Protein 5JIR (pdb70)

B-factor: mean 28.18, std 11.65, range [8.23, 93.79]

Solvent-accessible surface area: 36562 Å² total; per-residue (Å²): 128,18,10,97,13,34,1,0,2,6,12,55,96,28,30,1,26,1,20,0,26,0,55,3,66,149,25,205,37,178,65,122,96,38,92,104,61,0,16,108,75,0,76,163,58,1,54,57,31,0,21,19,0,1,0,4,0,6,5,34,10,102,29,27,0,0,8,7,14,11,66,155,151,11,169,64,70,28,0,56,76,40,9,100,10,58,132,39,67,14,34,61,73,1,9,51,76,166,7,0,16,0,28,5,78,5,73,9,34,15,0,4,101,51,23,7,116,21,144,99,20,102,143,90,144,65,19,60,0,0,12,0,12,1,71,31,75,9,74,4,82,72,69,127,36,61,56,75,3,43,5,2,12,13,1,46,1,39,2,64,105,51,82,64,5,1,26,41,50,18,0,74,22,111,86,0,73,56,55,7,1,15,70,6,0,8,21,45,35,72,107,87,14,156,126,12,2,13,81,61,23,5,43,4,84,6,125,4,0,62,8,57,27,32,0,0,0,10,0,6,32,141,24,4,56,53,0,85,60,68,108,78,1,54,163,11,7,13,53,0,22,0,0,0,5,4,49,53,88,12,5,73,40,77,18,41,173,42,44,9,52,24,114,9,5,78,18,26,41,74,0,76,151,39,17,86,114,86,194,16,103,35,24,24,6,102,16,28,33,17,34,0,76,0,13,0,62,40,0,142,15,20,38,137,28,112,136,13,135,74,81,22,100,89,20,0,69,18,0,2,54,0,0,104,85,13,23,97,173,2,89,2,46,0,29,0,4,4,2,67,46,156,122,61,65,78,10,12,22,41,0,12,6,10,0,41,13,0,3,83,1,0,39,147,43,64,1,99,77,129,54,21,71,51,31,27,45,5,21,100,111,79,36,6,58,37,92,72,114,73,19,60,13,65,1,36,5,0,22,0,15,0,37,66,117,57,39,109,10,41,2,0,4,4,13,52,74,28,17,1,21,1,4,0,26,0,59,2,52,173,24,211,35,151,59,122,90,46,92,105,54,0,11,98,78,0,96,163,74,5,57,57,48,2,24,18,0,0,0,3,0,11,2,23,10,79,22,23,0,0,7,0,13,12,83,152,111,9,164,66,74,32,0,58,55,8,24,128,46,14,143,92,49,22,39,64,61,2,9,46,93,88,10,0,3,3,13,10,86,0,47,11,34,3,0,4,101,47,5,6,120,27,161,93,21,81,94,42,113,48,96,130,33,124,66,138,25,158,69,30,53,0,1,3,0,14,1,84,33,75,10,74,5,80,73,78,140,38,60,58,70,4,45,6,1,11,11,1,51,0,40,2,67,105,50,81,49,7,0,34,38,52,6,0,80,19,111,83,0,77,68,72,8,0,15,59,6,3,5,14,51,40,30,156,61,7,81,121,11,2,28,122,67,21,11,37,4,88,6,129,4,0,59,9,54,21,31,0,0,0,10,0,9,34,146,34,4,30,29,1,23,26,66,106,77,1,32,154,13,6,14,35,0,20,0,0,0,0,2,42,55,86,15,5,68,45,86,10,46,82,65,26,6,52,20,114,10,3,79,18,7,36,68,0,58,158,41,17,102,112,79,193,16,105,37,28,25,14,101,12,24,35,16,32,0,67,0,14,0,61,44,0,142,22,52,16,130,28,136,123,40,117,81,77,19,98,88,24,0,61,18,0,4,58,0,0,104,88,15,22,98,179,3,92,2,48,0,30,0,4,4,2,56,49,152,126,66,63,82,10,12,22,37,0,9,6,20,0,38,4,0,3,61,2,0,43,155,35,57,2,117,83,130,55,21,67,44,26,26,47,4,24,105,107,78,50,8,47,59,91,74,160,67,17,62,20,96,5,38,7,0,22,0,17,0,39,52,120

Nearest PDB structures (foldseek):
  5jir-assembly3_B  TM=1.002E+00  e=4.922E-99  Treponema pallidum subsp. pallidum str. Nichols
  5jir-assembly3_A  TM=9.860E-01  e=1.340E-88  Treponema pallidum subsp. pallidum str. Nichols
  6jfw-assembly2_B  TM=8.568E-01  e=1.114E-10  Pseudomonas aeruginosa PAO1
  6x65-assembly1_U  TM=8.608E-01  e=5.054E-08  Legionella pneumophila
  7muq-assembly1_GL  TM=7.979E-01  e=3.687E-08  Legionella pneumophila

Structure (mmCIF, N/CA/C/O backbone):
data_5JIR
#
_entry.id   5JIR
#
_cell.length_a   63.020
_cell.length_b   103.500
_cell.length_c   140.680
_cell.angle_alpha   90.000
_cell.angle_beta   90.000
_cell.angle_gamma   90.000
#
_symmetry.space_group_name_H-M   'P 21 21 21'
#
loop_
_entity.id
_entity.type
_entity.pdbx_description
1 polymer 'OOP family OmpA-OmpF porin'
2 non-polymer GLYCEROL
3 non-polymer 'CHLORIDE ION'
4 water water
#
loop_
_atom_site.group_PDB
_atom_site.id
_atom_site.type_symbol
_atom_site.label_atom_id
_atom_site.label_alt_id
_atom_site.label_comp_id
_atom_site.label_asym_id
_atom_site.label_entity_id
_atom_site.label_seq_id
_atom_site.pdbx_PDB_ins_code
_atom_site.Cartn_x
_atom_site.Cartn_y
_atom_site.Cartn_z
_atom_site.occupancy
_atom_site.B_iso_or_equiv
_atom_site.auth_seq_id
_atom_site.auth_comp_id
_atom_site.auth_asym_id
_atom_site.auth_atom_id
_atom_site.pdbx_PDB_model_num
ATOM 1 N N . ASP A 1 8 ? 3.486 -15.327 -19.053 1.00 54.85 63 ASP B N 1
ATOM 2 C CA . ASP A 1 8 ? 2.766 -15.923 -20.176 1.00 51.44 63 ASP B CA 1
ATOM 3 C C . ASP A 1 8 ? 2.160 -17.260 -19.765 1.00 50.85 63 ASP B C 1
ATOM 4 O O . ASP A 1 8 ? 1.098 -17.658 -20.251 1.00 47.73 63 ASP B O 1
ATOM 9 N N . ALA A 1 9 ? 2.857 -17.973 -18.887 1.00 42.09 64 ALA B N 1
ATOM 10 C CA . ALA A 1 9 ? 2.227 -19.076 -18.178 1.00 33.66 64 ALA B CA 1
ATOM 11 C C . ALA A 1 9 ? 1.370 -18.490 -17.050 1.00 21.80 64 ALA B C 1
ATOM 12 O O . ALA A 1 9 ? 0.549 -19.195 -16.470 1.00 23.34 64 ALA B O 1
ATOM 14 N N . VAL A 1 10 ? 1.570 -17.208 -16.757 1.00 26.34 65 VAL B N 1
ATOM 15 C CA . VAL A 1 10 ? 0.807 -16.531 -15.704 1.00 24.55 65 VAL B CA 1
ATOM 16 C C . VAL A 1 10 ? -0.179 -15.545 -16.295 1.00 28.96 65 VAL B C 1
ATOM 17 O O . VAL A 1 10 ? 0.195 -14.655 -17.067 1.00 29.55 65 VAL B O 1
ATOM 21 N N . HIS A 1 11 ? -1.436 -15.719 -15.892 1.00 21.28 66 HIS B N 1
ATOM 22 C CA . HIS A 1 11 ? -2.558 -14.921 -16.352 1.00 26.10 66 HIS B CA 1
ATOM 23 C C . HIS A 1 11 ? -3.152 -14.183 -15.143 1.00 25.96 66 HIS B C 1
ATOM 24 O O . HIS A 1 11 ? -3.274 -14.763 -14.060 1.00 19.64 66 HIS B O 1
ATOM 31 N N . THR A 1 12 ? -3.492 -12.908 -15.315 1.00 23.13 67 THR B N 1
ATOM 32 C CA . THR A 1 12 ? -4.169 -12.130 -14.272 1.00 21.05 67 THR B CA 1
ATOM 33 C C . THR A 1 12 ? -5.612 -11.826 -14.675 1.00 23.77 67 THR B C 1
ATOM 34 O O . THR A 1 12 ? -5.881 -11.376 -15.789 1.00 24.64 67 THR B O 1
ATOM 38 N N . ASP A 1 13 ? -6.527 -12.102 -13.760 1.00 17.52 68 ASP B N 1
ATOM 39 C CA . ASP A 1 13 ? -7.909 -11.637 -13.857 1.00 21.01 68 ASP B CA 1
ATOM 40 C C . ASP A 1 13 ? -8.092 -10.637 -12.742 1.00 19.01 68 ASP B C 1
ATOM 41 O O . ASP A 1 13 ? -7.657 -10.891 -11.639 1.00 16.70 68 ASP B O 1
ATOM 46 N N . ALA A 1 14 ? -8.683 -9.478 -13.023 1.00 15.35 69 ALA B N 1
ATOM 47 C CA . ALA A 1 14 ? -8.826 -8.481 -11.988 1.00 11.20 69 ALA B CA 1
ATOM 48 C C . ALA A 1 14 ? -10.111 -7.703 -12.199 1.00 15.81 69 ALA B C 1
ATOM 49 O O . ALA A 1 14 ? -10.550 -7.501 -13.334 1.00 15.92 69 ALA B O 1
ATOM 51 N N . VAL A 1 15 ? -10.704 -7.277 -11.091 1.00 13.29 70 VAL B N 1
ATOM 52 C CA . VAL A 1 15 ? -11.912 -6.465 -11.137 1.00 13.22 70 VAL B CA 1
ATOM 53 C C . VAL A 1 15 ? -11.770 -5.312 -10.160 1.00 15.68 70 VAL B C 1
ATOM 54 O O . VAL A 1 15 ? -11.347 -5.476 -9.018 1.00 14.21 70 VAL B O 1
ATOM 58 N N . GLN A 1 16 ? -12.101 -4.126 -10.646 1.00 13.79 71 GLN B N 1
ATOM 59 C CA . GLN A 1 16 ? -12.265 -2.983 -9.773 1.00 13.29 71 GLN B CA 1
ATOM 60 C C . GLN A 1 16 ? -13.682 -3.008 -9.203 1.00 15.63 71 GLN B C 1
ATOM 61 O O . GLN A 1 16 ? -14.627 -2.716 -9.923 1.00 14.68 71 GLN B O 1
ATOM 67 N N . ASP A 1 17 ? -13.817 -3.366 -7.924 1.00 15.70 72 ASP B N 1
ATOM 68 C CA . ASP A 1 17 ? -15.122 -3.484 -7.271 1.00 14.03 72 ASP B CA 1
ATOM 69 C C . ASP A 1 17 ? -15.420 -2.178 -6.542 1.00 13.76 72 ASP B C 1
ATOM 70 O O . ASP A 1 17 ? -15.155 -2.031 -5.354 1.00 17.35 72 ASP B O 1
ATOM 75 N N . TRP A 1 18 ? -15.961 -1.223 -7.288 1.00 14.28 73 TRP B N 1
ATOM 76 C CA . TRP A 1 18 ? -16.287 0.073 -6.714 1.00 12.35 7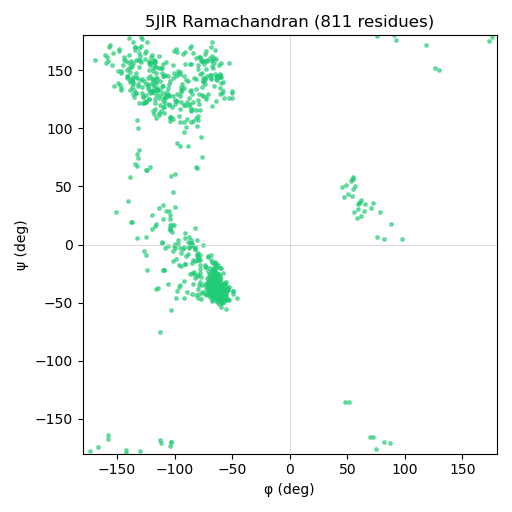3 TRP B CA 1
ATOM 77 C C . TRP A 1 18 ? -17.374 -0.021 -5.656 1.00 17.41 73 TRP B C 1
ATOM 78 O O . TRP A 1 18 ? -17.403 0.781 -4.731 1.00 19.58 73 TRP B O 1
ATOM 89 N N . LYS A 1 19 ? -18.255 -1.008 -5.763 1.00 17.19 74 LYS B N 1
ATOM 90 C CA . LYS A 1 19 ? -19.328 -1.112 -4.793 1.00 17.62 74 LYS B CA 1
ATOM 91 C C . LYS A 1 19 ? -18.784 -1.448 -3.411 1.00 19.10 74 LYS B C 1
ATOM 92 O O . LYS A 1 19 ? -19.242 -0.905 -2.405 1.00 22.29 74 LYS B O 1
ATOM 98 N N . ASN A 1 20 ? -17.802 -2.342 -3.369 1.00 18.09 75 ASN B N 1
ATOM 99 C CA . ASN A 1 20 ? -17.213 -2.765 -2.110 1.00 17.67 75 ASN B CA 1
ATOM 100 C C . ASN A 1 20 ? -15.888 -2.080 -1.794 1.00 17.87 75 ASN B C 1
ATOM 101 O O . ASN A 1 20 ? -15.280 -2.333 -0.757 1.00 21.40 75 ASN B O 1
ATOM 106 N N . GLY A 1 21 ? -15.467 -1.194 -2.685 1.00 15.95 76 GLY B N 1
ATOM 107 C CA . GLY A 1 21 ? -14.285 -0.385 -2.479 1.00 17.95 76 GLY B CA 1
ATOM 108 C C . GLY A 1 21 ? -12.977 -1.152 -2.471 1.00 18.35 76 GLY B C 1
ATOM 109 O O . GLY A 1 21 ? -12.065 -0.855 -1.698 1.00 17.09 76 GLY B O 1
ATOM 110 N N A THR A 1 22 ? -12.877 -2.125 -3.360 0.45 16.48 77 THR B N 1
ATOM 111 N N B THR A 1 22 ? -12.880 -2.146 -3.336 0.55 16.46 77 THR B N 1
ATOM 112 C CA A THR A 1 22 ? -11.700 -2.978 -3.419 0.45 17.69 77 THR B CA 1
ATOM 113 C CA B THR A 1 22 ? -11.668 -2.951 -3.416 0.55 18.01 77 THR B CA 1
ATOM 114 C C A THR A 1 22 ? -11.306 -3.290 -4.852 0.45 17.43 77 THR B C 1
ATOM 115 C C B THR A 1 22 ? -11.302 -3.282 -4.846 0.55 17.59 77 THR B C 1
ATOM 116 O O A THR A 1 22 ? -12.153 -3.317 -5.746 0.45 18.15 77 THR B O 1
ATOM 117 O O B THR A 1 22 ? -12.159 -3.312 -5.731 0.55 18.14 77 THR B O 1
ATOM 124 N N . ILE A 1 23 ? -10.009 -3.508 -5.057 1.00 15.18 78 ILE B N 1
ATOM 125 C CA . ILE A 1 23 ? -9.496 -4.049 -6.306 1.00 14.51 78 ILE B CA 1
ATOM 126 C C . ILE A 1 23 ? -9.119 -5.496 -6.033 1.00 17.56 78 ILE B C 1
ATOM 127 O O . ILE A 1 23 ? -8.280 -5.768 -5.160 1.00 18.53 78 ILE B O 1
ATOM 132 N N . ASN A 1 24 ? -9.697 -6.414 -6.793 1.00 15.51 79 ASN B N 1
ATOM 133 C CA . ASN A 1 24 ? -9.489 -7.830 -6.568 1.00 18.07 79 ASN B CA 1
ATOM 134 C C . ASN A 1 24 ? -8.775 -8.439 -7.753 1.00 14.48 79 ASN B C 1
ATOM 135 O O . ASN A 1 24 ? -9.104 -8.137 -8.897 1.00 16.42 79 ASN B O 1
ATOM 140 N N . ALA A 1 25 ? -7.768 -9.260 -7.491 1.00 13.56 80 ALA B N 1
ATOM 141 C CA . ALA A 1 25 ? -7.061 -9.916 -8.564 1.00 13.73 80 ALA B CA 1
ATOM 142 C C . ALA A 1 25 ? -6.878 -11.382 -8.251 1.00 15.18 80 ALA B C 1
ATOM 143 O O . ALA A 1 25 ? -6.708 -11.764 -7.093 1.00 17.79 80 ALA B O 1
ATOM 145 N N . GLN A 1 26 ? -6.893 -12.181 -9.309 1.00 14.62 81 GLN B N 1
ATOM 146 C CA . GLN A 1 26 ? -6.521 -13.592 -9.245 1.00 16.24 81 GLN B CA 1
ATOM 147 C C . GLN A 1 26 ? -5.456 -13.857 -10.291 1.00 16.05 81 GLN B C 1
ATOM 148 O O . GLN A 1 26 ? -5.672 -13.625 -11.486 1.00 17.24 81 GLN B O 1
ATOM 154 N N . LEU A 1 27 ? -4.294 -14.337 -9.847 1.00 13.81 82 LEU B N 1
ATOM 155 C CA . LEU A 1 27 ? -3.205 -14.655 -10.757 1.00 13.89 82 LEU B CA 1
ATOM 156 C C . LEU A 1 27 ? -3.110 -16.164 -10.854 1.00 12.55 82 LEU B C 1
ATOM 157 O O . LEU A 1 27 ? -3.053 -16.834 -9.824 1.00 15.30 82 LEU B O 1
ATOM 162 N N . THR A 1 28 ? -3.117 -16.697 -12.074 1.00 12.66 83 THR B N 1
ATOM 163 C CA . THR A 1 28 ? -3.132 -18.132 -12.273 1.00 15.92 83 THR B CA 1
ATOM 164 C C . THR A 1 28 ? -1.900 -18.561 -13.029 1.00 15.72 83 THR B C 1
ATOM 165 O O . THR A 1 28 ? -1.536 -17.943 -14.028 1.00 17.19 83 THR B O 1
ATOM 169 N N . LEU A 1 29 ? -1.246 -19.604 -12.522 1.00 15.26 84 LEU B N 1
ATOM 170 C CA . LEU A 1 29 ? -0.126 -20.227 -13.215 1.00 14.87 84 LEU B CA 1
ATOM 171 C C . LEU A 1 29 ? -0.570 -21.551 -13.815 1.00 14.45 84 LEU B C 1
ATOM 172 O O . LEU A 1 29 ? -1.034 -22.438 -13.105 1.00 14.68 84 LEU B O 1
ATOM 177 N N . ASP A 1 30 ? -0.427 -21.652 -15.138 1.00 16.54 85 ASP B N 1
ATOM 178 C CA . ASP A 1 30 ? -0.728 -22.872 -15.891 1.00 18.46 85 ASP B CA 1
ATOM 179 C C . ASP A 1 30 ? 0.512 -23.749 -15.847 1.00 20.57 85 ASP B C 1
ATOM 180 O O . ASP A 1 30 ? 1.501 -23.443 -16.503 1.00 20.73 85 ASP B O 1
ATOM 185 N N . LEU A 1 31 ? 0.464 -24.803 -15.045 1.00 18.69 86 LEU B N 1
ATOM 186 C CA . LEU A 1 31 ? 1.635 -25.625 -14.794 1.00 17.30 86 LEU B CA 1
ATOM 187 C C . LEU A 1 31 ? 2.051 -26.400 -16.028 1.00 22.94 86 LEU B C 1
ATOM 188 O O . LEU A 1 31 ? 3.243 -26.609 -16.260 1.00 25.04 86 LEU B O 1
ATOM 193 N N . ALA A 1 32 ? 1.056 -26.826 -16.796 1.00 24.36 87 ALA B N 1
ATOM 194 C CA . ALA A 1 32 ? 1.292 -27.636 -17.993 1.00 29.11 87 ALA B CA 1
ATOM 195 C C . ALA A 1 32 ? 2.101 -26.820 -18.973 1.00 28.68 87 ALA B C 1
ATOM 196 O O . ALA A 1 32 ? 3.083 -27.297 -19.548 1.00 34.23 87 ALA B O 1
ATOM 198 N N . ARG A 1 33 ? 1.701 -25.563 -19.119 1.00 29.41 88 ARG B N 1
ATOM 199 C CA . ARG A 1 33 ? 2.366 -24.632 -20.003 1.00 30.52 88 ARG B CA 1
ATOM 200 C C . ARG A 1 33 ? 3.772 -24.316 -19.487 1.00 38.36 88 ARG B C 1
ATOM 201 O O . ARG A 1 33 ? 4.705 -24.173 -20.272 1.00 39.46 88 ARG B O 1
ATOM 209 N N . ALA A 1 34 ? 3.928 -24.251 -18.167 1.00 29.20 89 ALA B N 1
ATOM 210 C CA . ALA A 1 34 ? 5.202 -23.894 -17.552 1.00 26.96 89 ALA B CA 1
ATOM 211 C C . ALA A 1 34 ? 6.125 -25.103 -17.360 1.00 26.83 89 ALA B C 1
ATOM 212 O O . ALA A 1 34 ? 7.202 -24.972 -16.785 1.00 26.14 89 ALA B O 1
ATOM 214 N N . ARG A 1 35 ? 5.674 -26.276 -17.798 1.00 23.75 90 ARG B N 1
ATOM 215 C CA . ARG A 1 35 ? 6.461 -27.511 -17.700 1.00 26.39 90 ARG B CA 1
ATOM 216 C C . ARG A 1 35 ? 6.768 -27.899 -16.261 1.00 24.80 90 ARG B C 1
ATOM 217 O O . ARG A 1 35 ? 7.853 -28.403 -15.953 1.00 21.36 90 ARG B O 1
ATOM 225 N N . MET A 1 36 ? 5.792 -27.680 -15.385 1.00 21.36 91 MET B N 1
ATOM 226 C CA . MET A 1 36 ? 5.917 -28.063 -13.989 1.00 18.74 91 MET B CA 1
ATOM 227 C C . MET A 1 36 ? 4.819 -29.042 -13.590 1.00 22.30 91 MET B C 1
ATOM 228 O O . MET A 1 36 ? 3.779 -29.130 -14.245 1.00 24.13 91 MET B O 1
ATOM 233 N N . ARG A 1 37 ? 5.079 -29.813 -12.543 1.00 21.50 92 ARG B N 1
ATOM 234 C CA . ARG A 1 37 ? 4.161 -30.855 -12.105 1.00 24.67 92 ARG B CA 1
ATOM 235 C C . ARG A 1 37 ? 4.019 -30.849 -10.597 1.00 22.35 92 ARG B C 1
ATOM 236 O O . ARG A 1 37 ? 5.000 -30.664 -9.879 1.00 23.84 92 ARG B O 1
ATOM 244 N N . LEU A 1 38 ? 2.802 -31.089 -10.123 1.00 21.82 93 LEU B N 1
ATOM 245 C CA . LEU A 1 38 ? 2.557 -31.252 -8.702 1.00 24.12 93 LEU B CA 1
ATOM 246 C C . LEU A 1 38 ? 2.566 -32.735 -8.367 1.00 28.73 93 LEU B C 1
ATOM 247 O O . LEU A 1 38 ? 2.127 -33.553 -9.167 1.00 26.44 93 LEU B O 1
ATOM 252 N N . PRO A 1 39 ? 3.028 -33.084 -7.166 1.00 26.09 94 PRO B N 1
ATOM 253 C CA . PRO A 1 39 ? 3.475 -32.186 -6.093 1.00 27.50 94 PRO B CA 1
ATOM 254 C C . PRO A 1 39 ? 4.957 -31.795 -6.149 1.00 27.14 94 PRO B C 1
ATOM 255 O O . PRO A 1 39 ? 5.381 -30.913 -5.399 1.00 25.37 94 PRO B O 1
ATOM 259 N N . ALA A 1 40 ? 5.735 -32.419 -7.030 1.00 28.46 95 ALA B N 1
ATOM 260 C CA . ALA A 1 40 ? 7.186 -32.217 -7.052 1.00 26.46 95 ALA B CA 1
ATOM 261 C C . ALA A 1 40 ? 7.627 -30.747 -7.166 1.00 25.71 95 ALA B C 1
ATOM 262 O O . ALA A 1 40 ? 8.602 -30.324 -6.540 1.00 26.15 95 ALA B O 1
ATOM 264 N N . ASP A 1 41 ? 6.907 -29.972 -7.966 1.00 21.59 96 ASP B N 1
ATOM 265 C CA . ASP A 1 41 ? 7.316 -28.596 -8.262 1.00 22.14 96 ASP B CA 1
ATOM 266 C C . ASP A 1 41 ? 6.482 -27.552 -7.511 1.00 19.61 96 ASP B C 1
ATOM 267 O O . ASP A 1 41 ? 6.533 -26.371 -7.870 1.00 18.10 96 ASP B O 1
ATOM 272 N N . ARG A 1 42 ? 5.721 -27.977 -6.502 1.00 19.81 97 ARG B N 1
ATOM 273 C CA . ARG A 1 42 ? 4.809 -27.066 -5.790 1.00 19.37 97 ARG B CA 1
ATOM 274 C C . ARG A 1 42 ? 5.536 -25.818 -5.293 1.00 17.72 97 ARG B C 1
ATOM 275 O O . ARG A 1 42 ? 5.067 -24.699 -5.479 1.00 18.33 97 ARG B O 1
ATOM 283 N N . THR A 1 43 ? 6.681 -26.005 -4.647 1.00 16.28 98 THR B N 1
ATOM 284 C CA . THR A 1 43 ? 7.391 -24.850 -4.099 1.00 18.94 98 THR B CA 1
ATOM 285 C C . THR A 1 43 ? 7.935 -23.947 -5.202 1.00 19.07 98 THR B C 1
ATOM 286 O O . THR A 1 43 ? 7.733 -22.723 -5.175 1.00 17.67 98 THR B O 1
ATOM 290 N N . ALA A 1 44 ? 8.602 -24.529 -6.198 1.00 16.68 99 ALA B N 1
ATOM 291 C CA . ALA A 1 44 ? 9.200 -23.717 -7.250 1.00 17.01 99 ALA B CA 1
ATOM 292 C C . ALA A 1 44 ? 8.107 -22.995 -8.017 1.00 14.22 99 ALA B C 1
ATOM 293 O O . ALA A 1 44 ? 8.257 -21.842 -8.403 1.00 15.10 99 ALA B O 1
ATOM 295 N N . ALA A 1 45 ? 7.000 -23.684 -8.239 1.00 16.27 100 ALA B N 1
ATOM 296 C CA . ALA A 1 45 ? 5.900 -23.085 -8.995 1.00 15.88 100 ALA B CA 1
ATOM 297 C C . ALA A 1 45 ? 5.244 -21.954 -8.212 1.00 13.86 100 ALA B C 1
ATOM 298 O O . ALA A 1 45 ? 4.902 -20.916 -8.782 1.00 12.96 100 ALA B O 1
ATOM 300 N N . SER A 1 46 ? 5.057 -22.165 -6.919 1.00 14.40 101 SER B N 1
ATOM 301 C CA . SER A 1 46 ? 4.453 -21.157 -6.058 1.00 13.85 101 SER B CA 1
ATOM 302 C C . SER A 1 46 ? 5.345 -19.928 -5.979 1.00 14.08 101 SER B C 1
ATOM 303 O O . SER A 1 46 ? 4.857 -18.786 -6.050 1.00 14.34 101 SER B O 1
ATOM 306 N N . GLN A 1 47 ? 6.652 -20.151 -5.848 1.00 15.51 102 GLN B N 1
ATOM 307 C CA . GLN A 1 47 ? 7.584 -19.030 -5.772 1.00 14.43 102 GLN B CA 1
ATOM 308 C C . GLN A 1 47 ? 7.597 -18.243 -7.089 1.00 15.55 102 GLN B C 1
ATOM 309 O O . GLN A 1 47 ? 7.719 -17.024 -7.092 1.00 15.01 102 GLN B O 1
ATOM 315 N N . PHE A 1 48 ? 7.462 -18.951 -8.208 1.00 13.37 103 PHE B N 1
ATOM 316 C CA . PHE A 1 48 ? 7.454 -18.312 -9.507 1.00 14.47 103 PHE B CA 1
ATOM 317 C C . PHE A 1 48 ? 6.208 -17.446 -9.648 1.00 15.38 103 PHE B C 1
ATOM 318 O O . PHE A 1 48 ? 6.270 -16.335 -10.154 1.00 14.00 103 PHE B O 1
ATOM 326 N N . LEU A 1 49 ? 5.070 -17.934 -9.178 1.00 13.78 104 LEU B N 1
ATOM 327 C CA . LEU A 1 49 ? 3.876 -17.111 -9.225 1.00 11.80 104 LEU B CA 1
ATOM 328 C C . LEU A 1 49 ? 4.058 -15.854 -8.350 1.00 14.45 104 LEU B C 1
ATOM 329 O O . LEU A 1 49 ? 3.659 -14.728 -8.727 1.00 12.75 104 LEU B O 1
ATOM 334 N N . ARG A 1 50 ? 4.697 -16.003 -7.191 1.00 13.11 105 ARG B N 1
ATOM 335 C CA . ARG A 1 50 ? 4.968 -14.852 -6.334 1.00 13.23 105 ARG B CA 1
ATOM 336 C C . ARG A 1 50 ? 5.965 -13.871 -6.981 1.00 15.79 105 ARG B C 1
ATOM 337 O O . ARG A 1 50 ? 5.891 -12.657 -6.747 1.00 15.25 105 ARG B O 1
ATOM 345 N N . TYR A 1 51 ? 6.893 -14.402 -7.775 1.00 14.93 106 TYR B N 1
ATOM 346 C CA . TYR A 1 51 ? 7.833 -13.578 -8.536 1.00 16.68 106 TYR B CA 1
ATOM 347 C C . TYR A 1 51 ? 7.145 -12.724 -9.603 1.00 16.48 106 TYR B C 1
ATOM 348 O O . TYR A 1 51 ? 7.484 -11.548 -9.785 1.00 14.74 106 TYR B O 1
ATOM 357 N N . LYS A 1 52 ? 6.146 -13.309 -10.260 1.00 15.88 107 LYS B N 1
ATOM 358 C CA . LYS A 1 52 ? 5.447 -12.669 -11.370 1.00 18.64 107 LYS B CA 1
ATOM 359 C C . LYS A 1 52 ? 4.396 -11.692 -10.898 1.00 16.01 107 LYS B C 1
ATOM 360 O O . LYS A 1 52 ? 4.077 -10.737 -11.599 1.00 16.86 107 LYS B O 1
ATOM 366 N N . ALA A 1 53 ? 3.854 -11.924 -9.707 1.00 16.01 108 ALA B N 1
ATOM 367 C CA . ALA A 1 53 ? 2.666 -11.186 -9.265 1.00 16.77 108 ALA B CA 1
ATOM 368 C C . ALA A 1 53 ? 2.871 -9.669 -9.133 1.00 17.43 108 ALA B C 1
ATOM 369 O O . ALA A 1 53 ? 2.000 -8.903 -9.541 1.00 15.72 108 ALA B O 1
ATOM 371 N N . PRO A 1 54 ? 4.003 -9.214 -8.567 1.00 14.64 109 PRO B N 1
ATOM 372 C CA . PRO A 1 54 ? 4.111 -7.776 -8.291 1.00 15.48 109 PRO B CA 1
ATOM 373 C C . PRO A 1 54 ? 3.920 -6.865 -9.506 1.00 15.33 109 PRO B C 1
ATOM 374 O O . PRO A 1 54 ? 3.172 -5.887 -9.426 1.00 17.45 109 PRO B O 1
ATOM 378 N N . ALA A 1 55 ? 4.570 -7.182 -10.622 1.00 16.61 110 ALA B N 1
ATOM 379 C CA . ALA A 1 55 ? 4.436 -6.347 -11.815 1.00 17.74 110 ALA B CA 1
ATOM 380 C C . ALA A 1 55 ? 3.001 -6.397 -12.378 1.00 14.23 110 ALA B C 1
ATOM 381 O O . ALA A 1 55 ? 2.483 -5.376 -12.843 1.00 18.41 110 ALA B O 1
ATOM 383 N N . GLN A 1 56 ? 2.348 -7.548 -12.326 1.00 16.05 111 GLN B N 1
ATOM 384 C CA . GLN A 1 56 ? 1.007 -7.658 -12.903 1.00 18.98 111 GLN B CA 1
ATOM 385 C C . GLN A 1 56 ? 0.029 -6.887 -12.027 1.00 16.78 111 GLN B C 1
ATOM 386 O O . GLN A 1 56 ? -0.854 -6.199 -12.536 1.00 17.03 111 GLN B O 1
ATOM 392 N N . LEU A 1 57 ? 0.214 -6.967 -10.711 1.00 14.77 112 LEU B N 1
ATOM 393 C CA . LEU A 1 57 ? -0.654 -6.251 -9.778 1.00 14.77 112 LEU B CA 1
ATOM 394 C C . LEU A 1 57 ? -0.457 -4.737 -9.920 1.00 16.50 112 LEU B C 1
ATOM 395 O O . LEU A 1 57 ? -1.416 -3.956 -9.870 1.00 16.98 112 LEU B O 1
ATOM 400 N N . LYS A 1 58 ? 0.795 -4.331 -10.099 1.00 14.56 113 LYS B N 1
ATOM 401 C CA . LYS A 1 58 ? 1.118 -2.936 -10.325 1.00 16.23 113 LYS B CA 1
ATOM 402 C C . LYS A 1 58 ? 0.365 -2.445 -11.543 1.00 16.25 113 LYS B C 1
ATOM 403 O O . LYS A 1 58 ? -0.243 -1.385 -11.484 1.00 15.48 113 LYS B O 1
ATOM 409 N N . ASP A 1 59 ? 0.351 -3.229 -12.626 1.00 15.10 114 ASP B N 1
ATOM 410 C CA . ASP A 1 59 ? -0.336 -2.790 -13.843 1.00 16.09 114 ASP B CA 1
ATOM 411 C C . ASP A 1 59 ? -1.836 -2.649 -13.587 1.00 15.56 114 ASP B C 1
ATOM 412 O O . ASP A 1 59 ? -2.461 -1.691 -14.060 1.00 15.68 114 ASP B O 1
ATOM 417 N N . VAL A 1 60 ? -2.424 -3.582 -12.835 1.00 13.97 115 VAL B N 1
ATOM 418 C CA . VAL A 1 60 ? -3.834 -3.456 -12.474 1.00 15.61 115 VAL B CA 1
ATOM 419 C C . VAL A 1 60 ? -4.102 -2.140 -11.750 1.00 15.43 115 VAL B C 1
ATOM 420 O O . VAL A 1 60 ? -5.060 -1.429 -12.061 1.00 15.53 115 VAL B O 1
ATOM 424 N N . TYR A 1 61 ? -3.253 -1.784 -10.800 1.00 13.77 116 TYR B N 1
ATOM 425 C CA . TYR A 1 61 ? -3.504 -0.598 -9.997 1.00 12.63 116 TYR B CA 1
ATOM 426 C C . TYR A 1 61 ? -3.386 0.675 -10.832 1.00 13.76 116 TYR B C 1
ATOM 427 O O . TYR A 1 61 ? -4.061 1.664 -10.538 1.00 14.17 116 TYR B O 1
ATOM 436 N N . LEU A 1 62 ? -2.567 0.643 -11.880 1.00 13.30 117 LEU B N 1
ATOM 437 C CA . LEU A 1 62 ? -2.439 1.828 -12.739 1.00 13.86 117 LEU B CA 1
ATOM 438 C C . LEU A 1 62 ? -3.736 2.119 -13.479 1.00 15.11 117 LEU B C 1
ATOM 439 O O . LEU A 1 62 ? -3.943 3.239 -13.945 1.00 14.81 117 LEU B O 1
ATOM 444 N N . SER A 1 63 ? -4.586 1.105 -13.618 1.00 12.22 118 SER B N 1
ATOM 445 C CA . SER A 1 63 ? -5.801 1.219 -14.412 1.00 13.14 118 SER B CA 1
ATOM 446 C C . SER A 1 63 ? -6.969 1.866 -13.680 1.00 13.13 118 SER B C 1
ATOM 447 O O . SER A 1 63 ? -8.021 2.052 -14.272 1.00 14.17 118 SER B O 1
ATOM 450 N N . VAL A 1 64 ? -6.799 2.181 -12.401 1.00 13.26 119 VAL B N 1
ATOM 451 C CA . VAL A 1 64 ? -7.871 2.758 -11.597 1.00 14.08 119 VAL B CA 1
ATOM 452 C C . VAL A 1 64 ? -8.091 4.226 -11.934 1.00 14.06 119 VAL B C 1
ATOM 453 O O . VAL A 1 64 ? -7.150 5.009 -11.954 1.00 14.01 119 VAL B O 1
ATOM 457 N N . LEU A 1 65 ? -9.334 4.585 -12.227 1.00 13.08 120 LEU B N 1
ATOM 458 C CA . LEU A 1 65 ? -9.668 5.969 -12.553 1.00 13.37 120 LEU B CA 1
ATOM 459 C C . LEU A 1 65 ? -9.635 6.858 -11.288 1.00 15.59 120 LEU B C 1
ATOM 460 O O . LEU A 1 65 ? -10.280 6.562 -10.274 1.00 14.41 120 LEU B O 1
ATOM 465 N N . VAL A 1 66 ? -8.855 7.919 -11.359 1.00 13.79 121 VAL B N 1
ATOM 466 C CA . VAL A 1 66 ? -8.706 8.824 -10.250 1.00 15.55 121 VAL B CA 1
ATOM 467 C C . VAL A 1 66 ? -9.709 9.960 -10.233 1.00 16.10 121 VAL B C 1
ATOM 468 O O . VAL A 1 66 ? -10.199 10.329 -9.228 1.00 15.85 121 VAL B O 1
ATOM 472 N N . ASP A 1 67 ? -9.957 10.493 -11.405 1.00 16.73 122 ASP B N 1
ATOM 473 C CA . ASP A 1 67 ? -10.835 11.618 -11.542 1.00 17.80 122 ASP B CA 1
ATOM 474 C C . ASP A 1 67 ? -11.381 11.728 -12.949 1.00 17.47 122 ASP B C 1
ATOM 475 O O . ASP A 1 67 ? -11.286 10.814 -13.716 1.00 18.43 122 ASP B O 1
ATOM 480 N N . SER A 1 68 ? -11.980 12.866 -13.253 1.00 19.15 123 SER B N 1
ATOM 481 C CA . SER A 1 68 ? -12.607 13.067 -14.541 1.00 18.10 123 SER B CA 1
ATOM 482 C C . SER A 1 68 ? -11.681 12.957 -15.746 1.00 17.68 123 SER B C 1
ATOM 483 O O . SER A 1 68 ? -12.142 12.800 -16.842 1.00 19.37 123 SER B O 1
ATOM 486 N N . GLN A 1 69 ? -10.380 13.104 -15.533 1.00 19.04 124 GLN B N 1
ATOM 487 C CA . GLN A 1 69 ? -9.451 12.995 -16.633 1.00 19.10 124 GLN B CA 1
ATOM 488 C C . GLN A 1 69 ? -8.440 11.854 -16.585 1.00 17.61 124 GLN B C 1
ATOM 489 O O . GLN A 1 69 ? -8.145 11.265 -17.583 1.00 20.52 124 GLN B O 1
ATOM 495 N N . ASN A 1 70 ? -7.930 11.574 -15.396 1.00 16.20 125 ASN B N 1
ATOM 496 C CA . ASN A 1 70 ? -6.850 10.636 -15.216 1.00 15.87 125 ASN B CA 1
ATOM 497 C C . ASN A 1 70 ? -7.017 9.342 -14.437 1.00 16.44 125 ASN B C 1
ATOM 498 O O . ASN A 1 70 ? -7.732 9.287 -13.492 1.00 15.85 125 ASN B O 1
ATOM 503 N N . ARG A 1 71 ? -6.272 8.339 -14.890 1.00 16.12 126 ARG B N 1
ATOM 504 C CA . ARG A 1 71 ? -6.145 7.057 -14.224 1.00 14.71 126 ARG B CA 1
ATOM 505 C C . ARG A 1 71 ? -4.839 7.153 -13.428 1.00 15.53 126 ARG B C 1
ATOM 506 O O . ARG A 1 71 ? -4.041 8.031 -13.641 1.00 17.86 126 ARG B O 1
ATOM 514 N N . VAL A 1 72 ? -4.639 6.239 -12.507 1.00 13.85 127 VAL B N 1
ATOM 515 C CA . VAL A 1 72 ? -3.463 6.284 -11.662 1.00 13.48 127 VAL B CA 1
ATOM 516 C C . VAL A 1 72 ? -2.206 6.319 -12.533 1.00 14.55 127 VAL B C 1
ATOM 517 O O . VAL A 1 72 ? -1.278 7.026 -12.225 1.00 15.49 127 VAL B O 1
ATOM 521 N N . GLY A 1 73 ? -2.197 5.549 -13.604 1.00 13.82 128 GLY B N 1
ATOM 522 C CA . GLY A 1 73 ? -1.074 5.547 -14.517 1.00 14.02 128 GLY B CA 1
ATOM 523 C C . GLY A 1 73 ? -0.805 6.912 -15.143 1.00 17.09 128 GLY B C 1
ATOM 524 O O . GLY A 1 73 ? 0.346 7.267 -15.382 1.00 16.68 128 GLY B O 1
ATOM 525 N N . ASP A 1 74 ? -1.857 7.678 -15.402 1.00 17.14 129 ASP B N 1
ATOM 526 C CA . ASP A 1 74 ? -1.681 9.010 -15.965 1.00 18.48 129 ASP B CA 1
ATOM 527 C C . ASP A 1 74 ? -1.060 9.923 -14.922 1.00 18.67 129 ASP B C 1
ATOM 528 O O . ASP A 1 74 ? -0.179 10.729 -15.232 1.00 21.73 129 ASP B O 1
ATOM 533 N N . CYS A 1 75 ? -1.509 9.793 -13.676 1.00 18.28 130 CYS B N 1
ATOM 534 C CA . CYS A 1 75 ? -0.967 10.576 -12.574 1.00 17.68 130 CYS B CA 1
ATOM 535 C C . CYS A 1 75 ? 0.508 10.273 -12.354 1.00 20.53 130 CYS B C 1
ATOM 536 O O . CYS A 1 75 ? 1.286 11.177 -12.012 1.00 20.89 130 CYS B O 1
ATOM 539 N N . LEU A 1 76 ? 0.886 9.010 -12.563 1.00 17.76 131 LEU B N 1
ATOM 540 C CA . LEU A 1 76 ? 2.281 8.603 -12.516 1.00 17.83 131 LEU B CA 1
ATOM 541 C C . LEU A 1 76 ? 3.053 9.324 -13.612 1.00 21.60 131 LEU B C 1
ATOM 542 O O . LEU A 1 76 ? 4.134 9.891 -13.368 1.00 20.61 131 LEU B O 1
ATOM 547 N N . ALA A 1 77 ? 2.503 9.320 -14.820 1.00 18.74 132 ALA B N 1
ATOM 548 C CA . ALA A 1 77 ? 3.168 9.961 -15.956 1.00 22.31 132 ALA B CA 1
ATOM 549 C C . ALA A 1 77 ? 3.354 11.463 -15.707 1.00 25.92 132 ALA B C 1
ATOM 550 O O . ALA A 1 77 ? 4.342 12.058 -16.158 1.00 25.18 132 ALA B O 1
ATOM 552 N N . HIS A 1 78 ? 2.410 12.063 -14.983 1.00 21.44 133 HIS B N 1
ATOM 553 C CA . HIS A 1 78 ? 2.444 13.489 -14.644 1.00 25.20 133 HIS B CA 1
ATOM 554 C C . HIS A 1 78 ? 3.272 13.768 -13.386 1.00 27.16 133 HIS B C 1
ATOM 555 O O . HIS A 1 78 ? 3.312 14.897 -12.902 1.00 27.96 133 HIS B O 1
ATOM 562 N N . GLU A 1 79 ? 3.897 12.728 -12.844 1.00 24.89 134 GLU B N 1
ATOM 563 C CA . GLU A 1 79 ? 4.723 12.832 -11.633 1.00 24.00 134 GLU B CA 1
ATOM 564 C C . GLU A 1 79 ? 3.971 13.339 -10.399 1.00 25.23 134 GLU B C 1
ATOM 565 O O . GLU A 1 79 ? 4.558 13.970 -9.517 1.00 29.93 134 GLU B O 1
ATOM 571 N N . LYS A 1 80 ? 2.679 13.035 -10.320 1.00 23.89 135 LYS B N 1
ATOM 572 C CA . LYS A 1 80 ? 1.874 13.361 -9.151 1.00 23.17 135 LYS B CA 1
ATOM 573 C C . LYS A 1 80 ? 2.012 12.279 -8.088 1.00 22.75 135 LYS B C 1
ATOM 574 O O . LYS A 1 80 ? 1.792 12.518 -6.905 1.00 26.25 135 LYS B O 1
ATOM 580 N N . ILE A 1 81 ? 2.363 11.079 -8.523 1.00 21.19 136 ILE B N 1
ATOM 581 C CA . ILE A 1 81 ? 2.692 10.018 -7.578 1.00 21.82 136 ILE B CA 1
ATOM 582 C C . ILE A 1 81 ? 3.958 9.305 -8.028 1.00 21.03 136 ILE B C 1
ATOM 583 O O . ILE A 1 81 ? 4.419 9.476 -9.162 1.00 17.95 136 ILE B O 1
ATOM 588 N N . ARG A 1 82 ? 4.508 8.494 -7.136 1.00 20.54 137 ARG B N 1
ATOM 589 C CA . ARG A 1 82 ? 5.749 7.773 -7.411 1.00 22.30 137 ARG B CA 1
ATOM 590 C C . ARG A 1 82 ? 5.435 6.300 -7.586 1.00 19.57 137 ARG B C 1
ATOM 591 O O . ARG A 1 82 ? 4.542 5.788 -6.921 1.00 19.85 137 ARG B O 1
ATOM 599 N N . LEU A 1 83 ? 6.150 5.628 -8.476 1.00 18.33 138 LEU B N 1
ATOM 600 C CA . LEU A 1 83 ? 5.899 4.222 -8.713 1.00 18.09 138 LEU B CA 1
ATOM 601 C C . LEU A 1 83 ? 6.033 3.412 -7.431 1.00 17.42 138 LEU B C 1
ATOM 602 O O . LEU A 1 83 ? 5.268 2.479 -7.210 1.00 18.73 138 LEU B O 1
ATOM 607 N N . ALA A 1 84 ? 6.983 3.779 -6.578 1.00 16.97 139 ALA B N 1
ATOM 608 C CA . ALA A 1 84 ? 7.189 3.050 -5.333 1.00 19.39 139 ALA B CA 1
ATOM 609 C C . ALA A 1 84 ? 5.953 3.077 -4.423 1.00 15.60 139 ALA B C 1
ATOM 610 O O . ALA A 1 84 ? 5.757 2.164 -3.626 1.00 18.03 139 ALA B O 1
ATOM 612 N N . ASP A 1 85 ? 5.136 4.122 -4.521 1.00 18.77 140 ASP B N 1
ATOM 613 C CA . ASP A 1 85 ? 3.894 4.192 -3.742 1.00 19.68 140 ASP B CA 1
ATOM 614 C C . ASP A 1 85 ? 2.876 3.147 -4.200 1.00 19.35 140 ASP B C 1
ATOM 615 O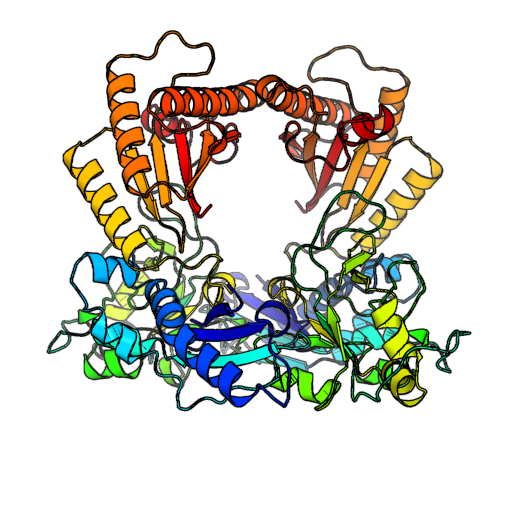 O . ASP A 1 85 ? 2.035 2.706 -3.413 1.00 19.71 140 ASP B O 1
ATOM 620 N N . ILE A 1 86 ? 2.910 2.809 -5.484 1.00 17.20 141 ILE B N 1
ATOM 621 C CA . ILE A 1 86 ? 2.036 1.792 -6.042 1.00 17.00 141 ILE B CA 1
ATOM 622 C C . ILE A 1 86 ? 2.584 0.388 -5.733 1.00 18.07 141 ILE B C 1
ATOM 623 O O . ILE A 1 86 ? 1.857 -0.507 -5.304 1.00 16.81 141 ILE B O 1
ATOM 628 N N . THR A 1 87 ? 3.879 0.184 -5.936 1.00 16.31 142 THR B N 1
ATOM 629 C CA . THR A 1 87 ? 4.423 -1.150 -5.681 1.00 17.09 142 THR B CA 1
ATOM 630 C C . THR A 1 87 ? 4.371 -1.511 -4.195 1.00 16.65 142 THR B C 1
ATOM 631 O O . THR A 1 87 ? 4.387 -2.688 -3.835 1.00 17.63 142 THR B O 1
ATOM 635 N N . ALA A 1 88 ? 4.302 -0.509 -3.331 1.00 13.84 143 ALA B N 1
ATOM 636 C CA . ALA A 1 88 ? 4.144 -0.763 -1.901 1.00 18.25 143 ALA B CA 1
ATOM 637 C C . ALA A 1 88 ? 2.859 -1.548 -1.617 1.00 20.10 143 ALA B C 1
ATOM 638 O O . ALA A 1 88 ? 2.726 -2.182 -0.573 1.00 20.46 143 ALA B O 1
ATOM 640 N N . LEU A 1 89 ? 1.923 -1.505 -2.562 1.00 16.81 144 LEU B N 1
ATOM 641 C CA . LEU A 1 89 ? 0.605 -2.130 -2.399 1.00 16.56 144 LEU B CA 1
ATOM 642 C C . LEU A 1 89 ? 0.481 -3.533 -2.989 1.00 21.90 144 LEU B C 1
ATOM 643 O O . LEU A 1 89 ? -0.587 -4.155 -2.857 1.00 20.62 144 LEU B O 1
ATOM 648 N N . VAL A 1 90 ? 1.531 -4.038 -3.638 1.00 18.67 145 VAL B N 1
ATOM 649 C CA . VAL A 1 90 ? 1.403 -5.294 -4.376 1.00 16.71 145 VAL B CA 1
ATOM 650 C C . VAL A 1 90 ? 2.033 -6.487 -3.657 1.00 19.71 145 VAL B C 1
ATOM 651 O O . VAL A 1 90 ? 2.218 -7.539 -4.268 1.00 23.23 145 VAL B O 1
ATOM 655 N N . ASP A 1 91 ? 2.301 -6.349 -2.360 1.00 20.30 146 ASP B N 1
ATOM 656 C CA . ASP A 1 91 ? 2.867 -7.440 -1.564 1.00 22.75 146 ASP B CA 1
ATOM 657 C C . ASP A 1 91 ? 1.752 -8.417 -1.222 1.00 23.13 146 ASP B C 1
ATOM 658 O O . ASP A 1 91 ? 0.784 -8.061 -0.548 1.00 22.69 146 ASP B O 1
ATOM 663 N N . ALA A 1 92 ? 1.868 -9.639 -1.736 1.00 20.25 147 ALA B N 1
ATOM 664 C CA . ALA A 1 92 ? 0.823 -10.645 -1.564 1.00 19.99 147 ALA B CA 1
ATOM 665 C C . ALA A 1 92 ? 1.272 -11.771 -0.623 1.00 20.16 147 ALA B C 1
ATOM 666 O O . ALA A 1 92 ? 0.695 -12.866 -0.639 1.00 16.45 147 ALA B O 1
ATOM 668 N N . GLY A 1 93 ? 2.266 -11.493 0.216 1.00 15.99 148 GLY B N 1
ATOM 669 C CA . GLY A 1 93 ? 2.820 -12.510 1.117 1.00 16.42 148 GLY B CA 1
ATOM 670 C C . GLY A 1 93 ? 1.828 -13.002 2.165 1.00 18.53 148 GLY B C 1
ATOM 671 O O . GLY A 1 93 ? 2.022 -14.061 2.779 1.00 16.23 148 GLY B O 1
ATOM 672 N N . HIS A 1 94 ? 0.762 -12.246 2.386 1.00 15.16 149 HIS B N 1
ATOM 673 C CA . HIS A 1 94 ? -0.267 -12.679 3.318 1.00 14.87 149 HIS B CA 1
ATOM 674 C C . HIS A 1 94 ? -1.293 -13.599 2.682 1.00 14.51 149 HIS B C 1
ATOM 675 O O . HIS A 1 94 ? -2.182 -14.098 3.359 1.00 16.70 149 HIS B O 1
ATOM 682 N N . HIS A 1 95 ? -1.149 -13.857 1.392 1.00 16.62 150 HIS B N 1
ATOM 683 C CA . HIS A 1 95 ? -2.039 -14.785 0.692 1.00 14.80 150 HIS B CA 1
ATOM 684 C C . HIS A 1 95 ? -1.315 -16.057 0.291 1.00 12.77 150 HIS B C 1
ATOM 685 O O . HIS A 1 95 ? -0.126 -16.031 0.010 1.00 12.72 150 HIS B O 1
ATOM 692 N N . ALA A 1 96 ? -2.046 -17.167 0.277 1.00 13.16 151 ALA B N 1
ATOM 693 C CA . ALA A 1 96 ? -1.479 -18.455 -0.098 1.00 15.69 151 ALA B CA 1
ATOM 694 C C . ALA A 1 96 ? -1.531 -18.687 -1.614 1.00 12.63 151 ALA B C 1
ATOM 695 O O . ALA A 1 96 ? -2.366 -18.125 -2.306 1.00 15.10 151 ALA B O 1
ATOM 697 N N . VAL A 1 97 ? -0.628 -19.528 -2.098 1.00 14.11 152 VAL B N 1
ATOM 698 C CA . VAL A 1 97 ? -0.740 -20.077 -3.441 1.00 13.06 152 VAL B CA 1
ATOM 699 C C . VAL A 1 97 ? -1.495 -21.386 -3.336 1.00 14.46 152 VAL B C 1
ATOM 700 O O . VAL A 1 97 ? -1.079 -22.293 -2.611 1.00 16.92 152 VAL B O 1
ATOM 704 N N . THR A 1 98 ? -2.634 -21.469 -4.023 1.00 14.24 153 THR B N 1
ATOM 705 C CA . THR A 1 98 ? -3.584 -22.560 -3.828 1.00 15.40 153 THR B CA 1
ATOM 706 C C . THR A 1 98 ? -3.878 -23.288 -5.129 1.00 16.67 153 THR B C 1
ATOM 707 O O . THR A 1 98 ? -3.461 -22.849 -6.174 1.00 14.88 153 THR B O 1
ATOM 711 N N . THR A 1 99 ? -4.644 -24.385 -5.046 1.00 19.12 154 THR B N 1
ATOM 712 C CA . THR A 1 99 ? -5.137 -25.085 -6.230 1.00 17.48 154 THR B CA 1
ATOM 713 C C . THR A 1 99 ? -6.618 -24.772 -6.469 1.00 22.46 154 THR B C 1
ATOM 714 O O . THR A 1 99 ? -7.328 -25.536 -7.131 1.00 24.69 154 THR B O 1
ATOM 718 N N . LEU A 1 100 ? -7.072 -23.615 -5.979 1.00 19.89 155 LEU B N 1
ATOM 719 C CA . LEU A 1 100 ? -8.480 -23.239 -6.074 1.00 19.90 155 LEU B CA 1
ATOM 720 C C . LEU A 1 100 ? -8.889 -22.673 -7.425 1.00 24.45 155 LEU B C 1
ATOM 721 O O . LEU A 1 100 ? -10.032 -22.255 -7.609 1.00 26.68 155 LEU B O 1
ATOM 726 N N . SER A 1 101 ? -7.962 -22.667 -8.374 1.00 21.76 156 SER B N 1
ATOM 727 C CA . SER A 1 101 ? -8.254 -22.270 -9.734 1.00 23.65 156 SER B CA 1
ATOM 728 C C . SER A 1 101 ? -9.322 -23.172 -10.374 1.00 20.80 156 SER B C 1
ATOM 729 O O . SER A 1 101 ? -9.371 -24.363 -10.078 1.00 22.33 156 SER B O 1
ATOM 732 N N . PRO A 1 102 ? -10.172 -22.613 -11.254 1.00 19.79 157 PRO B N 1
ATOM 733 C CA . PRO A 1 102 ? -11.147 -23.478 -11.931 1.00 22.63 157 PRO B CA 1
ATOM 734 C C . PRO A 1 102 ? -10.530 -24.415 -12.964 1.00 22.64 157 PRO B C 1
ATOM 735 O O . PRO A 1 102 ? -11.205 -25.315 -13.468 1.00 22.32 157 PRO B O 1
ATOM 739 N N . SER A 1 103 ? -9.259 -24.216 -13.273 1.00 19.90 158 SER B N 1
ATOM 740 C CA . SER A 1 103 ? -8.562 -25.051 -14.253 1.00 20.71 158 SER B CA 1
ATOM 741 C C . SER A 1 103 ? -7.716 -26.139 -13.616 1.00 23.65 158 SER B C 1
ATOM 742 O O . SER A 1 103 ? -7.121 -25.952 -12.546 1.00 19.15 158 SER B O 1
ATOM 745 N N . VAL A 1 104 ? -7.653 -27.290 -14.272 1.00 21.11 159 VAL B N 1
ATOM 746 C CA . VAL A 1 104 ? -6.729 -28.327 -13.840 1.00 21.00 159 VAL B CA 1
ATOM 747 C C . VAL A 1 104 ? -5.279 -27.863 -13.988 1.00 20.72 159 VAL B C 1
ATOM 748 O O . VAL A 1 104 ? -4.995 -26.963 -14.771 1.00 20.38 159 VAL B O 1
ATOM 752 N N . ARG A 1 105 ? -4.384 -28.522 -13.250 1.00 18.44 160 ARG B N 1
ATOM 753 C CA . ARG A 1 105 ? -2.937 -28.324 -13.352 1.00 18.72 160 ARG B CA 1
ATOM 754 C C . ARG A 1 105 ? -2.586 -26.840 -13.313 1.00 18.14 160 ARG B C 1
ATOM 755 O O . ARG A 1 105 ? -1.890 -26.318 -14.183 1.00 18.95 160 ARG B O 1
ATOM 763 N N . SER A 1 106 ? -3.121 -26.166 -12.296 1.00 16.61 161 SER B N 1
ATOM 764 C CA . SER A 1 106 ? -2.984 -24.721 -12.150 1.00 16.64 161 SER B CA 1
ATOM 765 C C . SER A 1 106 ? -2.780 -24.383 -10.681 1.00 17.30 161 SER B C 1
ATOM 766 O O . SER A 1 106 ? -3.263 -25.105 -9.807 1.00 19.76 161 SER B O 1
ATOM 769 N N . LEU A 1 107 ? -2.066 -23.297 -10.419 1.00 14.63 162 LEU B N 1
ATOM 770 C CA . LEU A 1 107 ? -1.991 -22.695 -9.090 1.00 14.22 162 LEU B CA 1
ATOM 771 C C . LEU A 1 107 ? -2.531 -21.280 -9.161 1.00 15.43 162 LEU B C 1
ATOM 772 O O . LEU A 1 107 ? -2.416 -20.626 -10.184 1.00 13.75 162 LEU B O 1
ATOM 777 N N . GLN A 1 108 ? -3.060 -20.799 -8.049 1.00 14.71 163 GLN B N 1
ATOM 778 C CA . GLN A 1 108 ? -3.688 -19.491 -8.020 1.00 12.99 163 GLN B CA 1
ATOM 779 C C . GLN A 1 108 ? -3.210 -18.699 -6.829 1.00 15.79 163 GLN B C 1
ATOM 780 O O . GLN A 1 108 ? -3.012 -19.242 -5.748 1.00 14.51 163 GLN B O 1
ATOM 786 N N . LEU A 1 109 ? -3.059 -17.406 -7.053 1.00 11.41 164 LEU B N 1
ATOM 787 C CA . LEU A 1 109 ? -2.728 -16.439 -6.016 1.00 12.51 164 LEU B CA 1
ATOM 788 C C . LEU A 1 109 ? -3.705 -15.266 -6.132 1.00 13.80 164 LEU B C 1
ATOM 789 O O . LEU A 1 109 ? -3.754 -14.618 -7.173 1.00 15.67 164 LEU B O 1
ATOM 794 N N . SER A 1 110 ? -4.450 -14.991 -5.061 1.00 12.35 165 SER B N 1
ATOM 795 C CA . SER A 1 110 ? -5.430 -13.912 -5.045 1.00 14.72 165 SER B CA 1
ATOM 796 C C . SER A 1 110 ? -4.939 -12.810 -4.137 1.00 18.14 165 SER B C 1
ATOM 797 O O . SER A 1 110 ? -4.276 -13.059 -3.136 1.00 20.76 165 SER B O 1
ATOM 800 N N . HIS A 1 111 ? -5.236 -11.581 -4.509 1.00 14.86 166 HIS B N 1
ATOM 801 C CA . HIS A 1 111 ? -4.779 -10.421 -3.740 1.00 14.14 166 HIS B CA 1
ATOM 802 C C . HIS A 1 111 ? -5.823 -9.332 -3.845 1.00 18.15 166 HIS B C 1
ATOM 803 O O . HIS A 1 111 ? -6.327 -9.075 -4.933 1.00 18.98 166 HIS B O 1
ATOM 810 N N . GLN A 1 112 ? -6.114 -8.678 -2.720 1.00 15.47 167 GLN B N 1
ATOM 811 C CA . GLN A 1 112 ? -7.095 -7.598 -2.669 1.00 17.19 167 GLN B CA 1
ATOM 812 C C . GLN A 1 112 ? -6.456 -6.382 -2.038 1.00 16.72 167 GLN B C 1
ATOM 813 O O . GLN A 1 112 ? -5.701 -6.500 -1.066 1.00 18.01 167 GLN B O 1
ATOM 819 N N . THR A 1 113 ? -6.789 -5.216 -2.579 1.00 16.58 168 THR B N 1
ATOM 820 C CA . THR A 1 113 ? -6.313 -3.948 -2.058 1.00 15.64 168 THR B CA 1
ATOM 821 C C . THR A 1 113 ? -7.489 -3.002 -1.971 1.00 16.12 168 THR B C 1
ATOM 822 O O . THR A 1 113 ? -8.208 -2.862 -2.936 1.00 17.31 168 THR B O 1
ATOM 826 N N . PRO A 1 114 ? -7.677 -2.337 -0.820 1.00 15.35 169 PRO B N 1
ATOM 827 C CA . PRO A 1 114 ? -8.762 -1.350 -0.791 1.00 16.89 169 PRO B CA 1
ATOM 828 C C . PRO A 1 114 ? -8.477 -0.151 -1.676 1.00 17.40 169 PRO B C 1
ATOM 829 O O . PRO A 1 114 ? -7.346 0.330 -1.774 1.00 16.41 169 PRO B O 1
ATOM 833 N N . LEU A 1 115 ? -9.525 0.351 -2.308 1.00 15.83 170 LEU B N 1
ATOM 834 C CA . LEU A 1 115 ? -9.367 1.500 -3.186 1.00 18.14 170 LEU B CA 1
ATOM 835 C C . LEU A 1 115 ? -8.907 2.731 -2.413 1.00 16.93 170 LEU B C 1
ATOM 836 O O . LEU A 1 115 ? -8.249 3.602 -2.980 1.00 18.24 170 LEU B O 1
ATOM 841 N N . THR A 1 116 ? -9.200 2.784 -1.116 1.00 18.80 171 THR B N 1
ATOM 842 C CA . THR A 1 116 ? -8.721 3.905 -0.300 1.00 20.57 171 THR B CA 1
ATOM 843 C C . THR A 1 116 ? -7.202 3.909 -0.137 1.00 22.51 171 THR B C 1
ATOM 844 O O . THR A 1 116 ? -6.615 4.957 0.142 1.00 21.63 171 THR B O 1
ATOM 848 N N . ALA A 1 117 ? -6.556 2.758 -0.322 1.00 19.19 172 ALA B N 1
ATOM 849 C CA . ALA A 1 117 ? -5.097 2.723 -0.282 1.00 20.87 172 ALA B CA 1
ATOM 850 C C . ALA A 1 117 ? -4.488 3.506 -1.445 1.00 19.61 172 ALA B C 1
ATOM 851 O O . ALA A 1 117 ? -3.394 4.071 -1.329 1.00 20.77 172 ALA B O 1
ATOM 853 N N . LEU A 1 118 ? -5.161 3.498 -2.590 1.00 17.48 173 LEU B N 1
ATOM 854 C CA . LEU A 1 118 ? -4.736 4.307 -3.704 1.00 17.44 173 LEU B CA 1
ATOM 855 C C . LEU A 1 118 ? -5.163 5.745 -3.497 1.00 20.17 173 LEU B C 1
ATOM 856 O O . LEU A 1 118 ? -4.398 6.662 -3.782 1.00 19.32 173 LEU B O 1
ATOM 861 N N . ALA A 1 119 ? -6.392 5.935 -3.020 1.00 18.13 174 ALA B N 1
ATOM 862 C CA . ALA A 1 119 ? -6.928 7.282 -2.878 1.00 19.77 174 ALA B CA 1
ATOM 863 C C . ALA A 1 119 ? -6.048 8.115 -1.958 1.00 20.58 174 ALA B C 1
ATOM 864 O O . ALA A 1 119 ? -5.809 9.294 -2.225 1.00 19.81 174 ALA B O 1
ATOM 866 N N . ARG A 1 120 ? -5.580 7.510 -0.873 1.00 19.20 175 ARG B N 1
ATOM 867 C CA . ARG A 1 120 ? -4.861 8.291 0.146 1.00 23.22 175 ARG B CA 1
ATOM 868 C C . ARG A 1 120 ? -3.550 8.885 -0.381 1.00 23.98 175 ARG B C 1
ATOM 869 O O . ARG A 1 120 ? -3.043 9.849 0.188 1.00 25.08 175 ARG B O 1
ATOM 877 N N . LEU A 1 121 ? -3.020 8.348 -1.477 1.00 23.26 176 LEU B N 1
ATOM 878 C CA . LEU A 1 121 ? -1.838 8.926 -2.103 1.00 21.25 176 LEU B CA 1
ATOM 879 C C . LEU A 1 121 ? -2.086 10.307 -2.693 1.00 25.40 176 LEU B C 1
ATOM 880 O O . LEU A 1 121 ? -1.141 11.037 -3.001 1.00 25.18 176 LEU B O 1
ATOM 885 N N . PHE A 1 122 ? -3.352 10.664 -2.855 1.00 23.72 177 PHE B N 1
ATOM 886 C CA . PHE A 1 122 ? -3.707 11.929 -3.480 1.00 23.64 177 PHE B CA 1
ATOM 887 C C . PHE A 1 122 ? -4.259 12.944 -2.491 1.00 24.59 177 PHE B C 1
ATOM 888 O O . PHE A 1 122 ? -4.573 14.068 -2.879 1.00 26.56 177 PHE B O 1
ATOM 896 N N . VAL A 1 123 ? -4.400 12.549 -1.230 1.00 21.94 178 VAL B N 1
ATOM 897 C CA . VAL A 1 123 ? -4.921 13.445 -0.209 1.00 24.11 178 VAL B CA 1
ATOM 898 C C . VAL A 1 123 ? -3.737 14.138 0.446 1.00 24.71 178 VAL B C 1
ATOM 899 O O . VAL A 1 123 ? -3.033 13.536 1.240 1.00 26.44 178 VAL B O 1
ATOM 903 N N . THR A 1 124 ? -3.545 15.407 0.106 1.00 26.32 179 THR B N 1
ATOM 904 C CA . THR A 1 124 ? -2.360 16.141 0.530 1.00 29.68 179 THR B CA 1
ATOM 905 C C . THR A 1 124 ? -2.714 17.445 1.224 1.00 35.93 179 THR B C 1
ATOM 906 O O . THR A 1 124 ? -1.834 18.131 1.742 1.00 35.51 179 THR B O 1
ATOM 910 N N . HIS A 1 125 ? -3.998 17.784 1.237 1.00 30.44 180 HIS B N 1
ATOM 911 C CA . HIS A 1 125 ? -4.437 19.027 1.855 1.00 32.24 180 HIS B CA 1
ATOM 912 C C . HIS A 1 125 ? -4.491 18.904 3.358 1.00 35.81 180 HIS B C 1
ATOM 913 O O . HIS A 1 125 ? -4.537 17.816 3.919 1.00 34.28 180 HIS B O 1
ATOM 920 N N . GLU A 1 126 ? -4.507 20.067 3.995 1.00 42.78 181 GLU B N 1
ATOM 921 C CA . GLU A 1 126 ? -4.202 20.218 5.408 1.00 39.89 181 GLU B CA 1
ATOM 922 C C . GLU A 1 126 ? -5.484 20.305 6.225 1.00 32.79 181 GLU B C 1
ATOM 923 O O . GLU A 1 126 ? -5.644 19.637 7.245 1.00 34.47 181 GLU B O 1
ATOM 929 N N . THR A 1 127 ? -6.403 21.122 5.733 1.00 36.03 182 THR B N 1
ATOM 930 C CA . THR A 1 127 ? -7.701 21.319 6.351 1.00 42.22 182 THR B CA 1
ATOM 931 C C . THR A 1 127 ? -8.708 21.399 5.220 1.00 36.32 182 THR B C 1
ATOM 932 O O . THR A 1 127 ? -8.364 21.813 4.110 1.00 36.20 182 THR B O 1
ATOM 936 N N . ALA A 1 128 ? -9.945 21.006 5.498 1.00 41.52 183 ALA B N 1
ATOM 937 C CA . ALA A 1 128 ? -11.021 21.134 4.523 1.00 35.35 183 ALA B CA 1
ATOM 938 C C . ALA A 1 128 ? -11.300 22.612 4.217 1.00 46.76 183 ALA B C 1
ATOM 939 O O . ALA A 1 128 ? -11.138 23.451 5.102 1.00 50.66 183 ALA B O 1
ATOM 941 N N . TYR A 1 129 ? -11.700 22.939 2.983 1.00 39.62 184 TYR B N 1
ATOM 942 C CA . TYR A 1 129 ? -12.196 24.289 2.682 1.00 41.55 184 TYR B CA 1
ATOM 943 C C . TYR A 1 129 ? -13.720 24.248 2.631 1.00 50.23 184 TYR B C 1
ATOM 944 O O . TYR A 1 129 ? -14.311 23.186 2.405 1.00 39.94 184 TYR B O 1
ATOM 953 N N . VAL A 1 130 ? -14.349 25.396 2.894 1.00 48.15 185 VAL B N 1
ATOM 954 C CA . VAL A 1 130 ? -15.809 25.500 2.954 1.00 45.07 185 VAL B CA 1
ATOM 955 C C . VAL A 1 130 ? -16.305 26.647 2.081 1.00 47.21 185 VAL B C 1
ATOM 956 O O . VAL A 1 130 ? -16.317 26.547 0.850 1.00 48.93 185 VAL B O 1
ATOM 960 N N . SER A 1 140 ? -34.649 25.345 4.519 1.00 53.51 195 SER B N 1
ATOM 961 C CA . SER A 1 140 ? -34.078 24.016 4.336 1.00 57.91 195 SER B CA 1
ATOM 962 C C . SER A 1 140 ? -34.288 23.111 5.550 1.00 63.16 195 SER B C 1
ATOM 963 O O . SER A 1 140 ? -34.743 23.556 6.606 1.00 59.04 195 SER B O 1
ATOM 966 N N . ARG A 1 141 ? -33.945 21.836 5.376 1.00 59.65 196 ARG B N 1
ATOM 967 C CA . ARG A 1 141 ? -34.037 20.825 6.428 1.00 51.22 196 ARG B CA 1
ATOM 968 C C . ARG A 1 141 ? -32.645 20.289 6.753 1.00 54.66 196 ARG B C 1
ATOM 969 O O . ARG A 1 141 ? -31.749 20.364 5.914 1.00 47.87 196 ARG B O 1
ATOM 977 N N . PRO A 1 142 ? -32.458 19.736 7.964 1.00 54.15 197 PRO B N 1
ATOM 978 C CA . PRO A 1 142 ? -31.179 19.097 8.277 1.00 49.46 197 PRO B CA 1
ATOM 979 C C . PRO A 1 142 ? -31.164 17.648 7.806 1.00 46.59 197 PRO B C 1
ATOM 980 O O . PRO A 1 142 ? -32.127 16.919 8.048 1.00 44.45 197 PRO B O 1
ATOM 984 N N . TYR A 1 143 ? -30.090 17.242 7.140 1.00 41.40 198 TYR B N 1
ATOM 985 C CA . TYR A 1 143 ? -29.978 15.882 6.622 1.00 37.26 198 TYR B CA 1
ATOM 986 C C . TYR A 1 143 ? -28.747 15.192 7.190 1.00 36.34 198 TYR B C 1
ATOM 987 O O . TYR A 1 143 ? -27.795 15.857 7.588 1.00 36.24 198 TYR B O 1
ATOM 996 N N . THR A 1 144 ? -28.777 13.860 7.215 1.00 34.49 199 THR B N 1
ATOM 997 C CA . THR A 1 144 ? -27.685 13.064 7.759 1.00 35.80 199 THR B CA 1
ATOM 998 C C . THR A 1 144 ? -26.715 12.555 6.684 1.00 31.50 199 THR B C 1
ATOM 999 O O . THR A 1 144 ? -25.751 11.859 7.000 1.00 30.50 199 THR B O 1
ATOM 1003 N N . GLY A 1 145 ? -26.978 12.892 5.425 1.00 30.76 200 GLY B N 1
ATOM 1004 C CA . GLY A 1 145 ? -26.164 12.404 4.325 1.00 31.17 200 GLY B CA 1
ATOM 1005 C C . GLY A 1 145 ? -26.753 12.778 2.981 1.00 28.92 200 GLY B C 1
ATOM 1006 O O . GLY A 1 145 ? -27.842 13.355 2.894 1.00 29.20 200 GLY B O 1
ATOM 1007 N N . ILE A 1 146 ? -26.019 12.461 1.923 1.00 25.19 201 ILE B N 1
ATOM 1008 C CA . ILE A 1 146 ? -26.414 12.828 0.577 1.00 25.01 201 ILE B CA 1
ATOM 1009 C C . ILE A 1 146 ? -26.389 11.583 -0.286 1.00 24.04 201 ILE B C 1
ATOM 1010 O O . ILE A 1 146 ? -25.393 10.877 -0.308 1.00 22.32 201 ILE B O 1
ATOM 1015 N N . LEU A 1 147 ? -27.509 11.321 -0.955 1.00 23.33 202 LEU B N 1
ATOM 1016 C CA . LEU A 1 147 ? -27.665 10.179 -1.853 1.00 23.60 202 LEU B CA 1
ATOM 1017 C C . LEU A 1 147 ? -27.936 10.689 -3.266 1.00 24.57 202 LEU B C 1
ATOM 1018 O O . LEU A 1 147 ? -28.979 11.279 -3.534 1.00 26.13 202 LEU B O 1
ATOM 1023 N N . ILE A 1 148 ? -26.982 10.475 -4.163 1.00 21.36 203 ILE B N 1
ATOM 1024 C CA . ILE A 1 148 ? -27.090 10.910 -5.550 1.00 21.40 203 ILE B CA 1
ATOM 1025 C C . ILE A 1 148 ? -27.500 9.725 -6.407 1.00 23.29 203 ILE B C 1
ATOM 1026 O O . ILE A 1 148 ? -26.786 8.729 -6.455 1.00 21.44 203 ILE B O 1
ATOM 1031 N N . ASP A 1 149 ? -28.631 9.822 -7.092 1.00 21.54 204 ASP B N 1
ATOM 1032 C CA . ASP A 1 149 ? -29.034 8.749 -7.984 1.00 21.06 204 ASP B CA 1
ATOM 1033 C C . ASP A 1 149 ? -28.502 9.041 -9.379 1.00 22.53 204 ASP B C 1
ATOM 1034 O O . ASP A 1 149 ? -29.083 9.828 -10.131 1.00 23.17 204 ASP B O 1
ATOM 1039 N N . ALA A 1 150 ? -27.357 8.440 -9.710 1.00 19.43 205 ALA B N 1
ATOM 1040 C CA . ALA A 1 150 ? -26.711 8.690 -10.996 1.00 19.65 205 ALA B CA 1
ATOM 1041 C C . ALA A 1 150 ? -26.790 7.477 -11.905 1.00 21.53 205 ALA B C 1
ATOM 1042 O O . ALA A 1 150 ? -25.893 7.217 -12.701 1.00 22.54 205 ALA B O 1
ATOM 1044 N N . ARG A 1 151 ? -27.893 6.754 -11.795 1.00 22.99 206 ARG B N 1
ATOM 1045 C CA . ARG A 1 151 ? -28.161 5.639 -12.681 1.00 23.62 206 ARG B CA 1
ATOM 1046 C C . ARG A 1 151 ? -28.551 6.083 -14.072 1.00 24.08 206 ARG B C 1
ATOM 1047 O O . ARG A 1 151 ? -29.029 7.206 -14.296 1.00 23.67 206 ARG B O 1
ATOM 1055 N N . GLY A 1 152 ? -28.357 5.177 -15.015 1.00 23.78 207 GLY B N 1
ATOM 1056 C CA . GLY A 1 152 ? -28.827 5.370 -16.363 1.00 28.12 207 GLY B CA 1
ATOM 1057 C C . GLY A 1 152 ? -27.918 6.220 -17.213 1.00 27.99 207 GLY B C 1
ATOM 1058 O O . GLY A 1 152 ? -26.789 6.541 -16.846 1.00 23.49 207 GLY B O 1
ATOM 1059 N N . SER A 1 153 ? -28.433 6.582 -18.375 1.00 25.01 208 SER B N 1
ATOM 1060 C CA . SER A 1 153 ? -27.702 7.408 -19.308 1.00 28.04 208 SER B CA 1
ATOM 1061 C C . SER A 1 153 ? -27.919 8.870 -18.921 1.00 33.53 208 SER B C 1
ATOM 1062 O O . SER A 1 153 ? -29.053 9.298 -18.716 1.00 31.94 208 SER B O 1
ATOM 1065 N N . LEU A 1 154 ? -26.829 9.620 -18.802 1.00 23.84 209 LEU B N 1
ATOM 1066 C CA . LEU A 1 154 ? -26.871 10.997 -18.324 1.00 22.10 209 LEU B CA 1
ATOM 1067 C C . LEU A 1 154 ? -26.369 11.942 -19.403 1.00 24.44 209 LEU B C 1
ATOM 1068 O O . LEU A 1 154 ? -25.359 11.674 -20.046 1.00 23.11 209 LEU B O 1
ATOM 1073 N N . PRO A 1 155 ? -27.082 13.057 -19.621 1.00 24.49 210 PRO B N 1
ATOM 1074 C CA . PRO A 1 155 ? -26.547 14.019 -20.587 1.00 25.49 210 PRO B CA 1
ATOM 1075 C C . PRO A 1 155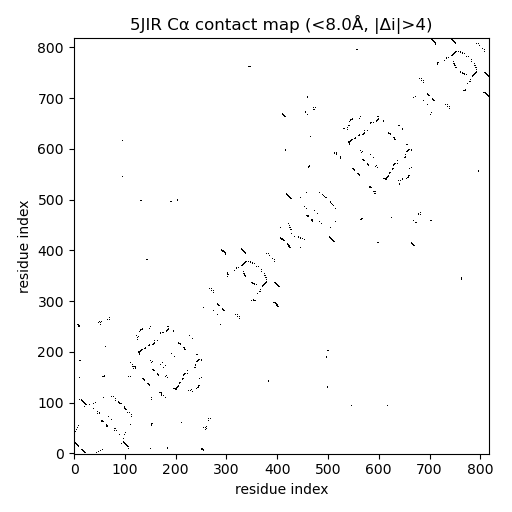 ? -25.169 14.560 -20.188 1.00 22.03 210 PRO B C 1
ATOM 1076 O O . PRO A 1 155 ? -24.956 15.030 -19.064 1.00 21.89 210 PRO B O 1
ATOM 1080 N N . VAL A 1 156 ? -24.238 14.503 -21.132 1.00 23.73 211 VAL B N 1
ATOM 1081 C CA . VAL A 1 156 ? -22.871 14.910 -20.871 1.00 24.15 211 VAL B CA 1
ATOM 1082 C C . VAL A 1 156 ? -22.712 16.404 -21.094 1.00 29.05 211 VAL B C 1
ATOM 1083 O O . VAL A 1 156 ? -22.980 16.921 -22.185 1.00 26.79 211 VAL B O 1
ATOM 1087 N N . HIS A 1 157 ? -22.291 17.098 -20.044 1.00 24.73 212 HIS B N 1
ATOM 1088 C CA . HIS A 1 157 ? -22.120 18.534 -20.118 1.00 28.56 212 HIS B CA 1
ATOM 1089 C C . HIS A 1 157 ? -21.133 18.933 -21.204 1.00 29.78 212 HIS B C 1
ATOM 1090 O O . HIS A 1 157 ? -20.021 18.394 -21.297 1.00 27.70 212 HIS B O 1
ATOM 1097 N N . GLY A 1 158 ? -21.546 19.888 -22.030 1.00 29.76 213 GLY B N 1
ATOM 1098 C CA . GLY A 1 158 ? -20.686 20.395 -23.082 1.00 30.34 213 GLY B CA 1
ATOM 1099 C C . GLY A 1 158 ? -20.674 19.537 -24.333 1.00 29.72 213 GLY B C 1
ATOM 1100 O O . GLY A 1 158 ? -19.917 19.813 -25.264 1.00 36.00 213 GLY B O 1
ATOM 1101 N N . GLU A 1 159 ? -21.509 18.500 -24.353 1.00 27.15 214 GLU B N 1
ATOM 1102 C CA . GLU A 1 159 ? -21.565 17.563 -25.471 1.00 28.60 214 GLU B CA 1
ATOM 1103 C C . GLU A 1 159 ? -23.027 17.275 -25.793 1.00 29.20 214 GLU B C 1
ATOM 1104 O O . GLU A 1 159 ? -23.922 17.747 -25.091 1.00 33.99 214 GLU B O 1
ATOM 1110 N N . TYR A 1 160 ? -23.266 16.522 -26.863 1.00 30.47 215 TYR B N 1
ATOM 1111 C CA . TYR A 1 160 ? -24.623 16.181 -27.272 1.00 30.89 215 TYR B CA 1
ATOM 1112 C C . TYR A 1 160 ? -25.013 14.774 -26.862 1.00 32.64 215 TYR B C 1
ATOM 1113 O O . TYR A 1 160 ? -26.188 14.410 -26.901 1.00 34.19 215 TYR B O 1
ATOM 1122 N N . VAL A 1 161 ? -24.026 13.974 -26.480 1.00 29.56 216 VAL B N 1
ATOM 1123 C CA . VAL A 1 161 ? -24.283 12.583 -26.145 1.00 27.91 216 VAL B CA 1
ATOM 1124 C C . VAL A 1 161 ? -24.745 12.426 -24.701 1.00 23.86 216 VAL B C 1
ATOM 1125 O O . VAL A 1 161 ? -24.602 13.335 -23.879 1.00 26.99 216 VAL B O 1
ATOM 1129 N N . SER A 1 162 ? -25.300 11.259 -24.413 1.00 24.87 217 SER B N 1
ATOM 1130 C CA . SER A 1 162 ? -25.648 10.864 -23.057 1.00 24.45 217 SER B CA 1
ATOM 1131 C C . SER A 1 162 ? -24.929 9.562 -22.773 1.00 29.69 217 SER B C 1
ATOM 1132 O O . SER A 1 162 ? -24.903 8.671 -23.620 1.00 26.72 217 SER B O 1
ATOM 1135 N N . GLU A 1 163 ? -24.356 9.464 -21.579 1.00 25.35 218 GLU B N 1
ATOM 1136 C CA . GLU A 1 163 ? -23.540 8.309 -21.191 1.00 23.59 218 GLU B CA 1
ATOM 1137 C C . GLU A 1 163 ? -23.728 8.005 -19.710 1.00 22.55 218 GLU B C 1
ATOM 1138 O O . GLU A 1 163 ? -24.077 8.882 -18.929 1.00 22.13 218 GLU B O 1
ATOM 1144 N N . PRO A 1 164 ? -23.500 6.751 -19.315 1.00 19.71 219 PRO B N 1
ATOM 1145 C CA . PRO A 1 164 ? -23.546 6.422 -17.894 1.00 19.93 219 PRO B CA 1
ATOM 1146 C C . PRO A 1 164 ? -22.340 7.000 -17.161 1.00 17.89 219 PRO B C 1
ATOM 1147 O O . PRO A 1 164 ? -21.313 7.343 -17.761 1.00 20.46 219 PRO B O 1
ATOM 1151 N N . LEU A 1 165 ? -22.505 7.152 -15.862 1.00 19.01 220 LEU B N 1
ATOM 1152 C CA . LEU A 1 165 ? -21.446 7.630 -14.991 1.00 16.41 220 LEU B CA 1
ATOM 1153 C C . LEU A 1 165 ? -20.426 6.529 -14.743 1.00 19.27 220 LEU B C 1
ATOM 1154 O O . LEU A 1 165 ? -20.791 5.355 -14.612 1.00 19.56 220 LEU B O 1
ATOM 1159 N N . SER A 1 166 ? -19.157 6.924 -14.737 1.00 15.50 221 SER B N 1
ATOM 1160 C CA . SER A 1 166 ? -18.055 6.060 -14.324 1.00 18.00 221 SER B CA 1
ATOM 1161 C C . SER A 1 166 ? -17.640 6.413 -12.897 1.00 17.85 221 SER B C 1
ATOM 1162 O O . SER A 1 166 ? -17.616 7.583 -12.503 1.00 17.65 221 SER B O 1
ATOM 1165 N N . ALA A 1 167 ? -17.280 5.388 -12.131 1.00 14.60 222 ALA B N 1
ATOM 1166 C CA . ALA A 1 167 ? -16.791 5.558 -10.777 1.00 13.32 222 ALA B CA 1
ATOM 1167 C C . ALA A 1 167 ? -15.335 5.978 -10.797 1.00 13.22 222 ALA B C 1
ATOM 1168 O O . ALA A 1 167 ? -14.598 5.649 -11.718 1.00 16.14 222 ALA B O 1
ATOM 1170 N N . CYS A 1 168 ? -14.923 6.710 -9.778 1.00 13.68 223 CYS B N 1
ATOM 1171 C CA . CYS A 1 168 ? -13.516 7.058 -9.657 1.00 14.70 223 CYS B CA 1
ATOM 1172 C C . CYS A 1 168 ? -13.175 7.364 -8.204 1.00 14.26 223 CYS B C 1
ATOM 1173 O O . CYS A 1 168 ? -14.047 7.413 -7.336 1.00 15.60 223 CYS B O 1
ATOM 1176 N N . LEU A 1 169 ? -11.887 7.531 -7.929 1.00 12.06 224 LEU B N 1
ATOM 1177 C CA . LEU A 1 169 ? -11.466 7.827 -6.568 1.00 12.84 224 LEU B CA 1
ATOM 1178 C C . LEU A 1 169 ? -12.004 9.176 -6.082 1.00 14.77 224 LEU B C 1
ATOM 1179 O O . LEU A 1 169 ? -12.426 9.291 -4.929 1.00 15.28 224 LEU B O 1
ATOM 1184 N N . PHE A 1 170 ? -11.993 10.179 -6.952 1.00 15.87 225 PHE B N 1
ATOM 1185 C CA . PHE A 1 170 ? -12.362 11.532 -6.531 1.00 15.39 225 PHE B CA 1
ATOM 1186 C C . PHE A 1 170 ? -13.338 12.189 -7.476 1.00 15.20 225 PHE B C 1
ATOM 1187 O O . PHE A 1 170 ? -12.965 13.045 -8.278 1.00 19.94 225 PHE B O 1
ATOM 1195 N N . PRO A 1 171 ? -14.617 11.802 -7.376 1.00 16.84 226 PRO B N 1
ATOM 1196 C CA . PRO A 1 171 ? -15.622 12.495 -8.168 1.00 17.04 226 PRO B CA 1
ATOM 1197 C C . PRO A 1 171 ? -15.849 13.901 -7.613 1.00 17.88 226 PRO B C 1
ATOM 1198 O O . PRO A 1 171 ? -15.507 14.156 -6.467 1.00 20.12 226 PRO B O 1
ATOM 1202 N N . LYS A 1 172 ? -16.386 14.777 -8.444 1.00 19.28 227 LYS B N 1
ATOM 1203 C CA . LYS A 1 172 ? -16.844 16.096 -8.012 1.00 21.59 227 LYS B CA 1
ATOM 1204 C C . LYS A 1 172 ? -18.338 16.160 -8.266 1.00 20.59 227 LYS B C 1
ATOM 1205 O O . LYS A 1 172 ? -18.849 15.434 -9.117 1.00 19.27 227 LYS B O 1
ATOM 1211 N N . ILE A 1 173 ? -19.046 17.025 -7.540 1.00 18.30 228 ILE B N 1
ATOM 1212 C CA . ILE A 1 173 ? -20.459 17.267 -7.825 1.00 20.66 228 ILE B CA 1
ATOM 1213 C C . ILE A 1 173 ? -20.623 18.719 -8.254 1.00 21.71 228 ILE B C 1
ATOM 1214 O O . ILE A 1 173 ? -20.118 19.618 -7.582 1.00 24.33 228 ILE B O 1
ATOM 1219 N N . TRP A 1 174 ? -21.277 18.915 -9.394 1.00 24.64 229 TRP B N 1
ATOM 1220 C CA . TRP A 1 174 ? -21.544 20.243 -9.941 1.00 26.13 229 TRP B CA 1
ATOM 1221 C C . TRP A 1 174 ? -23.029 20.574 -9.858 1.00 26.89 229 TRP B C 1
ATOM 1222 O O . TRP A 1 174 ? -23.869 19.675 -9.830 1.00 24.15 229 TRP B O 1
ATOM 1233 N N . SER A 1 175 ? -23.357 21.865 -9.839 1.00 29.84 230 SER B N 1
ATOM 1234 C CA . SER A 1 175 ? -24.741 22.288 -10.079 1.00 29.09 230 SER B CA 1
ATOM 1235 C C . SER A 1 175 ? -24.956 22.438 -11.576 1.00 28.07 230 SER B C 1
ATOM 1236 O O . SER A 1 175 ? -24.008 22.428 -12.351 1.00 27.30 230 SER B O 1
ATOM 1239 N N . THR A 1 176 ? -26.207 22.603 -11.991 1.00 28.19 231 THR B N 1
ATOM 1240 C CA . THR A 1 176 ? -26.506 22.786 -13.398 1.00 31.64 231 THR B CA 1
ATOM 1241 C C . THR A 1 176 ? -25.937 24.111 -13.913 1.00 35.07 231 THR B C 1
ATOM 1242 O O . THR A 1 176 ? -25.739 24.277 -15.112 1.00 35.18 231 THR B O 1
ATOM 1246 N N . ASP A 1 177 ? -25.670 25.044 -13.004 1.00 35.65 232 ASP B N 1
ATOM 1247 C CA . ASP A 1 177 ? -24.990 26.294 -13.371 1.00 44.31 232 ASP B CA 1
ATOM 1248 C C . ASP A 1 177 ? -23.467 26.126 -13.303 1.00 39.21 232 ASP B C 1
ATOM 1249 O O . ASP A 1 177 ? -22.716 27.085 -13.465 1.00 38.04 232 ASP B O 1
ATOM 1254 N N . MET A 1 178 ? -23.031 24.888 -13.072 1.00 33.85 233 MET B N 1
ATOM 1255 C CA . MET A 1 178 ? -21.617 24.520 -12.998 1.00 32.29 233 MET B CA 1
ATOM 1256 C C . MET A 1 178 ? -20.883 25.257 -11.891 1.00 30.64 233 MET B C 1
ATOM 1257 O O . MET A 1 178 ? -19.711 25.604 -12.023 1.00 32.44 233 MET B O 1
ATOM 1262 N N . ASP A 1 179 ? -21.597 25.484 -10.792 1.00 29.11 234 ASP B N 1
ATOM 1263 C CA . ASP A 1 179 ? -20.985 25.803 -9.522 1.00 30.32 234 ASP B CA 1
ATOM 1264 C C . ASP A 1 179 ? -20.416 24.489 -8.983 1.00 31.05 234 ASP B C 1
ATOM 1265 O O . ASP A 1 179 ? -21.041 23.437 -9.129 1.00 28.50 234 ASP B O 1
ATOM 1270 N N . LEU A 1 180 ? -19.244 24.542 -8.371 1.00 28.87 235 LEU B N 1
ATOM 1271 C CA . LEU A 1 180 ? -18.657 23.349 -7.775 1.00 26.57 235 LEU B CA 1
ATOM 1272 C C . LEU A 1 180 ? -19.193 23.156 -6.365 1.00 28.52 235 LEU B C 1
ATOM 1273 O O . LEU A 1 180 ? -18.965 23.986 -5.481 1.00 29.88 235 LEU B O 1
ATOM 1278 N N . ILE A 1 181 ? -19.927 22.062 -6.167 1.00 24.16 236 ILE B N 1
ATOM 1279 C CA . ILE A 1 181 ? -20.584 21.784 -4.898 1.00 24.40 236 ILE B CA 1
ATOM 1280 C C . ILE A 1 181 ? -19.761 20.881 -3.998 1.00 28.32 236 ILE B C 1
ATOM 1281 O O . ILE A 1 181 ? -19.783 21.044 -2.789 1.00 25.41 236 ILE B O 1
ATOM 1286 N N . TYR A 1 182 ? -19.034 19.931 -4.585 1.00 26.92 237 TYR B N 1
ATOM 1287 C CA . TYR A 1 182 ? -18.292 18.948 -3.797 1.00 24.43 237 TYR B CA 1
ATOM 1288 C C . TYR A 1 182 ? -17.018 18.550 -4.502 1.00 23.92 237 TYR B C 1
ATOM 1289 O O . TYR A 1 182 ? -17.006 18.253 -5.700 1.00 21.84 237 TYR B O 1
ATOM 1298 N N . GLU A 1 183 ? -15.938 18.555 -3.731 1.00 25.79 238 GLU B N 1
ATOM 1299 C CA . GLU A 1 183 ? -14.602 18.289 -4.243 1.00 28.75 238 GLU B CA 1
ATOM 1300 C C . GLU A 1 183 ? -13.769 17.764 -3.086 1.00 26.37 238 GLU B C 1
ATOM 1301 O O . GLU A 1 183 ? -14.091 18.015 -1.927 1.00 26.45 238 GLU B O 1
ATOM 1307 N N . LYS A 1 184 ? -12.734 16.993 -3.415 1.00 24.21 239 LYS B N 1
ATOM 1308 C CA . LYS A 1 184 ? -11.839 16.365 -2.445 1.00 24.30 239 LYS B CA 1
ATOM 1309 C C . LYS A 1 184 ? -11.382 17.326 -1.347 1.00 23.91 239 LYS B C 1
ATOM 1310 O O . LYS A 1 184 ? -11.408 16.990 -0.161 1.00 24.58 239 LYS B O 1
ATOM 1316 N N . ASN A 1 185 ? -10.971 18.521 -1.754 1.00 28.85 240 ASN B N 1
ATOM 1317 C CA . ASN A 1 185 ? -10.408 19.474 -0.798 1.00 31.60 240 ASN B CA 1
ATOM 1318 C C . ASN A 1 185 ? -11.426 19.951 0.250 1.00 35.60 240 ASN B C 1
ATOM 1319 O O . ASN A 1 185 ? -11.036 20.514 1.270 1.00 34.22 240 ASN B O 1
ATOM 1324 N N . MET A 1 186 ? -12.719 19.718 0.010 1.00 28.54 241 MET B N 1
ATOM 1325 C CA . MET A 1 186 ? -13.756 20.039 0.999 1.00 28.33 241 MET B CA 1
ATOM 1326 C C . MET A 1 186 ? -13.887 18.993 2.098 1.00 27.60 241 MET B C 1
ATOM 1327 O O . MET A 1 186 ? -14.589 19.196 3.081 1.00 26.78 241 MET B O 1
ATOM 1332 N N . VAL A 1 187 ? -13.243 17.850 1.922 1.00 26.89 242 VAL B N 1
ATOM 1333 C CA . VAL A 1 187 ? -13.352 16.776 2.892 1.00 24.91 242 VAL B CA 1
ATOM 1334 C C . VAL A 1 187 ? -12.220 16.857 3.914 1.00 24.02 242 VAL B C 1
ATOM 1335 O O . VAL A 1 187 ? -11.082 17.130 3.545 1.00 28.10 242 VAL B O 1
ATOM 1339 N N . HIS A 1 188 ? -12.533 16.639 5.189 1.00 26.60 243 HIS B N 1
ATOM 1340 C CA . HIS A 1 188 ? -11.495 16.524 6.212 1.00 32.11 243 HIS B CA 1
ATOM 1341 C C . HIS A 1 188 ? -10.491 15.465 5.754 1.00 30.65 243 HIS B C 1
ATOM 1342 O O . HIS A 1 188 ? -10.888 14.346 5.439 1.00 27.60 243 HIS B O 1
ATOM 1349 N N . PRO A 1 189 ? -9.194 15.808 5.714 1.00 30.11 244 PRO B N 1
ATOM 1350 C CA . PRO A 1 189 ? -8.245 14.875 5.094 1.00 30.95 244 PRO B CA 1
ATOM 1351 C C . PRO A 1 189 ? -8.169 13.515 5.783 1.00 33.47 244 PRO B C 1
ATOM 1352 O O . PRO A 1 189 ? -7.985 12.501 5.101 1.00 31.40 244 PRO B O 1
ATOM 1356 N N . ASP A 1 190 ? -8.319 13.479 7.103 1.00 34.21 245 ASP B N 1
ATOM 1357 C CA . ASP A 1 190 ? -8.300 12.211 7.813 1.00 31.36 245 ASP B CA 1
ATOM 1358 C C . ASP A 1 190 ? -9.459 11.326 7.376 1.00 31.75 245 ASP B C 1
ATOM 1359 O O . ASP A 1 190 ? -9.333 10.105 7.322 1.00 29.18 245 ASP B O 1
ATOM 1364 N N . ARG A 1 191 ? -10.591 11.948 7.072 1.00 27.24 246 ARG B N 1
ATOM 1365 C CA . ARG A 1 191 ? -11.782 11.202 6.709 1.00 30.17 246 ARG B CA 1
ATOM 1366 C C . ARG A 1 191 ? -11.662 10.779 5.264 1.00 27.73 246 ARG B C 1
ATOM 1367 O O . ARG A 1 191 ? -12.064 9.672 4.899 1.00 27.29 246 ARG B O 1
ATOM 1375 N N . ALA A 1 192 ? -11.115 11.663 4.441 1.00 24.80 247 ALA B N 1
ATOM 1376 C CA . ALA A 1 192 ? -10.893 11.323 3.042 1.00 27.61 247 ALA B CA 1
ATOM 1377 C C . ALA A 1 192 ? -10.011 10.086 2.966 1.00 28.54 247 ALA B C 1
ATOM 1378 O O . ALA A 1 192 ? -10.270 9.185 2.179 1.00 26.95 247 ALA B O 1
ATOM 1380 N N . LYS A 1 193 ? -8.973 10.035 3.798 1.00 25.32 248 LYS B N 1
ATOM 1381 C CA . LYS A 1 193 ? -8.063 8.894 3.779 1.00 27.38 248 LYS B CA 1
ATOM 1382 C C . LYS A 1 193 ? -8.697 7.633 4.345 1.00 28.39 248 LYS B C 1
ATOM 1383 O O . LYS A 1 193 ? -8.395 6.522 3.906 1.00 30.70 248 LYS B O 1
ATOM 1389 N N . ALA A 1 194 ? -9.585 7.801 5.318 1.00 25.10 249 ALA B N 1
ATOM 1390 C CA . ALA A 1 194 ? -10.147 6.659 6.022 1.00 25.77 249 ALA B CA 1
ATOM 1391 C C . ALA A 1 194 ? -11.214 5.951 5.184 1.00 23.64 249 ALA B C 1
ATOM 1392 O O . ALA A 1 194 ? -11.219 4.721 5.101 1.00 25.44 249 ALA B O 1
ATOM 1394 N N . TRP A 1 195 ? -12.131 6.709 4.591 1.00 23.40 250 TRP B N 1
ATOM 1395 C CA . TRP A 1 195 ? -13.215 6.069 3.833 1.00 23.45 250 TRP B CA 1
ATOM 1396 C C . TRP A 1 195 ? -13.540 6.736 2.494 1.00 23.82 250 TRP B C 1
ATOM 1397 O O . TRP A 1 195 ? -14.588 6.477 1.919 1.00 23.32 250 TRP B O 1
ATOM 1408 N N . GLY A 1 196 ? -12.607 7.523 1.962 1.00 23.90 251 GLY B N 1
ATOM 1409 C CA . GLY A 1 196 ? -12.765 8.108 0.646 1.00 21.81 251 GLY B CA 1
ATOM 1410 C C . GLY A 1 196 ? -13.740 9.272 0.665 1.00 23.61 251 GLY B C 1
ATOM 1411 O O . GLY A 1 196 ? -14.286 9.611 1.716 1.00 22.63 251 GLY B O 1
ATOM 1412 N N . VAL A 1 197 ? -13.960 9.893 -0.482 1.00 19.65 252 VAL B N 1
ATOM 1413 C CA . VAL A 1 197 ? -14.879 11.029 -0.539 1.00 21.16 252 VAL B CA 1
ATOM 1414 C C . VAL A 1 197 ? -16.320 10.610 -0.859 1.00 20.50 252 VAL B C 1
ATOM 1415 O O . VAL A 1 197 ? -17.258 11.367 -0.624 1.00 19.65 252 VAL B O 1
ATOM 1419 N N . VAL A 1 198 ? -16.502 9.397 -1.374 1.00 19.33 253 VAL B N 1
ATOM 1420 C CA . VAL A 1 198 ? -17.839 8.835 -1.555 1.00 19.44 253 VAL B CA 1
ATOM 1421 C C . VAL A 1 198 ? -17.751 7.324 -1.376 1.00 20.30 253 VAL B C 1
ATOM 1422 O O . VAL A 1 198 ? -16.658 6.741 -1.311 1.00 18.69 253 VAL B O 1
ATOM 1426 N N . ARG A 1 199 ? -18.915 6.702 -1.264 1.00 19.40 254 ARG B N 1
ATOM 1427 C CA . ARG A 1 199 ? -19.036 5.272 -1.487 1.00 20.80 254 ARG B CA 1
ATOM 1428 C C . ARG A 1 199 ? -20.012 5.103 -2.639 1.00 18.74 254 ARG B C 1
ATOM 1429 O O . ARG A 1 199 ? -21.004 5.823 -2.719 1.00 19.60 254 ARG B O 1
ATOM 1437 N N . TYR A 1 200 ? -19.715 4.191 -3.555 1.00 15.59 255 TYR B N 1
ATOM 1438 C CA . TYR A 1 200 ? -20.632 3.884 -4.656 1.00 16.93 255 TYR B CA 1
ATOM 1439 C C . TYR A 1 200 ? -21.578 2.769 -4.243 1.00 17.58 255 TYR B C 1
ATOM 1440 O O . TYR A 1 200 ? -21.173 1.825 -3.567 1.00 18.61 255 TYR B O 1
ATOM 1449 N N . GLY A 1 201 ? -22.836 2.860 -4.651 1.00 16.72 256 GLY B N 1
ATOM 1450 C CA . GLY A 1 201 ? -23.804 1.845 -4.257 1.00 18.45 256 GLY B CA 1
ATOM 1451 C C . GLY A 1 201 ? -24.676 1.367 -5.382 1.00 18.33 256 GLY B C 1
ATOM 1452 O O . GLY A 1 201 ? -24.709 1.940 -6.462 1.00 16.68 256 GLY B O 1
ATOM 1453 N N . SER A 1 202 ? -25.402 0.296 -5.071 1.00 20.49 257 SER B N 1
ATOM 1454 C CA . SER A 1 202 ? -26.374 -0.302 -5.964 1.00 22.04 257 SER B CA 1
ATOM 1455 C C . SER A 1 202 ? -27.749 -0.256 -5.340 1.00 22.80 257 SER B C 1
ATOM 1456 O O . SER A 1 202 ? -27.904 -0.520 -4.144 1.00 25.53 257 SER B O 1
ATOM 1459 N N . VAL A 1 203 ? -28.742 0.039 -6.161 1.00 23.81 258 VAL B N 1
ATOM 1460 C CA . VAL A 1 203 ? -30.121 0.055 -5.692 1.00 24.54 258 VAL B CA 1
ATOM 1461 C C . VAL A 1 203 ? -30.536 -1.350 -5.282 1.00 28.89 258 VAL B C 1
ATOM 1462 O O . VAL A 1 203 ? -31.445 -1.509 -4.459 1.00 27.56 258 VAL B O 1
ATOM 1466 N N . TRP A 1 204 ? -29.858 -2.372 -5.826 1.00 26.22 259 TRP B N 1
ATOM 1467 C CA . TRP A 1 204 ? -30.224 -3.765 -5.526 1.00 27.93 259 TRP B CA 1
ATOM 1468 C C . TRP A 1 204 ? -29.727 -4.216 -4.160 1.00 33.65 259 TRP B C 1
ATOM 1469 O O . TRP A 1 204 ? -30.112 -5.285 -3.687 1.00 37.71 259 TRP B O 1
ATOM 1480 N N . ASP A 1 205 ? -28.891 -3.412 -3.508 1.00 31.45 260 ASP B N 1
ATOM 1481 C CA . ASP A 1 205 ? -28.422 -3.770 -2.173 1.00 39.26 260 ASP B CA 1
ATOM 1482 C C . ASP A 1 205 ? -29.536 -3.590 -1.131 1.00 49.57 260 ASP B C 1
ATOM 1483 O O . ASP A 1 205 ? -29.484 -4.185 -0.046 1.00 45.05 260 ASP B O 1
ATOM 1488 N N . GLU A 1 206 ? -30.551 -2.796 -1.478 1.00 45.26 261 GLU B N 1
ATOM 1489 C CA . GLU A 1 206 ? -31.654 -2.491 -0.562 1.00 50.59 261 GLU B CA 1
ATOM 1490 C C . GLU A 1 206 ? -31.120 -2.153 0.835 1.00 56.19 261 GLU B C 1
ATOM 1491 O O . GLU A 1 206 ? -31.568 -2.701 1.850 1.00 45.06 261 GLU B O 1
ATOM 1497 N N . LYS A 1 207 ? -30.142 -1.246 0.843 1.00 53.64 262 LYS B N 1
ATOM 1498 C CA . LYS A 1 207 ? -29.479 -0.764 2.050 1.00 53.59 262 LYS B CA 1
ATOM 1499 C C . LYS A 1 207 ? -29.826 0.692 2.322 1.00 45.13 262 LYS B C 1
ATOM 1500 O O . LYS A 1 207 ? -30.088 1.461 1.393 1.00 42.32 262 LYS B O 1
ATOM 1506 N N . MET A 1 208 ? -29.798 1.069 3.595 1.00 45.39 263 MET B N 1
ATOM 1507 C CA . MET A 1 208 ? -29.920 2.469 3.979 1.00 52.92 263 MET B CA 1
ATOM 1508 C C . MET A 1 208 ? -28.563 3.173 3.886 1.00 48.65 263 MET B C 1
ATOM 1509 O O . MET A 1 208 ? -28.496 4.395 3.737 1.00 45.32 263 MET B O 1
ATOM 1514 N N . TYR A 1 209 ? -27.489 2.391 3.964 1.00 41.92 264 TYR B N 1
ATOM 1515 C CA . TYR A 1 209 ? -26.142 2.931 4.076 1.00 36.14 264 TYR B CA 1
ATOM 1516 C C . TYR A 1 209 ? -26.108 3.869 5.257 1.00 41.01 264 TYR B C 1
ATOM 1517 O O . TYR A 1 209 ? -25.545 4.960 5.176 1.00 37.94 264 TYR B O 1
ATOM 1526 N N . ARG A 1 210 ? -26.754 3.451 6.339 1.00 41.67 265 ARG B N 1
ATOM 1527 C CA . ARG A 1 210 ? -26.858 4.270 7.538 1.00 49.78 265 ARG B CA 1
ATOM 1528 C C . ARG A 1 210 ? -25.467 4.671 8.019 1.00 37.53 265 ARG B C 1
ATOM 1529 O O . ARG A 1 210 ? -25.262 5.769 8.543 1.00 38.19 265 ARG B O 1
ATOM 1537 N N . ASP A 1 211 ? -24.506 3.784 7.796 1.00 39.69 266 ASP B N 1
ATOM 1538 C CA . ASP A 1 211 ? -23.125 4.043 8.168 1.00 46.71 266 ASP B CA 1
ATOM 1539 C C . ASP A 1 211 ? -22.605 5.298 7.472 1.00 39.15 266 ASP B C 1
ATOM 1540 O O . ASP A 1 211 ? -21.854 6.085 8.054 1.00 35.29 266 ASP B O 1
ATOM 1545 N N . ARG A 1 212 ? -23.028 5.489 6.226 1.00 37.58 267 ARG B N 1
ATOM 1546 C CA . ARG A 1 212 ? -22.486 6.558 5.399 1.00 32.60 267 ARG B CA 1
ATOM 1547 C C . ARG A 1 212 ? -23.361 7.803 5.384 1.00 27.19 267 ARG B C 1
ATOM 1548 O O . ARG A 1 212 ? -22.841 8.921 5.379 1.00 27.63 267 ARG B O 1
ATOM 1556 N N . ILE A 1 213 ? -24.675 7.611 5.335 1.00 29.26 268 ILE B N 1
ATOM 1557 C CA . ILE A 1 213 ? -25.590 8.727 5.103 1.00 26.67 268 ILE B CA 1
ATOM 1558 C C . ILE A 1 213 ? -26.772 8.774 6.068 1.00 32.47 268 ILE B C 1
ATOM 1559 O O . ILE A 1 213 ? -27.668 9.593 5.899 1.00 31.27 268 ILE B O 1
ATOM 1564 N N . GLY A 1 214 ? -26.772 7.887 7.056 1.00 34.08 269 GLY B N 1
ATOM 1565 C CA . GLY A 1 214 ? -27.740 7.952 8.138 1.00 39.17 269 GLY B CA 1
ATOM 1566 C C . GLY A 1 214 ? -29.163 7.624 7.734 1.00 41.17 269 GLY B C 1
ATOM 1567 O O . GLY A 1 214 ? -29.411 7.092 6.654 1.00 40.01 269 GLY B O 1
ATOM 1568 N N . THR A 1 215 ? -30.104 7.953 8.617 1.00 48.57 270 THR B N 1
ATOM 1569 C CA . THR A 1 215 ? -31.509 7.590 8.427 1.00 49.70 270 THR B CA 1
ATOM 1570 C C . THR A 1 215 ? -32.274 8.608 7.591 1.00 41.64 270 THR B C 1
ATOM 1571 O O . THR A 1 215 ? -33.277 8.263 6.962 1.00 43.81 270 THR B O 1
ATOM 1575 N N . THR A 1 216 ? -31.804 9.854 7.591 1.00 37.51 271 THR B N 1
ATOM 1576 C CA . THR A 1 216 ? -32.499 10.947 6.907 1.00 41.61 271 THR B CA 1
ATOM 1577 C C . THR A 1 216 ? -31.645 11.630 5.832 1.00 34.33 271 THR B C 1
ATOM 1578 O O . THR A 1 216 ? -31.276 12.796 5.960 1.00 32.70 271 THR B O 1
ATOM 1582 N N . PRO A 1 217 ? -31.330 10.900 4.758 1.00 32.31 272 PRO B N 1
ATOM 1583 C CA . PRO A 1 217 ? -30.493 11.490 3.714 1.00 29.98 272 PRO B CA 1
ATOM 1584 C C . PRO A 1 217 ? -31.265 12.405 2.779 1.00 27.53 272 PRO B C 1
ATOM 1585 O O . PRO A 1 217 ? -32.479 12.267 2.619 1.00 32.70 272 PRO B O 1
ATOM 1589 N N . LEU A 1 218 ? -30.550 13.346 2.178 1.00 28.34 273 LEU B N 1
ATOM 1590 C CA . LEU A 1 218 ? -31.056 14.132 1.071 1.00 25.92 273 LEU B CA 1
ATOM 1591 C C . LEU A 1 218 ? -30.930 13.351 -0.233 1.00 27.94 273 LEU B C 1
ATOM 1592 O O . LEU A 1 218 ? -29.819 13.135 -0.726 1.00 27.28 273 LEU B O 1
ATOM 1597 N N . LYS A 1 219 ? -32.062 12.910 -0.772 1.00 26.12 274 LYS B N 1
ATOM 1598 C CA . LYS A 1 219 ? -32.083 12.146 -2.015 1.00 27.26 274 LYS B CA 1
ATOM 1599 C C . LYS A 1 219 ? -32.183 13.080 -3.219 1.00 27.74 274 LYS B C 1
ATOM 1600 O O . LYS A 1 219 ? -33.113 13.886 -3.329 1.00 29.16 274 LYS B O 1
ATOM 1606 N N . ILE A 1 220 ? -31.208 12.960 -4.114 1.00 24.43 275 ILE B N 1
ATOM 1607 C CA . ILE A 1 220 ? -31.027 13.843 -5.255 1.00 27.72 275 ILE B CA 1
ATOM 1608 C C . ILE A 1 220 ? -30.822 13.047 -6.527 1.00 28.69 275 ILE B C 1
ATOM 1609 O O . ILE A 1 220 ? -30.041 12.098 -6.549 1.00 29.40 275 ILE B O 1
ATOM 1614 N N . ILE A 1 221 ? -31.478 13.466 -7.601 1.00 24.45 276 ILE B N 1
ATOM 1615 C CA . ILE A 1 221 ? -31.297 12.806 -8.890 1.00 25.37 276 ILE B CA 1
ATOM 1616 C C . ILE A 1 221 ? -30.228 13.550 -9.685 1.00 30.24 276 ILE B C 1
ATOM 1617 O O . ILE A 1 221 ? -30.192 14.786 -9.710 1.00 27.96 276 ILE B O 1
ATOM 1622 N N . ALA A 1 222 ? -29.317 12.797 -10.296 1.00 25.80 277 ALA B N 1
ATOM 1623 C CA . ALA A 1 222 ? -28.335 13.395 -11.182 1.00 24.02 277 ALA B CA 1
ATOM 1624 C C . ALA A 1 222 ? -29.031 13.854 -12.450 1.00 26.58 277 ALA B C 1
ATOM 1625 O O . ALA A 1 222 ? -29.753 13.087 -13.077 1.00 30.22 277 ALA B O 1
ATOM 1627 N N . ARG A 1 223 ? -28.803 15.104 -12.833 1.00 25.23 278 ARG B N 1
ATOM 1628 C CA . ARG A 1 223 ? -29.409 15.645 -14.040 1.00 26.50 278 ARG B CA 1
ATOM 1629 C C . ARG A 1 223 ? -28.498 15.531 -15.241 1.00 27.37 278 ARG B C 1
ATOM 1630 O O . ARG A 1 223 ? -28.936 15.653 -16.383 1.00 24.70 278 ARG B O 1
ATOM 1638 N N . GLY A 1 224 ? -27.212 15.329 -14.991 1.00 23.61 279 GLY B N 1
ATOM 1639 C CA . GLY A 1 224 ? -26.262 15.200 -16.074 1.00 23.90 279 GLY B CA 1
ATOM 1640 C C . GLY A 1 224 ? -24.965 14.662 -15.512 1.00 20.88 279 GLY B C 1
ATOM 1641 O O . GLY A 1 224 ? -24.892 14.361 -14.317 1.00 20.52 279 GLY B O 1
ATOM 1642 N N . VAL A 1 225 ? -23.950 14.596 -16.360 1.00 22.97 280 VAL B N 1
ATOM 1643 C CA . VAL A 1 225 ? -22.617 14.209 -15.928 1.00 22.97 280 VAL B CA 1
ATOM 1644 C C . VAL A 1 225 ? -21.563 15.069 -16.641 1.00 21.62 280 VAL B C 1
ATOM 1645 O O . VAL A 1 225 ? -21.735 15.477 -17.798 1.00 20.69 280 VAL B O 1
ATOM 1649 N N . PHE A 1 226 ? -20.491 15.369 -15.914 1.00 22.05 281 PHE B N 1
ATOM 1650 C CA . PHE A 1 226 ? -19.371 16.141 -16.425 1.00 21.39 281 PHE B CA 1
ATOM 1651 C C . PHE A 1 226 ? -18.103 15.292 -16.457 1.00 22.22 281 PHE B C 1
ATOM 1652 O O . PHE A 1 226 ? -17.885 14.463 -15.570 1.00 21.12 281 PHE B O 1
ATOM 1660 N N . GLY A 1 227 ? -17.291 15.493 -17.485 1.00 20.36 282 GLY B N 1
ATOM 1661 C CA . GLY A 1 227 ? -15.913 15.032 -17.457 1.00 22.01 282 GLY B CA 1
ATOM 1662 C C . GLY A 1 227 ? -15.555 14.234 -18.682 1.00 16.87 282 GLY B C 1
ATOM 1663 O O . GLY A 1 227 ? -16.409 13.568 -19.266 1.00 19.36 282 GLY B O 1
ATOM 1664 N N . GLN A 1 228 ? -14.278 14.286 -19.061 1.00 18.77 283 GLN B N 1
ATOM 1665 C CA . GLN A 1 228 ? -13.766 13.443 -20.142 1.00 21.04 283 GLN B CA 1
ATOM 1666 C C . GLN A 1 228 ? -14.076 11.969 -19.887 1.00 19.33 283 GLN B C 1
ATOM 1667 O O . GLN A 1 228 ? -14.406 11.235 -20.817 1.00 19.20 283 GLN B O 1
ATOM 1673 N N . GLN A 1 229 ? -13.986 11.557 -18.625 1.00 19.36 284 GLN B N 1
ATOM 1674 C CA . GLN A 1 229 ? -14.289 10.180 -18.222 1.00 20.11 284 GLN B CA 1
ATOM 1675 C C . GLN A 1 229 ? -15.650 10.021 -17.529 1.00 20.25 284 GLN B C 1
ATOM 1676 O O . GLN A 1 229 ? -15.952 8.967 -16.963 1.00 19.58 284 GLN B O 1
ATOM 1682 N N . ARG A 1 230 ? -16.489 11.057 -17.621 1.00 20.19 285 ARG B N 1
ATOM 1683 C CA . ARG A 1 230 ? -17.876 10.998 -17.164 1.00 19.88 285 ARG B CA 1
ATOM 1684 C C . ARG A 1 230 ? -18.042 10.560 -15.695 1.00 17.11 285 ARG B C 1
ATOM 1685 O O . ARG A 1 230 ? -18.784 9.630 -15.381 1.00 16.54 285 ARG B O 1
ATOM 1693 N N . THR A 1 231 ? -17.393 11.296 -14.804 1.00 17.78 286 THR B N 1
ATOM 1694 C CA . THR A 1 231 ? -17.317 10.944 -13.393 1.00 16.37 286 THR B CA 1
ATOM 1695 C C . THR A 1 231 ? -18.108 11.839 -12.460 1.00 17.67 286 THR B C 1
ATOM 1696 O O . THR A 1 231 ? -18.416 11.440 -11.345 1.00 18.57 286 THR B O 1
ATOM 1700 N N . ASP A 1 232 ? -18.404 13.067 -12.897 1.00 18.47 287 ASP B N 1
ATOM 1701 C CA . ASP A 1 232 ? -18.906 14.091 -11.981 1.00 17.53 287 ASP B CA 1
ATOM 1702 C C . ASP A 1 232 ? -20.417 14.307 -12.143 1.00 17.82 287 ASP B C 1
ATOM 1703 O O . ASP A 1 232 ? -20.824 14.871 -13.154 1.00 19.48 287 ASP B O 1
ATOM 1708 N N . PRO A 1 233 ? -21.232 13.878 -11.165 1.00 17.66 288 PRO B N 1
ATOM 1709 C CA . PRO A 1 233 ? -22.667 14.175 -11.258 1.00 18.39 288 PRO B CA 1
ATOM 1710 C C . PRO A 1 233 ? -22.964 15.667 -11.287 1.00 21.38 288 PRO B C 1
ATOM 1711 O O . PRO A 1 233 ? -22.287 16.458 -10.638 1.00 19.56 288 PRO B O 1
ATOM 1715 N N . ILE A 1 234 ? -23.984 16.016 -12.053 1.00 22.67 289 ILE B N 1
ATOM 1716 C CA . ILE A 1 234 ? -24.506 17.374 -12.092 1.00 22.80 289 ILE B CA 1
ATOM 1717 C C . ILE A 1 234 ? -25.891 17.315 -11.491 1.00 23.03 289 ILE B C 1
ATOM 1718 O O . ILE A 1 234 ? -26.690 16.470 -11.884 1.00 23.25 289 ILE B O 1
ATOM 1723 N N . ILE A 1 235 ? -26.161 18.182 -10.523 1.00 23.89 290 ILE B N 1
ATOM 1724 C CA . ILE A 1 235 ? -27.432 18.144 -9.804 1.00 22.68 290 ILE B CA 1
ATOM 1725 C C . ILE A 1 235 ? -28.131 19.496 -9.960 1.00 28.38 290 ILE B C 1
ATOM 1726 O O . ILE A 1 235 ? -27.491 20.515 -10.237 1.00 25.91 290 ILE B O 1
ATOM 1731 N N . ALA A 1 236 ? -29.442 19.488 -9.773 1.00 25.96 291 ALA B N 1
ATOM 1732 C CA . ALA A 1 236 ? -30.248 20.696 -9.920 1.00 30.04 291 ALA B CA 1
ATOM 1733 C C . ALA A 1 236 ? -29.800 21.773 -8.937 1.00 29.33 291 ALA B C 1
ATOM 1734 O O . ALA A 1 236 ? -29.435 21.465 -7.803 1.00 27.41 291 ALA B O 1
ATOM 1736 N N . SER A 1 237 ? -29.840 23.042 -9.351 1.00 35.08 292 SER B N 1
ATOM 1737 C CA . SER A 1 237 ? -29.441 24.146 -8.464 1.00 31.34 292 SER B CA 1
ATOM 1738 C C . SER A 1 237 ? -30.208 24.126 -7.144 1.00 28.28 292 SER B C 1
ATOM 1739 O O . SER A 1 237 ? -29.653 24.396 -6.073 1.00 30.92 292 SER B O 1
ATOM 1742 N N . LYS A 1 238 ? -31.481 23.754 -7.230 1.00 33.82 293 LYS B N 1
ATOM 1743 C CA . LYS A 1 238 ? -32.378 23.749 -6.073 1.00 33.74 293 LYS B CA 1
ATOM 1744 C C . LYS A 1 238 ? -31.918 22.701 -5.080 1.00 33.94 293 LYS B C 1
ATOM 1745 O O . LYS A 1 238 ? -32.022 22.877 -3.864 1.00 33.92 293 LYS B O 1
ATOM 1751 N N . ASP A 1 239 ? -31.391 21.606 -5.614 1.00 35.16 294 ASP B N 1
ATOM 1752 C CA . ASP A 1 239 ? -30.855 20.526 -4.797 1.00 32.42 294 ASP B CA 1
ATOM 1753 C C . ASP A 1 239 ? -29.484 20.899 -4.214 1.00 27.34 294 ASP B C 1
ATOM 1754 O O . ASP A 1 239 ? -29.200 20.644 -3.043 1.00 33.15 294 ASP B O 1
ATOM 1759 N N . ALA A 1 240 ? -28.648 21.533 -5.024 1.00 26.78 295 ALA B N 1
ATOM 1760 C CA . ALA A 1 240 ? -27.386 22.080 -4.524 1.00 27.61 295 ALA B CA 1
ATOM 1761 C C . ALA A 1 240 ? -27.621 23.088 -3.400 1.00 32.83 295 ALA B C 1
ATOM 1762 O O . ALA A 1 240 ? -26.867 23.138 -2.428 1.00 33.28 295 ALA B O 1
ATOM 1764 N N . ALA A 1 241 ? -28.681 23.878 -3.527 1.00 32.16 296 ALA B N 1
ATOM 1765 C CA . ALA A 1 241 ? -28.976 24.920 -2.545 1.00 32.97 296 ALA B CA 1
ATOM 1766 C C . ALA A 1 241 ? -29.266 24.323 -1.180 1.00 37.10 296 ALA B C 1
ATOM 1767 O O . ALA A 1 241 ? -28.877 24.890 -0.157 1.00 40.11 296 ALA B O 1
ATOM 1769 N N . GLN A 1 242 ? -29.951 23.179 -1.161 1.00 35.70 297 GLN B N 1
ATOM 1770 C CA . GLN A 1 242 ? -30.244 22.493 0.095 1.00 38.95 297 GLN B CA 1
ATOM 1771 C C . GLN A 1 242 ? -28.967 22.123 0.838 1.00 38.89 297 GLN B C 1
ATOM 1772 O O . GLN A 1 242 ? -28.881 22.262 2.059 1.00 40.12 297 GLN B O 1
ATOM 1778 N N . ILE A 1 243 ? -27.977 21.645 0.095 1.00 37.81 298 ILE B N 1
ATOM 1779 C CA . ILE A 1 243 ? -26.706 21.237 0.688 1.00 38.86 298 ILE B CA 1
ATOM 1780 C C . ILE A 1 243 ? -26.006 22.440 1.323 1.00 37.58 298 ILE B C 1
ATOM 1781 O O . ILE A 1 243 ? -25.510 22.364 2.448 1.00 44.54 298 ILE B O 1
ATOM 1786 N N . LEU A 1 244 ? -25.996 23.550 0.594 1.00 38.20 299 LEU B N 1
ATOM 1787 C CA . LEU A 1 244 ? -25.259 24.745 0.989 1.00 38.92 299 LEU B CA 1
ATOM 1788 C C . LEU A 1 244 ? -25.996 25.627 2.008 1.00 45.70 299 LEU B C 1
ATOM 1789 O O . LEU A 1 244 ? -25.455 26.633 2.461 1.00 47.62 299 LEU B O 1
ATOM 1794 N N . ALA A 1 245 ? -27.212 25.241 2.379 1.00 46.87 300 ALA B N 1
ATOM 1795 C CA . ALA A 1 245 ? -28.095 26.116 3.155 1.00 45.65 300 ALA B CA 1
ATOM 1796 C C . ALA A 1 245 ? -27.825 26.115 4.662 1.00 54.60 300 ALA B C 1
ATOM 1797 O O . ALA A 1 245 ? -28.075 27.118 5.333 1.00 62.96 300 ALA B O 1
ATOM 1799 N N . ARG A 1 246 ? -27.322 25.004 5.191 1.00 47.26 301 ARG B N 1
ATOM 1800 C CA . ARG A 1 246 ? -27.149 24.845 6.634 1.00 52.07 301 ARG B CA 1
ATOM 1801 C C . ARG A 1 246 ? -25.759 24.342 7.002 1.00 51.75 301 ARG B C 1
ATOM 1802 O O . ARG A 1 246 ? -25.116 23.656 6.209 1.00 48.06 301 ARG B O 1
ATOM 1810 N N . PRO A 1 247 ? -25.288 24.684 8.211 1.00 50.52 302 PRO B N 1
ATOM 1811 C CA . PRO A 1 247 ? -24.041 24.102 8.712 1.00 49.05 302 PRO B CA 1
ATOM 1812 C C . PRO A 1 247 ? -24.116 22.587 8.820 1.00 45.95 302 PRO B C 1
ATOM 1813 O O . PRO A 1 247 ? -23.128 21.895 8.563 1.00 45.56 302 PRO B O 1
ATOM 1817 N N . GLU A 1 248 ? -25.282 22.087 9.217 1.00 47.57 303 GLU B N 1
ATOM 1818 C CA . GLU A 1 248 ? -25.512 20.655 9.330 1.00 43.93 303 GLU B CA 1
ATOM 1819 C C . GLU A 1 248 ? -25.224 19.977 7.993 1.00 44.50 303 GLU B C 1
ATOM 1820 O O . GLU A 1 248 ? -24.533 18.961 7.923 1.00 40.19 303 GLU B O 1
ATOM 1826 N N . ASN A 1 249 ? -25.756 20.564 6.932 1.00 41.10 304 ASN B N 1
ATOM 1827 C CA . ASN A 1 249 ? -25.669 19.969 5.611 1.00 44.45 304 ASN B CA 1
ATOM 1828 C C . ASN A 1 249 ? -24.290 20.150 4.995 1.00 44.97 304 ASN B C 1
ATOM 1829 O O . ASN A 1 249 ? -23.812 19.271 4.278 1.00 35.33 304 ASN B O 1
ATOM 1834 N N . LEU A 1 250 ? -23.652 21.283 5.281 1.00 38.25 305 LEU B N 1
ATOM 1835 C CA . LEU A 1 250 ? -22.300 21.543 4.797 1.00 40.99 305 LEU B CA 1
ATOM 1836 C C . LEU A 1 250 ? -21.310 20.606 5.486 1.00 34.21 305 LEU B C 1
ATOM 1837 O O . LEU A 1 250 ? -20.282 20.236 4.905 1.00 36.28 305 LEU B O 1
ATOM 1842 N N . ARG A 1 251 ? -21.633 20.208 6.712 1.00 33.57 306 ARG B N 1
ATOM 1843 C CA . ARG A 1 251 ? -20.804 19.270 7.457 1.00 33.92 306 ARG B CA 1
ATOM 1844 C C . ARG A 1 251 ? -20.818 17.889 6.785 1.00 36.52 306 ARG B C 1
ATOM 1845 O O . ARG A 1 251 ? -19.898 17.088 6.979 1.00 33.22 306 ARG B O 1
ATOM 1853 N N . LEU A 1 252 ? -21.865 17.612 6.010 1.00 32.61 307 LEU B N 1
ATOM 1854 C CA . LEU A 1 252 ? -21.968 16.338 5.297 1.00 29.78 307 LEU B CA 1
ATOM 1855 C C . LEU A 1 252 ? -20.860 16.227 4.267 1.00 27.72 307 LEU B C 1
ATOM 1856 O O . LEU A 1 252 ? -20.286 15.157 4.069 1.00 29.33 307 LEU B O 1
ATOM 1861 N N . LEU A 1 253 ? -20.576 17.334 3.596 1.00 29.65 308 LEU B N 1
ATOM 1862 C CA . LEU A 1 253 ? -19.483 17.388 2.647 1.00 26.62 308 LEU B CA 1
ATOM 1863 C C . LEU A 1 253 ? -18.140 17.196 3.347 1.00 31.77 308 LEU B C 1
ATOM 1864 O O . LEU A 1 253 ? -17.296 16.443 2.878 1.00 26.62 308 LEU B O 1
ATOM 1869 N N . ALA A 1 254 ? -17.946 17.877 4.472 1.00 32.64 309 ALA B N 1
ATOM 1870 C CA . ALA A 1 254 ? -16.686 17.793 5.211 1.00 32.55 309 ALA B CA 1
ATOM 1871 C C . ALA A 1 254 ? -16.407 16.390 5.735 1.00 28.43 309 ALA B C 1
ATOM 1872 O O . ALA A 1 254 ? -15.250 15.990 5.869 1.00 29.68 309 ALA B O 1
ATOM 1874 N N . GLU A 1 255 ? -17.468 15.646 6.032 1.00 29.82 310 GLU B N 1
ATOM 1875 C CA . GLU A 1 255 ? -17.331 14.305 6.584 1.00 25.51 310 GLU B CA 1
ATOM 1876 C C . GLU A 1 255 ? -17.379 13.224 5.490 1.00 26.82 310 GLU B C 1
ATOM 1877 O O . GLU A 1 255 ? -17.144 12.059 5.776 1.00 26.03 310 GLU B O 1
ATOM 1883 N N . GLY A 1 256 ? -17.682 13.614 4.255 1.00 24.78 311 GLY B N 1
ATOM 1884 C CA . GLY A 1 256 ? -17.812 12.654 3.166 1.00 24.80 311 GLY B CA 1
ATOM 1885 C C . GLY A 1 256 ? -19.040 11.753 3.243 1.00 27.01 311 GLY B C 1
ATOM 1886 O O . GLY A 1 256 ? -19.004 10.602 2.800 1.00 23.48 311 GLY B O 1
ATOM 1887 N N . ASN A 1 257 ? -20.134 12.267 3.799 1.00 23.68 312 ASN B N 1
ATOM 1888 C CA . ASN A 1 257 ? -21.371 11.497 3.906 1.00 25.40 312 ASN B CA 1
ATOM 1889 C C . ASN A 1 257 ? -22.132 11.541 2.584 1.00 27.03 312 ASN B C 1
ATOM 1890 O O . ASN A 1 257 ? -23.216 12.12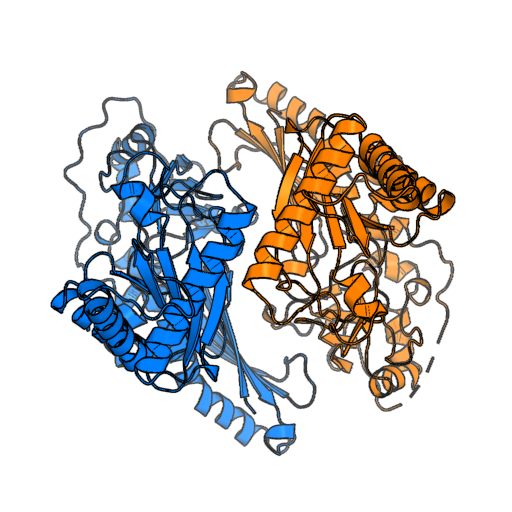9 2.483 1.00 23.58 312 ASN B O 1
ATOM 1895 N N . VAL A 1 258 ? -21.538 10.917 1.570 1.00 23.07 313 VAL B N 1
ATOM 1896 C CA . VAL A 1 258 ? -22.044 10.975 0.209 1.00 20.29 313 VAL B CA 1
ATOM 1897 C C . VAL A 1 258 ? -22.009 9.582 -0.413 1.00 23.56 313 VAL B C 1
ATOM 1898 O O . VAL A 1 258 ? -20.977 8.906 -0.390 1.00 21.35 313 VAL B O 1
ATOM 1902 N N . ILE A 1 259 ? -23.157 9.165 -0.934 1.00 21.36 314 ILE B N 1
ATOM 1903 C CA . ILE A 1 259 ? -23.292 7.932 -1.714 1.00 22.16 314 ILE B CA 1
ATOM 1904 C C . ILE A 1 259 ? -23.685 8.283 -3.141 1.00 20.63 314 ILE B C 1
ATOM 1905 O O . ILE A 1 259 ? -24.577 9.102 -3.369 1.00 21.54 314 ILE B O 1
ATOM 1910 N N . ILE A 1 260 ? -23.016 7.673 -4.113 1.00 17.53 315 ILE B N 1
ATOM 1911 C CA . ILE A 1 260 ? -23.429 7.807 -5.496 1.00 18.21 315 ILE B CA 1
ATOM 1912 C C . ILE A 1 260 ? -23.918 6.452 -5.957 1.00 19.75 315 ILE B C 1
ATOM 1913 O O . ILE A 1 260 ? -23.155 5.467 -5.944 1.00 16.59 315 ILE B O 1
ATOM 1918 N N . LEU A 1 261 ? -25.183 6.399 -6.375 1.00 17.64 316 LEU B N 1
ATOM 1919 C CA . LEU A 1 261 ? -25.731 5.192 -6.990 1.00 19.37 316 LEU B CA 1
ATOM 1920 C C . LEU A 1 261 ? -25.450 5.214 -8.466 1.00 18.79 316 LEU B C 1
ATOM 1921 O O . LEU A 1 261 ? -25.703 6.210 -9.137 1.00 19.65 316 LEU B O 1
ATOM 1926 N N . CYS A 1 262 ? -24.942 4.113 -9.001 1.00 21.10 317 CYS B N 1
ATOM 1927 C CA . CYS A 1 262 ? -24.733 4.039 -10.435 1.00 18.65 317 CYS B CA 1
ATOM 1928 C C . CYS A 1 262 ? -25.055 2.640 -10.928 1.00 19.12 317 CYS B C 1
ATOM 1929 O O . CYS A 1 262 ? -25.511 1.806 -10.156 1.00 22.51 317 CYS B O 1
ATOM 1932 N N . ASP A 1 263 ? -24.838 2.411 -12.220 1.00 22.19 318 ASP B N 1
ATOM 1933 C CA . ASP A 1 263 ? -25.226 1.160 -12.859 1.00 22.87 318 ASP B CA 1
ATOM 1934 C C . ASP A 1 263 ? -24.205 0.073 -12.548 1.00 22.30 318 ASP B C 1
ATOM 1935 O O . ASP A 1 263 ? -23.076 0.377 -12.179 1.00 18.75 318 ASP B O 1
ATOM 1940 N N . GLU A 1 264 ? -24.593 -1.193 -12.717 1.00 21.49 319 GLU B N 1
ATOM 1941 C CA . GLU A 1 264 ? -23.708 -2.307 -12.376 1.00 21.05 319 GLU B CA 1
ATOM 1942 C C . GLU A 1 264 ? -22.471 -2.393 -13.223 1.00 23.42 319 GLU B C 1
ATOM 1943 O O . GLU A 1 264 ? -21.449 -2.861 -12.751 1.00 21.00 319 GLU B O 1
ATOM 1949 N N . ALA A 1 265 ? -22.539 -1.951 -14.469 1.00 22.32 320 ALA B N 1
ATOM 1950 C CA . ALA A 1 265 ? -21.354 -1.968 -15.303 1.00 23.94 320 ALA B CA 1
ATOM 1951 C C . ALA A 1 265 ? -20.269 -1.080 -14.714 1.00 24.28 320 ALA B C 1
ATOM 1952 O O . ALA A 1 265 ? -19.082 -1.366 -14.837 1.00 24.08 320 ALA B O 1
ATOM 1954 N N . ALA A 1 266 ? -20.680 -0.007 -14.055 1.00 18.69 321 ALA B N 1
ATOM 1955 C CA . ALA A 1 266 ? -19.741 0.938 -13.494 1.00 17.51 321 ALA B CA 1
ATOM 1956 C C . ALA A 1 266 ? -19.243 0.462 -12.139 1.00 17.57 321 ALA B C 1
ATOM 1957 O O . ALA A 1 266 ? -18.142 0.807 -11.715 1.00 17.90 321 ALA B O 1
ATOM 1959 N N . LEU A 1 267 ? -20.047 -0.352 -11.465 1.00 16.21 322 LEU B N 1
ATOM 1960 C CA . LEU A 1 267 ? -19.704 -0.779 -10.127 1.00 16.24 322 LEU B CA 1
ATOM 1961 C C . LEU A 1 267 ? -18.638 -1.881 -10.106 1.00 16.55 322 LEU B C 1
ATOM 1962 O O . LEU A 1 267 ? -17.957 -2.043 -9.102 1.00 16.37 322 LEU B O 1
ATOM 1967 N N . ARG A 1 268 ? -18.537 -2.642 -11.191 1.00 14.87 323 ARG B N 1
ATOM 1968 C CA . ARG A 1 268 ? -17.545 -3.693 -11.331 1.00 15.37 323 ARG B CA 1
ATOM 1969 C C . ARG A 1 268 ? -16.869 -3.537 -12.689 1.00 17.61 323 ARG B C 1
ATOM 1970 O O . ARG A 1 268 ? -17.426 -3.903 -13.730 1.00 20.20 323 ARG B O 1
ATOM 1978 N N . VAL A 1 269 ? -15.683 -2.943 -12.670 1.00 14.94 324 VAL B N 1
ATOM 1979 C CA . VAL A 1 269 ? -14.924 -2.703 -13.883 1.00 13.98 324 VAL B CA 1
ATOM 1980 C C . VAL A 1 269 ? -13.918 -3.816 -14.075 1.00 16.16 324 VAL B C 1
ATOM 1981 O O . VAL A 1 269 ? -12.953 -3.905 -13.328 1.00 15.56 324 VAL B O 1
ATOM 1985 N N . HIS A 1 270 ? -14.126 -4.654 -15.085 1.00 15.25 325 HIS B N 1
ATOM 1986 C CA . HIS A 1 270 ? -13.199 -5.759 -15.316 1.00 17.83 325 HIS B CA 1
ATOM 1987 C C . HIS A 1 270 ? -11.998 -5.236 -16.077 1.00 18.16 325 HIS B C 1
ATOM 1988 O O . HIS A 1 270 ? -12.124 -4.465 -17.034 1.00 19.65 325 HIS B O 1
ATOM 1995 N N . VAL A 1 271 ? -10.817 -5.614 -15.611 1.00 15.26 326 VAL B N 1
ATOM 1996 C CA . VAL A 1 271 ? -9.598 -5.123 -16.207 1.00 15.65 326 VAL B CA 1
ATOM 1997 C C . VAL A 1 271 ? -9.268 -6.010 -17.404 1.00 23.24 326 VAL B C 1
ATOM 1998 O O . VAL A 1 271 ? -9.079 -7.208 -17.244 1.00 28.65 326 VAL B O 1
ATOM 2002 N N . PRO A 1 272 ? -9.273 -5.412 -18.577 1.00 25.77 327 PRO B N 1
ATOM 2003 C CA . PRO A 1 272 ? -9.108 -6.109 -19.843 1.00 32.85 327 PRO B CA 1
ATOM 2004 C C . PRO A 1 272 ? -7.738 -6.589 -20.134 1.00 37.72 327 PRO B C 1
ATOM 2005 O O . PRO A 1 272 ? -6.768 -6.206 -19.530 1.00 37.15 327 PRO B O 1
ATOM 2009 N N . TYR A 1 273 ? -7.700 -7.490 -21.092 1.00 39.14 328 TYR B N 1
ATOM 2010 C CA . TYR A 1 273 ? -6.473 -8.096 -21.525 1.00 41.01 328 TYR B CA 1
ATOM 2011 C C . TYR A 1 273 ? -6.051 -7.515 -22.878 1.00 39.47 328 TYR B C 1
ATOM 2012 O O . TYR A 1 273 ? -6.872 -7.327 -23.717 1.00 37.79 328 TYR B O 1
ATOM 2021 N N . PRO A 1 274 ? -4.767 -7.238 -23.053 1.00 43.66 329 PRO B N 1
ATOM 2022 C CA . PRO A 1 274 ? -3.742 -7.456 -22.031 1.00 39.99 329 PRO B CA 1
ATOM 2023 C C . PRO A 1 274 ? -3.530 -6.245 -21.153 1.00 32.95 329 PRO B C 1
ATOM 2024 O O . PRO A 1 274 ? -3.991 -5.168 -21.474 1.00 34.23 329 PRO B O 1
ATOM 2028 N N . LEU A 1 275 ? -2.846 -6.427 -20.040 1.00 27.29 330 LEU B N 1
ATOM 2029 C CA . LEU A 1 275 ? -2.575 -5.325 -19.144 1.00 30.86 330 LEU B CA 1
ATOM 2030 C C . LEU A 1 275 ? -1.531 -4.400 -19.784 1.00 30.00 330 LEU B C 1
ATOM 2031 O O . LEU A 1 275 ? -0.643 -4.862 -20.465 1.00 29.82 330 LEU B O 1
ATOM 2036 N N . VAL A 1 276 ? -1.645 -3.098 -19.553 1.00 34.88 331 VAL B N 1
ATOM 2037 C CA . VAL A 1 276 ? -0.684 -2.137 -20.074 1.00 31.93 331 VAL B CA 1
ATOM 2038 C C . VAL A 1 276 ? 0.107 -1.650 -18.878 1.00 28.13 331 VAL B C 1
ATOM 2039 O O . VAL A 1 276 ? -0.435 -1.572 -17.798 1.00 24.69 331 VAL B O 1
ATOM 2043 N N . ASP A 1 277 ? 1.393 -1.365 -19.073 1.00 23.77 332 ASP B N 1
ATOM 2044 C CA . ASP A 1 277 ? 2.251 -0.940 -17.967 1.00 23.48 332 ASP B CA 1
ATOM 2045 C C . ASP A 1 277 ? 2.480 0.554 -18.021 1.00 23.18 332 ASP B C 1
ATOM 2046 O O . ASP A 1 277 ? 1.828 1.261 -18.803 1.00 20.61 332 ASP B O 1
ATOM 2051 N N . GLU A 1 278 ? 3.409 1.036 -17.197 1.00 21.54 333 GLU B N 1
ATOM 2052 C CA . GLU A 1 278 ? 3.596 2.465 -17.029 1.00 23.65 333 GLU B CA 1
ATOM 2053 C C . GLU A 1 278 ? 4.024 3.094 -18.345 1.00 22.49 333 GLU B C 1
ATOM 2054 O O . GLU A 1 278 ? 3.761 4.267 -18.579 1.00 21.52 333 GLU B O 1
ATOM 2060 N N . HIS A 1 279 ? 4.632 2.308 -19.224 1.00 24.13 334 HIS B N 1
ATOM 2061 C CA . HIS A 1 279 ? 5.160 2.870 -20.467 1.00 24.29 334 HIS B CA 1
ATOM 2062 C C . HIS A 1 279 ? 4.050 3.257 -21.443 1.00 22.93 334 HIS B C 1
ATOM 2063 O O . HIS A 1 279 ? 4.223 4.184 -22.239 1.00 22.69 334 HIS B O 1
ATOM 2070 N N . PHE A 1 280 ? 2.913 2.564 -21.375 1.00 20.97 335 PHE B N 1
ATOM 2071 C CA . PHE A 1 280 ? 1.729 2.988 -22.111 1.00 21.23 335 PHE B CA 1
ATOM 2072 C C . PHE A 1 280 ? 1.322 4.394 -21.683 1.00 19.64 335 PHE B C 1
ATOM 2073 O O . PHE A 1 280 ? 1.015 5.242 -22.522 1.00 19.52 335 PHE B O 1
ATOM 2081 N N . TYR A 1 281 ? 1.316 4.650 -20.374 1.00 19.33 336 TYR B N 1
ATOM 2082 C CA . TYR A 1 281 ? 0.876 5.937 -19.873 1.00 17.89 336 TYR B CA 1
ATOM 2083 C C . TYR A 1 281 ? 1.894 7.014 -20.191 1.00 20.77 336 TYR B C 1
ATOM 2084 O O . TYR A 1 281 ? 1.508 8.142 -20.451 1.00 20.54 336 TYR B O 1
ATOM 2093 N N . PHE A 1 282 ? 3.184 6.669 -20.165 1.00 19.00 337 PHE B N 1
ATOM 2094 C CA . PHE A 1 282 ? 4.226 7.639 -20.516 1.00 21.14 337 PHE B CA 1
ATOM 2095 C C . PHE A 1 282 ? 4.087 8.037 -21.991 1.00 20.26 337 PHE B C 1
ATOM 2096 O O . PHE A 1 282 ? 4.205 9.216 -22.346 1.00 23.34 337 PHE B O 1
ATOM 2104 N N . ALA A 1 283 ? 3.862 7.043 -22.835 1.00 19.27 338 ALA B N 1
ATOM 2105 C CA . ALA A 1 283 ? 3.704 7.240 -24.275 1.00 20.53 338 ALA B CA 1
ATOM 2106 C C . ALA A 1 283 ? 2.462 8.072 -24.591 1.00 24.23 338 ALA B C 1
ATOM 2107 O O . ALA A 1 283 ? 2.497 8.942 -25.461 1.00 22.57 338 ALA B O 1
ATOM 2109 N N . TYR A 1 284 ? 1.360 7.807 -23.887 1.00 19.38 339 TYR B N 1
ATOM 2110 C CA . TYR A 1 284 ? 0.155 8.618 -24.036 1.00 21.02 339 TYR B CA 1
ATOM 2111 C C . TYR A 1 284 ? 0.414 10.081 -23.638 1.00 22.56 339 TYR B C 1
ATOM 2112 O O . TYR A 1 284 ? -0.075 11.016 -24.290 1.00 24.20 339 TYR B O 1
ATOM 2121 N N . HIS A 1 285 ? 1.169 10.284 -22.564 1.00 19.15 340 HIS B N 1
ATOM 2122 C CA . HIS A 1 285 ? 1.510 11.629 -22.112 1.00 24.00 340 HIS B CA 1
ATOM 2123 C C . HIS A 1 285 ? 2.291 12.349 -23.212 1.00 25.17 340 HIS B C 1
ATOM 2124 O O . HIS A 1 285 ? 2.065 13.542 -23.480 1.00 25.42 340 HIS B O 1
ATOM 2131 N N . ASP A 1 286 ? 3.166 11.607 -23.886 1.00 23.95 341 ASP B N 1
ATOM 2132 C CA . ASP A 1 286 ? 3.956 12.177 -24.982 1.00 23.46 341 ASP B CA 1
ATOM 2133 C C . ASP A 1 286 ? 3.057 12.535 -26.153 1.00 26.46 341 ASP B C 1
ATOM 2134 O O . ASP A 1 286 ? 3.186 13.606 -26.745 1.00 27.99 341 ASP B O 1
ATOM 2139 N N . VAL A 1 287 ? 2.147 11.625 -26.481 1.00 23.71 342 VAL B N 1
ATOM 2140 C CA . VAL A 1 287 ? 1.177 11.837 -27.549 1.00 24.10 342 VAL B CA 1
ATOM 2141 C C . VAL A 1 287 ? 0.338 13.085 -27.285 1.00 26.10 342 VAL B C 1
ATOM 2142 O O . VAL A 1 287 ? 0.076 13.884 -28.205 1.00 26.40 342 VAL B O 1
ATOM 2146 N N . LYS A 1 288 ? -0.083 13.261 -26.038 1.00 23.28 343 LYS B N 1
ATOM 2147 C CA . LYS A 1 288 ? -0.932 14.389 -25.689 1.00 27.97 343 LYS B CA 1
ATOM 2148 C C . LYS A 1 288 ? -0.131 15.695 -25.808 1.00 29.57 343 LYS B C 1
ATOM 2149 O O . LYS A 1 288 ? -0.635 16.687 -26.334 1.00 31.94 343 LYS B O 1
ATOM 2155 N N . ARG A 1 289 ? 1.109 15.694 -25.322 1.00 28.24 344 ARG B N 1
ATOM 2156 C CA . ARG A 1 289 ? 1.957 16.891 -25.406 1.00 31.98 344 ARG B CA 1
ATOM 2157 C C . ARG A 1 289 ? 2.257 17.196 -26.865 1.00 31.35 344 ARG B C 1
ATOM 2158 O O . ARG A 1 289 ? 2.264 18.357 -27.283 1.00 33.97 344 ARG B O 1
ATOM 2166 N N . PHE A 1 290 ? 2.497 16.146 -27.639 1.00 29.52 345 PHE B N 1
ATOM 2167 C CA . PHE A 1 290 ? 2.756 16.283 -29.073 1.00 27.83 345 PHE B CA 1
ATOM 2168 C C . PHE A 1 290 ? 1.582 16.949 -29.789 1.00 34.88 345 PHE B C 1
ATOM 2169 O O . PHE A 1 290 ? 1.766 17.941 -30.482 1.00 32.08 345 PHE B O 1
ATOM 2177 N N . LEU A 1 291 ? 0.378 16.406 -29.627 1.00 30.67 346 LEU B N 1
ATOM 2178 C CA . LEU A 1 291 ? -0.800 16.997 -30.249 1.00 29.30 346 LEU B CA 1
ATOM 2179 C C . LEU A 1 291 ? -1.040 18.426 -29.745 1.00 33.96 346 LEU B C 1
ATOM 2180 O O . LEU A 1 291 ? -1.380 19.316 -30.525 1.00 34.82 346 LEU B O 1
ATOM 2185 N N . THR A 1 292 ? -0.826 18.658 -28.454 1.00 34.82 347 THR B N 1
ATOM 2186 C CA . THR A 1 292 ? -1.027 19.993 -27.884 1.00 39.16 347 THR B CA 1
ATOM 2187 C C . THR A 1 292 ? -0.096 21.006 -28.560 1.00 43.03 347 THR B C 1
ATOM 2188 O O . THR A 1 292 ? -0.515 22.112 -28.910 1.00 45.07 347 THR B O 1
ATOM 2192 N N . ASP A 1 293 ? 1.163 20.617 -28.750 1.00 37.35 348 ASP B N 1
ATOM 2193 C CA . ASP A 1 293 ? 2.163 21.481 -29.390 1.00 46.59 348 ASP B CA 1
ATOM 2194 C C . ASP A 1 293 ? 1.914 21.674 -30.891 1.00 48.74 348 ASP B C 1
ATOM 2195 O O . ASP A 1 293 ? 2.090 22.781 -31.414 1.00 41.00 348 ASP B O 1
ATOM 2200 N N . GLU A 1 294 ? 1.523 20.603 -31.584 1.00 41.75 349 GLU B N 1
ATOM 2201 C CA . GLU A 1 294 ? 1.298 20.667 -33.034 1.00 36.33 349 GLU B CA 1
ATOM 2202 C C . GLU A 1 294 ? 0.051 21.463 -33.366 1.00 42.41 349 GLU B C 1
ATOM 2203 O O . GLU A 1 294 ? -0.073 21.980 -34.473 1.00 37.27 349 GLU B O 1
ATOM 2209 N N . ARG A 1 295 ? -0.860 21.553 -32.401 1.00 41.07 350 ARG B N 1
ATOM 2210 C CA . ARG A 1 295 ? -2.123 22.263 -32.574 1.00 49.98 350 ARG B CA 1
ATOM 2211 C C . ARG A 1 295 ? -2.811 21.895 -33.889 1.00 47.81 350 ARG B C 1
ATOM 2212 O O . ARG A 1 295 ? -3.354 22.759 -34.585 1.00 45.71 350 ARG B O 1
ATOM 2220 N N . SER A 1 296 ? -2.773 20.612 -34.234 1.00 37.53 351 SER B N 1
ATOM 2221 C CA . SER A 1 296 ? -3.447 20.140 -35.428 1.00 39.38 351 SER B CA 1
ATOM 2222 C C . SER A 1 296 ? -4.950 20.279 -35.224 1.00 39.98 351 SER B C 1
ATOM 2223 O O . SER A 1 296 ? -5.513 19.684 -34.301 1.00 41.72 351 SER B O 1
ATOM 2226 N N . PRO A 1 297 ? -5.608 21.074 -36.078 1.00 37.81 352 PRO B N 1
ATOM 2227 C CA . PRO A 1 297 ? -7.027 21.326 -35.845 1.00 35.00 352 PRO B CA 1
ATOM 2228 C C . PRO A 1 297 ? -7.834 20.047 -35.938 1.00 30.15 352 PRO B C 1
ATOM 2229 O O . PRO A 1 297 ? -7.549 19.195 -36.781 1.00 28.88 352 PRO B O 1
ATOM 2233 N N . GLY A 1 298 ? -8.819 19.922 -35.063 1.00 28.01 353 GLY B N 1
ATOM 2234 C CA . GLY A 1 298 ? -9.784 18.847 -35.166 1.00 28.22 353 GLY B CA 1
ATOM 2235 C C . GLY A 1 298 ? -9.176 17.474 -34.968 1.00 23.91 353 GLY B C 1
ATOM 2236 O O . GLY A 1 298 ? -9.592 16.507 -35.614 1.00 23.49 353 GLY B O 1
ATOM 2237 N N . VAL A 1 299 ? -8.181 17.383 -34.094 1.00 25.13 354 VAL B N 1
ATOM 2238 C CA . VAL A 1 299 ? -7.652 16.077 -33.693 1.00 24.93 354 VAL B CA 1
ATOM 2239 C C . VAL A 1 299 ? -7.723 15.982 -32.176 1.00 28.68 354 VAL B C 1
ATOM 2240 O O . VAL A 1 299 ? -7.200 16.842 -31.488 1.00 27.13 354 VAL B O 1
ATOM 2244 N N . GLY A 1 300 ? -8.408 14.960 -31.664 1.00 27.10 355 GLY B N 1
ATOM 2245 C CA . GLY A 1 300 ? -8.530 14.758 -30.225 1.00 23.38 355 GLY B CA 1
ATOM 2246 C C . GLY A 1 300 ? -8.069 13.363 -29.855 1.00 22.34 355 GLY B C 1
ATOM 2247 O O . GLY A 1 300 ? -8.013 12.476 -30.700 1.00 22.01 355 GLY B O 1
ATOM 2248 N N . VAL A 1 301 ? -7.730 13.176 -28.589 1.00 23.90 356 VAL B N 1
ATOM 2249 C CA . VAL A 1 301 ? -7.276 11.876 -28.127 1.00 22.00 356 VAL B CA 1
ATOM 2250 C C . VAL A 1 301 ? -7.901 11.614 -26.768 1.00 21.89 356 VAL B C 1
ATOM 2251 O O . VAL A 1 301 ? -8.084 12.532 -25.969 1.00 22.37 356 VAL B O 1
ATOM 2255 N N . ARG A 1 302 ? -8.285 10.359 -26.550 1.00 20.50 357 ARG B N 1
ATOM 2256 C CA . ARG A 1 302 ? -8.841 9.906 -25.266 1.00 22.45 357 ARG B CA 1
ATOM 2257 C C . ARG A 1 302 ? -8.412 8.474 -25.056 1.00 20.84 357 ARG B C 1
ATOM 2258 O O . ARG A 1 302 ? -8.252 7.738 -26.016 1.00 21.79 357 ARG B O 1
ATOM 2266 N N . SER A 1 303 ? -8.236 8.077 -23.803 1.00 19.90 358 SER B N 1
ATOM 2267 C CA . SER A 1 303 ? -7.881 6.691 -23.517 1.00 19.94 358 SER B CA 1
ATOM 2268 C C . SER A 1 303 ? -8.992 5.925 -22.844 1.00 18.94 358 SER B C 1
ATOM 2269 O O . SER A 1 303 ? -9.813 6.485 -22.111 1.00 20.59 358 SER B O 1
ATOM 2272 N N . GLY A 1 304 ? -8.959 4.625 -23.096 1.00 18.81 359 GLY B N 1
ATOM 2273 C CA . GLY A 1 304 ? -9.719 3.658 -22.343 1.00 23.42 359 GLY B CA 1
ATOM 2274 C C . GLY A 1 304 ? -8.747 2.986 -21.403 1.00 21.46 359 GLY B C 1
ATOM 2275 O O . GLY A 1 304 ? -7.603 3.421 -21.238 1.00 22.97 359 GLY B O 1
ATOM 2276 N N . ILE A 1 305 ? -9.216 1.918 -20.781 1.00 25.96 360 ILE B N 1
ATOM 2277 C CA . ILE A 1 305 ? -8.442 1.242 -19.773 1.00 27.60 360 ILE B CA 1
ATOM 2278 C C . ILE A 1 305 ? -7.188 0.534 -20.360 1.00 27.34 360 ILE B C 1
ATOM 2279 O O . ILE A 1 305 ? -6.193 0.406 -19.660 1.00 36.66 360 ILE B O 1
ATOM 2284 N N . ASN A 1 306 ? -7.186 0.149 -21.646 1.00 24.21 361 ASN B N 1
ATOM 2285 C CA . ASN A 1 306 ? -5.943 -0.304 -22.294 1.00 25.77 361 ASN B CA 1
ATOM 2286 C C . ASN A 1 306 ? -5.932 -0.015 -23.806 1.00 25.45 361 ASN B C 1
ATOM 2287 O O . ASN A 1 306 ? -5.266 -0.706 -24.581 1.00 25.41 361 ASN B O 1
ATOM 2292 N N . THR A 1 307 ? -6.664 1.026 -24.200 1.00 22.49 362 THR B N 1
ATOM 2293 C CA . THR A 1 307 ? -6.649 1.519 -25.572 1.00 22.33 362 THR B CA 1
ATOM 2294 C C . THR A 1 307 ? -6.522 3.031 -25.598 1.00 18.12 362 THR B C 1
ATOM 2295 O O . THR A 1 307 ? -6.806 3.728 -24.615 1.00 18.11 362 THR B O 1
ATOM 2299 N N . LEU A 1 308 ? -6.069 3.531 -26.740 1.00 20.84 363 LEU B N 1
ATOM 2300 C CA . LEU A 1 308 ? -6.085 4.951 -27.016 1.00 19.29 363 LEU B CA 1
ATOM 2301 C C . LEU A 1 308 ? -6.951 5.169 -28.253 1.00 18.03 363 LEU B C 1
ATOM 2302 O O . LEU A 1 308 ? -6.943 4.345 -29.164 1.00 21.73 363 LEU B O 1
ATOM 2307 N N . LYS A 1 309 ? -7.712 6.256 -28.275 1.00 19.69 364 LYS B N 1
ATOM 2308 C CA . LYS A 1 309 ? -8.473 6.587 -29.477 1.00 18.91 364 LYS B CA 1
ATOM 2309 C C . LYS A 1 309 ? -8.151 7.998 -29.904 1.00 18.70 364 LYS B C 1
ATOM 2310 O O . LYS A 1 309 ? -8.312 8.931 -29.131 1.00 18.91 364 LYS B O 1
ATOM 2316 N N . ILE A 1 310 ? -7.692 8.127 -31.143 1.00 20.12 365 ILE B N 1
ATOM 2317 C CA . ILE A 1 310 ? -7.510 9.422 -31.773 1.00 19.32 365 ILE B CA 1
ATOM 2318 C C . ILE A 1 310 ? -8.679 9.644 -32.707 1.00 18.35 365 ILE B C 1
ATOM 2319 O O . ILE A 1 310 ? -8.967 8.793 -33.546 1.00 20.79 365 ILE B O 1
ATOM 2324 N N . THR A 1 311 ? -9.332 10.786 -32.552 1.00 19.16 366 THR B N 1
ATOM 2325 C CA . THR A 1 311 ? -10.484 11.146 -33.369 1.00 22.13 366 THR B CA 1
ATOM 2326 C C . THR A 1 311 ? -10.104 12.332 -34.221 1.00 21.42 366 THR B C 1
ATOM 2327 O O . THR A 1 311 ? -9.639 13.345 -33.706 1.00 21.03 366 THR B O 1
ATOM 2331 N N . VAL A 1 312 ? -10.306 12.164 -35.523 1.00 20.77 367 VAL B N 1
ATOM 2332 C CA . VAL A 1 312 ? -9.990 13.183 -36.522 1.00 19.51 367 VAL B CA 1
ATOM 2333 C C . VAL A 1 312 ? -11.312 13.731 -37.046 1.00 19.49 367 VAL B C 1
ATOM 2334 O O . VAL A 1 312 ? -12.077 13.007 -37.675 1.00 20.33 367 VAL B O 1
ATOM 2338 N N . TYR A 1 313 ? -11.587 14.997 -36.746 1.00 21.16 368 TYR B N 1
ATOM 2339 C CA . TYR A 1 313 ? -12.855 15.627 -37.101 1.00 20.35 368 TYR B CA 1
ATOM 2340 C C . TYR A 1 313 ? -12.751 16.301 -38.459 1.00 22.83 368 TYR B C 1
ATOM 2341 O O . TYR A 1 313 ? -11.653 16.639 -38.919 1.00 21.68 368 TYR B O 1
ATOM 2350 N N . ASP A 1 314 ? -13.906 16.441 -39.099 1.00 21.86 369 ASP B N 1
ATOM 2351 C CA . ASP A 1 314 ? -14.027 17.071 -40.414 1.00 22.72 369 ASP B CA 1
ATOM 2352 C C . ASP A 1 314 ? -13.083 16.446 -41.422 1.00 25.74 369 ASP B C 1
ATOM 2353 O O . ASP A 1 314 ? -12.284 17.132 -42.063 1.00 23.98 369 ASP B O 1
ATOM 2358 N N . VAL A 1 315 ? -13.183 15.127 -41.552 1.00 22.26 370 VAL B N 1
ATOM 2359 C CA . VAL A 1 315 ? -12.487 14.398 -42.582 1.00 22.31 370 VAL B CA 1
ATOM 2360 C C . VAL A 1 315 ? -13.415 14.323 -43.780 1.00 27.49 370 VAL B C 1
ATOM 2361 O O . VAL A 1 315 ? -14.519 13.776 -43.687 1.00 26.82 370 VAL B O 1
ATOM 2365 N N . ARG A 1 316 ? -12.960 14.881 -44.898 1.00 26.54 371 ARG B N 1
ATOM 2366 C CA . ARG A 1 316 ? -13.775 14.979 -46.101 1.00 28.64 371 ARG B CA 1
ATOM 2367 C C . ARG A 1 316 ? -13.286 14.071 -47.214 1.00 30.23 371 ARG B C 1
ATOM 2368 O O . ARG A 1 316 ? -14.062 13.721 -48.106 1.00 34.27 371 ARG B O 1
ATOM 2376 N N . PHE A 1 317 ? -12.017 13.671 -47.176 1.00 31.12 372 PHE B N 1
ATOM 2377 C CA . PHE A 1 317 ? -11.488 12.865 -48.271 1.00 36.34 372 PHE B CA 1
ATOM 2378 C C . PHE A 1 317 ? -12.099 11.465 -48.273 1.00 40.83 372 PHE B C 1
ATOM 2379 O O . PHE A 1 317 ? -12.630 11.020 -47.261 1.00 35.20 372 PHE B O 1
ATOM 2387 N N . VAL A 1 318 ? -12.021 10.783 -49.415 1.00 40.97 373 VAL B N 1
ATOM 2388 C CA . VAL A 1 318 ? -12.474 9.395 -49.538 1.00 36.72 373 VAL B CA 1
ATOM 2389 C C . VAL A 1 318 ? -11.528 8.619 -50.454 1.00 35.59 373 VAL B C 1
ATOM 2390 O O . VAL A 1 318 ? -10.560 9.173 -50.953 1.00 39.44 373 VAL B O 1
ATOM 2394 N N . ALA A 1 319 ? -11.820 7.341 -50.681 1.00 37.07 374 ALA B N 1
ATOM 2395 C CA . ALA A 1 319 ? -10.919 6.476 -51.439 1.00 42.28 374 ALA B CA 1
ATOM 2396 C C . ALA A 1 319 ? -10.720 6.947 -52.885 1.00 47.68 374 ALA B C 1
ATOM 2397 O O . ALA A 1 319 ? -9.641 6.770 -53.445 1.00 44.91 374 ALA B O 1
ATOM 2399 N N . ASN A 1 320 ? -11.746 7.555 -53.480 1.00 48.01 375 ASN B N 1
ATOM 2400 C CA . ASN A 1 320 ? -11.662 8.007 -54.874 1.00 51.93 375 ASN B CA 1
ATOM 2401 C C . ASN A 1 320 ? -11.435 9.520 -55.001 1.00 50.38 375 ASN B C 1
ATOM 2402 O O . ASN A 1 320 ? -11.550 10.082 -56.090 1.00 52.92 375 ASN B O 1
ATOM 2407 N N . SER A 1 321 ? -11.124 10.174 -53.883 1.00 43.03 376 SER B N 1
ATOM 2408 C CA . SER A 1 321 ? -10.768 11.593 -53.891 1.00 46.50 376 SER B CA 1
ATOM 2409 C C . SER A 1 321 ? -9.455 11.808 -54.636 1.00 48.97 376 SER B C 1
ATOM 2410 O O . SER A 1 321 ? -8.670 10.870 -54.800 1.00 46.90 376 SER B O 1
ATOM 2413 N N . PRO A 1 322 ? -9.199 13.052 -55.077 1.00 52.43 377 PRO B N 1
ATOM 2414 C CA . PRO A 1 322 ? -7.871 13.339 -55.636 1.00 51.56 377 PRO B CA 1
ATOM 2415 C C . PRO A 1 322 ? -6.816 13.269 -54.535 1.00 51.93 377 PRO B C 1
ATOM 2416 O O . PRO A 1 322 ? -7.196 13.104 -53.369 1.00 43.70 377 PRO B O 1
ATOM 2420 N N . GLU A 1 323 ? -5.534 13.382 -54.883 1.00 43.83 378 GLU B N 1
ATOM 2421 C CA . GLU A 1 323 ? -4.490 13.447 -53.866 1.00 47.52 378 GLU B CA 1
ATOM 2422 C C . GLU A 1 323 ? -4.905 14.514 -52.865 1.00 45.16 378 GLU B C 1
ATOM 2423 O O . GLU A 1 323 ? -5.309 15.612 -53.244 1.00 47.16 378 GLU B O 1
ATOM 2429 N N . ILE A 1 324 ? -4.856 14.163 -51.587 1.00 38.55 379 ILE B N 1
ATOM 2430 C CA . ILE A 1 324 ? -5.433 14.999 -50.549 1.00 35.14 379 ILE B CA 1
ATOM 2431 C C . ILE A 1 324 ? -4.761 16.366 -50.496 1.00 31.21 379 ILE B C 1
ATOM 2432 O O . ILE A 1 324 ? -3.614 16.531 -50.916 1.00 34.57 379 ILE B O 1
ATOM 2437 N N . LEU A 1 325 ? -5.511 17.344 -50.004 1.00 32.44 380 LEU B N 1
ATOM 2438 C CA . LEU A 1 325 ? -5.026 18.697 -49.827 1.00 34.43 380 LEU B CA 1
ATOM 2439 C C . LEU A 1 325 ? -3.734 18.737 -49.029 1.00 35.36 380 LEU B C 1
ATOM 2440 O O . LEU A 1 325 ? -3.443 17.836 -48.248 1.00 33.57 380 LEU B O 1
ATOM 2445 N N . ALA A 1 326 ? -2.973 19.804 -49.216 1.00 31.56 381 ALA B N 1
ATOM 2446 C CA . ALA A 1 326 ? -1.742 20.005 -48.473 1.00 32.50 381 ALA B CA 1
ATOM 2447 C C . ALA A 1 326 ? -2.012 20.056 -46.971 1.00 35.06 381 ALA B C 1
ATOM 2448 O O . ALA A 1 326 ? -1.244 19.512 -46.171 1.00 35.51 381 ALA B O 1
ATOM 2450 N N . SER A 1 327 ? -3.100 20.710 -46.586 1.00 30.79 382 SER B N 1
ATOM 2451 C CA . SER A 1 327 ? -3.397 20.905 -45.167 1.00 32.90 382 SER B CA 1
ATOM 2452 C C . SER A 1 327 ? -3.751 19.571 -44.515 1.00 32.35 382 SER B C 1
ATOM 2453 O O . SER A 1 327 ? -3.485 19.357 -43.331 1.00 31.82 382 SER B O 1
ATOM 2456 N N . GLU A 1 328 ? -4.346 18.680 -45.299 1.00 30.87 383 GLU B N 1
ATOM 2457 C CA . GLU A 1 328 ? -4.720 17.367 -44.811 1.00 33.12 383 GLU B CA 1
ATOM 2458 C C . GLU A 1 328 ? -3.480 16.475 -44.783 1.00 33.75 383 GLU B C 1
ATOM 2459 O O . GLU A 1 328 ? -3.330 15.639 -43.894 1.00 30.41 383 GLU B O 1
ATOM 2465 N N . LYS A 1 329 ? -2.579 16.666 -45.747 1.00 30.59 384 LYS B N 1
ATOM 2466 C CA . LYS A 1 329 ? -1.313 15.941 -45.749 1.00 30.10 384 LYS B CA 1
ATOM 2467 C C . LYS A 1 329 ? -0.571 16.190 -44.443 1.00 30.19 384 LYS B C 1
ATOM 2468 O O . LYS A 1 329 ? 0.009 15.270 -43.863 1.00 29.17 384 LYS B O 1
ATOM 2474 N N . ASP A 1 330 ? -0.597 17.444 -43.996 1.00 29.37 385 ASP B N 1
ATOM 2475 C CA . ASP A 1 330 ? 0.082 17.848 -42.780 1.00 31.00 385 ASP B CA 1
ATOM 2476 C C . ASP A 1 330 ? -0.587 17.217 -41.567 1.00 29.96 385 ASP B C 1
ATOM 247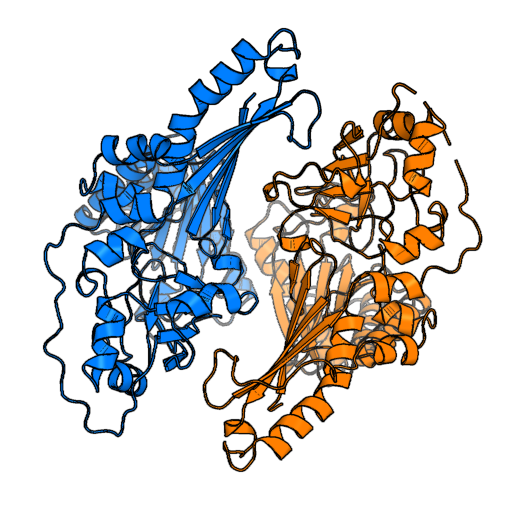7 O O . ASP A 1 330 ? 0.085 16.805 -40.625 1.00 26.30 385 ASP B O 1
ATOM 2482 N N . ARG A 1 331 ? -1.912 17.141 -41.593 1.00 25.78 386 ARG B N 1
ATOM 2483 C CA . ARG A 1 331 ? -2.633 16.590 -40.450 1.00 29.27 386 ARG B CA 1
ATOM 2484 C C . ARG A 1 331 ? -2.407 15.082 -40.331 1.00 24.14 386 ARG B C 1
ATOM 2485 O O . ARG A 1 331 ? -2.194 14.572 -39.229 1.00 22.60 386 ARG B O 1
ATOM 2493 N N . VAL A 1 332 ? -2.457 14.369 -41.449 1.00 23.19 387 VAL B N 1
ATOM 2494 C CA . VAL A 1 332 ? -2.241 12.937 -41.426 1.00 24.71 387 VAL B CA 1
ATOM 2495 C C . VAL A 1 332 ? -0.784 12.653 -41.044 1.00 26.58 387 VAL B C 1
ATOM 2496 O O . VAL A 1 332 ? -0.494 11.616 -40.430 1.00 25.59 387 VAL B O 1
ATOM 2500 N N . ASP A 1 333 ? 0.127 13.564 -41.398 1.00 24.04 388 ASP B N 1
ATOM 2501 C CA . ASP A 1 333 ? 1.523 13.451 -40.942 1.00 27.19 388 ASP B CA 1
ATOM 2502 C C . ASP A 1 333 ? 1.552 13.472 -39.405 1.00 25.97 388 ASP B C 1
ATOM 2503 O O . ASP A 1 333 ? 2.183 12.617 -38.769 1.00 27.78 388 ASP B O 1
ATOM 2508 N N . VAL A 1 334 ? 0.853 14.439 -38.816 1.00 24.63 389 VAL B N 1
ATOM 2509 C CA . VAL A 1 334 ? 0.799 14.574 -37.361 1.00 24.56 389 VAL B CA 1
ATOM 2510 C C . VAL A 1 334 ? 0.195 13.311 -36.751 1.00 24.52 389 VAL B C 1
ATOM 2511 O O . VAL A 1 334 ? 0.722 12.791 -35.765 1.00 25.47 389 VAL B O 1
ATOM 2515 N N . ILE A 1 335 ? -0.885 12.810 -37.344 1.00 24.81 390 ILE B N 1
ATOM 2516 C CA . ILE A 1 335 ? -1.554 11.606 -36.832 1.00 22.64 390 ILE B CA 1
ATOM 2517 C C . ILE A 1 335 ? -0.616 10.418 -36.879 1.00 25.43 390 ILE B C 1
ATOM 2518 O O . ILE A 1 335 ? -0.503 9.672 -35.895 1.00 25.46 390 ILE B O 1
ATOM 2523 N N . ALA A 1 336 ? 0.052 10.245 -38.016 1.00 22.04 391 ALA B N 1
ATOM 2524 C CA . ALA A 1 336 ? 0.950 9.123 -38.228 1.00 25.13 391 ALA B CA 1
ATOM 2525 C C . ALA A 1 336 ? 2.071 9.123 -37.191 1.00 25.67 391 ALA B C 1
ATOM 2526 O O . ALA A 1 336 ? 2.405 8.067 -36.639 1.00 27.11 391 ALA B O 1
ATOM 2528 N N . THR A 1 337 ? 2.632 10.301 -36.916 1.00 24.88 392 THR B N 1
ATOM 2529 C CA . THR A 1 337 ? 3.680 10.442 -35.909 1.00 25.27 392 THR B CA 1
ATOM 2530 C C . THR A 1 337 ? 3.148 10.079 -34.523 1.00 28.29 392 THR B C 1
ATOM 2531 O O . THR A 1 337 ? 3.804 9.359 -33.762 1.00 28.77 392 THR B O 1
ATOM 2535 N N . ALA A 1 338 ? 1.975 10.613 -34.193 1.00 25.71 393 ALA B N 1
ATOM 2536 C CA . ALA A 1 338 ? 1.321 10.313 -32.922 1.00 25.35 393 ALA B CA 1
ATOM 2537 C C . ALA A 1 338 ? 1.099 8.812 -32.761 1.00 25.88 393 ALA B C 1
ATOM 2538 O O . ALA A 1 338 ? 1.383 8.250 -31.697 1.00 26.22 393 ALA B O 1
ATOM 2540 N N . LEU A 1 339 ? 0.584 8.157 -33.796 1.00 23.89 394 LEU B N 1
ATOM 2541 C CA . LEU A 1 339 ? 0.360 6.716 -33.730 1.00 23.63 394 LEU B CA 1
ATOM 2542 C C . LEU A 1 339 ? 1.643 5.953 -33.441 1.00 28.07 394 LEU B C 1
ATOM 2543 O O . LEU A 1 339 ? 1.643 4.983 -32.663 1.00 25.84 394 LEU B O 1
ATOM 2548 N N . LYS A 1 340 ? 2.734 6.384 -34.067 1.00 25.68 395 LYS B N 1
ATOM 2549 C CA . LYS A 1 340 ? 3.992 5.661 -33.960 1.00 28.03 395 LYS B CA 1
ATOM 2550 C C . LYS A 1 340 ? 4.588 5.787 -32.571 1.00 26.42 395 LYS B C 1
ATOM 2551 O O . LYS A 1 340 ? 5.356 4.920 -32.144 1.00 25.26 395 LYS B O 1
ATOM 2557 N N . LYS A 1 341 ? 4.237 6.856 -31.866 1.00 23.39 396 LYS B N 1
ATOM 2558 C CA . LYS A 1 341 ? 4.746 7.072 -30.515 1.00 27.99 396 LYS B CA 1
ATOM 2559 C C . LYS A 1 341 ? 4.269 6.004 -29.524 1.00 24.63 396 LYS B C 1
ATOM 2560 O O . LYS A 1 341 ? 4.830 5.889 -28.431 1.00 24.42 396 LYS B O 1
ATOM 2566 N N . MET A 1 342 ? 3.245 5.237 -29.893 1.00 22.69 397 MET B N 1
ATOM 2567 C CA . MET A 1 342 ? 2.740 4.175 -29.024 1.00 22.57 397 MET B CA 1
ATOM 2568 C C . MET A 1 342 ? 3.449 2.859 -29.317 1.00 22.60 397 MET B C 1
ATOM 2569 O O . MET A 1 342 ? 3.113 1.818 -28.746 1.00 24.43 397 MET B O 1
ATOM 2574 N N . GLY A 1 343 ? 4.445 2.904 -30.192 1.00 24.78 398 GLY B N 1
ATOM 2575 C CA . GLY A 1 343 ? 5.324 1.765 -30.377 1.00 25.62 398 GLY B CA 1
ATOM 2576 C C . GLY A 1 343 ? 4.912 0.804 -31.464 1.00 28.07 398 GLY B C 1
ATOM 2577 O O . GLY A 1 343 ? 3.852 0.942 -32.083 1.00 27.78 398 GLY B O 1
ATOM 2578 N N . PRO A 1 344 ? 5.760 -0.202 -31.702 1.00 30.82 399 PRO B N 1
ATOM 2579 C CA . PRO A 1 344 ? 5.599 -1.147 -32.803 1.00 29.13 399 PRO B CA 1
ATOM 2580 C C . PRO A 1 344 ? 4.631 -2.295 -32.525 1.00 32.46 399 PRO B C 1
ATOM 2581 O O . PRO A 1 344 ? 4.244 -2.966 -33.481 1.00 32.92 399 PRO B O 1
ATOM 2585 N N . TYR A 1 345 ? 4.246 -2.518 -31.270 1.00 27.70 400 TYR B N 1
ATOM 2586 C CA . TYR A 1 345 ? 3.482 -3.726 -30.916 1.00 28.16 400 TYR B CA 1
ATOM 2587 C C . TYR A 1 345 ? 1.995 -3.445 -30.758 1.00 33.39 400 TYR B C 1
ATOM 2588 O O . TYR A 1 345 ? 1.345 -3.916 -29.816 1.00 33.00 400 TYR B O 1
ATOM 2597 N N . THR A 1 346 ? 1.463 -2.688 -31.710 1.00 28.65 401 THR B N 1
ATOM 2598 C CA . THR A 1 346 ? 0.065 -2.274 -31.702 1.00 27.79 401 THR B CA 1
ATOM 2599 C C . THR A 1 346 ? -0.578 -2.555 -33.039 1.00 28.12 401 THR B C 1
ATOM 2600 O O . THR A 1 346 ? 0.109 -2.737 -34.044 1.00 28.72 401 THR B O 1
ATOM 2604 N N . ARG A 1 347 ? -1.905 -2.567 -33.042 1.00 26.58 402 ARG B N 1
ATOM 2605 C CA . ARG A 1 347 ? -2.668 -2.554 -34.278 1.00 23.11 402 ARG B CA 1
ATOM 2606 C C . ARG A 1 347 ? -3.732 -1.474 -34.169 1.00 20.29 402 ARG B C 1
ATOM 2607 O O . ARG A 1 347 ? -3.963 -0.894 -33.106 1.00 20.24 402 ARG B O 1
ATOM 2615 N N . PHE A 1 348 ? -4.359 -1.196 -35.294 1.00 22.85 403 PHE B N 1
ATOM 2616 C CA . PHE A 1 348 ? -5.246 -0.048 -35.405 1.00 19.44 403 PHE B CA 1
ATOM 2617 C C . PHE A 1 348 ? -6.579 -0.430 -35.960 1.00 19.86 403 PHE B C 1
ATOM 2618 O O . PHE A 1 348 ? -6.649 -1.189 -36.920 1.00 22.32 403 PHE B O 1
ATOM 2626 N N . LEU A 1 349 ? -7.634 0.100 -35.334 1.00 18.70 404 LEU B N 1
ATOM 2627 C CA . LEU A 1 349 ? -8.979 -0.010 -35.859 1.00 19.23 404 LEU B CA 1
ATOM 2628 C C . LEU A 1 349 ? -9.389 1.380 -36.314 1.00 20.26 404 LEU B C 1
ATOM 2629 O O . LEU A 1 349 ? -9.455 2.294 -35.508 1.00 19.03 404 LEU B O 1
ATOM 2634 N N . ILE A 1 350 ? -9.662 1.527 -37.606 1.00 19.52 405 ILE B N 1
ATOM 2635 C CA . ILE A 1 350 ? -9.984 2.830 -38.174 1.00 22.14 405 ILE B CA 1
ATOM 2636 C C . ILE A 1 350 ? -11.437 2.830 -38.601 1.00 17.42 405 ILE B C 1
ATOM 2637 O O . ILE A 1 350 ? -11.801 2.077 -39.497 1.00 20.21 405 ILE B O 1
ATOM 2642 N N . GLU A 1 351 ? -12.245 3.659 -37.955 1.00 19.41 406 GLU B N 1
ATOM 2643 C CA . GLU A 1 351 ? -13.683 3.673 -38.168 1.00 21.26 406 GLU B CA 1
ATOM 2644 C C . GLU A 1 351 ? -14.155 5.020 -38.729 1.00 19.42 406 GLU B C 1
ATOM 2645 O O . GLU A 1 351 ? -13.914 6.074 -38.133 1.00 18.42 406 GLU B O 1
ATOM 2651 N N . GLY A 1 352 ? -14.851 4.959 -39.858 1.00 20.09 407 GLY B N 1
ATOM 2652 C CA . GLY A 1 352 ? -15.341 6.155 -40.517 1.00 21.81 407 GLY B CA 1
ATOM 2653 C C . GLY A 1 352 ? -16.782 6.460 -40.172 1.00 18.88 407 GLY B C 1
ATOM 2654 O O . GLY A 1 352 ? -17.585 5.562 -39.918 1.00 20.38 407 GLY B O 1
ATOM 2655 N N . HIS A 1 353 ? -17.109 7.745 -40.175 1.00 17.01 408 HIS B N 1
ATOM 2656 C CA . HIS A 1 353 ? -18.469 8.200 -39.902 1.00 18.11 408 HIS B CA 1
ATOM 2657 C C . HIS A 1 353 ? -18.826 9.302 -40.873 1.00 21.65 408 HIS B C 1
ATOM 2658 O O . HIS A 1 353 ? -17.936 9.955 -41.424 1.00 23.15 408 HIS B O 1
ATOM 2665 N N . THR A 1 354 ? -20.131 9.495 -41.059 1.00 21.58 409 THR B N 1
ATOM 2666 C CA . THR A 1 354 ? -20.639 10.625 -41.826 1.00 22.20 409 THR B CA 1
ATOM 2667 C C . THR A 1 354 ? -21.646 11.414 -41.020 1.00 23.23 409 THR B C 1
ATOM 2668 O O . THR A 1 354 ? -22.174 10.952 -40.001 1.00 21.88 409 THR B O 1
ATOM 2672 N N . ALA A 1 355 ? -21.930 12.621 -41.498 1.00 24.27 410 ALA B N 1
ATOM 2673 C CA . ALA A 1 355 ? -23.069 13.374 -41.012 1.00 25.12 410 ALA B CA 1
ATOM 2674 C C . ALA A 1 355 ? -24.326 12.726 -41.573 1.00 23.17 410 ALA B C 1
ATOM 2675 O O . ALA A 1 355 ? -24.244 11.906 -42.490 1.00 22.85 410 ALA B O 1
ATOM 2677 N N . ASP A 1 356 ? -25.484 13.098 -41.032 1.00 23.82 411 ASP B N 1
ATOM 2678 C CA . ASP A 1 356 ? -26.756 12.568 -41.511 1.00 22.65 411 ASP B CA 1
ATOM 2679 C C . ASP A 1 356 ? -27.103 13.338 -42.781 1.00 24.36 411 ASP B C 1
ATOM 2680 O O . ASP A 1 356 ? -27.435 14.516 -42.707 1.00 27.44 411 ASP B O 1
ATOM 2685 N N . LEU A 1 357 ? -26.975 12.674 -43.925 1.00 26.19 412 LEU B N 1
ATOM 2686 C CA . LEU A 1 357 ? -27.257 13.284 -45.227 1.00 26.73 412 LEU B CA 1
ATOM 2687 C C . LEU A 1 357 ? -28.672 12.937 -45.697 1.00 28.93 412 LEU B C 1
ATOM 2688 O O . LEU A 1 357 ? -29.067 13.293 -46.809 1.00 27.78 412 LEU B O 1
ATOM 2693 N N . HIS A 1 358 ? -29.418 12.232 -44.848 1.00 25.98 413 HIS B N 1
ATOM 2694 C CA . HIS A 1 358 ? -30.688 11.604 -45.238 1.00 22.94 413 HIS B CA 1
ATOM 2695 C C . HIS A 1 358 ? -30.523 10.660 -46.425 1.00 25.23 413 HIS B C 1
ATOM 2696 O O . HIS A 1 358 ? -31.471 10.421 -47.176 1.00 23.91 413 HIS B O 1
ATOM 2703 N N . ARG A 1 359 ? -29.326 10.094 -46.558 1.00 23.04 414 ARG B N 1
ATOM 2704 C CA . ARG A 1 359 ? -28.988 9.168 -47.637 1.00 21.52 414 ARG B CA 1
ATOM 2705 C C . ARG A 1 359 ? -28.241 7.931 -47.116 1.00 24.48 414 ARG B C 1
ATOM 2706 O O . ARG A 1 359 ? -27.068 7.762 -47.401 1.00 21.69 414 ARG B O 1
ATOM 2714 N N . PRO A 1 360 ? -28.930 7.053 -46.366 1.00 23.82 415 PRO B N 1
ATOM 2715 C CA . PRO A 1 360 ? -28.298 5.896 -45.702 1.00 24.14 415 PRO B CA 1
ATOM 2716 C C . PRO A 1 360 ? -27.387 5.019 -46.578 1.00 21.80 415 PRO B C 1
ATOM 2717 O O . PRO A 1 360 ? -26.363 4.530 -46.101 1.00 21.77 415 PRO B O 1
ATOM 2721 N N . GLN A 1 361 ? -27.763 4.759 -47.821 1.00 21.68 416 GLN B N 1
ATOM 2722 C CA . GLN A 1 361 ? -26.916 3.948 -48.677 1.00 19.92 416 GLN B CA 1
ATOM 2723 C C . GLN A 1 361 ? -25.582 4.636 -48.916 1.00 23.86 416 GLN B C 1
ATOM 2724 O O . GLN A 1 361 ? -24.517 4.045 -48.767 1.00 25.09 416 GLN B O 1
ATOM 2730 N N . GLU A 1 362 ? -25.656 5.900 -49.299 1.00 23.24 417 GLU B N 1
ATOM 2731 C CA . GLU A 1 362 ? -24.460 6.687 -49.546 1.00 23.61 417 GLU B CA 1
ATOM 2732 C C . GLU A 1 362 ? -23.626 6.851 -48.275 1.00 21.61 417 GLU B C 1
ATOM 2733 O O . GLU A 1 362 ? -22.404 6.704 -48.312 1.00 25.17 417 GLU B O 1
ATOM 2739 N N . GLU A 1 363 ? -24.290 7.131 -47.157 1.00 22.36 418 GLU B N 1
ATOM 2740 C CA . GLU A 1 363 ? -23.607 7.280 -45.871 1.00 22.46 418 GLU B CA 1
ATOM 2741 C C . GLU A 1 363 ? -22.804 6.023 -45.536 1.00 21.71 418 GLU B C 1
ATOM 2742 O O . GLU A 1 363 ? -21.652 6.111 -45.113 1.00 22.82 418 GLU B O 1
ATOM 2748 N N . ALA A 1 364 ? -23.421 4.864 -45.745 1.00 20.39 419 ALA B N 1
ATOM 2749 C CA . ALA A 1 364 ? -22.773 3.574 -45.515 1.00 21.09 419 ALA B CA 1
ATOM 2750 C C . ALA A 1 364 ? -21.472 3.446 -46.305 1.00 24.15 419 ALA B C 1
ATOM 2751 O O . ALA A 1 364 ? -20.415 3.194 -45.729 1.00 22.14 419 ALA B O 1
ATOM 2753 N N . ALA A 1 365 ? -21.547 3.624 -47.623 1.00 23.61 420 ALA B N 1
ATOM 2754 C CA . ALA A 1 365 ? -20.367 3.479 -48.474 1.00 21.62 420 ALA B CA 1
ATOM 2755 C C . ALA A 1 365 ? -19.315 4.559 -48.222 1.00 21.31 420 ALA B C 1
ATOM 2756 O O . ALA A 1 365 ? -18.114 4.277 -48.234 1.00 22.79 420 ALA B O 1
ATOM 2758 N N . LEU A 1 366 ? -19.767 5.785 -48.004 1.00 20.08 421 LEU B N 1
ATOM 2759 C CA . LEU A 1 366 ? -18.894 6.923 -47.784 1.00 23.23 421 LEU B CA 1
ATOM 2760 C C . LEU A 1 366 ? -18.079 6.742 -46.492 1.00 22.08 421 LEU B C 1
ATOM 2761 O O . LEU A 1 366 ? -16.870 7.028 -46.460 1.00 23.18 421 LEU B O 1
ATOM 2766 N N . SER A 1 367 ? -18.736 6.258 -45.435 1.00 19.38 422 SER B N 1
ATOM 2767 C CA . SER A 1 367 ? -18.047 6.047 -44.166 1.00 20.89 422 SER B CA 1
ATOM 2768 C C . SER A 1 367 ? -16.938 4.992 -44.330 1.00 19.80 422 SER B C 1
ATOM 2769 O O . SER A 1 367 ? -15.860 5.138 -43.766 1.00 20.80 422 SER B O 1
ATOM 2772 N N . VAL A 1 368 ? -17.179 3.959 -45.126 1.00 20.47 423 VAL B N 1
ATOM 2773 C CA . VAL A 1 368 ? -16.164 2.944 -45.395 1.00 19.15 423 VAL B CA 1
ATOM 2774 C C . VAL A 1 368 ? -15.025 3.523 -46.217 1.00 23.62 423 VAL B C 1
ATOM 2775 O O . VAL A 1 368 ? -13.843 3.250 -45.968 1.00 22.71 423 VAL B O 1
ATOM 2779 N N . ALA A 1 369 ? -15.391 4.319 -47.208 1.00 23.85 424 ALA B N 1
ATOM 2780 C CA . ALA A 1 369 ? -14.408 4.932 -48.085 1.00 24.65 424 ALA B CA 1
ATOM 2781 C C . ALA A 1 369 ? -13.484 5.859 -47.308 1.00 23.69 424 ALA B C 1
ATOM 2782 O O . ALA A 1 369 ? -12.289 5.931 -47.580 1.00 25.90 424 ALA B O 1
ATOM 2784 N N . ARG A 1 370 ? -14.044 6.575 -46.347 1.00 20.14 425 ARG B N 1
ATOM 2785 C CA . ARG A 1 370 ? -13.268 7.514 -45.550 1.00 25.10 425 ARG B CA 1
ATOM 2786 C C . ARG A 1 370 ? -12.223 6.779 -44.716 1.00 23.96 425 ARG B C 1
ATOM 2787 O O . ARG A 1 370 ? -11.071 7.204 -44.621 1.00 22.51 425 ARG B O 1
ATOM 2795 N N . ALA A 1 371 ? -12.645 5.688 -44.088 1.00 23.21 426 ALA B N 1
ATOM 2796 C CA . ALA A 1 371 ? -11.731 4.877 -43.285 1.00 21.63 426 ALA B CA 1
ATOM 2797 C C . ALA A 1 371 ? -10.648 4.241 -44.158 1.00 23.02 426 ALA B C 1
ATOM 2798 O O . ALA A 1 371 ? -9.471 4.234 -43.795 1.00 23.22 426 ALA B O 1
ATOM 2800 N N . GLN A 1 372 ? -11.050 3.724 -45.313 1.00 22.63 427 GLN B N 1
ATOM 2801 C CA . GLN A 1 372 ? -10.101 3.152 -46.263 1.00 22.64 427 GLN B CA 1
ATOM 2802 C C . GLN A 1 372 ? -9.041 4.162 -46.682 1.00 25.85 427 GLN B C 1
ATOM 2803 O O . GLN A 1 372 ? -7.856 3.822 -46.750 1.00 23.15 427 GLN B O 1
ATOM 2809 N N . ARG A 1 373 ? -9.456 5.395 -46.971 1.00 22.69 428 ARG B N 1
ATOM 2810 C CA . ARG A 1 373 ? -8.503 6.400 -47.430 1.00 24.94 428 ARG B CA 1
ATOM 2811 C C . ARG A 1 373 ? -7.543 6.739 -46.297 1.00 25.32 428 ARG B C 1
ATOM 2812 O O . ARG A 1 373 ? -6.343 6.889 -46.520 1.00 24.20 428 ARG B O 1
ATOM 2820 N N . MET A 1 374 ? -8.072 6.868 -45.081 1.00 24.73 429 MET B N 1
ATOM 2821 C CA . MET A 1 374 ? -7.218 7.128 -43.927 1.00 22.63 429 MET B CA 1
ATOM 2822 C C . MET A 1 374 ? -6.183 6.014 -43.783 1.00 22.70 429 MET B C 1
ATOM 2823 O O . MET A 1 374 ? -5.005 6.290 -43.571 1.00 23.24 429 MET B O 1
ATOM 2828 N N . ALA A 1 375 ? -6.613 4.768 -43.923 1.00 21.17 430 ALA B N 1
ATOM 2829 C CA . ALA A 1 375 ? -5.702 3.632 -43.793 1.00 23.22 430 ALA B CA 1
ATOM 2830 C C . ALA A 1 375 ? -4.610 3.693 -44.860 1.00 27.23 430 ALA B C 1
ATOM 2831 O O . ALA A 1 375 ? -3.432 3.515 -44.561 1.00 25.62 430 ALA B O 1
ATOM 2833 N N . GLN A 1 376 ? -4.994 3.986 -46.098 1.00 24.98 431 GLN B N 1
ATOM 2834 C CA . GLN A 1 376 ? -4.018 4.093 -47.180 1.00 28.65 431 GLN B CA 1
ATOM 2835 C C . GLN A 1 376 ? -3.046 5.238 -46.938 1.00 28.76 431 GLN B C 1
ATOM 2836 O O . GLN A 1 376 ? -1.848 5.117 -47.207 1.00 32.64 431 GLN B O 1
ATOM 2842 N N . GLU A 1 377 ? -3.550 6.352 -46.422 1.00 27.34 432 GLU B N 1
ATOM 2843 C CA . GLU A 1 377 ? -2.692 7.496 -46.179 1.00 25.44 432 GLU B CA 1
ATOM 2844 C C . GLU A 1 377 ? -1.688 7.171 -45.078 1.00 29.66 432 GLU B C 1
ATOM 2845 O O . GLU A 1 377 ? -0.534 7.561 -45.174 1.00 26.36 432 GLU B O 1
ATOM 2851 N N . LEU A 1 378 ? -2.117 6.433 -44.054 1.00 27.48 433 LEU B N 1
ATOM 2852 C CA . LEU A 1 378 ? -1.221 6.085 -42.957 1.00 28.82 433 LEU B CA 1
ATOM 2853 C C . LEU A 1 378 ? -0.189 5.055 -43.398 1.00 30.37 433 LEU B C 1
ATOM 2854 O O . LEU A 1 378 ? 0.956 5.084 -42.938 1.00 28.38 433 LEU B O 1
ATOM 2859 N N . SER A 1 379 ? -0.579 4.157 -44.299 1.00 26.03 434 SER B N 1
ATOM 2860 C CA . SER A 1 379 ? 0.340 3.116 -44.761 1.00 30.48 434 SER B CA 1
ATOM 2861 C C . SER A 1 379 ? 1.408 3.660 -45.705 1.00 34.90 434 SER B C 1
ATOM 2862 O O . SER A 1 379 ? 2.434 3.018 -45.927 1.00 33.82 434 SER B O 1
ATOM 2865 N N . ARG A 1 380 ? 1.179 4.839 -46.263 1.00 33.26 435 ARG B N 1
ATOM 2866 C CA . ARG A 1 380 ? 2.240 5.510 -47.002 1.00 35.92 435 ARG B CA 1
ATOM 2867 C C . ARG A 1 380 ? 3.130 6.322 -46.062 1.00 33.71 435 ARG B C 1
ATOM 2868 O O . ARG A 1 380 ? 4.074 6.977 -46.501 1.00 36.80 435 ARG B O 1
ATOM 2876 N N . ARG A 1 381 ? 2.833 6.274 -44.765 1.00 29.14 436 ARG B N 1
ATOM 2877 C CA . ARG A 1 381 ? 3.635 6.966 -43.750 1.00 29.87 436 ARG B CA 1
ATOM 2878 C C . ARG A 1 381 ? 4.209 5.980 -42.731 1.00 32.10 436 ARG B C 1
ATOM 2879 O O . ARG A 1 381 ? 4.490 6.345 -41.591 1.00 38.61 436 ARG B O 1
ATOM 2887 N N . GLY A 1 382 ? 4.366 4.729 -43.145 1.00 32.68 437 GLY B N 1
ATOM 2888 C CA . GLY A 1 382 ? 5.122 3.761 -42.365 1.00 36.48 437 GLY B CA 1
ATOM 2889 C C . GLY A 1 382 ? 4.331 2.827 -41.471 1.00 37.37 437 GLY B C 1
ATOM 2890 O O . GLY A 1 382 ? 4.914 2.050 -40.713 1.00 36.52 437 GLY B O 1
ATOM 2891 N N . ILE A 1 383 ? 3.008 2.891 -41.544 1.00 33.05 438 ILE B N 1
ATOM 2892 C CA . ILE A 1 383 ? 2.177 1.976 -40.768 1.00 31.54 438 ILE B CA 1
ATOM 2893 C C . ILE A 1 383 ? 1.691 0.880 -41.686 1.00 35.43 438 ILE B C 1
ATOM 2894 O O . ILE A 1 383 ? 0.828 1.095 -42.532 1.00 36.19 438 ILE B O 1
ATOM 2899 N N . GLU A 1 384 ? 2.246 -0.308 -41.508 1.00 33.18 439 GLU B N 1
ATOM 2900 C CA . GLU A 1 384 ? 1.941 -1.417 -42.396 1.00 33.67 439 GLU B CA 1
ATOM 2901 C C . GLU A 1 384 ? 0.442 -1.738 -42.386 1.00 37.45 439 GLU B C 1
ATOM 2902 O O . GLU A 1 384 ? -0.211 -1.722 -41.344 1.00 31.30 439 GLU B O 1
ATOM 2908 N N . MET A 1 385 ? -0.093 -2.025 -43.567 1.00 39.18 440 MET B N 1
ATOM 2909 C CA . MET A 1 385 ? -1.521 -2.241 -43.741 1.00 34.34 440 MET B CA 1
ATOM 2910 C C . MET A 1 385 ? -2.037 -3.459 -42.966 1.00 35.59 440 MET B C 1
ATOM 2911 O O . MET A 1 385 ? -3.199 -3.496 -42.568 1.00 33.89 440 MET B O 1
ATOM 2916 N N . THR A 1 386 ? -1.177 -4.446 -42.735 1.00 35.41 441 THR B N 1
ATOM 2917 C CA . THR A 1 386 ? -1.579 -5.629 -41.985 1.00 35.43 441 THR B CA 1
ATOM 2918 C C . THR A 1 386 ? -1.949 -5.295 -40.540 1.00 31.41 441 THR B C 1
ATOM 2919 O O . THR A 1 386 ? -2.636 -6.080 -39.884 1.00 31.68 441 THR B O 1
ATOM 2923 N N . ARG A 1 387 ? -1.488 -4.143 -40.056 1.00 28.69 442 ARG B N 1
ATOM 2924 C CA . ARG A 1 387 ? -1.786 -3.686 -38.694 1.00 24.54 442 ARG B CA 1
ATOM 2925 C C . ARG A 1 387 ? -3.106 -2.935 -38.602 1.00 27.29 442 ARG B C 1
ATOM 2926 O O . ARG A 1 387 ? -3.481 -2.477 -37.523 1.00 24.38 442 ARG B O 1
ATOM 2934 N N . ILE A 1 388 ? -3.790 -2.789 -39.732 1.00 26.34 443 ILE B N 1
ATOM 2935 C CA . ILE A 1 388 ? -4.951 -1.914 -39.802 1.00 25.00 443 ILE B CA 1
ATOM 2936 C C . ILE A 1 388 ? -6.210 -2.678 -40.187 1.00 26.61 443 ILE B C 1
ATOM 2937 O O . ILE A 1 388 ? -6.210 -3.460 -41.138 1.00 28.53 443 ILE B O 1
ATOM 2942 N N . THR A 1 389 ? -7.271 -2.453 -39.420 1.00 21.76 444 THR B N 1
ATOM 2943 C CA . THR A 1 389 ? -8.610 -2.916 -39.758 1.00 22.43 444 THR B CA 1
ATOM 2944 C C . THR A 1 389 ? -9.497 -1.696 -39.961 1.00 22.77 444 THR B C 1
ATOM 2945 O O . THR A 1 389 ? -9.381 -0.730 -39.209 1.00 21.64 444 THR B O 1
ATOM 2949 N N . THR A 1 390 ? -10.378 -1.745 -40.960 1.00 23.67 445 THR B N 1
ATOM 2950 C CA . THR A 1 390 ? -11.267 -0.611 -41.253 1.00 22.73 445 THR B CA 1
ATOM 2951 C C . THR A 1 390 ? -12.737 -0.989 -41.170 1.00 23.70 445 THR B C 1
ATOM 2952 O O . THR A 1 390 ? -13.117 -2.139 -41.340 1.00 25.77 445 THR B O 1
ATOM 2956 N N . ALA A 1 391 ? -13.557 0.015 -40.899 1.00 19.75 446 ALA B N 1
ATOM 2957 C CA . ALA A 1 391 ? -14.993 -0.175 -40.744 1.00 21.09 446 ALA B CA 1
ATOM 2958 C C . ALA A 1 391 ? -15.675 1.169 -40.945 1.00 20.41 446 ALA B C 1
ATOM 2959 O O . ALA A 1 391 ? -15.052 2.217 -40.763 1.00 22.65 446 ALA B O 1
ATOM 2961 N N . GLY A 1 392 ? -16.947 1.138 -41.323 1.00 21.17 447 GLY B N 1
ATOM 2962 C CA . GLY A 1 392 ? -17.736 2.348 -41.468 1.00 18.79 447 GLY B CA 1
ATOM 2963 C C . GLY A 1 392 ? -19.118 2.197 -40.863 1.00 20.05 447 GLY B C 1
ATOM 2964 O O . GLY A 1 392 ? -19.741 1.150 -41.009 1.00 22.62 447 GLY B O 1
ATOM 2965 N N . HIS A 1 393 ? -19.588 3.250 -40.193 1.00 18.06 448 HIS B N 1
ATOM 2966 C CA . HIS A 1 393 ? -20.842 3.242 -39.457 1.00 20.10 448 HIS B CA 1
ATOM 2967 C C . HIS A 1 393 ? -21.875 4.227 -40.011 1.00 18.65 448 HIS B C 1
ATOM 2968 O O . HIS A 1 393 ? -22.866 4.552 -39.337 1.00 22.78 448 HIS B O 1
ATOM 2975 N N . GLY A 1 394 ? -21.653 4.696 -41.229 1.00 21.81 449 GLY B N 1
ATOM 2976 C CA . GLY A 1 394 ? -22.538 5.700 -41.802 1.00 22.20 449 GLY B CA 1
ATOM 2977 C C . GLY A 1 394 ? -22.801 6.844 -40.837 1.00 21.75 449 GLY B C 1
ATOM 2978 O O . GLY A 1 394 ? -21.878 7.346 -40.196 1.00 21.08 449 GLY B O 1
ATOM 2979 N N . ALA A 1 395 ? -24.065 7.252 -40.730 1.00 20.94 450 ALA B N 1
ATOM 2980 C CA . ALA A 1 395 ? -24.478 8.294 -39.804 1.00 21.90 450 ALA B CA 1
ATOM 2981 C C . ALA A 1 395 ? -25.112 7.699 -38.545 1.00 21.75 450 ALA B C 1
ATOM 2982 O O . ALA A 1 395 ? -25.768 8.404 -37.789 1.00 25.33 450 ALA B O 1
ATOM 2984 N N . THR A 1 396 ? -24.891 6.405 -38.310 1.00 21.66 451 THR B N 1
ATOM 2985 C CA . THR A 1 396 ? -25.597 5.686 -37.253 1.00 23.72 451 THR B CA 1
ATOM 2986 C C . THR A 1 396 ? -25.066 5.918 -35.842 1.00 26.70 451 THR B C 1
ATOM 2987 O O . THR A 1 396 ? -25.728 5.549 -34.879 1.00 24.56 451 THR B O 1
ATOM 2991 N N . LYS A 1 397 ? -23.890 6.528 -35.714 1.00 21.62 452 LYS B N 1
ATOM 2992 C CA . LYS A 1 397 ? -23.318 6.832 -34.412 1.00 22.09 452 LYS B CA 1
ATOM 2993 C C . LYS A 1 397 ? -23.010 8.315 -34.280 1.00 22.13 452 LYS B C 1
ATOM 2994 O O . LYS A 1 397 ? -21.854 8.728 -34.152 1.00 22.24 452 LYS B O 1
ATOM 3000 N N . PRO A 1 398 ? -24.056 9.144 -34.317 1.00 23.63 453 PRO B N 1
ATOM 3001 C CA . PRO A 1 398 ? -23.818 10.591 -34.250 1.00 23.94 453 PRO B CA 1
ATOM 3002 C C . PRO A 1 398 ? -23.291 11.072 -32.897 1.00 25.01 453 PRO B C 1
ATOM 3003 O O . PRO A 1 398 ? -23.675 10.525 -31.855 1.00 23.64 453 PRO B O 1
ATOM 3007 N N . ILE A 1 399 ? -22.432 12.087 -32.914 1.00 23.58 454 ILE B N 1
ATOM 3008 C CA . ILE A 1 399 ? -22.028 12.770 -31.684 1.00 25.97 454 ILE B CA 1
ATOM 3009 C C . ILE A 1 399 ? -22.584 14.187 -31.650 1.00 27.76 454 ILE B C 1
ATOM 3010 O O . ILE A 1 399 ? -22.339 14.941 -30.705 1.00 27.26 454 ILE B O 1
ATOM 3015 N N . ALA A 1 400 ? -23.346 14.543 -32.683 1.00 25.98 455 ALA B N 1
ATOM 3016 C CA . ALA A 1 400 ? -24.007 15.832 -32.736 1.00 25.24 455 ALA B CA 1
ATOM 3017 C C . ALA A 1 400 ? -25.201 15.754 -33.692 1.00 25.10 455 ALA B C 1
ATOM 3018 O O . ALA A 1 400 ? -25.243 14.887 -34.569 1.00 23.38 455 ALA B O 1
ATOM 3020 N N . PRO A 1 401 ? -26.175 16.658 -33.529 1.00 28.17 456 PRO B N 1
ATOM 3021 C CA . PRO A 1 401 ? -27.166 16.798 -34.598 1.00 25.99 456 PRO B CA 1
ATOM 3022 C C . PRO A 1 401 ? -26.486 17.194 -35.894 1.00 30.04 456 PRO B C 1
ATOM 3023 O O . PRO A 1 401 ? -25.404 17.774 -35.836 1.00 28.30 456 PRO B O 1
ATOM 3027 N N . SER A 1 402 ? -27.097 16.917 -37.038 1.00 24.43 457 SER B N 1
ATOM 3028 C CA . SER A 1 402 ? -26.503 17.344 -38.303 1.00 25.50 457 SER B CA 1
ATOM 3029 C C . SER A 1 402 ? -27.246 18.574 -38.810 1.00 26.81 457 SER B C 1
ATOM 3030 O O . SER A 1 402 ? -27.807 18.551 -39.899 1.00 29.91 457 SER B O 1
ATOM 3033 N N . ASP A 1 403 ? -27.248 19.625 -37.995 1.00 25.10 458 ASP B N 1
ATOM 3034 C CA . ASP A 1 403 ? -27.996 20.834 -38.319 1.00 28.62 458 ASP B CA 1
ATOM 3035 C C . ASP A 1 403 ? -27.081 21.949 -38.829 1.00 34.00 458 ASP B C 1
ATOM 3036 O O . ASP A 1 403 ? -27.281 22.455 -39.924 1.00 40.68 458 ASP B O 1
ATOM 3041 N N . THR A 1 404 ? -26.078 22.326 -38.051 1.00 31.70 459 THR B N 1
ATOM 3042 C CA . THR A 1 404 ? -25.134 23.350 -38.486 1.00 31.86 459 THR B CA 1
ATOM 3043 C C . THR A 1 404 ? -23.902 22.762 -39.182 1.00 33.42 459 THR B C 1
ATOM 3044 O O . THR A 1 404 ? -23.625 21.562 -39.089 1.00 26.60 459 THR B O 1
ATOM 3048 N N . HIS A 1 405 ? -23.167 23.613 -39.889 1.00 29.12 460 HIS B N 1
ATOM 3049 C CA . HIS A 1 405 ? -21.919 23.180 -40.500 1.00 29.05 460 HIS B CA 1
ATOM 3050 C C . HIS A 1 405 ? -20.975 22.614 -39.444 1.00 24.70 460 HIS B C 1
ATOM 3051 O O . HIS A 1 405 ? -20.330 21.581 -39.663 1.00 26.18 460 HIS B O 1
ATOM 3058 N N . ALA A 1 406 ? -20.894 23.296 -38.307 1.00 26.13 461 ALA B 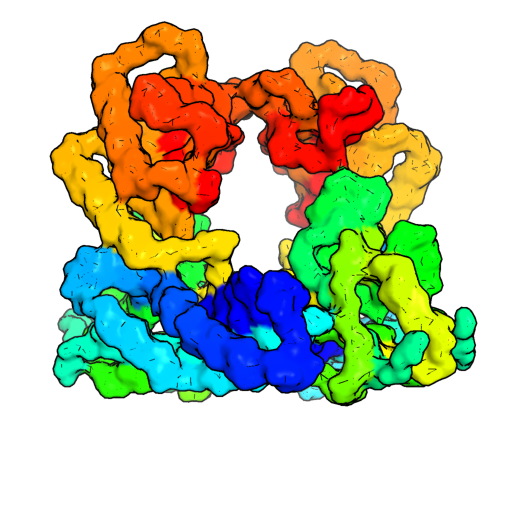N 1
ATOM 3059 C CA . ALA A 1 406 ? -19.968 22.899 -37.244 1.00 25.78 461 ALA B CA 1
ATOM 3060 C C . ALA A 1 406 ? -20.322 21.512 -36.706 1.00 27.64 461 ALA B C 1
ATOM 3061 O O . ALA A 1 406 ? -19.440 20.664 -36.499 1.00 24.61 461 ALA B O 1
ATOM 3063 N N . ASN A 1 407 ? -21.608 21.266 -36.502 1.00 23.86 462 ASN B N 1
ATOM 3064 C CA . ASN A 1 407 ? -22.023 19.979 -35.981 1.00 26.17 462 ASN B CA 1
ATOM 3065 C C . ASN A 1 407 ? -21.902 18.864 -37.010 1.00 25.41 462 ASN B C 1
ATOM 3066 O O . ASN A 1 407 ? -21.546 17.737 -36.668 1.00 25.24 462 ASN B O 1
ATOM 3071 N N . LYS A 1 408 ? -22.187 19.154 -38.274 1.00 23.61 463 LYS B N 1
ATOM 3072 C CA . LYS A 1 408 ? -21.968 18.161 -39.304 1.00 22.62 463 LYS B CA 1
ATOM 3073 C C . LYS A 1 408 ? -20.494 17.821 -39.406 1.00 24.04 463 LYS B C 1
ATOM 3074 O O . LYS A 1 408 ? -20.127 16.671 -39.657 1.00 25.58 463 LYS B O 1
ATOM 3080 N N . ALA A 1 409 ? -19.649 18.829 -39.223 1.00 20.15 464 ALA B N 1
ATOM 3081 C CA . ALA A 1 409 ? -18.205 18.645 -39.342 1.00 23.42 464 ALA B CA 1
ATOM 3082 C C . ALA A 1 409 ? -17.704 17.728 -38.230 1.00 23.58 464 ALA B C 1
ATOM 3083 O O . ALA A 1 409 ? -16.787 16.943 -38.440 1.00 25.97 464 ALA B O 1
ATOM 3085 N N . LYS A 1 410 ? -18.336 17.827 -37.062 1.00 23.33 465 LYS B N 1
ATOM 3086 C CA . LYS A 1 410 ? -18.009 16.973 -35.920 1.00 24.07 465 LYS B CA 1
ATOM 3087 C C . LYS A 1 410 ? -18.356 15.516 -36.233 1.00 26.56 465 LYS B C 1
ATOM 3088 O O . LYS A 1 410 ? -17.584 14.612 -35.913 1.00 26.44 465 LYS B O 1
ATOM 3094 N N . ASN A 1 411 ? -19.509 15.286 -36.863 1.00 24.04 466 ASN B N 1
ATOM 3095 C CA . ASN A 1 411 ? -19.949 13.931 -37.193 1.00 22.13 466 ASN B CA 1
ATOM 3096 C C . ASN A 1 411 ? -19.108 13.280 -38.265 1.00 24.98 466 ASN B C 1
ATOM 3097 O O . ASN A 1 411 ? -18.882 12.062 -38.264 1.00 23.66 466 ASN B O 1
ATOM 3102 N N . ARG A 1 412 ? -18.658 14.108 -39.196 1.00 20.82 467 ARG B N 1
ATOM 3103 C CA . ARG A 1 412 ? -17.855 13.677 -40.301 1.00 21.45 467 ARG B CA 1
ATOM 3104 C C . ARG A 1 412 ? -16.414 13.448 -39.825 1.00 24.31 467 ARG B C 1
ATOM 3105 O O . ARG A 1 412 ? -15.615 14.367 -39.804 1.00 24.52 467 ARG B O 1
ATOM 3113 N N . ARG A 1 413 ? -16.092 12.215 -39.441 1.00 20.69 468 ARG B N 1
ATOM 3114 C CA . ARG A 1 413 ? -14.889 11.962 -38.663 1.00 21.19 468 ARG B CA 1
ATOM 3115 C C . ARG A 1 413 ? -14.374 10.560 -38.882 1.00 17.96 468 ARG B C 1
ATOM 3116 O O . ARG A 1 413 ? -15.085 9.688 -39.387 1.00 17.83 468 ARG B O 1
ATOM 3124 N N . VAL A 1 414 ? -13.124 10.352 -38.476 1.00 17.68 469 VAL B N 1
ATOM 3125 C CA . VAL A 1 414 ? -12.509 9.035 -38.485 1.00 18.81 469 VAL B CA 1
ATOM 3126 C C . VAL A 1 414 ? -11.956 8.819 -37.074 1.00 21.01 469 VAL B C 1
ATOM 3127 O O . VAL A 1 414 ? -11.266 9.684 -36.534 1.00 20.95 469 VAL B O 1
ATOM 3131 N N . GLU A 1 415 ? -12.316 7.692 -36.468 1.00 19.40 470 GLU B N 1
ATOM 3132 C CA . GLU A 1 415 ? -11.806 7.331 -35.151 1.00 19.13 470 GLU B CA 1
ATOM 3133 C C . GLU A 1 415 ? -10.754 6.233 -35.332 1.00 18.87 470 GLU B C 1
ATOM 3134 O O . GLU A 1 415 ? -10.989 5.264 -36.037 1.00 19.36 470 GLU B O 1
ATOM 3140 N N . ILE A 1 416 ? -9.570 6.441 -34.759 1.00 17.36 471 ILE B N 1
ATOM 3141 C CA . ILE A 1 416 ? -8.490 5.469 -34.827 1.00 17.99 471 ILE B CA 1
ATOM 3142 C C . ILE A 1 416 ? -8.242 4.943 -33.423 1.00 18.90 471 ILE B C 1
ATOM 3143 O O . ILE A 1 416 ? -7.785 5.694 -32.562 1.00 18.88 471 ILE B O 1
ATOM 3148 N N . THR A 1 417 ? -8.542 3.659 -33.214 1.00 17.18 472 THR B N 1
ATOM 3149 C CA . THR A 1 417 ? -8.315 3.018 -31.923 1.00 19.63 472 THR B CA 1
ATOM 3150 C C . THR A 1 417 ? -7.004 2.268 -32.001 1.00 18.60 472 THR B C 1
ATOM 3151 O O . THR A 1 417 ? -6.796 1.494 -32.934 1.00 19.05 472 THR B O 1
ATOM 3155 N N . ILE A 1 418 ? -6.133 2.501 -31.021 1.00 18.54 473 ILE B N 1
ATOM 3156 C CA . ILE A 1 418 ? -4.842 1.828 -30.954 1.00 18.84 473 ILE B CA 1
ATOM 3157 C C . ILE A 1 418 ? -4.995 0.672 -29.973 1.00 20.64 473 ILE B C 1
ATOM 3158 O O . ILE A 1 418 ? -5.361 0.903 -28.826 1.00 21.94 473 ILE B O 1
ATOM 3163 N N . LEU A 1 419 ? -4.707 -0.543 -30.424 1.00 21.64 474 LEU B N 1
ATOM 3164 C CA . LEU A 1 419 ? -4.920 -1.746 -29.613 1.00 23.31 474 LEU B CA 1
ATOM 3165 C C . LEU A 1 419 ? -3.614 -2.508 -29.452 1.00 27.38 474 LEU B C 1
ATOM 3166 O O . LEU A 1 419 ? -2.765 -2.477 -30.328 1.00 22.60 474 LEU B O 1
ATOM 3171 N N . ARG A 1 420 ? -3.459 -3.213 -28.336 1.00 29.19 475 ARG B N 1
ATOM 3172 C CA . ARG A 1 420 ? -2.299 -4.080 -28.172 1.00 34.28 475 ARG B CA 1
ATOM 3173 C C . ARG A 1 420 ? -2.375 -5.216 -29.176 1.00 32.27 475 ARG B C 1
ATOM 3174 O O . ARG A 1 420 ? -3.442 -5.790 -29.373 1.00 36.52 475 ARG B O 1
ATOM 3182 N N . ASP A 1 421 ? -1.248 -5.531 -29.817 1.00 34.20 476 ASP B N 1
ATOM 3183 C CA . ASP A 1 421 ? -1.169 -6.688 -30.713 1.00 42.44 476 ASP B CA 1
ATOM 3184 C C . ASP A 1 421 ? 0.047 -7.553 -30.384 1.00 43.30 476 ASP B C 1
ATOM 3185 O O . ASP A 1 421 ? 1.187 -7.140 -30.596 1.00 48.47 476 ASP B O 1
ATOM 3190 N N . ALA B 1 9 ? -47.685 5.507 -12.685 1.00 31.38 64 ALA A N 1
ATOM 3191 C CA . ALA B 1 9 ? -46.968 6.040 -11.529 1.00 28.96 64 ALA A CA 1
ATOM 3192 C C . ALA B 1 9 ? -46.109 4.959 -10.862 1.00 27.70 64 ALA A C 1
ATOM 3193 O O . ALA B 1 9 ? -45.398 5.221 -9.885 1.00 23.93 64 ALA A O 1
ATOM 3195 N N . VAL B 1 10 ? -46.174 3.743 -11.395 1.00 25.89 65 VAL A N 1
ATOM 3196 C CA . VAL B 1 10 ? -45.395 2.639 -10.851 1.00 24.93 65 VAL A CA 1
ATOM 3197 C C . VAL B 1 10 ? -44.276 2.266 -11.821 1.00 26.67 65 VAL A C 1
ATOM 3198 O O . VAL B 1 10 ? -44.535 2.016 -12.997 1.00 26.29 65 VAL A O 1
ATOM 3202 N N . HIS B 1 11 ? -43.041 2.239 -11.313 1.00 25.47 66 HIS A N 1
ATOM 3203 C CA . HIS B 1 11 ? -41.871 1.800 -12.078 1.00 28.24 66 HIS A CA 1
ATOM 3204 C C . HIS B 1 11 ? -41.415 0.421 -11.616 1.00 24.44 66 HIS A C 1
ATOM 3205 O O . HIS B 1 11 ? -41.305 0.176 -10.423 1.00 23.21 66 HIS A O 1
ATOM 3212 N N . THR B 1 12 ? -41.130 -0.471 -12.567 1.00 24.33 67 THR A N 1
ATOM 3213 C CA . THR B 1 12 ? -40.710 -1.830 -12.240 1.00 20.98 67 THR A CA 1
ATOM 3214 C C . THR B 1 12 ? -39.311 -2.112 -12.791 1.00 21.10 67 THR A C 1
ATOM 3215 O O . THR B 1 12 ? -39.038 -1.808 -13.950 1.00 23.19 67 THR A O 1
ATOM 3219 N N . ASP B 1 13 ? -38.449 -2.647 -11.928 1.00 17.93 68 ASP A N 1
ATOM 3220 C CA . ASP B 1 13 ? -37.114 -3.134 -12.291 1.00 23.75 68 ASP A CA 1
ATOM 3221 C C . ASP B 1 13 ? -37.058 -4.596 -11.864 1.00 20.91 68 ASP A C 1
ATOM 3222 O O . ASP B 1 13 ? -37.594 -4.960 -10.818 1.00 20.13 68 ASP A O 1
ATOM 3227 N N . ALA B 1 14 ? -36.397 -5.441 -12.645 1.00 17.81 69 ALA A N 1
ATOM 3228 C CA . ALA B 1 14 ? -36.217 -6.825 -12.227 1.00 15.09 69 ALA A CA 1
ATOM 3229 C C . ALA B 1 14 ? -34.915 -7.399 -12.769 1.00 15.70 69 ALA A C 1
ATOM 3230 O O . ALA B 1 14 ? -34.445 -6.996 -13.837 1.00 16.79 69 ALA A O 1
ATOM 3232 N N . VAL B 1 15 ? -34.347 -8.325 -12.012 1.00 13.85 70 VAL A N 1
ATOM 3233 C CA . VAL B 1 15 ? -33.120 -9.004 -12.407 1.00 18.11 70 VAL A CA 1
ATOM 3234 C C . VAL B 1 15 ? -33.235 -10.495 -12.113 1.00 15.63 70 VAL A C 1
ATOM 3235 O O . VAL B 1 15 ? -33.742 -10.902 -11.064 1.00 18.80 70 VAL A O 1
ATOM 3239 N N . GLN B 1 16 ? -32.804 -11.314 -13.071 1.00 13.86 71 GLN A N 1
ATOM 3240 C CA . GLN B 1 16 ? -32.642 -12.742 -12.847 1.00 14.01 71 GLN A CA 1
ATOM 3241 C C . GLN B 1 16 ? -31.233 -12.962 -12.330 1.00 14.38 71 GLN A C 1
ATOM 3242 O O . GLN B 1 16 ? -30.269 -12.797 -13.066 1.00 16.53 71 GLN A O 1
ATOM 3248 N N . ASP B 1 17 ? -31.114 -13.289 -11.046 1.00 13.24 72 ASP A N 1
ATOM 3249 C CA . ASP B 1 17 ? -29.807 -13.454 -10.421 1.00 14.87 72 ASP A CA 1
ATOM 3250 C C . ASP B 1 17 ? -29.435 -14.911 -10.378 1.00 12.75 72 ASP A C 1
ATOM 3251 O O . ASP B 1 17 ? -29.719 -15.613 -9.414 1.00 17.35 72 ASP A O 1
ATOM 3256 N N . TRP B 1 18 ? -28.822 -15.377 -11.466 1.00 13.95 73 TRP A N 1
ATOM 3257 C CA . TRP B 1 18 ? -28.455 -16.777 -11.585 1.00 16.15 73 TRP A CA 1
ATOM 3258 C C . TRP B 1 18 ? -27.354 -17.178 -10.611 1.00 17.40 73 TRP A C 1
ATOM 3259 O O . TRP B 1 18 ? -27.275 -18.329 -10.211 1.00 21.25 73 TRP A O 1
ATOM 3270 N N . LYS B 1 19 ? -26.515 -16.237 -10.216 1.00 15.55 74 LYS A N 1
ATOM 3271 C CA . LYS B 1 19 ? -25.449 -16.567 -9.264 1.00 15.78 74 LYS A CA 1
ATOM 3272 C C . LYS B 1 19 ? -26.024 -16.918 -7.897 1.00 19.84 74 LYS A C 1
ATOM 3273 O O . LYS B 1 19 ? -25.605 -17.893 -7.272 1.00 21.74 74 LYS A O 1
ATOM 3279 N N . ASN B 1 20 ? -26.981 -16.125 -7.440 1.00 18.15 75 ASN A N 1
ATOM 3280 C CA . ASN B 1 20 ? -27.583 -16.350 -6.127 1.00 21.31 75 ASN A CA 1
ATOM 3281 C C . ASN B 1 20 ? -28.825 -17.217 -6.169 1.00 21.19 75 ASN A C 1
ATOM 3282 O O . ASN B 1 20 ? -29.366 -17.563 -5.126 1.00 22.80 75 ASN A O 1
ATOM 3287 N N . GLY B 1 21 ? -29.258 -17.586 -7.371 1.00 17.45 76 GLY A N 1
ATOM 3288 C CA . GLY B 1 21 ? -30.423 -18.442 -7.540 1.00 19.77 76 GLY A CA 1
ATOM 3289 C C . GLY B 1 21 ? -31.763 -17.768 -7.245 1.00 15.59 76 GLY A C 1
ATOM 3290 O O . GLY B 1 21 ? -32.696 -18.413 -6.744 1.00 17.23 76 GLY A O 1
ATOM 3291 N N . THR B 1 22 ? -31.891 -16.490 -7.577 1.00 17.26 77 THR A N 1
ATOM 3292 C CA . THR B 1 22 ? -33.098 -15.743 -7.224 1.00 15.06 77 THR A CA 1
ATOM 3293 C C . THR B 1 22 ? -33.550 -14.816 -8.331 1.00 16.86 77 THR A C 1
ATOM 3294 O O . THR B 1 22 ? -32.755 -14.391 -9.177 1.00 18.20 77 THR A O 1
ATOM 3298 N N . ILE B 1 23 ? -34.839 -14.500 -8.303 1.00 16.58 78 ILE A N 1
ATOM 3299 C CA . ILE B 1 23 ? -35.410 -13.448 -9.125 1.00 16.12 78 ILE A CA 1
ATOM 3300 C C . ILE B 1 23 ? -35.716 -12.307 -8.174 1.00 19.86 78 ILE A C 1
ATOM 3301 O O . ILE B 1 23 ? -36.389 -12.529 -7.175 1.00 16.39 78 ILE A O 1
ATOM 3306 N N . ASN B 1 24 ? -35.248 -11.104 -8.495 1.00 18.15 79 ASN A N 1
ATOM 3307 C CA . ASN B 1 24 ? -35.453 -9.925 -7.655 1.00 19.64 79 ASN A CA 1
ATOM 3308 C C . ASN B 1 24 ? -36.189 -8.852 -8.417 1.00 19.65 79 ASN A C 1
ATOM 3309 O O . ASN B 1 24 ? -35.819 -8.551 -9.539 1.00 18.05 79 ASN A O 1
ATOM 3314 N N . ALA B 1 25 ? -37.229 -8.273 -7.813 1.00 16.55 80 ALA A N 1
ATOM 3315 C CA . ALA B 1 25 ? -37.979 -7.205 -8.442 1.00 15.93 80 ALA A CA 1
ATOM 3316 C C . ALA B 1 25 ? -38.189 -6.065 -7.451 1.00 16.28 80 ALA A C 1
ATOM 3317 O O . ALA B 1 25 ? -38.356 -6.291 -6.250 1.00 19.07 80 ALA A O 1
ATOM 3319 N N . GLN B 1 26 ? -38.146 -4.848 -7.976 1.00 21.23 81 GLN A N 1
ATOM 3320 C CA . GLN B 1 26 ? -38.515 -3.649 -7.220 1.00 19.54 81 GLN A CA 1
ATOM 3321 C C . GLN B 1 26 ? -39.598 -2.867 -7.961 1.00 22.55 81 GLN A C 1
ATOM 3322 O O . GLN B 1 26 ? -39.424 -2.492 -9.121 1.00 18.88 81 GLN A O 1
ATOM 3328 N N . LEU B 1 27 ? -40.734 -2.645 -7.302 1.00 17.48 82 LEU A N 1
ATOM 3329 C CA . LEU B 1 27 ? -41.746 -1.756 -7.835 1.00 18.60 82 LEU A CA 1
ATOM 3330 C C . LEU B 1 27 ? -41.699 -0.496 -7.021 1.00 16.79 82 LEU A C 1
ATOM 3331 O O . LEU B 1 27 ? -41.710 -0.565 -5.805 1.00 20.46 82 LEU A O 1
ATOM 3336 N N . THR B 1 28 ? -41.654 0.632 -7.710 1.00 18.39 83 THR A N 1
ATOM 3337 C CA . THR B 1 28 ? -41.587 1.927 -7.058 1.00 20.41 83 THR A CA 1
ATOM 3338 C C . THR B 1 28 ? -42.751 2.782 -7.482 1.00 19.44 83 THR A C 1
ATOM 3339 O O . THR B 1 28 ? -42.962 3.035 -8.670 1.00 21.72 83 THR A O 1
ATOM 3343 N N . LEU B 1 29 ? -43.484 3.256 -6.485 1.00 21.02 84 LEU A N 1
ATOM 3344 C CA . LEU B 1 29 ? -44.590 4.161 -6.700 1.00 20.85 84 LEU A CA 1
ATOM 3345 C C . LEU B 1 29 ? -44.149 5.612 -6.560 1.00 20.46 84 LEU A C 1
ATOM 3346 O O . LEU B 1 29 ? -43.621 6.004 -5.518 1.00 25.02 84 LEU A O 1
ATOM 3351 N N . ASP B 1 30 ? -44.359 6.391 -7.617 1.00 22.57 85 ASP A N 1
ATOM 3352 C CA . ASP B 1 30 ? -44.092 7.820 -7.621 1.00 25.12 85 ASP A CA 1
ATOM 3353 C C . ASP B 1 30 ? -45.292 8.481 -6.942 1.00 27.55 85 ASP A C 1
ATOM 3354 O O . ASP B 1 30 ? -46.361 8.597 -7.548 1.00 26.75 85 ASP A O 1
ATOM 3359 N N . LEU B 1 31 ? -45.142 8.878 -5.681 1.00 24.61 86 LEU A N 1
ATOM 3360 C CA . LEU B 1 31 ? -46.292 9.362 -4.911 1.00 25.52 86 LEU A CA 1
ATOM 3361 C C . LEU B 1 31 ? -46.835 10.681 -5.470 1.00 32.09 86 LEU A C 1
ATOM 3362 O O . LEU B 1 31 ? -48.042 10.935 -5.408 1.00 26.97 86 LEU A O 1
ATOM 3367 N N . ALA B 1 32 ? -45.956 11.499 -6.041 1.00 31.69 87 ALA A N 1
ATOM 3368 C CA . ALA B 1 32 ? -46.373 12.784 -6.601 1.00 36.93 87 ALA A CA 1
ATOM 3369 C C . ALA B 1 32 ? -47.320 12.556 -7.769 1.00 31.01 87 ALA A C 1
ATOM 3370 O O . ALA B 1 32 ? -48.381 13.175 -7.872 1.00 33.13 87 ALA A O 1
ATOM 3372 N N . ARG B 1 33 ? -46.931 11.632 -8.629 1.00 31.10 88 ARG A N 1
ATOM 3373 C CA . ARG B 1 33 ? -47.714 11.258 -9.789 1.00 35.46 88 ARG A CA 1
ATOM 3374 C C . ARG B 1 33 ? -49.036 10.612 -9.376 1.00 33.54 88 ARG A C 1
ATOM 3375 O O . ARG B 1 33 ? -50.058 10.789 -10.038 1.00 33.67 88 ARG A O 1
ATOM 3383 N N . ALA B 1 34 ? -49.012 9.865 -8.278 1.00 30.11 89 ALA A N 1
ATOM 3384 C CA . ALA B 1 34 ? -50.196 9.152 -7.815 1.00 29.18 89 ALA A CA 1
ATOM 3385 C C . ALA B 1 34 ? -51.100 10.044 -6.968 1.00 30.57 89 ALA A C 1
ATOM 3386 O O . ALA B 1 34 ? -52.143 9.601 -6.487 1.00 31.33 89 ALA A O 1
ATOM 3388 N N . ARG B 1 35 ? -50.684 11.294 -6.789 1.00 28.42 90 ARG A N 1
ATOM 3389 C CA . ARG B 1 35 ? -51.395 12.255 -5.948 1.00 31.76 90 ARG A CA 1
ATOM 3390 C C . ARG B 1 35 ? -51.557 11.736 -4.527 1.00 31.34 90 ARG A C 1
ATOM 3391 O O . ARG B 1 35 ? -52.649 11.750 -3.951 1.00 27.12 90 ARG A O 1
ATOM 3399 N N . MET B 1 36 ? -50.441 11.291 -3.963 1.00 28.57 91 MET A N 1
ATOM 3400 C CA . MET B 1 36 ? -50.411 10.789 -2.607 1.00 26.81 91 MET A CA 1
ATOM 3401 C C . MET B 1 36 ? -49.303 11.459 -1.823 1.00 27.93 91 MET A C 1
ATOM 3402 O O . MET B 1 36 ? -48.337 11.967 -2.400 1.00 30.85 91 MET A O 1
ATOM 3407 N N . ARG B 1 37 ? -49.466 11.452 -0.503 1.00 30.90 92 ARG A N 1
ATOM 3408 C CA . ARG B 1 37 ? -48.460 11.942 0.426 1.00 34.78 92 ARG A CA 1
ATOM 3409 C C . ARG B 1 37 ? -48.353 10.988 1.598 1.00 29.79 92 ARG A C 1
ATOM 3410 O O . ARG B 1 37 ? -49.356 10.433 2.047 1.00 32.81 92 ARG A O 1
ATOM 3418 N N . LEU B 1 38 ? -47.130 10.799 2.076 1.00 30.85 93 LEU A N 1
ATOM 3419 C CA . LEU B 1 38 ? -46.873 10.035 3.287 1.00 31.22 93 LEU A CA 1
ATOM 3420 C C . LEU B 1 38 ? -46.737 10.992 4.459 1.00 34.07 93 LEU A C 1
ATOM 3421 O O . LEU B 1 38 ? -46.233 12.101 4.284 1.00 35.85 93 LEU A O 1
ATOM 3426 N N . PRO B 1 39 ? -47.164 10.561 5.661 1.00 34.24 94 PRO A N 1
ATOM 3427 C CA . PRO B 1 39 ? -47.703 9.234 5.992 1.00 37.01 94 PRO A CA 1
ATOM 3428 C C . PRO B 1 39 ? -49.214 9.074 5.778 1.00 36.30 94 PRO A C 1
ATOM 3429 O O . PRO B 1 39 ? -49.731 7.975 5.989 1.00 36.70 94 PRO A O 1
ATOM 3433 N N . ALA B 1 40 ? -49.899 10.143 5.374 1.00 30.58 95 ALA A N 1
ATOM 3434 C CA . ALA B 1 40 ? -51.352 10.142 5.284 1.00 31.01 95 ALA A CA 1
ATOM 3435 C C . ALA B 1 40 ? -51.873 9.003 4.413 1.00 37.37 95 ALA A C 1
ATOM 3436 O O . ALA B 1 40 ? -52.832 8.325 4.777 1.00 32.90 95 ALA A O 1
ATOM 3438 N N . ASP B 1 41 ? -51.228 8.802 3.266 1.00 33.19 96 ASP A N 1
ATOM 3439 C CA . ASP B 1 41 ? -51.689 7.829 2.274 1.00 31.97 96 ASP A CA 1
ATOM 3440 C C . ASP B 1 41 ? -50.893 6.520 2.286 1.00 30.61 96 ASP A C 1
ATOM 3441 O O . ASP B 1 41 ? -50.962 5.752 1.320 1.00 28.98 96 ASP A O 1
ATOM 3446 N N . ARG B 1 42 ? -50.150 6.255 3.362 1.00 32.33 97 ARG A N 1
ATOM 3447 C CA . ARG B 1 42 ? -49.295 5.062 3.447 1.00 35.64 97 ARG A CA 1
ATOM 3448 C C . ARG B 1 42 ? -50.071 3.770 3.196 1.00 31.61 97 ARG A C 1
ATOM 3449 O O . ARG B 1 42 ? -49.638 2.917 2.420 1.00 28.25 97 ARG A O 1
ATOM 3457 N N . THR B 1 43 ? -51.214 3.628 3.853 1.00 28.94 98 THR A N 1
ATOM 3458 C CA . THR B 1 43 ? -52.025 2.432 3.696 1.00 28.24 98 THR A CA 1
ATOM 3459 C C . THR B 1 43 ? -52.477 2.202 2.254 1.00 26.57 98 THR A C 1
ATOM 3460 O O . THR B 1 43 ? -52.321 1.097 1.740 1.00 27.23 98 THR A O 1
ATOM 3464 N N . ALA B 1 44 ? -53.038 3.225 1.618 1.00 22.87 99 ALA A N 1
ATOM 3465 C CA . ALA B 1 44 ? -53.517 3.113 0.247 1.00 29.80 99 ALA A CA 1
ATOM 3466 C C . ALA B 1 44 ? -52.349 2.861 -0.702 1.00 26.09 99 ALA A C 1
ATOM 3467 O O . ALA B 1 44 ? -52.441 2.036 -1.611 1.00 23.83 99 ALA A O 1
ATOM 3469 N N . ALA B 1 45 ? -51.252 3.579 -0.484 1.00 22.18 100 ALA A N 1
ATOM 3470 C CA . ALA B 1 45 ? -50.056 3.428 -1.316 1.00 22.85 100 ALA A CA 1
ATOM 3471 C C . ALA B 1 45 ? -49.483 2.007 -1.263 1.00 22.89 100 ALA A C 1
ATOM 3472 O O . ALA B 1 45 ? -49.116 1.433 -2.298 1.00 21.59 100 ALA A O 1
ATOM 3474 N N . SER B 1 46 ? -49.413 1.438 -0.062 1.00 22.01 101 SER A N 1
ATOM 3475 C CA . SER B 1 46 ? -48.855 0.106 0.131 1.00 21.76 101 SER A CA 1
ATOM 3476 C C . SER B 1 46 ? -49.758 -0.926 -0.508 1.00 19.93 101 SER A C 1
ATOM 3477 O O . SER B 1 46 ? -49.290 -1.851 -1.171 1.00 22.45 101 SER A O 1
ATOM 3480 N N . GLN B 1 47 ? -51.056 -0.775 -0.301 1.00 22.70 102 GLN A N 1
ATOM 3481 C CA . GLN B 1 47 ? -51.986 -1.740 -0.862 1.00 23.17 102 GLN A CA 1
ATOM 3482 C C . GLN B 1 47 ? -52.012 -1.653 -2.385 1.00 18.90 102 GLN A C 1
ATOM 3483 O O . GLN B 1 47 ? -52.187 -2.678 -3.039 1.00 19.81 102 GLN A O 1
ATOM 3489 N N . PHE B 1 48 ? -51.814 -0.464 -2.949 1.00 20.32 103 PHE A N 1
ATOM 3490 C CA . PHE B 1 48 ? -51.803 -0.318 -4.397 1.00 20.90 103 PHE A CA 1
ATOM 3491 C C . PHE B 1 48 ? -50.573 -1.015 -4.992 1.00 18.58 103 PHE A C 1
ATOM 3492 O O . PHE B 1 48 ? -50.657 -1.686 -6.027 1.00 17.38 103 PHE A O 1
ATOM 3500 N N . LEU B 1 49 ? -49.431 -0.900 -4.323 1.00 16.09 104 LEU A N 1
ATOM 3501 C CA . LEU B 1 49 ? -48.228 -1.619 -4.789 1.00 17.42 104 LEU A CA 1
ATOM 3502 C C . LEU B 1 49 ? -48.445 -3.122 -4.752 1.00 17.84 104 LEU A C 1
ATOM 3503 O O . LEU B 1 49 ? -48.098 -3.841 -5.699 1.00 18.36 104 LEU A O 1
ATOM 3508 N N . ARG B 1 50 ? -49.052 -3.601 -3.671 1.00 18.72 105 ARG A N 1
ATOM 3509 C CA . ARG B 1 50 ? -49.381 -5.009 -3.541 1.00 16.40 105 ARG A CA 1
ATOM 3510 C C . ARG B 1 50 ? -50.419 -5.449 -4.588 1.00 17.45 105 ARG A C 1
ATOM 3511 O O . ARG B 1 50 ? -50.422 -6.604 -5.016 1.00 19.12 105 ARG A O 1
ATOM 3519 N N . TYR B 1 51 ? -51.287 -4.530 -5.003 1.00 17.45 106 TYR A N 1
ATOM 3520 C CA . TYR B 1 51 ? -52.281 -4.810 -6.055 1.00 17.46 106 TYR A CA 1
ATOM 3521 C C . TYR B 1 51 ? -51.572 -4.984 -7.409 1.00 17.87 106 TYR A C 1
ATOM 3522 O O . TYR B 1 51 ? -51.899 -5.862 -8.206 1.00 16.82 106 TYR A O 1
ATOM 3531 N N . LYS B 1 52 ? -50.574 -4.153 -7.650 1.00 15.73 107 LYS A N 1
ATOM 3532 C CA . LYS B 1 52 ? -49.890 -4.147 -8.941 1.00 16.69 107 LYS A CA 1
ATOM 3533 C C . LYS B 1 52 ? -48.889 -5.288 -9.087 1.00 17.36 107 LYS A C 1
ATOM 3534 O O . LYS B 1 52 ? -48.683 -5.795 -10.195 1.00 17.43 107 LYS A O 1
ATOM 3540 N N . ALA B 1 53 ? -48.273 -5.694 -7.980 1.00 14.20 108 ALA A N 1
ATOM 3541 C CA . ALA B 1 53 ? -47.081 -6.548 -8.055 1.00 18.09 108 ALA A CA 1
ATOM 3542 C C . ALA B 1 53 ? -47.297 -7.927 -8.685 1.00 17.61 108 ALA A C 1
ATOM 3543 O O . ALA B 1 53 ? -46.459 -8.355 -9.459 1.00 15.94 108 ALA A O 1
ATOM 3545 N N . PRO B 1 54 ? -48.405 -8.629 -8.372 1.00 14.88 109 PRO A N 1
ATOM 3546 C CA . PRO B 1 54 ? -48.493 -10.000 -8.890 1.00 15.68 109 PRO A CA 1
ATOM 3547 C C . PRO B 1 54 ? -48.422 -10.127 -10.397 1.00 15.46 109 PRO A C 1
ATOM 3548 O O . PRO B 1 54 ? -47.687 -10.998 -10.861 1.00 15.96 109 PRO A O 1
ATOM 3552 N N . ALA B 1 55 ? -49.125 -9.284 -11.141 1.00 14.75 110 ALA A N 1
ATOM 3553 C CA . ALA B 1 55 ? -49.079 -9.357 -12.593 1.00 18.88 110 ALA A CA 1
ATOM 3554 C C . ALA B 1 55 ? -47.690 -8.994 -13.127 1.00 15.80 110 ALA A C 1
ATOM 3555 O O . ALA B 1 55 ? -47.245 -9.562 -14.124 1.00 17.87 110 ALA A O 1
ATOM 3557 N N . GLN B 1 56 ? -47.020 -8.038 -12.487 1.00 15.64 111 GLN A N 1
ATOM 3558 C CA . GLN B 1 56 ? -45.667 -7.675 -12.913 1.00 17.23 111 GLN A CA 1
ATOM 3559 C C . GLN B 1 56 ? -44.715 -8.833 -12.681 1.00 15.98 111 GLN A C 1
ATOM 3560 O O . GLN B 1 56 ? -43.878 -9.147 -13.539 1.00 16.61 111 GLN A O 1
ATOM 3566 N N . LEU B 1 57 ? -44.845 -9.477 -11.525 1.00 14.49 112 LEU A N 1
ATOM 3567 C CA . LEU B 1 57 ? -43.983 -10.609 -11.209 1.00 13.91 112 LEU A CA 1
ATOM 3568 C C . LEU B 1 57 ? -44.229 -11.768 -12.166 1.00 14.65 112 LEU A C 1
ATOM 3569 O O . LEU B 1 57 ? -43.289 -12.438 -12.595 1.00 14.84 112 LEU A O 1
ATOM 3574 N N . LYS B 1 58 ? -45.495 -12.015 -12.485 1.00 14.45 113 LYS A N 1
ATOM 3575 C CA . LYS B 1 58 ? -45.830 -13.043 -13.463 1.00 14.35 113 LYS A CA 1
ATOM 3576 C C . LYS B 1 58 ? -45.070 -12.830 -14.784 1.00 14.42 113 LYS A C 1
ATOM 3577 O O . LYS B 1 58 ? -44.484 -13.776 -15.319 1.00 15.66 113 LYS A O 1
ATOM 3583 N N . ASP B 1 59 ? -45.054 -11.609 -15.313 1.00 15.06 114 ASP A N 1
ATOM 3584 C CA . ASP B 1 59 ? -44.356 -11.359 -16.573 1.00 15.66 114 ASP A CA 1
ATOM 3585 C C . ASP B 1 59 ? -42.844 -11.611 -16.432 1.00 17.59 114 ASP A C 1
ATOM 3586 O O . ASP B 1 59 ? -42.214 -12.111 -17.361 1.00 14.82 114 ASP A O 1
ATOM 3591 N N . VAL B 1 60 ? -42.267 -11.264 -15.284 1.00 12.87 115 VAL A N 1
ATOM 3592 C CA . VAL B 1 60 ? -40.856 -11.545 -15.036 1.00 13.38 115 VAL A CA 1
ATOM 3593 C C . VAL B 1 60 ? -40.611 -13.043 -15.047 1.00 14.60 115 VAL A C 1
ATOM 3594 O O . VAL B 1 60 ? -39.655 -13.500 -15.636 1.00 15.90 115 VAL A O 1
ATOM 3598 N N . TYR B 1 61 ? -41.488 -13.830 -14.433 1.00 14.39 116 TYR A N 1
ATOM 3599 C CA . TYR B 1 61 ? -41.278 -15.278 -14.427 1.00 14.97 116 TYR A CA 1
ATOM 3600 C C . TYR B 1 61 ? -41.305 -15.866 -15.832 1.00 14.65 116 TYR A C 1
ATOM 3601 O O . TYR B 1 61 ? -40.572 -16.808 -16.114 1.00 14.12 116 TYR A O 1
ATOM 3610 N N . LEU B 1 62 ? -42.163 -15.327 -16.702 1.00 13.65 117 LEU A N 1
ATOM 3611 C CA . LEU B 1 62 ? -42.283 -15.844 -18.063 1.00 12.89 117 LEU A CA 1
ATOM 3612 C C . LEU B 1 62 ? -40.952 -15.713 -18.837 1.00 13.51 117 LEU A C 1
ATOM 3613 O O . LEU B 1 62 ? -40.677 -16.489 -19.773 1.00 13.14 117 LEU A O 1
ATOM 3618 N N . SER B 1 63 ? -40.153 -14.720 -18.445 1.00 14.23 118 SER A N 1
ATOM 3619 C CA . SER B 1 63 ? -38.911 -14.365 -19.137 1.00 14.63 118 SER A CA 1
ATOM 3620 C C . SER B 1 63 ? -37.728 -15.274 -18.799 1.00 13.93 118 SER A C 1
ATOM 3621 O O . SER B 1 63 ? -36.670 -15.167 -19.400 1.00 14.88 118 SER A O 1
ATOM 3624 N N . VAL B 1 64 ? -37.899 -16.162 -17.832 1.00 11.31 119 VAL A N 1
ATOM 3625 C CA . VAL B 1 64 ? -36.803 -17.010 -17.378 1.00 10.96 119 VAL A CA 1
ATOM 3626 C C . VAL B 1 64 ? -36.524 -18.160 -18.369 1.00 11.31 119 VAL A C 1
ATOM 3627 O O . VAL B 1 64 ? -37.418 -18.890 -18.783 1.00 13.52 119 VAL A O 1
ATOM 3631 N N . LEU B 1 65 ? -35.266 -18.302 -18.764 1.00 10.81 120 LEU A N 1
ATOM 3632 C CA . LEU B 1 65 ? -34.900 -19.374 -19.674 1.00 12.30 120 LEU A CA 1
ATOM 3633 C C . LEU B 1 65 ? -34.923 -20.732 -18.971 1.00 11.71 120 LEU A C 1
ATOM 3634 O O . LEU B 1 65 ? -34.294 -20.907 -17.922 1.00 12.60 120 LEU A O 1
ATOM 3639 N N . VAL B 1 66 ? -35.649 -21.681 -19.567 1.00 13.14 121 VAL A N 1
ATOM 3640 C CA . VAL B 1 66 ? -35.823 -23.029 -19.025 1.00 10.40 121 VAL A CA 1
ATOM 3641 C C . VAL B 1 66 ? -34.771 -23.998 -19.547 1.00 12.05 121 VAL A C 1
ATOM 3642 O O . VAL B 1 66 ? -34.188 -24.772 -18.775 1.00 13.95 121 VAL A O 1
ATOM 3646 N N . ASP B 1 67 ? -34.528 -23.975 -20.849 1.00 13.60 122 ASP A N 1
ATOM 3647 C CA . ASP B 1 67 ? -33.609 -24.920 -21.466 1.00 12.80 122 ASP A CA 1
ATOM 3648 C C . ASP B 1 67 ? -33.133 -24.325 -22.789 1.00 14.05 122 ASP A C 1
ATOM 3649 O O . ASP B 1 67 ? -33.324 -23.134 -23.020 1.00 16.26 122 ASP A O 1
ATOM 3654 N N . SER B 1 68 ? -32.551 -25.141 -23.659 1.00 13.06 123 SER A N 1
ATOM 3655 C CA . SER B 1 68 ? -31.912 -24.626 -24.880 1.00 12.52 123 SER A CA 1
ATOM 3656 C C . SER B 1 68 ? -32.896 -24.033 -25.881 1.00 14.47 123 SER A C 1
ATOM 3657 O O . SER B 1 68 ? -32.486 -23.316 -26.799 1.00 17.58 123 SER A O 1
ATOM 3660 N N . GLN B 1 69 ? -34.184 -24.313 -25.709 1.00 15.74 124 GLN A N 1
ATOM 3661 C CA . GLN B 1 69 ? -35.209 -23.848 -26.645 1.00 17.74 124 GLN A CA 1
ATOM 3662 C C . GLN B 1 69 ? -36.186 -22.838 -26.042 1.00 18.45 124 GLN A C 1
ATOM 3663 O O . GLN B 1 69 ? -36.601 -21.888 -26.712 1.00 22.16 124 GLN A O 1
ATOM 3669 N N . ASN B 1 70 ? -36.546 -23.044 -24.783 1.00 14.16 125 ASN A N 1
ATOM 3670 C CA . ASN B 1 70 ? -37.756 -22.429 -24.225 1.00 15.03 125 ASN A CA 1
ATOM 3671 C C . ASN B 1 70 ? -37.524 -21.547 -23.011 1.00 16.52 125 ASN A C 1
ATOM 3672 O O . ASN B 1 70 ? -36.741 -21.884 -22.116 1.00 15.92 125 ASN A O 1
ATOM 3677 N N . ARG B 1 71 ? -38.317 -20.497 -22.944 1.00 14.60 126 ARG A N 1
ATOM 3678 C CA . ARG B 1 71 ? -38.444 -19.677 -21.770 1.00 12.61 126 ARG A CA 1
ATOM 3679 C C . ARG B 1 71 ? -39.744 -20.176 -21.075 1.00 13.37 126 ARG A C 1
ATOM 3680 O O . ARG B 1 71 ? -40.500 -20.925 -21.624 1.00 14.96 126 ARG A O 1
ATOM 3688 N N . VAL B 1 72 ? -39.974 -19.750 -19.859 1.00 12.53 127 VAL A N 1
ATOM 3689 C CA . VAL B 1 72 ? -41.164 -20.176 -19.128 1.00 15.03 127 VAL A CA 1
ATOM 3690 C C . VAL B 1 72 ? -42.433 -19.861 -19.918 1.00 12.21 127 VAL A C 1
ATOM 3691 O O . VAL B 1 72 ? -43.345 -20.678 -19.967 1.00 14.30 127 VAL A O 1
ATOM 3695 N N . GLY B 1 73 ? -42.449 -18.719 -20.590 1.00 13.35 128 GLY A N 1
ATOM 3696 C CA . GLY B 1 73 ? -43.599 -18.335 -21.382 1.00 12.23 128 GLY A CA 1
ATOM 3697 C C . GLY B 1 73 ? -43.834 -19.261 -22.555 1.00 13.72 128 GLY A C 1
ATOM 3698 O O . GLY B 1 73 ? -44.972 -19.461 -22.960 1.00 13.14 128 GLY A O 1
ATOM 3699 N N . ASP B 1 74 ? -42.755 -19.780 -23.136 1.00 13.52 129 ASP A N 1
ATOM 3700 C CA . ASP B 1 74 ? -42.891 -20.731 -24.220 1.00 16.54 129 ASP A CA 1
ATOM 3701 C C . ASP B 1 74 ? -43.508 -22.027 -23.715 1.00 15.25 129 ASP A C 1
ATOM 3702 O O . ASP B 1 74 ? -44.384 -22.605 -24.369 1.00 17.34 129 ASP A O 1
ATOM 3707 N N . CYS B 1 75 ? -43.031 -22.499 -22.566 1.00 14.14 130 CYS A N 1
ATOM 3708 C CA . CYS B 1 75 ? -43.576 -23.688 -21.954 1.00 16.39 130 CYS A CA 1
ATOM 3709 C C . CYS B 1 75 ? -45.064 -23.531 -21.678 1.00 16.05 130 CYS A C 1
ATOM 3710 O O . CYS B 1 75 ? -45.838 -24.477 -21.818 1.00 18.08 130 CYS A O 1
ATOM 3713 N N . LEU B 1 76 ? -45.461 -22.336 -21.268 1.00 12.06 131 LEU A N 1
ATOM 3714 C CA . LEU B 1 76 ? -46.874 -22.025 -21.081 1.00 14.69 131 LEU A CA 1
ATOM 3715 C C . LEU B 1 76 ? -47.659 -22.129 -22.378 1.00 15.57 131 LEU A C 1
ATOM 3716 O O . LEU B 1 76 ? -48.741 -22.743 -22.439 1.00 16.54 131 LEU A O 1
ATOM 3721 N N . ALA B 1 77 ? -47.130 -21.507 -23.421 1.00 13.66 132 ALA A N 1
ATOM 3722 C CA . ALA B 1 77 ? -47.766 -21.572 -24.732 1.00 18.47 132 ALA A CA 1
ATOM 3723 C C . ALA B 1 77 ? -47.857 -23.013 -25.258 1.00 18.48 132 ALA A C 1
ATOM 3724 O O . ALA B 1 77 ? -48.792 -23.342 -25.994 1.00 20.30 132 ALA A O 1
ATOM 3726 N N . HIS B 1 78 ? -46.915 -23.867 -24.869 1.00 16.68 133 HIS A N 1
ATOM 3727 C CA . HIS B 1 78 ? -46.920 -25.288 -25.257 1.00 20.98 133 HIS A CA 1
ATOM 3728 C C . HIS B 1 78 ? -47.819 -26.132 -24.373 1.00 21.26 133 HIS A C 1
ATOM 3729 O O . HIS B 1 78 ? -47.960 -27.333 -24.592 1.00 22.33 133 HIS A O 1
ATOM 3736 N N . GLU B 1 79 ? -48.381 -25.490 -23.354 1.00 20.24 134 GLU A N 1
ATOM 3737 C CA . GLU B 1 79 ? -49.283 -26.128 -22.401 1.00 22.01 134 GLU A CA 1
ATOM 3738 C C . GLU B 1 79 ? -48.590 -27.209 -21.581 1.00 23.67 134 GLU A C 1
ATOM 3739 O O . GLU B 1 79 ? -49.219 -28.169 -21.121 1.00 26.55 134 GLU A O 1
ATOM 3745 N N . LYS B 1 80 ? -47.291 -27.036 -21.380 1.00 20.17 135 LYS A N 1
ATOM 3746 C CA . LYS B 1 80 ? -46.541 -27.878 -20.462 1.00 21.43 135 LYS A CA 1
ATOM 3747 C C . LYS B 1 80 ? -46.797 -27.466 -19.012 1.00 24.17 135 LYS A C 1
ATOM 3748 O O . LYS B 1 80 ? -46.709 -28.294 -18.110 1.00 27.60 135 LYS A O 1
ATOM 3754 N N . ILE B 1 81 ? -47.115 -26.196 -18.802 1.00 19.81 136 ILE A N 1
ATOM 3755 C CA . ILE B 1 81 ? -47.486 -25.696 -17.486 1.00 21.69 136 ILE A CA 1
ATOM 3756 C C . ILE B 1 81 ? -48.713 -24.830 -17.651 1.00 19.21 136 ILE A C 1
ATOM 3757 O O . ILE B 1 81 ? -49.089 -24.492 -18.770 1.00 17.02 136 ILE A O 1
ATOM 3762 N N . ARG B 1 82 ? -49.330 -24.448 -16.533 1.00 20.38 137 ARG A N 1
ATOM 3763 C CA . ARG B 1 82 ? -50.515 -23.598 -16.577 1.00 18.39 137 ARG A CA 1
ATOM 3764 C C . ARG B 1 82 ? -50.215 -22.278 -15.922 1.00 18.19 137 ARG A C 1
ATOM 3765 O O . ARG B 1 82 ? -49.352 -22.210 -15.041 1.00 17.94 137 ARG A O 1
ATOM 3773 N N . LEU B 1 83 ? -50.914 -21.238 -16.345 1.00 19.26 138 LEU A N 1
ATOM 3774 C CA . LEU B 1 83 ? -50.678 -19.902 -15.795 1.00 17.38 138 LEU A CA 1
ATOM 3775 C C . LEU B 1 83 ? -50.840 -19.927 -14.270 1.00 18.98 138 LEU A C 1
ATOM 3776 O O . LEU B 1 83 ? -50.123 -19.234 -13.551 1.00 16.66 138 LEU A O 1
ATOM 3781 N N . ALA B 1 84 ? -51.755 -20.752 -13.773 1.00 18.95 139 ALA A N 1
ATOM 3782 C CA . ALA B 1 84 ? -52.000 -20.810 -12.341 1.00 17.69 139 ALA A CA 1
ATOM 3783 C C . ALA B 1 84 ? -50.777 -21.323 -11.580 1.00 18.97 139 ALA A C 1
ATOM 3784 O O . ALA B 1 84 ? -50.595 -20.997 -10.407 1.00 16.60 139 ALA A O 1
ATOM 3786 N N . ASP B 1 85 ? -49.952 -22.134 -12.245 1.00 18.04 140 ASP A N 1
ATOM 3787 C CA . ASP B 1 85 ? -48.725 -22.661 -11.639 1.00 20.82 140 ASP A CA 1
ATOM 3788 C C . ASP B 1 85 ? -47.707 -21.539 -11.472 1.00 16.69 140 ASP A C 1
ATOM 3789 O O . ASP B 1 85 ? -46.880 -21.550 -10.562 1.00 17.76 140 ASP A O 1
ATOM 3794 N N . ILE B 1 86 ? -47.739 -20.603 -12.407 1.00 16.13 141 ILE A N 1
ATOM 3795 C CA . ILE B 1 86 ? -46.804 -19.493 -12.413 1.00 17.20 141 ILE A CA 1
ATOM 3796 C C . ILE B 1 86 ? -47.226 -18.383 -11.460 1.00 17.65 141 ILE A C 1
ATOM 3797 O O . ILE B 1 86 ? -46.411 -17.845 -10.698 1.00 18.14 141 ILE A O 1
ATOM 3802 N N . THR B 1 87 ? -48.514 -18.032 -11.457 1.00 14.40 142 THR A N 1
ATOM 3803 C CA . THR B 1 87 ? -48.941 -16.968 -10.558 1.00 13.94 142 THR A CA 1
ATOM 3804 C C . THR B 1 87 ? -48.812 -17.413 -9.088 1.00 18.57 142 THR A C 1
ATOM 3805 O O . THR B 1 87 ? -48.646 -16.574 -8.200 1.00 19.79 142 THR A O 1
ATOM 3809 N N . ALA B 1 88 ? -48.847 -18.718 -8.839 1.00 15.94 143 ALA A N 1
ATOM 3810 C CA . ALA B 1 88 ? -48.670 -19.242 -7.488 1.00 19.08 143 ALA A CA 1
ATOM 3811 C C . ALA B 1 88 ? -47.302 -18.877 -6.945 1.00 21.59 143 ALA A C 1
ATOM 3812 O O . ALA B 1 88 ? -47.109 -18.804 -5.735 1.00 25.33 143 ALA A O 1
ATOM 3814 N N . LEU B 1 89 ? -46.355 -18.658 -7.850 1.00 19.36 144 LEU A N 1
ATOM 3815 C CA . LEU B 1 89 ? -44.954 -18.440 -7.436 1.00 20.18 144 LEU A CA 1
ATOM 3816 C C . LEU B 1 89 ? -44.802 -17.154 -6.655 1.00 21.10 144 LEU A C 1
ATOM 3817 O O . LEU B 1 89 ? -43.834 -16.980 -5.902 1.00 24.40 144 LEU A O 1
ATOM 3822 N N . VAL B 1 90 ? -45.739 -16.235 -6.846 1.00 20.92 145 VAL A N 1
ATOM 3823 C CA . VAL B 1 90 ? -45.671 -14.943 -6.186 1.00 21.07 145 VAL A CA 1
ATOM 3824 C C . VAL B 1 90 ? -45.704 -15.169 -4.673 1.00 28.45 145 VAL A C 1
ATOM 3825 O O . VAL B 1 90 ? -45.053 -14.457 -3.902 1.00 24.62 145 VAL A O 1
ATOM 3829 N N . ASP B 1 91 ? -46.454 -16.188 -4.263 1.00 27.51 146 ASP A N 1
ATOM 3830 C CA . ASP B 1 91 ? -46.558 -16.573 -2.853 1.00 27.79 146 ASP A CA 1
ATOM 3831 C C . ASP B 1 91 ? -45.382 -17.416 -2.344 1.00 31.77 146 ASP A C 1
ATOM 3832 O O . ASP B 1 91 ? -45.273 -17.691 -1.141 1.00 31.08 146 ASP A O 1
ATOM 3837 N N . ALA B 1 92 ? -44.528 -17.859 -3.260 1.00 30.93 147 ALA A N 1
ATOM 3838 C CA . ALA B 1 92 ? -43.352 -18.652 -2.901 1.00 32.45 147 ALA A CA 1
ATOM 3839 C C . ALA B 1 92 ? -42.198 -17.753 -2.500 1.00 38.32 147 ALA A C 1
ATOM 3840 O O . ALA B 1 92 ? -41.190 -18.215 -1.956 1.00 39.45 147 ALA A O 1
ATOM 3842 N N . GLY B 1 93 ? -42.347 -16.468 -2.792 1.00 33.65 148 GLY A N 1
ATOM 3843 C CA . GLY B 1 93 ? -41.299 -15.505 -2.542 1.00 33.17 148 GLY A CA 1
ATOM 3844 C C . GLY B 1 93 ? -41.594 -14.666 -1.320 1.00 42.28 148 GLY A C 1
ATOM 3845 O O . GLY B 1 93 ? -42.561 -14.917 -0.598 1.00 38.24 148 GLY A O 1
ATOM 3846 N N . HIS B 1 94 ? -40.748 -13.667 -1.093 1.00 33.85 149 HIS A N 1
ATOM 3847 C CA . HIS B 1 94 ? -40.878 -12.787 0.063 1.00 38.80 149 HIS A CA 1
ATOM 3848 C C . HIS B 1 94 ? -40.851 -11.342 -0.401 1.00 33.66 149 HIS A C 1
ATOM 3849 O O . HIS B 1 94 ? -40.124 -11.002 -1.332 1.00 28.78 149 HIS A O 1
ATOM 3856 N N . HIS B 1 95 ? -41.658 -10.495 0.228 1.00 30.54 150 HIS A N 1
ATOM 3857 C CA . HIS B 1 95 ? -41.701 -9.093 -0.151 1.00 32.24 150 HIS A CA 1
ATOM 3858 C C . HIS B 1 95 ? -41.584 -8.141 1.046 1.00 33.15 150 HIS A C 1
ATOM 3859 O O . HIS B 1 95 ? -41.756 -8.538 2.200 1.00 32.58 150 HIS A O 1
ATOM 3866 N N . ALA B 1 96 ? -41.294 -6.881 0.743 1.00 27.28 151 ALA A N 1
ATOM 3867 C CA . ALA B 1 96 ? -41.255 -5.820 1.750 1.00 30.50 151 ALA A CA 1
ATOM 3868 C C . ALA B 1 96 ? -41.576 -4.485 1.114 1.00 28.08 151 ALA A C 1
ATOM 3869 O O . ALA B 1 96 ? -41.089 -4.178 0.026 1.00 25.53 151 ALA A O 1
ATOM 3871 N N . VAL B 1 97 ? -42.407 -3.701 1.795 1.00 28.39 152 VAL A N 1
ATOM 3872 C CA . VAL B 1 97 ? -42.722 -2.342 1.378 1.00 26.71 152 VAL A CA 1
ATOM 3873 C C . VAL B 1 97 ? -41.994 -1.337 2.276 1.00 28.25 152 VAL A C 1
ATOM 3874 O O . VAL B 1 97 ? -42.196 -1.328 3.486 1.00 30.56 152 VAL A O 1
ATOM 3878 N N . THR B 1 98 ? -41.148 -0.512 1.669 1.00 27.94 153 THR A N 1
ATOM 3879 C CA . THR B 1 98 ? -40.310 0.437 2.401 1.00 29.67 153 THR A CA 1
ATOM 3880 C C . THR B 1 98 ? -40.210 1.789 1.702 1.00 29.03 153 THR A C 1
ATOM 3881 O O . THR B 1 98 ? -40.718 1.973 0.604 1.00 24.07 153 THR A O 1
ATOM 3885 N N . THR B 1 99 ? -39.504 2.726 2.334 1.00 34.16 154 THR A N 1
ATOM 3886 C CA . THR B 1 99 ? -39.142 3.981 1.684 1.00 31.53 154 THR A CA 1
ATOM 3887 C C . THR B 1 99 ? -37.654 3.993 1.277 1.00 40.79 154 THR A C 1
ATOM 3888 O O . THR B 1 99 ? -37.032 5.050 1.180 1.00 39.89 154 THR A O 1
ATOM 3892 N N . LEU B 1 100 ? -37.098 2.816 0.998 1.00 37.23 155 LEU A N 1
ATOM 3893 C CA . LEU B 1 100 ? -35.685 2.694 0.645 1.00 37.71 155 LEU A CA 1
ATOM 3894 C C . LEU B 1 100 ? -35.438 2.992 -0.826 1.00 38.19 155 LEU A C 1
ATOM 3895 O O . LEU B 1 100 ? -34.369 2.691 -1.365 1.00 39.07 155 LEU A O 1
ATOM 3900 N N . SER B 1 101 ? -36.431 3.586 -1.475 1.00 32.70 156 SER A N 1
ATOM 3901 C CA . SER B 1 101 ? -36.255 4.079 -2.823 1.00 35.70 156 SER A CA 1
ATOM 3902 C C . SER B 1 101 ? -35.204 5.183 -2.827 1.00 37.31 156 SER A C 1
ATOM 3903 O O . SER B 1 101 ? -35.128 5.976 -1.885 1.00 37.44 156 SER A O 1
ATOM 3906 N N . PRO B 1 102 ? -34.390 5.252 -3.888 1.00 35.91 157 PRO A N 1
ATOM 3907 C CA . PRO B 1 102 ? -33.427 6.352 -3.900 1.00 34.69 157 PRO A CA 1
ATOM 3908 C C . PRO B 1 102 ? -34.084 7.686 -4.234 1.00 32.52 157 PRO A C 1
ATOM 3909 O O . PRO B 1 102 ? -33.399 8.698 -4.264 1.00 32.56 157 PRO A O 1
ATOM 3913 N N . SER B 1 103 ? -35.395 7.683 -4.469 1.00 32.74 158 SER A N 1
ATOM 3914 C CA . SER B 1 103 ? -36.110 8.873 -4.904 1.00 32.99 158 SER A CA 1
ATOM 3915 C C . SER B 1 103 ? -36.938 9.438 -3.763 1.00 29.00 158 SER A C 1
ATOM 3916 O O . SER B 1 103 ? -37.468 8.684 -2.953 1.00 27.01 158 SER A O 1
ATOM 3919 N N . VAL B 1 104 ? -37.056 10.761 -3.710 1.00 28.79 159 VAL A N 1
ATOM 3920 C CA . VAL B 1 104 ? -37.985 11.396 -2.781 1.00 27.76 159 VAL A CA 1
ATOM 3921 C C . VAL B 1 104 ? -39.418 11.037 -3.160 1.00 27.21 159 VAL A C 1
ATOM 3922 O O . VAL B 1 104 ? -39.690 10.695 -4.312 1.00 26.09 159 VAL A O 1
ATOM 3926 N N . ARG B 1 105 ? -40.316 11.112 -2.181 1.00 26.47 160 ARG A N 1
ATOM 3927 C CA . ARG B 1 105 ? -41.756 11.008 -2.430 1.00 27.18 160 ARG A CA 1
ATOM 3928 C C . ARG B 1 105 ? -42.070 9.712 -3.176 1.00 25.78 160 ARG A C 1
ATOM 3929 O O . ARG B 1 105 ? -42.776 9.714 -4.183 1.00 25.17 160 ARG A O 1
ATOM 3937 N N . SER B 1 106 ? -41.502 8.622 -2.676 1.00 22.76 161 SER A N 1
ATOM 3938 C CA . SER B 1 106 ? -41.610 7.305 -3.303 1.00 23.38 161 SER A CA 1
ATOM 3939 C C . SER B 1 106 ? -41.867 6.235 -2.266 1.00 24.03 161 SER A C 1
ATOM 3940 O O . SER B 1 106 ? -41.493 6.380 -1.100 1.00 26.56 161 SER A O 1
ATOM 3943 N N . LEU B 1 107 ? -42.499 5.146 -2.696 1.00 20.07 162 LEU A N 1
ATOM 3944 C CA . LEU B 1 107 ? -42.676 3.970 -1.873 1.00 18.02 162 LEU A CA 1
ATOM 3945 C C . LEU B 1 107 ? -42.249 2.777 -2.725 1.00 20.50 162 LEU A C 1
ATOM 3946 O O . LEU B 1 107 ? -42.551 2.744 -3.922 1.00 22.34 162 LEU A O 1
ATOM 3951 N N . GLN B 1 108 ? -41.533 1.842 -2.118 1.00 20.47 163 GLN A N 1
ATOM 3952 C CA . GLN B 1 108 ? -40.933 0.727 -2.859 1.00 23.09 163 GLN A CA 1
ATOM 3953 C C . GLN B 1 108 ? -41.393 -0.623 -2.332 1.00 19.54 163 GLN A C 1
ATOM 3954 O O . GLN B 1 108 ? -41.411 -0.863 -1.140 1.00 22.64 163 GLN A O 1
ATOM 3960 N N . LEU B 1 109 ? -41.778 -1.509 -3.247 1.00 21.11 164 LEU A N 1
ATOM 3961 C CA . LEU B 1 109 ? -42.031 -2.900 -2.907 1.00 17.73 164 LEU A CA 1
ATOM 3962 C C . LEU B 1 109 ? -40.913 -3.750 -3.528 1.00 18.97 164 LEU A C 1
ATOM 3963 O O . LEU B 1 109 ? -40.702 -3.685 -4.736 1.00 20.47 164 LEU A O 1
ATOM 3968 N N . SER B 1 110 ? -40.222 -4.516 -2.694 1.00 15.54 165 SER A N 1
ATOM 3969 C CA . SER B 1 110 ? -39.156 -5.429 -3.124 1.00 21.08 165 SER A CA 1
ATOM 3970 C C . SER B 1 110 ? -39.650 -6.832 -2.948 1.00 20.39 165 SER A C 1
ATOM 3971 O O . SER B 1 110 ? -40.240 -7.155 -1.924 1.00 24.93 165 SER A O 1
ATOM 3974 N N . HIS B 1 111 ? -39.395 -7.675 -3.936 1.00 19.32 166 HIS A N 1
ATOM 3975 C CA . HIS B 1 111 ? -39.862 -9.041 -3.900 1.00 18.21 166 HIS A CA 1
ATOM 3976 C C . HIS B 1 111 ? -38.770 -9.962 -4.414 1.00 20.04 166 HIS A C 1
ATOM 3977 O O . HIS B 1 111 ? -38.150 -9.679 -5.436 1.00 19.08 166 HIS A O 1
ATOM 3984 N N . GLN B 1 112 ? -38.513 -11.039 -3.685 1.00 15.57 167 GLN A N 1
ATOM 3985 C CA . GLN B 1 112 ? -37.562 -12.047 -4.134 1.00 19.75 167 GLN A CA 1
ATOM 3986 C C . GLN B 1 112 ? -38.199 -13.418 -4.222 1.00 18.84 167 GLN A C 1
ATOM 3987 O O . GLN B 1 112 ? -38.936 -13.827 -3.326 1.00 21.01 167 GLN A O 1
ATOM 3993 N N . THR B 1 113 ? -37.871 -14.137 -5.297 1.00 17.05 168 THR A N 1
ATOM 3994 C CA . THR B 1 113 ? -38.365 -15.485 -5.559 1.00 19.41 168 THR A CA 1
ATOM 3995 C C . THR B 1 113 ? -37.178 -16.411 -5.846 1.00 18.09 168 THR A C 1
ATOM 3996 O O . THR B 1 113 ? -36.344 -16.091 -6.682 1.00 16.95 168 THR A O 1
ATOM 4000 N N . PRO B 1 114 ? -37.107 -17.574 -5.180 1.00 16.18 169 PRO A N 1
ATOM 4001 C CA . PRO B 1 114 ? -36.014 -18.494 -5.514 1.00 15.87 169 PRO A CA 1
ATOM 4002 C C . PRO B 1 114 ? -36.245 -19.186 -6.854 1.00 16.73 169 PRO A C 1
ATOM 4003 O O . PRO B 1 114 ? -37.378 -19.615 -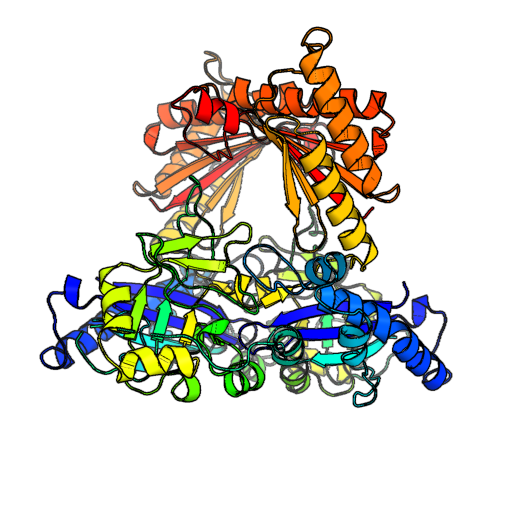7.124 1.00 18.04 169 PRO A O 1
ATOM 4007 N N . LEU B 1 115 ? -35.197 -19.310 -7.666 1.00 17.09 170 LEU A N 1
ATOM 4008 C CA . LEU B 1 115 ? -35.316 -19.921 -8.982 1.00 17.58 170 LEU A CA 1
ATOM 4009 C C . LEU B 1 115 ? -35.732 -21.381 -8.891 1.00 17.87 170 LEU A C 1
ATOM 4010 O O . LEU B 1 115 ? -36.399 -21.881 -9.797 1.00 18.93 170 LEU A O 1
ATOM 4015 N N . THR B 1 116 ? -35.407 -22.051 -7.791 1.00 21.03 171 THR A N 1
ATOM 4016 C CA . THR B 1 116 ? -35.847 -23.433 -7.629 1.00 21.23 171 THR A CA 1
ATOM 4017 C C . THR B 1 116 ? -37.365 -23.558 -7.564 1.00 20.00 171 THR A C 1
ATOM 4018 O O . THR B 1 116 ? -37.896 -24.603 -7.892 1.00 19.28 171 THR A O 1
ATOM 4022 N N . ALA B 1 117 ? -38.072 -22.502 -7.149 1.00 17.34 172 ALA A N 1
ATOM 4023 C CA . ALA B 1 117 ? -39.532 -22.519 -7.182 1.00 20.46 172 ALA A CA 1
ATOM 4024 C C . ALA B 1 117 ? -40.068 -22.635 -8.604 1.00 17.56 172 ALA A C 1
ATOM 4025 O O . ALA B 1 117 ? -41.092 -23.295 -8.838 1.00 20.30 172 ALA A O 1
ATOM 4027 N N . LEU B 1 118 ? -39.398 -21.978 -9.552 1.00 18.31 173 LEU A N 1
ATOM 4028 C CA . LEU B 1 118 ? -39.747 -22.131 -10.957 1.00 19.14 173 LEU A CA 1
ATOM 4029 C C . LEU B 1 118 ? -39.318 -23.496 -11.481 1.00 17.84 173 LEU A C 1
ATOM 4030 O O . LEU B 1 118 ? -40.069 -24.159 -12.186 1.00 20.66 173 LEU A O 1
ATOM 4035 N N . ALA B 1 119 ? -38.108 -23.917 -11.128 1.00 16.48 174 ALA A N 1
ATOM 4036 C CA . ALA B 1 119 ? -37.581 -25.170 -11.636 1.00 16.85 174 ALA A CA 1
ATOM 4037 C C . ALA B 1 119 ? -38.485 -26.328 -11.233 1.00 16.11 174 ALA A C 1
ATOM 4038 O O . ALA B 1 119 ? -38.711 -27.243 -12.011 1.00 15.78 174 ALA A O 1
ATOM 4040 N N . ARG B 1 120 ? -39.033 -26.279 -10.021 1.00 18.09 175 ARG A N 1
ATOM 4041 C CA . ARG B 1 120 ? -39.720 -27.464 -9.537 1.00 20.18 175 ARG A CA 1
ATOM 4042 C C . ARG B 1 120 ? -41.006 -27.716 -10.310 1.00 19.99 175 ARG A C 1
ATOM 4043 O O . ARG B 1 120 ? -41.492 -28.850 -10.334 1.00 22.94 175 ARG A O 1
ATOM 4051 N N . LEU B 1 121 ? -41.528 -26.686 -10.979 1.00 21.96 176 LEU A N 1
ATOM 4052 C CA . LEU B 1 121 ? -42.675 -26.842 -11.878 1.00 21.83 176 LEU A CA 1
ATOM 4053 C C . LEU B 1 121 ? -42.443 -27.836 -13.003 1.00 21.58 176 LEU A C 1
ATOM 4054 O O . LEU B 1 121 ? -43.397 -28.375 -13.586 1.00 23.95 176 LEU A O 1
ATOM 4059 N N . PHE B 1 122 ? -41.178 -28.033 -13.346 1.00 17.73 177 PHE A N 1
ATOM 4060 C CA . PHE B 1 122 ? -40.801 -28.849 -14.490 1.00 17.14 177 PHE A CA 1
ATOM 4061 C C . PHE B 1 122 ? -40.237 -30.206 -14.106 1.00 19.73 177 PHE A C 1
ATOM 4062 O O . PHE B 1 122 ? -39.904 -31.002 -14.990 1.00 20.54 177 PHE A O 1
ATOM 4070 N N . VAL B 1 123 ? -40.131 -30.482 -12.807 1.00 16.66 178 VAL A N 1
ATOM 4071 C CA . VAL B 1 123 ? -39.591 -31.753 -12.340 1.00 16.89 178 VAL A CA 1
ATOM 4072 C C . VAL B 1 123 ? -40.758 -32.689 -12.082 1.00 19.25 178 VAL A C 1
ATOM 4073 O O . VAL B 1 123 ? -41.475 -32.539 -11.104 1.00 20.80 178 VAL A O 1
ATOM 4077 N N . THR B 1 124 ? -40.937 -33.644 -12.989 1.00 20.45 179 THR A N 1
ATOM 4078 C CA . THR B 1 124 ? -42.095 -34.525 -12.965 1.00 21.90 179 THR A CA 1
ATOM 4079 C C . THR B 1 124 ? -41.698 -35.998 -12.941 1.00 23.42 179 THR A C 1
ATOM 4080 O O . THR B 1 124 ? -42.555 -36.863 -12.773 1.00 24.33 179 THR A O 1
ATOM 4084 N N . HIS B 1 125 ? -40.416 -36.294 -13.126 1.00 19.68 180 HIS A N 1
ATOM 4085 C CA . HIS B 1 125 ? -39.981 -37.683 -13.136 1.00 18.83 180 HIS A CA 1
ATOM 4086 C C . HIS B 1 125 ? -39.918 -38.260 -11.733 1.00 23.34 180 HIS A C 1
ATOM 4087 O O . HIS B 1 125 ? -39.677 -37.542 -10.762 1.00 20.19 180 HIS A O 1
ATOM 4094 N N . GLU B 1 126 ? -40.204 -39.556 -11.625 1.00 23.11 181 GLU A N 1
ATOM 4095 C CA . GLU B 1 126 ? -40.284 -40.199 -10.314 1.00 28.05 181 GLU A CA 1
ATOM 4096 C C . GLU B 1 126 ? -38.944 -40.778 -9.923 1.00 24.53 181 GLU A C 1
ATOM 4097 O O . GLU B 1 126 ? -38.624 -40.880 -8.740 1.00 26.77 181 GLU A O 1
ATOM 4103 N N . THR B 1 127 ? -38.183 -41.198 -10.921 1.00 25.17 182 THR A N 1
ATOM 4104 C CA . THR B 1 127 ? -36.913 -41.847 -10.688 1.00 25.42 182 THR A CA 1
ATOM 4105 C C . THR B 1 127 ? -35.838 -41.315 -11.633 1.00 20.41 182 THR A C 1
ATOM 4106 O O . THR B 1 127 ? -36.087 -41.148 -12.822 1.00 25.55 182 THR A O 1
ATOM 4110 N N . ALA B 1 128 ? -34.633 -41.100 -11.107 1.00 19.79 183 ALA A N 1
ATOM 4111 C CA . ALA B 1 128 ? -33.493 -40.740 -11.942 1.00 20.16 183 ALA A CA 1
ATOM 4112 C C . ALA B 1 128 ? -33.068 -41.898 -12.832 1.00 23.78 183 ALA A C 1
ATOM 4113 O O . ALA B 1 128 ? -33.091 -43.043 -12.403 1.00 24.98 183 ALA A O 1
ATOM 4115 N N . TYR B 1 129 ? -32.654 -41.621 -14.060 1.00 20.45 184 TYR A N 1
ATOM 4116 C CA . TYR B 1 129 ? -32.063 -42.691 -14.863 1.00 25.57 184 TYR A CA 1
ATOM 4117 C C . TYR B 1 129 ? -30.546 -42.523 -15.011 1.00 27.07 184 TYR A C 1
ATOM 4118 O O . TYR B 1 129 ? -29.992 -41.440 -14.816 1.00 20.95 184 TYR A O 1
ATOM 4127 N N . VAL B 1 130 ? -29.870 -43.630 -15.292 1.00 23.41 185 VAL A N 1
ATOM 4128 C CA . VAL B 1 130 ? -28.480 -43.600 -15.739 1.00 26.27 185 VAL A CA 1
ATOM 4129 C C . VAL B 1 130 ? -28.445 -44.144 -17.160 1.00 28.81 185 VAL A C 1
ATOM 4130 O O . VAL B 1 130 ? -29.055 -45.175 -17.412 1.00 28.66 185 VAL A O 1
ATOM 4134 N N . PRO B 1 131 ? -27.757 -43.458 -18.096 1.00 33.42 186 PRO A N 1
ATOM 4135 C CA . PRO B 1 131 ? -27.694 -43.991 -19.466 1.00 41.73 186 PRO A CA 1
ATOM 4136 C C . PRO B 1 131 ? -26.954 -45.323 -19.538 1.00 40.26 186 PRO A C 1
ATOM 4137 O O . PRO B 1 131 ? -26.289 -45.697 -18.574 1.00 36.85 186 PRO A O 1
ATOM 4141 N N . ALA B 1 132 ? -27.068 -46.019 -20.668 1.00 41.96 187 ALA A N 1
ATOM 4142 C CA . ALA B 1 132 ? -26.307 -47.246 -20.900 1.00 50.34 187 ALA A CA 1
ATOM 4143 C C . ALA B 1 132 ? -24.861 -46.888 -21.234 1.00 46.16 187 ALA A C 1
ATOM 4144 O O . ALA B 1 132 ? -24.436 -46.968 -22.387 1.00 46.69 187 ALA A O 1
ATOM 4146 N N . ILE B 1 133 ? -24.105 -46.495 -20.217 1.00 43.62 188 ILE A N 1
ATOM 4147 C CA . ILE B 1 133 ? -22.789 -45.911 -20.442 1.00 43.67 188 ILE A CA 1
ATOM 4148 C C . ILE B 1 133 ? -21.726 -46.984 -20.677 1.00 45.19 188 ILE A C 1
ATOM 4149 O O . ILE B 1 133 ? -21.775 -48.054 -20.061 1.00 34.93 188 ILE A O 1
ATOM 4154 N N . PRO B 1 134 ? -20.769 -46.710 -21.582 1.00 50.34 189 PRO A N 1
ATOM 4155 C CA . PRO B 1 134 ? -19.654 -47.645 -21.751 1.00 49.98 189 PRO A CA 1
ATOM 4156 C C . PRO B 1 134 ? -18.684 -47.564 -20.577 1.00 51.15 189 PRO A C 1
ATOM 4157 O O . PRO B 1 134 ? -18.457 -46.469 -20.067 1.00 47.12 189 PRO A O 1
ATOM 4161 N N . PRO B 1 135 ? -18.133 -48.705 -20.140 1.00 53.70 190 PRO A N 1
ATOM 4162 C CA . PRO B 1 135 ? -17.083 -48.618 -19.122 1.00 56.40 190 PRO A CA 1
ATOM 4163 C C . PRO B 1 135 ? -15.887 -47.807 -19.621 1.00 56.63 190 PRO A C 1
ATOM 4164 O O . PRO B 1 135 ? -15.456 -47.994 -20.758 1.00 52.35 190 PRO A O 1
ATOM 4168 N N . THR B 1 136 ? -15.379 -46.902 -18.785 0.73 57.64 191 THR A N 1
ATOM 4169 C CA . THR B 1 136 ? -14.180 -46.136 -19.116 0.73 55.29 191 THR A CA 1
ATOM 4170 C C . THR B 1 136 ? -12.947 -47.002 -18.880 0.73 54.38 191 THR A C 1
ATOM 4171 O O . THR B 1 136 ? -12.713 -47.469 -17.764 0.73 55.00 191 THR A O 1
ATOM 4175 N N . SER B 1 137 ? -12.164 -47.213 -19.934 1.00 60.58 192 SER A N 1
ATOM 4176 C CA . SER B 1 137 ? -10.963 -48.040 -19.845 1.00 69.15 192 SER A CA 1
ATOM 4177 C C . SER B 1 137 ? -9.786 -47.276 -19.231 1.00 66.32 192 SER A C 1
ATOM 4178 O O . SER B 1 137 ? -8.893 -47.882 -18.637 1.00 66.45 192 SER A O 1
ATOM 4181 N N . ALA B 1 138 ? -9.791 -45.952 -19.363 1.00 66.11 193 ALA A N 1
ATOM 4182 C CA . ALA B 1 138 ? -8.675 -45.132 -18.889 1.00 62.26 193 ALA A CA 1
ATOM 4183 C C . ALA B 1 138 ? -8.697 -44.954 -17.372 1.00 60.53 193 ALA A C 1
ATOM 4184 O O . ALA B 1 138 ? -9.741 -45.105 -16.731 1.00 62.48 193 ALA A O 1
ATOM 4186 N N . VAL B 1 139 ? -7.532 -44.635 -16.809 0.87 56.09 194 VAL A N 1
ATOM 4187 C CA . VAL B 1 139 ? -7.392 -44.409 -15.372 0.87 51.70 194 VAL A CA 1
ATOM 4188 C C . VAL B 1 139 ? -8.312 -43.292 -14.911 0.87 47.14 194 VAL A C 1
ATOM 4189 O O . VAL B 1 139 ? -8.454 -42.274 -15.588 0.87 46.77 194 VAL A O 1
ATOM 4193 N N . SER B 1 140 ? -8.919 -43.483 -13.745 1.00 52.45 195 SER A N 1
ATOM 4194 C CA . SER B 1 140 ? -9.841 -42.502 -13.191 1.00 50.49 195 SER A CA 1
ATOM 4195 C C . SER B 1 140 ? -9.636 -42.350 -11.693 1.00 48.82 195 SER A C 1
ATOM 4196 O O . SER B 1 140 ? -9.017 -43.195 -11.043 1.00 46.83 195 SER A O 1
ATOM 4199 N N . ARG B 1 141 ? -10.165 -41.254 -11.162 1.00 40.82 196 ARG A N 1
ATOM 4200 C CA . ARG B 1 141 ? -10.139 -40.972 -9.737 1.00 44.37 196 ARG A CA 1
ATOM 4201 C C . ARG B 1 141 ? -11.537 -40.560 -9.330 1.00 42.87 196 ARG A C 1
ATOM 4202 O O . ARG B 1 141 ? -12.314 -40.121 -10.179 1.00 35.08 196 ARG A O 1
ATOM 4210 N N . PRO B 1 142 ? -11.858 -40.682 -8.035 1.00 42.60 197 PRO A N 1
ATOM 4211 C CA . PRO B 1 142 ? -13.145 -40.204 -7.530 1.00 38.98 197 PRO A CA 1
ATOM 4212 C C . PRO B 1 142 ? -13.100 -38.706 -7.227 1.00 41.18 197 PRO A C 1
ATOM 4213 O O . PRO B 1 142 ? -12.075 -38.193 -6.776 1.00 37.66 197 PRO A O 1
ATOM 4217 N N . TYR B 1 143 ? -14.202 -38.017 -7.497 1.00 27.85 198 TYR A N 1
ATOM 4218 C CA . TYR B 1 143 ? -14.287 -36.577 -7.292 1.00 25.60 198 TYR A CA 1
ATOM 4219 C C . TYR B 1 143 ? -15.464 -36.207 -6.385 1.00 23.11 198 TYR A C 1
ATOM 4220 O O . TYR B 1 143 ? -16.331 -37.037 -6.128 1.00 24.14 198 TYR A O 1
ATOM 4229 N N . THR B 1 144 ? -15.492 -34.970 -5.900 1.00 19.21 199 THR A N 1
ATOM 4230 C CA . THR B 1 144 ? -16.545 -34.530 -4.989 1.00 19.43 199 THR A CA 1
ATOM 4231 C C . THR B 1 144 ? -17.610 -33.702 -5.707 1.00 18.62 199 THR A C 1
ATOM 4232 O O . THR B 1 144 ? -18.610 -33.321 -5.108 1.00 19.49 199 THR A O 1
ATOM 4236 N N . GLY B 1 145 ? -17.374 -33.412 -6.977 1.00 18.39 200 GLY A N 1
ATOM 4237 C CA . GLY B 1 145 ? -18.297 -32.590 -7.754 1.00 16.18 200 GLY A CA 1
ATOM 4238 C C . GLY B 1 145 ? -17.698 -32.348 -9.120 1.00 16.70 200 GLY A C 1
ATOM 4239 O O . GLY B 1 145 ? -16.587 -32.803 -9.413 1.00 17.09 200 GLY A O 1
ATOM 4240 N N . ILE B 1 146 ? -18.445 -31.637 -9.951 1.00 14.40 201 ILE A N 1
ATOM 4241 C CA . ILE B 1 146 ? -18.047 -31.326 -11.314 1.00 15.99 201 ILE A CA 1
ATOM 4242 C C . ILE B 1 146 ? -18.093 -29.820 -11.515 1.00 14.50 201 ILE A C 1
ATOM 4243 O O . ILE B 1 146 ? -19.090 -29.181 -11.190 1.00 14.73 201 ILE A O 1
ATOM 4248 N N . LEU B 1 147 ? -16.998 -29.249 -12.017 1.00 14.16 202 LEU A N 1
ATOM 4249 C CA . LEU B 1 147 ? -16.922 -27.817 -12.309 1.00 14.72 202 LEU A CA 1
ATOM 4250 C C . LEU B 1 147 ? -16.669 -27.596 -13.793 1.00 16.04 202 LEU A C 1
ATOM 4251 O O . LEU B 1 147 ? -15.612 -27.984 -14.303 1.00 18.48 202 LEU A O 1
ATOM 4256 N N . ILE B 1 148 ? -17.638 -26.998 -14.494 1.00 15.19 203 ILE A N 1
ATOM 4257 C CA . ILE B 1 148 ? -17.506 -26.744 -15.945 1.00 16.57 203 ILE A CA 1
ATOM 4258 C C . ILE B 1 148 ? -17.161 -25.281 -16.147 1.00 17.01 203 ILE A C 1
ATOM 4259 O O . ILE B 1 148 ? -17.926 -24.407 -15.735 1.00 15.95 203 ILE A O 1
ATOM 4264 N N . ASP B 1 149 ? -15.997 -24.990 -16.732 1.00 14.41 204 ASP A N 1
ATOM 4265 C CA . ASP B 1 149 ? -15.659 -23.607 -17.032 1.00 17.57 204 ASP A CA 1
ATOM 4266 C C . ASP B 1 149 ? -16.152 -23.262 -18.429 1.00 16.52 204 ASP A C 1
ATOM 4267 O O . ASP B 1 149 ? -15.536 -23.639 -19.435 1.00 16.65 204 ASP A O 1
ATOM 4272 N N . ALA B 1 150 ? -17.281 -22.573 -18.477 1.00 16.23 205 ALA A N 1
ATOM 4273 C CA . ALA B 1 150 ? -17.941 -22.244 -19.731 1.00 14.74 205 ALA A CA 1
ATOM 4274 C C . ALA B 1 150 ? -17.926 -20.754 -19.978 1.00 17.51 205 ALA A C 1
ATOM 4275 O O . ALA B 1 150 ? -18.868 -20.198 -20.561 1.00 18.64 205 ALA A O 1
ATOM 4277 N N . ARG B 1 151 ? -16.877 -20.092 -19.502 1.00 19.42 206 ARG A N 1
ATOM 4278 C CA . ARG B 1 151 ? -16.692 -18.675 -19.786 1.00 19.73 206 ARG A CA 1
ATOM 4279 C C . ARG B 1 151 ? -16.204 -18.430 -21.207 1.00 20.27 206 ARG A C 1
ATOM 4280 O O . ARG B 1 151 ? -15.634 -19.308 -21.849 1.00 21.51 206 ARG A O 1
ATOM 4288 N N . GLY B 1 152 ? -16.442 -17.216 -21.678 1.00 21.32 207 GLY A N 1
ATOM 4289 C CA . GLY B 1 152 ? -15.948 -16.780 -22.969 1.00 23.66 207 GLY A CA 1
ATOM 4290 C C . GLY B 1 152 ? -16.847 -17.116 -24.136 1.00 21.26 207 GLY A C 1
ATOM 4291 O O . GLY B 1 152 ? -17.990 -17.559 -23.981 1.00 20.18 207 GLY A O 1
ATOM 4292 N N . SER B 1 153 ? -16.318 -16.889 -25.331 1.00 21.22 208 SER A N 1
ATOM 4293 C CA . SER B 1 153 ? -17.037 -17.150 -26.561 1.00 22.07 208 SER A CA 1
ATOM 4294 C C . SER B 1 153 ? -16.806 -18.593 -26.967 1.00 23.57 208 SER A C 1
ATOM 4295 O O . SER B 1 153 ? -15.674 -19.012 -27.197 1.00 27.61 208 SER A O 1
ATOM 4298 N N . LEU B 1 154 ? -17.883 -19.354 -27.049 1.00 18.81 209 LEU A N 1
ATOM 4299 C CA . LEU B 1 154 ? -17.799 -20.778 -27.313 1.00 17.62 209 LEU A CA 1
ATOM 4300 C C . LEU B 1 154 ? -18.338 -21.125 -28.688 1.00 19.83 209 LEU A C 1
ATOM 4301 O O . LEU B 1 154 ? -19.387 -20.643 -29.081 1.00 16.72 209 LEU A O 1
ATOM 4306 N N . PRO B 1 155 ? -17.627 -21.990 -29.419 1.00 18.84 210 PRO A N 1
ATOM 4307 C CA . PRO B 1 155 ? -18.146 -22.443 -30.706 1.00 20.52 210 PRO A CA 1
ATOM 4308 C C . PRO B 1 155 ? -19.521 -23.100 -30.600 1.00 21.19 210 PRO A C 1
ATOM 4309 O O . PRO B 1 155 ? -19.699 -24.051 -29.845 1.00 19.67 210 PRO A O 1
ATOM 4313 N N . VAL B 1 156 ? -20.469 -22.600 -31.382 1.00 18.96 211 VAL A N 1
ATOM 4314 C CA . VAL B 1 156 ? -21.824 -23.109 -31.360 1.00 20.72 211 VAL A CA 1
ATOM 4315 C C . VAL B 1 156 ? -21.960 -24.332 -32.245 1.00 22.74 211 VAL A C 1
ATOM 4316 O O . VAL B 1 156 ? -21.670 -24.307 -33.443 1.00 22.36 211 VAL A O 1
ATOM 4320 N N . HIS B 1 157 ? -22.394 -25.422 -31.645 1.00 19.28 212 HIS A N 1
ATOM 4321 C CA . HIS B 1 157 ? -22.551 -26.662 -32.382 1.00 21.03 212 HIS A CA 1
ATOM 4322 C C . HIS B 1 157 ? -23.507 -26.520 -33.557 1.00 22.23 212 HIS A C 1
ATOM 4323 O O . HIS B 1 157 ? -24.611 -25.997 -33.417 1.00 21.18 212 HIS A O 1
ATOM 4330 N N . GLY B 1 158 ? -23.082 -27.019 -34.712 1.00 26.52 213 GLY A N 1
ATOM 4331 C CA . GLY B 1 158 ? -23.933 -27.029 -35.883 1.00 25.99 213 GLY A CA 1
ATOM 4332 C C . GLY B 1 158 ? -24.064 -25.677 -36.549 1.00 25.92 213 GLY A C 1
ATOM 4333 O O . GLY B 1 158 ? -24.869 -25.535 -37.473 1.00 29.38 213 GLY A O 1
ATOM 4334 N N . GLU B 1 159 ? -23.305 -24.690 -36.074 1.00 24.43 214 GLU A N 1
ATOM 4335 C CA . GLU B 1 159 ? -23.256 -23.361 -36.694 1.00 23.74 214 GLU A CA 1
ATOM 4336 C C . GLU B 1 159 ? -21.804 -22.944 -36.907 1.00 26.71 214 GLU A C 1
ATOM 4337 O O . GLU B 1 159 ? -20.883 -23.709 -36.617 1.00 27.52 214 GLU A O 1
ATOM 4343 N N . TYR B 1 160 ? -21.594 -21.734 -37.425 1.00 28.33 215 TYR A N 1
ATOM 4344 C CA . TYR B 1 160 ? -20.237 -21.252 -37.684 1.00 29.60 215 TYR A CA 1
ATOM 4345 C C . TYR B 1 160 ? -19.840 -20.109 -36.753 1.00 30.07 215 TYR A C 1
ATOM 4346 O O . TYR B 1 160 ? -18.730 -19.584 -36.854 1.00 34.33 215 TYR A O 1
ATOM 4355 N N . VAL B 1 161 ? -20.734 -19.728 -35.844 1.00 24.35 216 VAL A N 1
ATOM 4356 C CA . VAL B 1 161 ? -20.467 -18.616 -34.940 1.00 21.32 216 VAL A CA 1
ATOM 4357 C C . VAL B 1 161 ? -20.026 -19.124 -33.562 1.00 21.61 216 VAL A C 1
ATOM 4358 O O . VAL B 1 161 ? -20.128 -20.315 -33.265 1.00 22.40 216 VAL A O 1
ATOM 4362 N N . SER B 1 162 ? -19.491 -18.206 -32.770 1.00 22.27 217 SER A N 1
ATOM 4363 C CA . SER B 1 162 ? -19.131 -18.455 -31.375 1.00 21.79 217 SER A CA 1
ATOM 4364 C C . SER B 1 162 ? -19.868 -17.451 -30.520 1.00 25.02 217 SER A C 1
ATOM 4365 O O . SER B 1 162 ? -19.903 -16.263 -30.840 1.00 25.80 217 SER A O 1
ATOM 4368 N N . GLU B 1 163 ? -20.464 -17.928 -29.431 1.00 18.73 218 GLU A N 1
ATOM 4369 C CA . GLU B 1 163 ? -21.249 -17.074 -28.560 1.00 20.87 218 GLU A CA 1
ATOM 4370 C C . GLU B 1 163 ? -21.062 -17.506 -27.108 1.00 18.19 218 GLU A C 1
ATOM 4371 O O . GLU B 1 163 ? -20.653 -18.635 -26.839 1.00 19.04 218 GLU A O 1
ATOM 4377 N N . PRO B 1 164 ? -21.348 -16.596 -26.180 1.00 19.10 219 PRO A N 1
ATOM 4378 C CA . PRO B 1 164 ? -21.252 -16.975 -24.771 1.00 19.00 219 PRO A CA 1
ATOM 4379 C C . PRO B 1 164 ? -22.447 -17.820 -24.362 1.00 16.28 219 PRO A C 1
ATOM 4380 O O . PRO B 1 164 ? -23.496 -17.796 -25.002 1.00 17.23 219 PRO A O 1
ATOM 4384 N N . LEU B 1 165 ? -22.256 -18.571 -23.292 1.00 14.57 220 LEU A N 1
ATOM 4385 C CA . LEU B 1 165 ? -23.315 -19.382 -22.733 1.00 14.80 220 LEU A CA 1
ATOM 4386 C C . LEU B 1 165 ? -24.331 -18.518 -22.008 1.00 14.12 220 LEU A C 1
ATOM 4387 O O . LEU B 1 165 ? -23.962 -17.546 -21.345 1.00 18.24 220 LEU A O 1
ATOM 4392 N N . SER B 1 166 ? -25.605 -18.902 -22.116 1.00 13.91 221 SER A N 1
ATOM 4393 C CA . SER B 1 166 ? -26.689 -18.330 -21.311 1.00 14.41 221 SER A CA 1
ATOM 4394 C C . SER B 1 166 ? -27.082 -19.297 -20.218 1.00 12.53 221 SER A C 1
ATOM 4395 O O . SER B 1 166 ? -27.146 -20.483 -20.469 1.00 13.91 221 SER A O 1
ATOM 4398 N N . ALA B 1 167 ? -27.365 -18.777 -19.026 1.00 12.47 222 ALA A N 1
ATOM 4399 C CA . ALA B 1 167 ? -27.862 -19.575 -17.921 1.00 10.97 222 ALA A CA 1
ATOM 4400 C C . ALA B 1 167 ? -29.304 -19.993 -18.156 1.00 12.88 222 ALA A C 1
ATOM 4401 O O . ALA B 1 167 ? -30.085 -19.267 -18.792 1.00 14.38 222 ALA A O 1
ATOM 4403 N N . CYS B 1 168 ? -29.685 -21.132 -17.596 1.00 11.71 223 CYS A N 1
ATOM 4404 C CA . CYS B 1 168 ? -31.079 -21.562 -17.666 1.00 12.23 223 CYS A CA 1
ATOM 4405 C C . CYS B 1 168 ? -31.391 -22.521 -16.541 1.00 11.97 223 CYS A C 1
ATOM 4406 O O . CYS B 1 168 ? -30.498 -22.979 -15.850 1.00 12.96 223 CYS A O 1
ATOM 4409 N N . LEU B 1 169 ? -32.669 -22.837 -16.343 1.00 11.34 224 LEU A N 1
ATOM 4410 C CA . LEU B 1 169 ? -33.018 -23.757 -15.250 1.00 11.59 224 LEU A CA 1
ATOM 4411 C C . LEU B 1 169 ? -32.479 -25.164 -15.458 1.00 13.92 224 LEU A C 1
ATOM 4412 O O . LEU B 1 169 ? -32.083 -25.821 -14.489 1.00 11.98 224 LEU A O 1
ATOM 4417 N N . PHE B 1 170 ? -32.496 -25.635 -16.703 1.00 11.31 225 PHE A N 1
ATOM 4418 C CA . PHE B 1 170 ? -32.107 -27.007 -17.033 1.00 13.58 225 PHE A CA 1
ATOM 4419 C C . PHE B 1 170 ? -31.128 -27.101 -18.191 1.00 12.03 225 PHE A C 1
ATOM 4420 O O . PHE B 1 170 ? -31.475 -27.509 -19.287 1.00 12.58 225 PHE A O 1
ATOM 4428 N N . PRO B 1 171 ? -29.868 -26.754 -17.938 1.00 13.36 226 PRO A N 1
ATOM 4429 C CA . PRO B 1 171 ? -28.838 -27.028 -18.944 1.00 11.92 226 PRO A CA 1
ATOM 4430 C C . PRO B 1 171 ? -28.612 -28.514 -19.120 1.00 14.98 226 PRO A C 1
ATOM 4431 O O . PRO B 1 171 ? -28.955 -29.294 -18.235 1.00 14.14 226 PRO A O 1
ATOM 4435 N N . LYS B 1 172 ? -28.066 -28.893 -20.268 1.00 12.81 227 LYS A N 1
ATOM 4436 C CA . LYS B 1 172 ? -27.557 -30.231 -20.484 1.00 13.85 227 LYS A CA 1
ATOM 4437 C C . LYS B 1 172 ? -26.073 -30.130 -20.761 1.00 13.96 227 LYS A C 1
ATOM 4438 O O . LYS B 1 172 ? -25.580 -29.061 -21.148 1.00 14.86 227 LYS A O 1
ATOM 4444 N N . ILE B 1 173 ? -25.353 -31.232 -20.556 1.00 13.71 228 ILE A N 1
ATOM 4445 C CA . ILE B 1 173 ? -23.948 -31.307 -20.923 1.00 13.97 228 ILE A CA 1
ATOM 4446 C C . ILE B 1 173 ? -23.797 -32.413 -21.950 1.00 13.04 228 ILE A C 1
ATOM 4447 O O . ILE B 1 173 ? -24.284 -33.522 -21.743 1.00 12.94 228 ILE A O 1
ATOM 4452 N N . TRP B 1 174 ? -23.108 -32.081 -23.038 1.00 14.69 229 TRP A N 1
ATOM 4453 C CA . TRP B 1 174 ? -22.852 -33.000 -24.152 1.00 15.44 229 TRP A CA 1
ATOM 4454 C C . TRP B 1 174 ? -21.366 -33.254 -24.298 1.00 16.08 229 TRP A C 1
ATOM 4455 O O . TRP B 1 174 ? -20.547 -32.403 -23.956 1.00 16.95 229 TRP A O 1
ATOM 4466 N N . SER B 1 175 ? -21.010 -34.409 -24.847 1.00 17.69 230 SER A N 1
ATOM 4467 C CA . SER B 1 175 ? -19.619 -34.624 -25.248 1.00 18.73 230 SER A CA 1
ATOM 4468 C C . SER B 1 175 ? -19.429 -34.074 -26.654 1.00 21.51 230 SER A C 1
ATOM 4469 O O . SER B 1 175 ? -20.396 -33.706 -27.326 1.00 21.25 230 SER A O 1
ATOM 4472 N N . THR B 1 176 ? -18.184 -34.023 -27.102 1.00 22.35 231 THR A N 1
ATOM 4473 C CA . THR B 1 176 ? -17.893 -33.481 -28.418 1.00 23.10 231 THR A CA 1
ATOM 4474 C C . THR B 1 176 ? -18.493 -34.364 -29.519 1.00 26.76 231 THR A C 1
ATOM 4475 O O . THR B 1 176 ? -18.730 -33.897 -30.630 1.00 30.88 231 THR A O 1
ATOM 4479 N N . ASP B 1 177 ? -18.781 -35.619 -29.189 1.00 27.45 232 ASP A N 1
ATOM 4480 C CA . ASP B 1 177 ? -19.459 -36.532 -30.114 1.00 32.10 232 ASP A CA 1
ATOM 4481 C C . ASP B 1 177 ? -20.974 -36.487 -29.960 1.00 29.20 232 ASP A C 1
ATOM 4482 O O . ASP B 1 177 ? -21.701 -37.301 -30.531 1.00 27.72 232 ASP A O 1
ATOM 4487 N N . MET B 1 178 ? -21.438 -35.507 -29.191 1.00 24.72 233 MET A N 1
ATOM 4488 C CA . MET B 1 178 ? -22.849 -35.314 -28.897 1.00 23.09 233 MET A CA 1
ATOM 4489 C C . MET B 1 178 ? -23.496 -36.518 -28.213 1.00 21.30 233 MET A C 1
ATOM 4490 O O . MET B 1 178 ? -24.676 -36.795 -28.406 1.00 24.80 233 MET A O 1
ATOM 4495 N N . ASP B 1 179 ? -22.727 -37.197 -27.361 1.00 21.20 234 ASP A N 1
ATOM 4496 C CA . ASP B 1 179 ? -23.332 -38.064 -26.367 1.00 18.42 234 ASP A CA 1
ATOM 4497 C C . ASP B 1 179 ? -23.914 -37.159 -25.295 1.00 17.65 234 ASP A C 1
ATOM 4498 O O . ASP B 1 179 ? -23.293 -36.155 -24.956 1.00 18.46 234 ASP A O 1
ATOM 4503 N N . LEU B 1 180 ? -25.074 -37.525 -24.766 1.00 16.45 235 LEU A N 1
ATOM 4504 C CA . LEU B 1 180 ? -25.689 -36.767 -23.670 1.00 14.65 235 LEU A CA 1
ATOM 4505 C C . LEU B 1 180 ? -25.137 -37.248 -22.335 1.00 16.16 235 LEU A C 1
ATOM 4506 O O . LEU B 1 180 ? -25.391 -38.376 -21.915 1.00 17.99 235 LEU A O 1
ATOM 4511 N N . ILE B 1 181 ? -24.416 -36.360 -21.655 1.00 13.61 236 ILE A N 1
ATOM 4512 C CA . ILE B 1 181 ? -23.689 -36.682 -20.430 1.00 14.95 236 ILE A CA 1
ATOM 4513 C C . ILE B 1 181 ? -24.508 -36.310 -19.184 1.00 14.99 236 ILE A C 1
ATOM 4514 O O . ILE B 1 181 ? -24.480 -37.016 -18.188 1.00 15.30 236 ILE A O 1
ATOM 4519 N N . TYR B 1 182 ? -25.248 -35.207 -19.266 1.00 13.33 237 TYR A N 1
ATOM 4520 C CA . TYR B 1 182 ? -26.011 -34.714 -18.130 1.00 13.40 237 TYR A CA 1
ATOM 4521 C C . TYR B 1 182 ? -27.287 -34.048 -18.570 1.00 14.89 237 TYR A C 1
ATOM 4522 O O . TYR B 1 182 ? -27.289 -33.248 -19.504 1.00 14.21 237 TYR A O 1
ATOM 4531 N N . GLU B 1 183 ? -28.371 -34.384 -17.880 1.00 13.95 238 GLU A N 1
ATOM 4532 C CA . GLU B 1 183 ? -29.664 -33.757 -18.095 1.00 14.00 238 GLU A CA 1
ATOM 4533 C C . GLU B 1 183 ? -30.537 -33.999 -16.870 1.00 15.09 238 GLU A C 1
ATOM 4534 O O . GLU B 1 183 ? -30.268 -34.904 -16.075 1.00 14.91 238 GLU A O 1
ATOM 4540 N N . LYS B 1 184 ? -31.595 -33.208 -16.778 1.00 14.74 239 LYS A N 1
ATOM 4541 C CA . LYS B 1 184 ? -32.489 -33.149 -15.628 1.00 15.34 239 LYS A CA 1
ATOM 4542 C C . LYS B 1 184 ? -32.972 -34.516 -15.155 1.00 16.03 239 LYS A C 1
ATOM 4543 O O . LYS B 1 184 ? -33.022 -34.779 -13.955 1.00 13.51 239 LYS A O 1
ATOM 4549 N N . ASN B 1 185 ? -33.339 -35.395 -16.081 1.00 14.71 240 ASN A N 1
ATOM 4550 C CA . ASN B 1 185 ? -33.888 -36.684 -15.669 1.00 13.56 240 ASN A CA 1
ATOM 4551 C C . ASN B 1 185 ? -32.845 -37.620 -15.042 1.00 15.04 240 ASN A C 1
ATOM 4552 O O . ASN B 1 185 ? -33.205 -38.644 -14.462 1.00 18.72 240 ASN A O 1
ATOM 4557 N N . MET B 1 186 ? -31.563 -37.272 -15.133 1.00 14.80 241 MET A N 1
ATOM 4558 C CA . MET B 1 186 ? -30.533 -38.027 -14.425 1.00 15.14 241 MET A CA 1
ATOM 4559 C C . MET B 1 186 ? -30.445 -37.662 -12.952 1.00 14.68 241 MET A C 1
ATOM 4560 O O . MET B 1 186 ? -29.752 -38.330 -12.203 1.00 17.84 241 MET A O 1
ATOM 4565 N N . VAL B 1 187 ? -31.089 -36.566 -12.570 1.00 14.86 242 VAL A N 1
ATOM 4566 C CA . VAL B 1 187 ? -30.984 -36.067 -11.204 1.00 12.47 242 VAL A CA 1
ATOM 4567 C C . VAL B 1 187 ? -32.147 -36.611 -10.379 1.00 14.08 242 VAL A C 1
ATOM 4568 O O . VAL B 1 187 ? -33.302 -36.571 -10.810 1.00 14.25 242 VAL A O 1
ATOM 4572 N N . HIS B 1 188 ? -31.836 -37.123 -9.199 1.00 13.60 243 HIS A N 1
ATOM 4573 C CA . HIS B 1 188 ? -32.869 -37.563 -8.284 1.00 13.47 243 HIS A CA 1
ATOM 4574 C C . HIS B 1 188 ? -33.867 -36.422 -8.164 1.00 14.17 243 HIS A C 1
ATOM 4575 O O . HIS B 1 188 ? -33.462 -35.294 -7.885 1.00 15.40 243 HIS A O 1
ATOM 4582 N N . PRO B 1 189 ? -35.153 -36.695 -8.414 1.00 14.21 244 PRO A N 1
ATOM 4583 C CA . PRO B 1 189 ? -36.088 -35.570 -8.482 1.00 13.78 244 PRO A CA 1
ATOM 4584 C C . PRO B 1 189 ? -36.152 -34.739 -7.201 1.00 15.58 244 PRO A C 1
ATOM 4585 O O . PRO B 1 189 ? -36.298 -33.519 -7.324 1.00 15.27 244 PRO A O 1
ATOM 4589 N N . ASP B 1 190 ? -36.037 -35.337 -6.011 1.00 13.02 245 ASP A N 1
ATOM 4590 C CA . ASP B 1 190 ? -36.110 -34.502 -4.817 1.00 15.07 245 ASP A CA 1
ATOM 4591 C C . ASP B 1 190 ? -34.921 -33.557 -4.716 1.00 15.63 245 ASP A C 1
ATOM 4592 O O . ASP B 1 190 ? -35.037 -32.475 -4.134 1.00 16.90 245 ASP A O 1
ATOM 4597 N N . ARG B 1 191 ? -33.766 -33.973 -5.227 1.00 13.68 246 ARG A N 1
ATOM 4598 C CA . ARG B 1 191 ? -32.583 -33.113 -5.219 1.00 11.86 246 ARG A CA 1
ATOM 4599 C C . ARG B 1 191 ? -32.756 -32.005 -6.260 1.00 15.07 246 ARG A C 1
ATOM 4600 O O . ARG B 1 191 ? -32.424 -30.858 -5.987 1.00 14.28 246 ARG A O 1
ATOM 4608 N N . ALA B 1 192 ? -33.261 -32.350 -7.447 1.00 14.53 247 ALA A N 1
ATOM 4609 C CA . ALA B 1 192 ? -33.491 -31.343 -8.481 1.00 14.83 247 ALA A CA 1
ATOM 4610 C C . ALA B 1 192 ? -34.489 -30.280 -8.005 1.00 14.69 247 ALA A C 1
ATOM 4611 O O . ALA B 1 192 ? -34.320 -29.096 -8.293 1.00 16.88 247 ALA A O 1
ATOM 4613 N N . LYS B 1 193 ? -35.538 -30.696 -7.304 1.00 12.82 248 LYS A N 1
ATOM 4614 C CA . LYS B 1 193 ? -36.529 -29.756 -6.768 1.00 18.52 248 LYS A CA 1
ATOM 4615 C C . LYS B 1 193 ? -35.911 -28.853 -5.700 1.00 19.78 248 LYS A C 1
ATOM 4616 O O . LYS B 1 193 ? -36.294 -27.684 -5.560 1.00 22.30 248 LYS A O 1
ATOM 4622 N N . ALA B 1 194 ? -34.932 -29.370 -4.962 1.00 15.12 249 ALA A N 1
ATOM 4623 C CA . ALA B 1 194 ? -34.405 -28.636 -3.808 1.00 16.73 249 ALA A CA 1
ATOM 4624 C C . ALA B 1 194 ? -33.324 -27.634 -4.179 1.00 17.08 249 ALA A C 1
ATOM 4625 O O . ALA B 1 194 ? -33.296 -26.539 -3.609 1.00 17.61 249 ALA A O 1
ATOM 4627 N N . TRP B 1 195 ? -32.403 -28.015 -5.072 1.00 14.55 250 TRP A N 1
ATOM 4628 C CA . TRP B 1 195 ? -31.326 -27.099 -5.455 1.00 17.01 250 TRP A CA 1
ATOM 4629 C C . TRP B 1 195 ? -31.013 -27.086 -6.930 1.00 16.16 250 TRP A C 1
ATOM 4630 O O . TRP B 1 195 ? -29.955 -26.588 -7.330 1.00 17.78 250 TRP A O 1
ATOM 4641 N N . GLY B 1 196 ? -31.946 -27.562 -7.745 1.00 15.88 251 GLY A N 1
ATOM 4642 C CA . GLY B 1 196 ? -31.790 -27.456 -9.182 1.00 16.62 251 GLY A CA 1
ATOM 4643 C C . GLY B 1 196 ? -30.778 -28.457 -9.692 1.00 15.75 251 GLY A C 1
ATOM 4644 O O . GLY B 1 196 ? -30.268 -29.280 -8.936 1.00 18.49 251 GLY A O 1
ATOM 4645 N N . VAL B 1 197 ? -30.481 -28.401 -10.978 1.00 13.33 252 VAL A N 1
ATOM 4646 C CA . VAL B 1 197 ? -29.556 -29.362 -11.560 1.00 10.81 252 VAL A CA 1
ATOM 4647 C C . VAL B 1 197 ? -28.124 -28.810 -11.639 1.00 13.35 252 VAL A C 1
ATOM 4648 O O . VAL B 1 197 ? -27.172 -29.576 -11.770 1.00 14.27 252 VAL A O 1
ATOM 4652 N N . VAL B 1 198 ? -27.974 -27.486 -11.533 1.00 15.00 253 VAL A N 1
ATOM 4653 C CA . VAL B 1 198 ? -26.655 -26.865 -11.421 1.00 15.32 253 VAL A CA 1
ATOM 4654 C C . VAL B 1 198 ? -26.775 -25.624 -10.581 1.00 15.91 253 VAL A C 1
ATOM 4655 O O . VAL B 1 198 ? -27.865 -25.154 -10.299 1.00 14.94 253 VAL A O 1
ATOM 4659 N N . ARG B 1 199 ? -25.632 -25.113 -10.170 1.00 15.29 254 ARG A N 1
ATOM 4660 C CA . ARG B 1 199 ? -25.553 -23.733 -9.718 1.00 14.85 254 ARG A CA 1
ATOM 4661 C C . ARG B 1 199 ? -24.595 -23.053 -10.659 1.00 14.67 254 ARG A C 1
ATOM 4662 O O . ARG B 1 199 ? -23.604 -23.649 -11.083 1.00 14.80 254 ARG A O 1
ATOM 4670 N N . TYR B 1 200 ? -24.909 -21.805 -10.989 1.00 12.51 255 TYR A N 1
ATOM 4671 C CA . TYR B 1 200 ? -24.012 -21.004 -11.795 1.00 11.51 255 TYR A CA 1
ATOM 4672 C C . TYR B 1 200 ? -23.099 -20.219 -10.883 1.00 14.36 255 TYR A C 1
ATOM 4673 O O . TYR B 1 200 ? -23.536 -19.623 -9.909 1.00 15.66 255 TYR A O 1
ATOM 4682 N N . GLY B 1 201 ? -21.830 -20.227 -11.225 1.00 15.79 256 GLY A N 1
ATOM 4683 C CA . GLY B 1 201 ? -20.821 -19.659 -10.360 1.00 18.21 256 GLY A CA 1
ATOM 4684 C C . GLY B 1 201 ? -20.033 -18.546 -10.980 1.00 21.28 256 GLY A C 1
ATOM 4685 O O . GLY B 1 201 ? -19.958 -18.381 -12.197 1.00 16.06 256 GLY A O 1
ATOM 4686 N N . SER B 1 202 ? -19.415 -17.790 -10.085 1.00 21.08 257 SER A N 1
ATOM 4687 C CA . SER B 1 202 ? -18.531 -16.710 -10.445 1.00 22.29 257 SER A CA 1
ATOM 4688 C C . SER B 1 202 ? -17.120 -17.091 -10.016 1.00 22.22 257 SER A C 1
ATOM 4689 O O . SER B 1 202 ? -16.948 -17.636 -8.943 1.00 25.21 257 SER A O 1
ATOM 4692 N N . VAL B 1 203 ? -16.124 -16.767 -10.829 1.00 24.09 258 VAL A N 1
ATOM 4693 C CA . VAL B 1 203 ? -14.749 -17.040 -10.435 1.00 27.36 258 VAL A CA 1
ATOM 4694 C C . VAL B 1 203 ? -14.383 -16.215 -9.176 1.00 25.50 258 VAL A C 1
ATOM 4695 O O . VAL B 1 203 ? -13.425 -16.534 -8.470 1.00 27.16 258 VAL A O 1
ATOM 4699 N N . TRP B 1 204 ? -15.175 -15.183 -8.874 1.00 21.00 259 TRP A N 1
ATOM 4700 C CA . TRP B 1 204 ? -14.923 -14.287 -7.742 1.00 25.22 259 TRP A CA 1
ATOM 4701 C C . TRP B 1 204 ? -15.606 -14.698 -6.446 1.00 36.81 259 TRP A C 1
ATOM 4702 O O . TRP B 1 204 ? -15.436 -14.038 -5.419 1.00 36.47 259 TRP A O 1
ATOM 4713 N N . ASP B 1 205 ? -16.384 -15.773 -6.487 1.00 37.38 260 ASP A N 1
ATOM 4714 C CA . ASP B 1 205 ? -17.084 -16.235 -5.291 1.00 38.49 260 ASP A CA 1
ATOM 4715 C C . ASP B 1 205 ? -17.006 -17.752 -5.214 1.00 43.25 260 ASP A C 1
ATOM 4716 O O . ASP B 1 205 ? -18.023 -18.445 -5.169 1.00 43.47 260 ASP A O 1
ATOM 4721 N N . GLU B 1 206 ? -15.779 -18.260 -5.196 1.00 41.31 261 GLU A N 1
ATOM 4722 C CA . GLU B 1 206 ? -15.556 -19.696 -5.156 1.00 41.93 261 GLU A CA 1
ATOM 4723 C C . GLU B 1 206 ? -16.065 -20.288 -3.841 1.00 45.15 261 GLU A C 1
ATOM 4724 O O . GLU B 1 206 ? -16.453 -21.465 -3.788 1.00 47.07 261 GLU A O 1
ATOM 4730 N N . LYS B 1 207 ? -16.073 -19.473 -2.788 1.00 42.06 262 LYS A N 1
ATOM 4731 C CA . LYS B 1 207 ? -16.594 -19.911 -1.497 1.00 40.24 262 LYS A CA 1
ATOM 4732 C C . LYS B 1 207 ? -18.055 -20.314 -1.617 1.00 39.08 262 LYS A C 1
ATOM 4733 O O . LYS B 1 207 ? -18.488 -21.286 -1.001 1.00 45.68 262 LYS A O 1
ATOM 4739 N N . MET B 1 208 ? -18.818 -19.564 -2.408 1.00 39.09 263 MET A N 1
ATOM 4740 C CA . MET B 1 208 ? -20.226 -19.872 -2.600 1.00 42.38 263 MET A CA 1
ATOM 4741 C C . MET B 1 208 ? -20.390 -21.223 -3.303 1.00 49.09 263 MET A C 1
ATOM 4742 O O . MET B 1 208 ? -21.214 -22.036 -2.881 1.00 55.35 263 MET A O 1
ATOM 4747 N N . TYR B 1 209 ? -19.595 -21.489 -4.341 1.00 42.04 264 TYR A N 1
ATOM 4748 C CA . TYR B 1 209 ? -19.824 -22.699 -5.134 1.00 38.34 264 TYR A CA 1
ATOM 4749 C C . TYR B 1 209 ? -19.062 -23.948 -4.626 1.00 36.54 264 TYR A C 1
ATOM 4750 O O . TYR B 1 209 ? -19.371 -25.069 -5.037 1.00 40.86 264 TYR A O 1
ATOM 4759 N N . ARG B 1 210 ? -18.136 -23.778 -3.685 1.00 33.85 265 ARG A N 1
ATOM 4760 C CA . ARG B 1 210 ? -17.497 -24.922 -2.996 1.00 29.74 265 ARG A CA 1
ATOM 4761 C C . ARG B 1 210 ? -18.462 -25.815 -2.158 1.00 35.14 265 ARG A C 1
ATOM 4762 O O . ARG B 1 210 ? -18.220 -27.002 -1.923 1.00 32.69 265 ARG A O 1
ATOM 4770 N N . ASP B 1 211 ? -19.545 -25.227 -1.689 1.00 26.61 266 ASP A N 1
ATOM 4771 C CA . ASP B 1 211 ? -20.581 -25.962 -0.946 1.00 27.97 266 ASP A CA 1
ATOM 4772 C C . ASP B 1 211 ? -21.345 -26.952 -1.831 1.00 28.25 266 ASP A C 1
ATOM 4773 O O . ASP B 1 211 ? -22.116 -27.781 -1.339 1.00 30.77 266 ASP A O 1
ATOM 4778 N N . ARG B 1 212 ? -21.111 -26.870 -3.136 1.00 22.87 267 ARG A N 1
ATOM 4779 C CA . ARG B 1 212 ? -21.846 -27.659 -4.112 1.00 19.77 267 ARG A CA 1
ATOM 4780 C C . ARG B 1 212 ? -20.993 -28.799 -4.676 1.00 19.36 267 ARG A C 1
ATOM 4781 O O . ARG B 1 212 ? -21.516 -29.866 -5.014 1.00 19.78 267 ARG A O 1
ATOM 4789 N N . ILE B 1 213 ? -19.686 -28.565 -4.812 1.00 16.14 268 ILE A N 1
ATOM 4790 C CA . ILE B 1 213 ? -18.821 -29.532 -5.486 1.00 16.85 268 ILE A CA 1
ATOM 4791 C C . ILE B 1 213 ? -17.619 -29.998 -4.659 1.00 20.39 268 ILE A C 1
ATOM 4792 O O . ILE B 1 213 ? -16.782 -30.731 -5.160 1.00 19.21 268 ILE A O 1
ATOM 4797 N N . GLY B 1 214 ? -17.557 -29.591 -3.399 1.00 23.18 269 GLY A N 1
ATOM 4798 C CA . GLY B 1 214 ? -16.567 -30.122 -2.480 1.00 27.27 269 GLY A CA 1
ATOM 4799 C C . GLY B 1 214 ? -15.151 -29.647 -2.722 1.00 29.26 269 GLY A C 1
ATOM 4800 O O . GLY B 1 214 ? -14.905 -28.705 -3.478 1.00 23.87 269 GLY A O 1
ATOM 4801 N N . THR B 1 215 ? -14.210 -30.342 -2.088 1.00 30.45 270 THR A N 1
ATOM 4802 C CA . THR B 1 215 ? -12.812 -29.935 -2.097 1.00 29.01 270 THR A CA 1
ATOM 4803 C C . THR B 1 215 ? -11.975 -30.530 -3.235 1.00 31.81 270 THR A C 1
ATOM 4804 O O . THR B 1 215 ? -10.893 -30.022 -3.522 1.00 34.27 270 THR A O 1
ATOM 4808 N N . THR B 1 216 ? -12.458 -31.588 -3.885 1.00 26.47 271 THR A N 1
ATOM 4809 C CA . THR B 1 216 ? -11.718 -32.192 -4.995 1.00 29.33 271 THR A CA 1
ATOM 4810 C C . THR B 1 216 ? -12.648 -32.430 -6.205 1.00 23.49 271 THR A C 1
ATOM 4811 O O . THR B 1 216 ? -12.930 -33.571 -6.594 1.00 21.53 271 THR A O 1
ATOM 4815 N N . PRO B 1 217 ? -13.110 -31.327 -6.814 1.00 20.90 272 PRO A N 1
ATOM 4816 C CA . PRO B 1 217 ? -13.935 -31.434 -8.024 1.00 17.81 272 PRO A CA 1
ATOM 4817 C C . PRO B 1 217 ? -13.153 -31.815 -9.282 1.00 22.38 272 PRO A C 1
ATOM 4818 O O . PRO B 1 217 ? -11.937 -31.588 -9.391 1.00 19.66 272 PRO A O 1
ATOM 4822 N N . LEU B 1 218 ? -13.878 -32.406 -10.226 1.00 17.50 273 LEU A N 1
ATOM 4823 C CA . LEU B 1 218 ? -13.385 -32.626 -11.570 1.00 20.23 273 LEU A CA 1
ATOM 4824 C C . LEU B 1 218 ? -13.566 -31.334 -12.346 1.00 18.76 273 LEU A C 1
ATOM 4825 O O . LEU B 1 218 ? -14.698 -30.893 -12.565 1.00 18.23 273 LEU A O 1
ATOM 4830 N N . LYS B 1 219 ? -12.458 -30.731 -12.759 1.00 17.49 274 LYS A N 1
ATOM 4831 C CA . LYS B 1 219 ? -12.490 -29.453 -13.438 1.00 18.35 274 LYS A CA 1
ATOM 4832 C C . LYS B 1 219 ? -12.363 -29.661 -14.938 1.00 20.82 274 LYS A C 1
ATOM 4833 O O . LYS B 1 219 ? -11.410 -30.269 -15.401 1.00 20.54 274 LYS A O 1
ATOM 4839 N N . ILE B 1 220 ? -13.331 -29.134 -15.678 1.00 18.66 275 ILE A N 1
ATOM 4840 C CA . ILE B 1 220 ? -13.477 -29.381 -17.106 1.00 18.83 275 ILE A CA 1
ATOM 4841 C C . ILE B 1 220 ? -13.732 -28.080 -17.861 1.00 18.67 275 ILE A C 1
ATOM 4842 O O . ILE B 1 220 ? -14.600 -27.287 -17.475 1.00 19.29 275 ILE A O 1
ATOM 4847 N N . ILE B 1 221 ? -12.985 -27.843 -18.934 1.00 17.13 276 ILE A N 1
ATOM 4848 C CA . ILE B 1 221 ? -13.226 -26.651 -19.738 1.00 17.40 276 ILE A CA 1
ATOM 4849 C C . ILE B 1 221 ? -14.275 -26.983 -20.801 1.00 20.60 276 ILE A C 1
ATOM 4850 O O . ILE B 1 221 ? -14.285 -28.081 -21.353 1.00 22.73 276 ILE A O 1
ATOM 4855 N N . ALA B 1 222 ? -15.186 -26.056 -21.065 1.00 17.68 277 ALA A N 1
ATOM 4856 C CA . ALA B 1 222 ? -16.135 -26.243 -22.145 1.00 14.95 277 ALA A CA 1
ATOM 4857 C C . ALA B 1 222 ? -15.427 -25.992 -23.469 1.00 19.88 277 ALA A C 1
ATOM 4858 O O . ALA B 1 222 ? -14.645 -25.041 -23.592 1.00 22.68 277 ALA A O 1
ATOM 4860 N N . ARG B 1 223 ? -15.681 -26.870 -24.431 1.00 17.19 278 ARG A N 1
ATOM 4861 C CA . ARG B 1 223 ? -15.097 -26.773 -25.772 1.00 18.27 278 ARG A CA 1
ATOM 4862 C C . ARG B 1 223 ? -16.053 -26.153 -26.783 1.00 22.22 278 ARG A C 1
ATOM 4863 O O . ARG B 1 223 ? -15.658 -25.801 -27.899 1.00 21.05 278 ARG A O 1
ATOM 4871 N N . GLY B 1 224 ? -17.316 -26.038 -26.400 1.00 18.08 279 GLY A N 1
ATOM 4872 C CA . GLY B 1 224 ? -18.329 -25.516 -27.291 1.00 17.74 279 GLY A CA 1
ATOM 4873 C C . GLY B 1 224 ? -19.617 -25.349 -26.525 1.00 19.76 279 GLY A C 1
ATOM 4874 O O . GLY B 1 224 ? -19.667 -25.594 -25.327 1.00 16.62 279 GLY A O 1
ATOM 4875 N N . VAL B 1 225 ? -20.657 -24.921 -27.222 1.00 16.50 280 VAL A N 1
ATOM 4876 C CA . VAL B 1 225 ? -21.966 -24.792 -26.625 1.00 16.90 280 VAL A CA 1
ATOM 4877 C C . VAL B 1 225 ? -23.010 -25.235 -27.641 1.00 16.57 280 VAL A C 1
ATOM 4878 O O . VAL B 1 225 ? -22.826 -25.073 -28.855 1.00 17.93 280 VAL A O 1
ATOM 4882 N N . PHE B 1 226 ? -24.071 -25.854 -27.136 1.00 14.16 281 PHE A N 1
ATOM 4883 C CA . PHE B 1 226 ? -25.186 -26.316 -27.955 1.00 15.41 281 PHE A CA 1
ATOM 4884 C C . PHE B 1 226 ? -26.462 -25.597 -27.595 1.00 17.37 281 PHE A C 1
ATOM 4885 O O . PHE B 1 226 ? -26.731 -25.314 -26.425 1.00 17.37 281 PHE A O 1
ATOM 4893 N N . GLY B 1 227 ? -27.263 -25.323 -28.612 1.00 16.30 282 GLY A N 1
ATOM 4894 C CA . GLY B 1 227 ? -28.651 -24.953 -28.400 1.00 16.43 282 GLY A CA 1
ATOM 4895 C C . GLY B 1 227 ? -29.033 -23.651 -29.053 1.00 16.17 282 GLY A C 1
ATOM 4896 O O . GLY B 1 227 ? -28.213 -22.737 -29.203 1.00 17.51 282 GLY A O 1
ATOM 4897 N N . GLN B 1 228 ? -30.309 -23.554 -29.405 1.00 16.89 283 GLN A N 1
ATOM 4898 C CA . GLN B 1 228 ? -30.851 -22.318 -29.941 1.00 18.32 283 GLN A CA 1
ATOM 4899 C C . GLN B 1 228 ? -30.580 -21.127 -29.031 1.00 15.63 283 GLN A C 1
ATOM 4900 O O . GLN B 1 228 ? -30.298 -20.022 -29.514 1.00 17.04 283 GLN A O 1
ATOM 4906 N N . GLN B 1 229 ? -30.681 -21.353 -27.724 1.00 15.59 284 GLN A N 1
ATOM 4907 C CA . GLN B 1 229 ? -30.417 -20.311 -26.727 1.00 13.72 284 GLN A CA 1
ATOM 4908 C C . GLN B 1 229 ? -29.051 -20.477 -26.040 1.00 16.02 284 GLN A C 1
ATOM 4909 O O . GLN B 1 229 ? -28.762 -19.805 -25.045 1.00 18.19 284 GLN A O 1
ATOM 4915 N N . ARG B 1 230 ? -28.211 -21.347 -26.597 1.00 16.15 285 ARG A N 1
ATOM 4916 C CA . ARG B 1 230 ? -26.799 -21.497 -26.208 1.00 17.01 285 ARG A CA 1
ATOM 4917 C C . ARG B 1 230 ? -26.619 -21.762 -24.712 1.00 15.79 285 ARG A C 1
ATOM 4918 O O . ARG B 1 230 ? -25.920 -21.017 -24.002 1.00 15.02 285 ARG A O 1
ATOM 4926 N N . THR B 1 231 ? -27.240 -22.842 -24.258 1.00 14.97 286 THR A N 1
ATOM 4927 C CA . THR B 1 231 ? -27.292 -23.186 -22.847 1.00 13.69 286 THR A CA 1
ATOM 4928 C C . THR B 1 231 ? -26.465 -24.387 -22.423 1.00 15.17 286 THR A C 1
ATOM 4929 O O . THR B 1 231 ? -26.172 -24.549 -21.236 1.00 12.82 286 THR A O 1
ATOM 4933 N N . ASP B 1 232 ? -26.151 -25.256 -23.379 1.00 13.33 287 ASP A N 1
ATOM 4934 C CA . ASP B 1 232 ? -25.615 -26.584 -23.047 1.00 13.64 287 ASP A CA 1
ATOM 4935 C C . ASP B 1 232 ? -24.118 -26.675 -23.294 1.00 11.93 287 ASP A C 1
ATOM 4936 O O . ASP B 1 232 ? -23.682 -26.698 -24.446 1.00 14.65 287 ASP A O 1
ATOM 4941 N N . PRO B 1 233 ? -23.314 -26.753 -22.231 1.00 13.34 288 PRO A N 1
ATOM 4942 C CA . PRO B 1 233 ? -21.887 -26.903 -22.531 1.00 13.12 288 PRO A CA 1
ATOM 4943 C C . PRO B 1 233 ? -21.554 -28.203 -23.251 1.00 13.43 288 PRO A C 1
ATOM 4944 O O . PRO B 1 233 ? -22.158 -29.246 -23.010 1.00 14.57 288 PRO A O 1
ATOM 4948 N N . ILE B 1 234 ? -20.573 -28.112 -24.131 1.00 13.37 289 ILE A N 1
ATOM 4949 C CA . ILE B 1 234 ? -20.008 -29.278 -24.801 1.00 15.18 289 ILE A CA 1
ATOM 4950 C C . ILE B 1 234 ? -18.603 -29.512 -24.243 1.00 15.58 289 ILE A C 1
ATOM 4951 O O . ILE B 1 234 ? -17.793 -28.603 -24.227 1.00 16.55 289 ILE A O 1
ATOM 4956 N N . ILE B 1 235 ? -18.335 -30.723 -23.758 1.00 16.31 290 ILE A N 1
ATOM 4957 C CA . ILE B 1 235 ? -17.028 -31.045 -23.186 1.00 17.32 290 ILE A CA 1
ATOM 4958 C C . ILE B 1 235 ? -16.322 -32.149 -23.968 1.00 17.79 290 ILE A C 1
ATOM 4959 O O . ILE B 1 235 ? -16.958 -32.941 -24.640 1.00 19.40 290 ILE A O 1
ATOM 4964 N N . ALA B 1 236 ? -14.997 -32.205 -23.832 1.00 19.65 291 ALA A N 1
ATOM 4965 C CA . ALA B 1 236 ? -14.196 -33.230 -24.512 1.00 23.46 291 ALA A CA 1
ATOM 4966 C C . ALA B 1 236 ? -14.608 -34.628 -24.091 1.00 22.92 291 ALA A C 1
ATOM 4967 O O . ALA B 1 236 ? -14.917 -34.878 -22.932 1.00 20.25 291 ALA A O 1
ATOM 4969 N N . SER B 1 237 ? -14.571 -35.559 -25.036 1.00 24.25 292 SER A N 1
ATOM 4970 C CA . SER B 1 237 ? -14.956 -36.933 -24.736 1.00 24.48 292 SER A CA 1
ATOM 4971 C C . SER B 1 237 ? -14.119 -37.533 -23.612 1.00 23.06 292 SER A C 1
ATOM 4972 O O . SER B 1 237 ? -14.619 -38.318 -22.795 1.00 24.69 292 SER A O 1
ATOM 4975 N N . LYS B 1 238 ? -12.853 -37.141 -23.550 1.00 26.85 293 LYS A N 1
ATOM 4976 C CA . LYS B 1 238 ? -11.959 -37.650 -22.523 1.00 29.17 293 LYS A CA 1
ATOM 4977 C C . LYS B 1 238 ? -12.384 -37.193 -21.129 1.00 27.65 293 LYS A C 1
ATOM 4978 O O . LYS B 1 238 ? -12.229 -37.932 -20.154 1.00 26.72 293 LYS A O 1
ATOM 4984 N N . ASP B 1 239 ? -12.926 -35.982 -21.031 1.00 26.66 294 ASP A N 1
ATOM 4985 C CA . ASP B 1 239 ? -13.434 -35.474 -19.751 1.00 27.69 294 ASP A CA 1
ATOM 4986 C C . ASP B 1 239 ? -14.777 -36.129 -19.369 1.00 25.20 294 ASP A C 1
ATOM 4987 O O . ASP B 1 239 ? -15.003 -36.502 -18.212 1.00 25.30 294 ASP A O 1
ATOM 4992 N N . ALA B 1 240 ? -15.659 -36.289 -20.343 1.00 21.81 295 ALA A N 1
ATOM 4993 C CA . ALA B 1 240 ? -16.902 -37.022 -20.137 1.00 22.68 295 ALA A CA 1
ATOM 4994 C C . ALA B 1 240 ? -16.596 -38.415 -19.609 1.00 27.21 295 ALA A C 1
ATOM 4995 O O . ALA B 1 240 ? -17.299 -38.930 -18.742 1.00 26.18 295 ALA A O 1
ATOM 4997 N N . ALA B 1 241 ? -15.539 -39.029 -20.130 1.00 27.31 296 ALA A N 1
ATOM 4998 C CA . ALA B 1 241 ? -15.182 -40.384 -19.706 1.00 27.84 296 ALA A CA 1
ATOM 4999 C C . ALA B 1 241 ? -14.789 -40.450 -18.228 1.00 27.68 296 ALA A C 1
ATOM 5000 O O . ALA B 1 241 ? -15.023 -41.469 -17.579 1.00 29.43 296 ALA A O 1
ATOM 5002 N N . GLN B 1 242 ? -14.203 -39.378 -17.693 1.00 27.99 297 GLN A N 1
ATOM 5003 C CA . GLN B 1 242 ? -13.867 -39.333 -16.272 1.00 28.55 297 GLN A CA 1
ATOM 5004 C C . GLN B 1 242 ? -15.098 -39.317 -15.380 1.00 29.12 297 GLN A C 1
ATOM 5005 O O . GLN B 1 242 ? -15.114 -39.929 -14.312 1.00 28.21 297 GLN A O 1
ATOM 5011 N N . ILE B 1 243 ? -16.125 -38.596 -15.810 1.00 25.00 298 ILE A N 1
ATOM 5012 C CA . ILE B 1 243 ? -17.383 -38.592 -15.088 1.00 25.81 298 ILE A CA 1
ATOM 5013 C C . ILE B 1 243 ? -17.975 -39.993 -15.075 1.00 28.27 298 ILE A C 1
ATOM 5014 O O . ILE B 1 243 ? -18.409 -40.493 -14.040 1.00 29.93 298 ILE A O 1
ATOM 5019 N N . LEU B 1 244 ? -17.968 -40.626 -16.243 1.00 24.64 299 LEU A N 1
ATOM 5020 C CA . LEU B 1 244 ? -18.651 -41.884 -16.448 1.00 25.83 299 LEU A CA 1
ATOM 5021 C C . LEU B 1 244 ? -17.857 -43.096 -15.944 1.00 28.02 299 LEU A C 1
ATOM 5022 O O . LEU B 1 244 ? -18.396 -44.201 -15.884 1.00 26.88 299 LEU A O 1
ATOM 5027 N N . ALA B 1 245 ? -16.601 -42.865 -15.557 1.00 29.10 300 ALA A N 1
ATOM 5028 C CA . ALA B 1 245 ? -15.676 -43.940 -15.183 1.00 32.09 300 ALA A CA 1
ATOM 5029 C C . ALA B 1 245 ? -16.013 -44.699 -13.900 1.00 37.15 300 ALA A C 1
ATOM 5030 O O . ALA B 1 245 ? -15.685 -45.882 -13.781 1.00 35.43 300 ALA A O 1
ATOM 5032 N N . ARG B 1 246 ? -16.620 -44.018 -12.932 1.00 32.25 301 ARG A N 1
ATOM 5033 C CA . ARG B 1 246 ? -16.828 -44.591 -11.607 1.00 31.75 301 ARG A CA 1
ATOM 5034 C C . ARG B 1 246 ? -18.230 -44.309 -11.088 1.00 31.67 301 ARG A C 1
ATOM 5035 O O . ARG B 1 246 ? -18.764 -43.231 -11.327 1.00 26.59 301 ARG A O 1
ATOM 5043 N N . PRO B 1 247 ? -18.824 -45.264 -10.355 1.00 31.06 302 PRO A N 1
ATOM 5044 C CA . PRO B 1 247 ? -20.136 -45.019 -9.740 1.00 33.09 302 PRO A CA 1
ATOM 5045 C C . PRO B 1 247 ? -20.149 -43.793 -8.832 1.00 32.71 302 PRO A C 1
ATOM 5046 O O . PRO B 1 247 ? -21.174 -43.111 -8.761 1.00 29.68 302 PRO A O 1
ATOM 5050 N N . GLU B 1 248 ? -19.030 -43.514 -8.161 1.00 30.53 303 GLU A N 1
ATOM 5051 C CA . GLU B 1 248 ? -18.931 -42.358 -7.273 1.00 27.10 303 GLU A CA 1
ATOM 5052 C C . GLU B 1 248 ? -19.087 -41.079 -8.052 1.00 27.58 303 GLU A C 1
ATOM 5053 O O . GLU B 1 248 ? -19.578 -40.075 -7.532 1.00 25.73 303 GLU A O 1
ATOM 5059 N N . ASN B 1 249 ? -18.649 -41.106 -9.303 1.00 23.63 304 ASN A N 1
ATOM 5060 C CA . ASN B 1 249 ? -18.718 -39.913 -10.122 1.00 23.45 304 ASN A CA 1
ATOM 5061 C C . ASN B 1 249 ? -20.094 -39.786 -10.749 1.00 21.63 304 ASN A C 1
ATOM 5062 O O . ASN B 1 249 ? -20.604 -38.680 -10.904 1.00 21.12 304 ASN A O 1
ATOM 5067 N N . LEU B 1 250 ? -20.715 -40.912 -11.078 1.00 21.05 305 LEU A N 1
ATOM 5068 C CA . LEU B 1 250 ? -22.085 -40.875 -11.582 1.00 22.54 305 LEU A CA 1
ATOM 5069 C C . LEU B 1 250 ? -23.047 -40.365 -10.508 1.00 19.01 305 LEU A C 1
ATOM 5070 O O . LEU B 1 250 ? -24.060 -39.726 -10.827 1.00 17.97 305 LEU A O 1
ATOM 5075 N N . ARG B 1 251 ? -22.725 -40.638 -9.245 1.00 18.58 306 ARG A N 1
ATOM 5076 C CA . ARG B 1 251 ? -23.521 -40.151 -8.128 1.00 20.13 306 ARG A CA 1
ATOM 5077 C C . ARG B 1 251 ? -23.508 -38.620 -8.105 1.00 18.35 306 ARG A C 1
ATOM 5078 O O . ARG B 1 251 ? -24.463 -37.999 -7.664 1.00 16.16 306 ARG A O 1
ATOM 5086 N N . LEU B 1 252 ? -22.447 -38.006 -8.623 1.00 15.48 307 LEU A N 1
ATOM 5087 C CA . LEU B 1 252 ? -22.379 -36.534 -8.661 1.00 15.87 307 LEU A CA 1
ATOM 5088 C C . LEU B 1 252 ? -23.446 -35.955 -9.576 1.00 14.42 307 LEU A C 1
ATOM 5089 O O . LEU B 1 252 ? -24.025 -34.902 -9.303 1.00 15.97 307 LEU A O 1
ATOM 5094 N N . LEU B 1 253 ? -23.690 -36.657 -10.675 1.00 13.88 308 LEU A N 1
ATOM 5095 C CA . LEU B 1 253 ? -24.758 -36.276 -11.580 1.00 14.76 308 LEU A CA 1
ATOM 5096 C C . LEU B 1 253 ? -26.124 -36.516 -10.943 1.00 14.44 308 LEU A C 1
ATOM 5097 O O . LEU B 1 253 ? -26.992 -35.652 -10.990 1.00 14.85 308 LEU A O 1
ATOM 5102 N N . ALA B 1 254 ? -26.297 -37.676 -10.322 1.00 13.47 309 ALA A N 1
ATOM 5103 C CA . ALA B 1 254 ? -27.561 -38.011 -9.688 1.00 13.76 309 ALA A CA 1
ATOM 5104 C C . ALA B 1 254 ? -27.949 -37.026 -8.588 1.00 13.11 309 ALA A C 1
ATOM 5105 O O . ALA B 1 254 ? -29.146 -36.780 -8.386 1.00 13.43 309 ALA A O 1
ATOM 5107 N N . GLU B 1 255 ? -26.961 -36.459 -7.890 1.00 13.24 310 GLU A N 1
ATOM 5108 C CA . GLU B 1 255 ? -27.276 -35.554 -6.792 1.00 13.07 310 GLU A CA 1
ATOM 5109 C C . GLU B 1 255 ? -27.163 -34.079 -7.182 1.00 14.63 310 GLU A C 1
ATOM 5110 O O . GLU B 1 255 ? -27.520 -33.198 -6.397 1.00 14.61 310 GLU A O 1
ATOM 5116 N N . GLY B 1 256 ? -26.747 -33.814 -8.413 1.00 14.50 311 GLY A N 1
ATOM 5117 C CA . GLY B 1 256 ? -26.659 -32.451 -8.895 1.00 14.22 311 GLY A CA 1
ATOM 5118 C C . GLY B 1 256 ? -25.445 -31.649 -8.430 1.00 15.02 311 GLY A C 1
ATOM 5119 O O . GLY B 1 256 ? -25.508 -30.412 -8.342 1.00 15.21 311 GLY A O 1
ATOM 5120 N N . ASN B 1 257 ? -24.340 -32.341 -8.152 1.00 13.06 312 ASN A N 1
ATOM 5121 C CA . ASN B 1 257 ? -23.093 -31.697 -7.708 1.00 15.26 312 ASN A CA 1
ATOM 5122 C C . ASN B 1 257 ? -22.326 -31.130 -8.888 1.00 13.73 312 ASN A C 1
ATOM 5123 O O . ASN B 1 257 ? -21.229 -31.562 -9.225 1.00 14.90 312 ASN A O 1
ATOM 5128 N N . VAL B 1 258 ? -22.930 -30.129 -9.503 1.00 14.60 313 VAL A N 1
ATOM 5129 C CA . VAL B 1 258 ? -22.397 -29.542 -10.722 1.00 14.37 313 VAL A CA 1
ATOM 5130 C C . VAL B 1 258 ? -22.467 -28.027 -10.674 1.00 13.72 313 VAL A C 1
ATOM 5131 O O . VAL B 1 258 ? -23.530 -27.457 -10.406 1.00 14.70 313 VAL A O 1
ATOM 5135 N N . ILE B 1 259 ? -21.338 -27.391 -10.963 1.00 13.12 314 ILE A N 1
ATOM 5136 C CA . ILE B 1 259 ? -21.250 -25.941 -11.133 1.00 12.67 314 ILE A CA 1
ATOM 5137 C C . ILE B 1 259 ? -20.883 -25.604 -12.551 1.00 16.11 314 ILE A C 1
ATOM 5138 O O . ILE B 1 259 ? -19.957 -26.201 -13.114 1.00 16.02 314 ILE A O 1
ATOM 5143 N N . ILE B 1 260 ? -21.620 -24.655 -13.122 1.00 11.37 315 ILE A N 1
ATOM 5144 C CA . ILE B 1 260 ? -21.215 -24.044 -14.381 1.00 11.85 315 ILE A CA 1
ATOM 5145 C C . ILE B 1 260 ? -20.735 -22.616 -14.151 1.00 13.45 315 ILE A C 1
ATOM 5146 O O . ILE B 1 260 ? -21.468 -21.785 -13.632 1.00 12.89 315 ILE A O 1
ATOM 5151 N N . LEU B 1 261 ? -19.488 -22.341 -14.538 1.00 14.55 316 LEU A N 1
ATOM 5152 C CA . LEU B 1 261 ? -18.973 -20.983 -14.548 1.00 16.67 316 LEU A CA 1
ATOM 5153 C C . LEU B 1 261 ? -19.295 -20.348 -15.868 1.00 19.36 316 LEU A C 1
ATOM 5154 O O . LEU B 1 261 ? -18.938 -20.884 -16.907 1.00 18.11 316 LEU A O 1
ATOM 5159 N N . CYS B 1 262 ? -19.945 -19.196 -15.836 1.00 17.42 317 CYS A N 1
ATOM 5160 C CA . CYS B 1 262 ? -20.292 -18.511 -17.071 1.00 19.19 317 CYS A CA 1
ATOM 5161 C C . CYS B 1 262 ? -19.799 -17.080 -16.940 1.00 18.51 317 CYS A C 1
ATOM 5162 O O . CYS B 1 262 ? -19.259 -16.698 -15.910 1.00 19.54 317 CYS A O 1
ATOM 5165 N N . ASP B 1 263 ? -19.960 -16.285 -17.997 1.00 21.79 318 ASP A N 1
ATOM 5166 C CA . ASP B 1 263 ? -19.535 -14.898 -17.946 1.00 24.61 318 ASP A CA 1
ATOM 5167 C C . ASP B 1 263 ? -20.319 -14.152 -16.876 1.00 20.59 318 ASP A C 1
ATOM 5168 O O . ASP B 1 263 ? -21.501 -14.407 -16.630 1.00 16.51 318 ASP A O 1
ATOM 5173 N N . GLU B 1 264 ? -19.656 -13.212 -16.227 1.00 21.87 319 GLU A N 1
ATOM 5174 C CA . GLU B 1 264 ? -20.325 -12.399 -15.242 1.00 21.80 319 GLU A CA 1
ATOM 5175 C C . GLU B 1 264 ? -21.597 -11.759 -15.783 1.00 19.85 319 GLU A C 1
ATOM 5176 O O . GLU B 1 264 ? -22.586 -11.638 -15.068 1.00 23.30 319 GLU A O 1
ATOM 5182 N N . ALA B 1 265 ? -21.585 -11.362 -17.055 1.00 22.75 320 ALA A N 1
ATOM 5183 C CA . ALA B 1 265 ? -22.766 -10.770 -17.668 1.00 21.42 320 ALA A CA 1
ATOM 5184 C C . ALA B 1 265 ? -23.954 -11.735 -17.722 1.00 20.52 320 ALA A C 1
ATOM 5185 O O . ALA B 1 265 ? -25.107 -11.314 -17.630 1.00 23.19 320 ALA A O 1
ATOM 5187 N N . ALA B 1 266 ? -23.669 -13.026 -17.861 1.00 20.91 321 ALA A N 1
ATOM 5188 C CA . ALA B 1 266 ? -24.713 -14.021 -17.955 1.00 15.58 321 ALA A CA 1
ATOM 5189 C C . ALA B 1 266 ? -25.311 -14.334 -16.567 1.00 17.60 321 ALA A C 1
ATOM 5190 O O . ALA B 1 266 ? -26.397 -14.907 -16.465 1.00 16.44 321 ALA A O 1
ATOM 5192 N N . LEU B 1 267 ? -24.599 -13.975 -15.500 1.00 16.68 322 LEU A N 1
ATOM 5193 C CA . LEU B 1 267 ? -25.045 -14.299 -14.136 1.00 16.27 322 LEU A CA 1
ATOM 5194 C C . LEU B 1 267 ? -26.163 -13.378 -13.623 1.00 14.53 322 LEU A C 1
ATOM 5195 O O . LEU B 1 267 ? -26.906 -13.755 -12.713 1.00 17.04 322 LEU A O 1
ATOM 5200 N N . ARG B 1 268 ? -26.293 -12.197 -14.223 1.00 13.77 323 ARG A N 1
ATOM 5201 C CA . ARG B 1 268 ? -27.339 -11.256 -13.850 1.00 16.68 323 ARG A CA 1
ATOM 5202 C C . ARG B 1 268 ? -28.007 -10.754 -15.112 1.00 17.12 323 ARG A C 1
ATOM 5203 O O . ARG B 1 268 ? -27.437 -9.969 -15.862 1.00 20.94 323 ARG A O 1
ATOM 5211 N N . VAL B 1 269 ? -29.227 -11.215 -15.331 1.00 14.87 324 VAL A N 1
ATOM 5212 C CA . VAL B 1 269 ? -29.966 -10.869 -16.529 1.00 14.24 324 VAL A CA 1
ATOM 5213 C C . VAL B 1 269 ? -31.008 -9.841 -16.143 1.00 15.95 324 VAL A C 1
ATOM 5214 O O . VAL B 1 269 ? -32.002 -10.142 -15.474 1.00 17.21 324 VAL A O 1
ATOM 5218 N N . HIS B 1 270 ? -30.752 -8.606 -16.545 1.00 14.98 325 HIS A N 1
ATOM 5219 C CA . HIS B 1 270 ? -31.697 -7.540 -16.270 1.00 18.48 325 HIS A CA 1
ATOM 5220 C C . HIS B 1 270 ? -32.849 -7.600 -17.252 1.00 18.56 325 HIS A C 1
ATOM 5221 O O . HIS B 1 270 ? -32.656 -7.724 -18.450 1.00 19.31 325 HIS A O 1
ATOM 5228 N N . VAL B 1 271 ? -34.062 -7.566 -16.717 1.00 15.87 326 VAL A N 1
ATOM 5229 C CA . VAL B 1 271 ? -35.255 -7.727 -17.513 1.00 17.79 326 VAL A CA 1
ATOM 5230 C C . VAL B 1 271 ? -35.552 -6.385 -18.196 1.00 17.23 326 VAL A C 1
ATOM 5231 O O . VAL B 1 271 ? -35.678 -5.378 -17.522 1.00 20.81 326 VAL A O 1
ATOM 5235 N N . PRO B 1 272 ? -35.664 -6.372 -19.532 1.00 17.83 327 PRO A N 1
ATOM 5236 C CA . PRO B 1 272 ? -35.925 -5.102 -20.227 1.00 22.51 327 PRO A CA 1
ATOM 5237 C C . PRO B 1 272 ? -37.381 -4.667 -20.127 1.00 25.31 327 PRO A C 1
ATOM 5238 O O . PRO B 1 272 ? -38.270 -5.517 -20.076 1.00 24.05 327 PRO A O 1
ATOM 5242 N N . TYR B 1 273 ? -37.623 -3.356 -20.081 1.00 28.75 328 TYR A N 1
ATOM 5243 C CA . TYR B 1 273 ? -38.985 -2.834 -20.025 1.00 28.78 328 TYR A CA 1
ATOM 5244 C C . TYR B 1 273 ? -39.155 -1.862 -21.177 1.00 40.55 328 TYR A C 1
ATOM 5245 O O . TYR B 1 273 ? -38.256 -1.060 -21.440 1.00 38.99 328 TYR A O 1
ATOM 5254 N N . PRO B 1 274 ? -40.317 -1.914 -21.852 1.00 33.80 329 PRO A N 1
ATOM 5255 C CA . PRO B 1 274 ? -41.508 -2.661 -21.437 1.00 30.41 329 PRO A CA 1
ATOM 5256 C C . PRO B 1 274 ? -41.402 -4.165 -21.658 1.00 32.80 329 PRO A C 1
ATOM 5257 O O . PRO B 1 274 ? -40.811 -4.622 -22.638 1.00 37.74 329 PRO A O 1
ATOM 5261 N N . LEU B 1 275 ? -41.961 -4.922 -20.721 1.00 29.73 330 LEU A N 1
ATOM 5262 C CA . LEU B 1 275 ? -41.872 -6.364 -20.764 1.00 25.83 330 LEU A CA 1
ATOM 5263 C C . LEU B 1 275 ? -43.151 -6.963 -21.312 1.00 26.47 330 LEU A C 1
ATOM 5264 O O . LEU B 1 275 ? -44.230 -6.425 -21.130 1.00 23.59 330 LEU A O 1
ATOM 5269 N N . VAL B 1 276 ? -43.000 -8.078 -22.007 1.00 26.19 331 VAL A N 1
ATOM 5270 C CA . VAL B 1 276 ? -44.124 -8.778 -22.605 1.00 25.07 331 VAL A CA 1
ATOM 5271 C C . VAL B 1 276 ? -44.874 -9.670 -21.610 1.00 23.67 331 VAL A C 1
ATOM 5272 O O . VAL B 1 276 ? -44.334 -10.049 -20.568 1.00 22.47 331 VAL A O 1
ATOM 5276 N N . ASP B 1 277 ? -46.117 -10.018 -21.950 1.00 21.23 332 ASP A N 1
ATOM 5277 C CA . ASP B 1 277 ? -46.910 -10.939 -21.146 1.00 20.13 332 ASP A CA 1
ATOM 5278 C C . ASP B 1 277 ? -47.148 -12.245 -21.911 1.00 19.02 332 ASP A C 1
ATOM 5279 O O . ASP B 1 277 ? -46.505 -12.512 -22.940 1.00 18.30 332 ASP A O 1
ATOM 5284 N N . GLU B 1 278 ? -48.055 -13.078 -21.406 1.00 19.34 333 GLU A N 1
ATOM 5285 C CA . GLU B 1 278 ? -48.222 -14.399 -21.987 1.00 18.24 333 GLU A CA 1
ATOM 5286 C C . GLU B 1 278 ? -48.744 -14.304 -23.422 1.00 19.41 333 GLU A C 1
ATOM 5287 O O . GLU B 1 278 ? -48.515 -15.204 -24.224 1.00 20.23 333 GLU A O 1
ATOM 5293 N N . HIS B 1 279 ? -49.427 -13.213 -23.765 1.00 20.19 334 HIS A N 1
ATOM 5294 C CA . HIS B 1 279 ? -49.979 -13.115 -25.111 1.00 21.59 334 HIS A CA 1
ATOM 5295 C C . HIS B 1 279 ? -48.881 -12.961 -26.156 1.00 19.76 334 HIS A C 1
ATOM 5296 O O . HIS B 1 279 ? -49.061 -13.371 -27.302 1.00 21.25 334 HIS A O 1
ATOM 5303 N N . PHE B 1 280 ? -47.733 -12.420 -25.758 1.00 18.39 335 PHE A N 1
ATOM 5304 C CA . PHE B 1 280 ? -46.537 -12.434 -26.632 1.00 18.96 335 PHE A CA 1
ATOM 5305 C C . PHE B 1 280 ? -46.125 -13.862 -26.951 1.00 19.08 335 PHE A C 1
ATOM 5306 O O . PHE B 1 280 ? -45.812 -14.180 -28.096 1.00 18.47 335 PHE A O 1
ATOM 5314 N N . TYR B 1 281 ? -46.139 -14.727 -25.939 1.00 18.64 336 TYR A N 1
ATOM 5315 C CA . TYR B 1 281 ? -45.703 -16.105 -26.135 1.00 16.87 336 TYR A CA 1
ATOM 5316 C C . TYR B 1 281 ? -46.688 -16.886 -26.967 1.00 19.24 336 TYR A C 1
ATOM 5317 O O . TYR B 1 281 ? -46.277 -17.695 -27.788 1.00 18.86 336 TYR A O 1
ATOM 5326 N N . PHE B 1 282 ? -47.982 -16.619 -26.776 1.00 20.49 337 PHE A N 1
ATOM 5327 C CA . PHE B 1 282 ? -49.022 -17.292 -27.559 1.00 20.90 337 PHE A CA 1
ATOM 5328 C C . PHE B 1 282 ? -48.894 -16.880 -29.026 1.00 20.01 337 PHE A C 1
ATOM 5329 O O . PHE B 1 282 ? -49.013 -17.711 -29.925 1.00 20.91 337 PHE A O 1
ATOM 5337 N N . ALA B 1 283 ? -48.640 -15.596 -29.257 1.00 20.52 338 ALA A N 1
ATOM 5338 C CA . ALA B 1 283 ? -48.496 -15.069 -30.611 1.00 21.16 338 ALA A CA 1
ATOM 5339 C C . ALA B 1 283 ? -47.268 -15.646 -31.297 1.00 20.90 338 ALA A C 1
ATOM 5340 O O . ALA B 1 283 ? -47.334 -16.045 -32.457 1.00 21.44 338 ALA A O 1
ATOM 5342 N N . TYR B 1 284 ? -46.154 -15.706 -30.570 1.00 21.72 339 TYR A N 1
ATOM 5343 C CA . TYR B 1 284 ? -44.929 -16.344 -31.059 1.00 22.73 339 TYR A CA 1
ATOM 5344 C C . TYR B 1 284 ? -45.178 -17.794 -31.491 1.00 24.68 339 TYR A C 1
ATOM 5345 O O . TYR B 1 284 ? -44.701 -18.241 -32.536 1.00 24.99 339 TYR A O 1
ATOM 5354 N N . HIS B 1 285 ? -45.947 -18.517 -30.686 1.00 22.06 340 HIS A N 1
ATOM 5355 C CA . HIS B 1 285 ? -46.277 -19.917 -30.941 1.00 25.68 340 HIS A CA 1
ATOM 5356 C C . HIS B 1 285 ? -47.065 -20.001 -32.245 1.00 26.98 340 HIS A C 1
ATOM 5357 O O . HIS B 1 285 ? -46.844 -20.896 -33.060 1.00 28.74 340 HIS A O 1
ATOM 5364 N N . ASP B 1 286 ? -47.958 -19.037 -32.448 1.00 26.47 341 ASP A N 1
ATOM 5365 C CA . ASP B 1 286 ? -48.747 -18.981 -33.681 1.00 27.15 341 ASP A CA 1
ATOM 5366 C C . ASP B 1 286 ? -47.884 -18.649 -34.897 1.00 26.73 341 ASP A C 1
ATOM 5367 O O . ASP B 1 286 ? -48.100 -19.195 -35.976 1.00 30.47 341 ASP A O 1
ATOM 5372 N N . VAL B 1 287 ? -46.916 -17.754 -34.717 1.00 27.42 342 VAL A N 1
ATOM 5373 C CA . VAL B 1 287 ? -46.000 -17.386 -35.794 1.00 31.00 342 VAL A CA 1
ATOM 5374 C C . VAL B 1 287 ? -45.175 -18.594 -36.240 1.00 31.91 342 VAL A C 1
ATOM 5375 O O . VAL B 1 287 ? -45.038 -18.858 -37.433 1.00 31.75 342 VAL A O 1
ATOM 5379 N N . LYS B 1 288 ? -44.634 -19.326 -35.274 1.00 31.31 343 LYS A N 1
ATOM 5380 C CA . LYS B 1 288 ? -43.879 -20.545 -35.566 1.00 37.05 343 LYS A CA 1
ATOM 5381 C C . LYS B 1 288 ? -44.724 -21.571 -36.322 1.00 38.68 343 LYS A C 1
ATOM 5382 O O . LYS B 1 288 ? -44.277 -22.136 -37.320 1.00 40.90 343 LYS A O 1
ATOM 5388 N N . ARG B 1 289 ? -45.940 -21.812 -35.838 1.00 39.26 344 ARG A N 1
ATOM 5389 C CA . ARG B 1 289 ? -46.859 -22.746 -36.489 1.00 39.02 344 ARG A CA 1
ATOM 5390 C C . ARG B 1 289 ? -47.165 -22.300 -37.913 1.00 47.09 344 ARG A C 1
ATOM 5391 O O . ARG B 1 289 ? -47.188 -23.113 -38.839 1.00 42.55 344 ARG A O 1
ATOM 5399 N N . PHE B 1 290 ? -47.398 -21.001 -38.079 1.00 36.90 345 PHE A N 1
ATOM 5400 C CA . PHE B 1 290 ? -47.707 -20.433 -39.384 1.00 41.50 345 PHE A CA 1
ATOM 5401 C C . PHE B 1 290 ? -46.563 -20.657 -40.371 1.00 41.42 345 PHE A C 1
ATOM 5402 O O . PHE B 1 290 ? -46.781 -21.103 -41.495 1.00 46.98 345 PHE A O 1
ATOM 5410 N N . LEU B 1 291 ? -45.343 -20.356 -39.941 1.00 42.90 346 LEU A N 1
ATOM 5411 C CA . LEU B 1 291 ? -44.166 -20.515 -40.791 1.00 41.30 346 LEU A CA 1
ATOM 5412 C C . LEU B 1 291 ? -43.909 -21.990 -41.110 1.00 45.47 346 LEU A C 1
ATOM 5413 O O . LEU B 1 291 ? -43.550 -22.328 -42.235 1.00 48.84 346 LEU A O 1
ATOM 5418 N N . THR B 1 292 ? -44.100 -22.863 -40.120 1.00 51.01 347 THR A N 1
ATOM 5419 C CA . THR B 1 292 ? -43.966 -24.309 -40.323 1.00 47.91 347 THR A CA 1
ATOM 5420 C C . THR B 1 292 ? -44.906 -24.777 -41.424 1.00 47.34 347 THR A C 1
ATOM 5421 O O . THR B 1 292 ? -44.501 -25.483 -42.349 1.00 57.10 347 THR A O 1
ATOM 5425 N N . ASP B 1 293 ? -46.168 -24.378 -41.311 1.00 49.00 348 ASP A N 1
ATOM 5426 C CA . ASP B 1 293 ? -47.188 -24.730 -42.291 1.00 57.35 348 ASP A CA 1
ATOM 5427 C C . ASP B 1 293 ? -46.840 -24.238 -43.701 1.00 61.63 348 ASP A C 1
ATOM 5428 O O . ASP B 1 293 ? -46.880 -25.010 -44.660 1.00 67.10 348 ASP A O 1
ATOM 5433 N N . GLU B 1 294 ? -46.499 -22.957 -43.823 1.00 55.92 349 GLU A N 1
ATOM 5434 C CA . GLU B 1 294 ? -46.229 -22.354 -45.127 1.00 53.38 349 GLU A CA 1
ATOM 5435 C C . GLU B 1 294 ? -44.978 -22.939 -45.776 1.00 55.71 349 GLU A C 1
ATOM 5436 O O . GLU B 1 294 ? -44.893 -23.025 -47.004 1.00 58.17 349 GLU A O 1
ATOM 5442 N N . ARG B 1 295 ? -44.025 -23.353 -44.944 1.00 54.87 350 ARG A N 1
ATOM 5443 C CA . ARG B 1 295 ? -42.728 -23.844 -45.409 1.00 60.34 350 ARG A CA 1
ATOM 5444 C C . ARG B 1 295 ? -42.099 -22.863 -46.395 1.00 55.13 350 ARG A C 1
ATOM 5445 O O . ARG B 1 295 ? -41.570 -23.259 -47.434 1.00 55.24 350 ARG A O 1
ATOM 5453 N N . SER B 1 296 ? -42.169 -21.578 -46.072 1.00 54.87 351 SER A N 1
ATOM 5454 C CA . SER B 1 296 ? -41.511 -20.572 -46.889 1.00 46.49 351 SER A CA 1
ATOM 5455 C C . SER B 1 296 ? -40.014 -20.834 -46.823 1.00 41.83 351 SER A C 1
ATOM 5456 O O . SER B 1 296 ? -39.449 -20.883 -45.729 1.00 47.16 351 SER A O 1
ATOM 5459 N N . PRO B 1 297 ? -39.361 -21.033 -47.983 1.00 42.94 352 PRO A N 1
ATOM 5460 C CA . PRO B 1 297 ? -37.945 -21.416 -47.919 1.00 43.67 352 PRO A CA 1
ATOM 5461 C C . PRO B 1 297 ? -37.072 -20.333 -47.305 1.00 35.74 352 PRO A C 1
ATOM 5462 O O . PRO B 1 297 ? -37.306 -19.143 -47.538 1.00 40.31 352 PRO A O 1
ATOM 5466 N N . GLY B 1 298 ? -36.080 -20.757 -46.530 1.00 37.04 353 GLY A N 1
ATOM 5467 C CA . GLY B 1 298 ? -35.105 -19.851 -45.953 1.00 36.69 353 GLY A CA 1
ATOM 5468 C C . GLY B 1 298 ? -35.666 -18.798 -45.009 1.00 34.46 353 GLY A C 1
ATOM 5469 O O . GLY B 1 298 ? -35.195 -17.658 -45.006 1.00 32.87 353 GLY A O 1
ATOM 5470 N N . VAL B 1 299 ? -36.673 -19.165 -44.220 1.00 32.26 354 VAL A N 1
ATOM 5471 C CA . VAL B 1 299 ? -37.187 -18.280 -43.178 1.00 32.99 354 VAL A CA 1
ATOM 5472 C C . VAL B 1 299 ? -37.095 -18.979 -41.831 1.00 35.73 354 VAL A C 1
ATOM 5473 O O . VAL B 1 299 ? -37.582 -20.099 -41.676 1.00 33.63 354 VAL A O 1
ATOM 5477 N N . GLY B 1 300 ? -36.439 -18.327 -40.874 1.00 30.84 355 GLY A N 1
ATOM 5478 C CA . GLY B 1 300 ? -36.307 -18.855 -39.520 1.00 29.58 355 GLY A CA 1
ATOM 5479 C C . GLY B 1 300 ? -36.694 -17.823 -38.478 1.00 27.99 355 GLY A C 1
ATOM 5480 O O . GLY B 1 300 ? -36.705 -16.627 -38.767 1.00 26.85 355 GLY A O 1
ATOM 5481 N N . VAL B 1 301 ? -37.029 -18.268 -37.268 1.00 26.10 356 VAL A N 1
ATOM 5482 C CA . VAL B 1 301 ? -37.423 -17.331 -36.221 1.00 26.90 356 VAL A CA 1
ATOM 5483 C C . VAL B 1 301 ? -36.809 -17.765 -34.899 1.00 27.93 356 VAL A C 1
ATOM 5484 O O . VAL B 1 301 ? -36.704 -18.955 -34.618 1.00 27.38 356 VAL A O 1
ATOM 5488 N N . ARG B 1 302 ? -36.349 -16.775 -34.139 1.00 27.05 357 ARG A N 1
ATOM 5489 C CA . ARG B 1 302 ? -35.780 -16.958 -32.811 1.00 25.55 357 ARG A CA 1
ATOM 5490 C C . ARG B 1 302 ? -36.315 -15.868 -31.921 1.00 28.06 357 ARG A C 1
ATOM 5491 O O . ARG B 1 302 ? -36.637 -14.790 -32.403 1.00 26.88 357 ARG A O 1
ATOM 5499 N N . SER B 1 303 ? -36.396 -16.138 -30.625 1.00 22.08 358 SER A N 1
ATOM 5500 C CA . SER B 1 303 ? -36.816 -15.128 -29.661 1.00 22.64 358 SER A CA 1
ATOM 5501 C C . SER B 1 303 ? -35.696 -14.751 -28.720 1.00 23.70 358 SER A C 1
ATOM 5502 O O . SER B 1 303 ? -34.777 -15.534 -28.448 1.00 25.48 358 SER A O 1
ATOM 5505 N N . GLY B 1 304 ? -35.784 -13.520 -28.256 1.00 22.53 359 GLY A N 1
ATOM 5506 C CA . GLY B 1 304 ? -35.008 -13.030 -27.147 1.00 25.60 359 GLY A CA 1
ATOM 5507 C C . GLY B 1 304 ? -36.002 -12.800 -26.033 1.00 25.69 359 GLY A C 1
ATOM 5508 O O . GLY B 1 304 ? -37.179 -13.163 -26.135 1.00 23.48 359 GLY A O 1
ATOM 5509 N N . ILE B 1 305 ? -35.533 -12.164 -24.975 1.00 25.15 360 ILE A N 1
ATOM 5510 C CA . ILE B 1 305 ? -36.320 -11.973 -23.786 1.00 28.83 360 ILE A CA 1
ATOM 5511 C C . ILE B 1 305 ? -37.612 -11.144 -23.996 1.00 31.70 360 ILE A C 1
ATOM 5512 O O . ILE B 1 305 ? -38.654 -11.493 -23.443 1.00 33.70 360 ILE A O 1
ATOM 5517 N N . ASN B 1 306 ? -37.581 -10.082 -24.804 1.00 26.49 361 ASN A N 1
ATOM 5518 C CA . ASN B 1 306 ? -38.820 -9.431 -25.195 1.00 24.52 361 ASN A CA 1
ATOM 5519 C C . ASN B 1 306 ? -38.804 -8.990 -26.663 1.00 23.01 361 ASN A C 1
ATOM 5520 O O . ASN B 1 306 ? -39.368 -7.963 -27.009 1.00 25.35 361 ASN A O 1
ATOM 5525 N N . THR B 1 307 ? -38.188 -9.813 -27.504 1.00 21.53 362 THR A N 1
ATOM 5526 C CA . THR B 1 307 ? -38.120 -9.582 -28.949 1.00 21.50 362 THR A CA 1
ATOM 5527 C C . THR B 1 307 ? -38.241 -10.887 -29.721 1.00 22.00 362 THR A C 1
ATOM 5528 O O . THR B 1 307 ? -38.000 -11.961 -29.180 1.00 20.99 362 THR A O 1
ATOM 5532 N N . LEU B 1 308 ? -38.637 -10.793 -30.988 1.00 20.29 363 LEU A N 1
ATOM 5533 C CA . LEU B 1 308 ? -38.518 -11.897 -31.924 1.00 24.11 363 LEU A CA 1
ATOM 5534 C C . LEU B 1 308 ? -37.625 -11.447 -33.044 1.00 25.64 363 LEU A C 1
ATOM 5535 O O . LEU B 1 308 ? -37.626 -10.270 -33.388 1.00 23.11 363 LEU A O 1
ATOM 5540 N N . LYS B 1 309 ? -36.889 -12.381 -33.635 1.00 21.72 364 LYS A N 1
ATOM 5541 C CA . LYS B 1 309 ? -36.160 -12.065 -34.860 1.00 22.93 364 LYS A CA 1
ATOM 5542 C C . LYS B 1 309 ? -36.476 -13.077 -35.944 1.00 27.71 364 LYS A C 1
ATOM 5543 O O . LYS B 1 309 ? -36.248 -14.278 -35.769 1.00 22.77 364 LYS A O 1
ATOM 5549 N N . ILE B 1 310 ? -36.992 -12.583 -37.066 1.00 21.61 365 ILE A N 1
ATOM 5550 C CA . ILE B 1 310 ? -37.194 -13.409 -38.250 1.00 21.53 365 ILE A CA 1
ATOM 5551 C C . ILE B 1 310 ? -36.024 -13.183 -39.199 1.00 24.52 365 ILE A C 1
ATOM 5552 O O . ILE B 1 310 ? -35.750 -12.048 -39.594 1.00 23.77 365 ILE A O 1
ATOM 5557 N N . THR B 1 311 ? -35.336 -14.260 -39.556 1.00 22.46 366 THR A N 1
ATOM 5558 C CA . THR B 1 311 ? -34.198 -14.177 -40.472 1.00 24.64 366 THR A CA 1
ATOM 5559 C C . THR B 1 311 ? -34.670 -14.705 -41.815 1.00 26.80 366 THR A C 1
ATOM 5560 O O . THR B 1 311 ? -35.289 -15.750 -41.882 1.00 23.68 366 THR A O 1
ATOM 5564 N N . VAL B 1 312 ? -34.434 -13.929 -42.869 1.00 25.03 367 VAL A N 1
ATOM 5565 C CA . VAL B 1 312 ? -34.854 -14.281 -44.221 1.00 29.00 367 VAL A CA 1
ATOM 5566 C C . VAL B 1 312 ? -33.600 -14.458 -45.059 1.00 27.53 367 VAL A C 1
ATOM 5567 O O . VAL B 1 312 ? -32.896 -13.491 -45.355 1.00 24.79 367 VAL A O 1
ATOM 5571 N N . TYR B 1 313 ? -33.300 -15.700 -45.413 1.00 26.79 368 TYR A N 1
ATOM 5572 C CA . TYR B 1 313 ? -32.049 -16.007 -46.082 1.00 27.74 368 TYR A CA 1
ATOM 5573 C C . TYR B 1 313 ? -32.187 -15.816 -47.592 1.00 28.87 368 TYR A C 1
ATOM 5574 O O . TYR B 1 313 ? -33.293 -15.876 -48.142 1.00 27.64 368 TYR A O 1
ATOM 5583 N N . ASP B 1 314 ? -31.053 -15.558 -48.235 1.00 30.76 369 ASP A N 1
ATOM 5584 C CA . ASP B 1 314 ? -30.975 -15.345 -49.685 1.00 31.51 369 ASP A CA 1
ATOM 5585 C C . ASP B 1 314 ? -31.924 -14.265 -50.211 1.00 31.33 369 ASP A C 1
ATOM 5586 O O . ASP B 1 314 ? -32.745 -14.524 -51.093 1.00 34.50 369 ASP A O 1
ATOM 5591 N N . VAL B 1 315 ? -31.811 -13.056 -49.662 1.00 27.92 370 VAL A N 1
ATOM 5592 C CA . VAL B 1 315 ? -32.571 -11.904 -50.141 1.00 28.80 370 VAL A CA 1
ATOM 5593 C C . VAL B 1 315 ? -31.723 -11.128 -51.140 1.00 34.69 370 VAL A C 1
ATOM 5594 O O . VAL B 1 315 ? -30.567 -10.821 -50.849 1.00 32.55 370 VAL A O 1
ATOM 5598 N N . ARG B 1 316 ? -32.296 -10.792 -52.297 1.00 35.42 371 ARG A N 1
ATOM 5599 C CA . ARG B 1 316 ? -31.526 -10.153 -53.366 1.00 33.40 371 ARG A CA 1
ATOM 5600 C C . ARG B 1 316 ? -32.093 -8.820 -53.854 1.00 33.90 371 ARG A C 1
ATOM 5601 O O . ARG B 1 316 ? -31.354 -8.008 -54.410 1.00 37.95 371 ARG A O 1
ATOM 5609 N N . PHE B 1 317 ? -33.377 -8.568 -53.632 1.00 34.28 372 PHE A N 1
ATOM 5610 C CA . PHE B 1 317 ? -33.989 -7.361 -54.187 1.00 38.54 372 PHE A CA 1
ATOM 5611 C C . PHE B 1 317 ? -33.432 -6.077 -53.546 1.00 45.49 372 PHE A C 1
ATOM 5612 O O . PHE B 1 317 ? -32.795 -6.123 -52.490 1.00 41.54 372 PHE A O 1
ATOM 5620 N N . VAL B 1 318 ? -33.643 -4.941 -54.214 1.00 37.45 373 VAL A N 1
ATOM 5621 C CA . VAL B 1 318 ? -33.091 -3.669 -53.757 1.00 33.40 373 VAL A CA 1
ATOM 5622 C C . VAL B 1 318 ? -34.122 -2.546 -53.840 1.00 34.61 373 VAL A C 1
ATOM 5623 O O . VAL B 1 318 ? -35.090 -2.617 -54.602 1.00 40.17 373 VAL A O 1
ATOM 5627 N N . ALA B 1 319 ? -33.907 -1.514 -53.033 1.00 33.30 374 ALA A N 1
ATOM 5628 C CA . ALA B 1 319 ? -34.905 -0.478 -52.827 1.00 30.69 374 ALA A CA 1
ATOM 5629 C C . ALA B 1 319 ? -35.250 0.223 -54.140 1.00 35.54 374 ALA A C 1
ATOM 5630 O O . ALA B 1 319 ? -34.392 0.380 -55.012 1.00 35.21 374 ALA A O 1
ATOM 5632 N N . ASN B 1 320 ? -36.512 0.626 -54.275 1.00 39.11 375 ASN A N 1
ATOM 5633 C CA . ASN B 1 320 ? -36.958 1.436 -55.414 1.00 39.22 375 ASN A CA 1
ATOM 5634 C C . ASN B 1 320 ? -36.732 0.785 -56.786 1.00 49.86 375 ASN A C 1
ATOM 5635 O O . ASN B 1 320 ? -36.658 1.477 -57.804 1.00 52.00 375 ASN A O 1
ATOM 5640 N N . SER B 1 321 ? -36.616 -0.540 -56.805 1.00 43.76 376 SER A N 1
ATOM 5641 C CA . SER B 1 321 ? -36.658 -1.303 -58.050 1.00 48.50 376 SER A CA 1
ATOM 5642 C C . SER B 1 321 ? -38.091 -1.767 -58.296 1.00 53.22 376 SER A C 1
ATOM 5643 O O . SER B 1 321 ? -38.743 -2.268 -57.379 1.00 49.31 376 SER A O 1
ATOM 5646 N N . PRO B 1 322 ? -38.595 -1.598 -59.531 1.00 52.02 377 PRO A N 1
ATOM 5647 C CA . PRO B 1 322 ? -39.990 -1.972 -59.786 1.00 55.80 377 PRO A CA 1
ATOM 5648 C C . PRO B 1 322 ? -40.195 -3.483 -59.811 1.00 57.00 377 PRO A C 1
ATOM 5649 O O . PRO B 1 322 ? -41.321 -3.958 -59.643 1.00 58.42 377 PRO A O 1
ATOM 5653 N N . GLU B 1 323 ? -39.114 -4.229 -60.012 1.00 50.23 378 GLU A N 1
ATOM 5654 C CA . GLU B 1 323 ? -39.225 -5.660 -60.232 1.00 50.69 378 GLU A CA 1
ATOM 5655 C C . GLU B 1 323 ? -39.123 -6.465 -58.944 1.00 58.32 378 GLU A C 1
ATOM 5656 O O . GLU B 1 323 ? -38.395 -6.103 -58.014 1.00 49.12 378 GLU A O 1
ATOM 5662 N N . ILE B 1 324 ? -39.878 -7.558 -58.905 1.00 53.27 379 ILE A N 1
ATOM 5663 C CA . ILE B 1 324 ? -39.782 -8.540 -57.837 1.00 41.21 379 ILE A CA 1
ATOM 5664 C C . ILE B 1 324 ? -40.131 -9.902 -58.414 1.00 45.14 379 ILE A C 1
ATOM 5665 O O . ILE B 1 324 ? -41.043 -10.015 -59.231 1.00 45.21 379 ILE A O 1
ATOM 5670 N N . LEU B 1 325 ? -39.394 -10.930 -58.010 1.00 39.48 380 LEU A N 1
ATOM 5671 C CA . LEU B 1 325 ? -39.696 -12.282 -58.454 1.00 40.98 380 LEU A CA 1
ATOM 5672 C C . LEU B 1 325 ? -41.022 -12.744 -57.869 1.00 40.18 380 LEU A C 1
ATOM 5673 O O . LEU B 1 325 ? -41.438 -12.283 -56.805 1.00 40.87 380 LEU A O 1
ATOM 5678 N N . ALA B 1 326 ? -41.681 -13.661 -58.568 1.00 40.06 381 ALA A N 1
ATOM 5679 C CA . ALA B 1 326 ? -42.936 -14.221 -58.092 1.00 41.96 381 ALA A CA 1
ATOM 5680 C C . ALA B 1 326 ? -42.726 -14.876 -56.735 1.00 35.63 381 ALA A C 1
ATOM 5681 O O . ALA B 1 326 ? -43.525 -14.686 -55.816 1.00 39.76 381 ALA A O 1
ATOM 5683 N N . SER B 1 327 ? -41.648 -15.648 -56.625 1.00 39.81 382 SER A N 1
ATOM 5684 C CA . SER B 1 327 ? -41.347 -16.399 -55.407 1.00 45.69 382 SER A CA 1
ATOM 5685 C C . SER B 1 327 ? -41.100 -15.474 -54.212 1.00 48.28 382 SER A C 1
ATOM 5686 O O . SER B 1 327 ? -41.525 -15.769 -53.093 1.00 43.20 382 SER A O 1
ATOM 5689 N N . GLU B 1 328 ? -40.416 -14.358 -54.447 1.00 37.65 383 GLU A N 1
ATOM 5690 C CA . GLU B 1 328 ? -40.169 -13.394 -53.381 1.00 39.73 383 GLU A CA 1
ATOM 5691 C C . GLU B 1 328 ? -41.428 -12.616 -53.028 1.00 37.12 383 GLU A C 1
ATOM 5692 O O . GLU B 1 328 ? -41.623 -12.252 -51.873 1.00 34.31 383 GLU A O 1
ATOM 5698 N N . LYS B 1 329 ? -42.284 -12.347 -54.011 1.00 34.93 384 LYS A N 1
ATOM 5699 C CA . LYS B 1 329 ? -43.555 -11.706 -53.718 1.00 33.83 384 LYS A CA 1
ATOM 5700 C C . LYS B 1 329 ? -44.324 -12.583 -52.729 1.00 36.24 384 LYS A C 1
ATOM 5701 O O . LYS B 1 329 ? -44.910 -12.086 -51.766 1.00 33.91 384 LYS A O 1
ATOM 5707 N N . ASP B 1 330 ? -44.286 -13.893 -52.962 1.00 34.77 385 ASP A N 1
ATOM 5708 C CA . ASP B 1 330 ? -44.996 -14.844 -52.116 1.00 34.21 385 ASP A CA 1
ATOM 5709 C C . ASP B 1 330 ? -44.338 -14.943 -50.737 1.00 32.34 385 ASP A C 1
ATOM 5710 O O . ASP B 1 330 ? -45.025 -15.001 -49.719 1.00 32.34 385 ASP A O 1
ATOM 5715 N N . ARG B 1 331 ? -43.010 -14.963 -50.706 1.00 31.49 386 ARG A N 1
ATOM 5716 C CA . ARG B 1 331 ? -42.303 -15.095 -49.441 1.00 30.54 386 ARG A CA 1
ATOM 5717 C C . ARG B 1 331 ? -42.560 -13.885 -48.550 1.00 33.02 386 ARG A C 1
ATOM 5718 O O . ARG B 1 331 ? -42.837 -14.032 -47.356 1.00 31.15 386 ARG A O 1
ATOM 5726 N N . VAL B 1 332 ? -42.493 -12.684 -49.114 1.00 28.84 387 VAL A N 1
ATOM 5727 C CA . VAL B 1 332 ? -42.762 -11.494 -48.310 1.00 29.22 387 VAL A CA 1
ATOM 5728 C C . VAL B 1 332 ? -44.221 -11.440 -47.852 1.00 29.57 387 VAL A C 1
ATOM 5729 O O . VAL B 1 332 ? -44.508 -10.887 -46.786 1.00 30.97 387 VAL A O 1
ATOM 5733 N N . ASP B 1 333 ? -45.148 -12.009 -48.634 1.00 29.22 388 ASP A N 1
ATOM 5734 C CA . ASP B 1 333 ? -46.540 -12.113 -48.194 1.00 30.28 388 ASP A CA 1
ATOM 5735 C C . ASP B 1 333 ? -46.636 -12.922 -46.894 1.00 30.32 388 ASP A C 1
ATOM 5736 O O . ASP B 1 333 ? -47.429 -12.603 -46.007 1.00 34.16 388 ASP A O 1
ATOM 5741 N N . VAL B 1 334 ? -45.835 -13.980 -46.811 1.00 28.58 389 VAL A N 1
ATOM 5742 C CA . VAL B 1 334 ? -45.778 -14.834 -45.627 1.00 32.55 389 VAL A CA 1
ATOM 5743 C C . VAL B 1 334 ? -45.180 -14.055 -44.467 1.00 32.41 389 VAL A C 1
ATOM 5744 O O . VAL B 1 334 ? -45.722 -14.053 -43.362 1.00 31.80 389 VAL A O 1
ATOM 5748 N N . ILE B 1 335 ? -44.057 -13.397 -44.729 1.00 28.92 390 ILE A N 1
ATOM 5749 C CA . ILE B 1 335 ? -43.355 -12.636 -43.703 1.00 26.88 390 ILE A CA 1
ATOM 5750 C C . ILE B 1 335 ? -44.272 -11.570 -43.129 1.00 28.89 390 ILE A C 1
ATOM 5751 O O . ILE B 1 335 ? -44.355 -11.390 -41.918 1.00 26.45 390 ILE A O 1
ATOM 5756 N N . ALA B 1 336 ? -44.967 -10.854 -44.002 1.00 26.98 391 ALA A N 1
ATOM 5757 C CA . ALA B 1 336 ? -45.839 -9.784 -43.550 1.00 27.10 391 ALA A CA 1
ATOM 5758 C C . ALA B 1 336 ? -46.960 -10.309 -42.658 1.00 30.07 391 ALA A C 1
ATOM 5759 O O . ALA B 1 336 ? -47.300 -9.694 -41.652 1.00 29.62 391 ALA A O 1
ATOM 5761 N N . THR B 1 337 ? -47.533 -11.446 -43.033 1.00 30.73 392 THR A N 1
ATOM 5762 C CA . THR B 1 337 ? -48.613 -12.030 -42.254 1.00 29.98 392 THR A CA 1
ATOM 5763 C C . THR B 1 337 ? -48.079 -12.435 -40.891 1.00 30.70 392 THR A C 1
ATOM 5764 O O . THR B 1 337 ? -48.734 -12.210 -39.869 1.00 31.58 392 THR A O 1
ATOM 5768 N N . ALA B 1 338 ? -46.888 -13.025 -40.879 1.00 28.88 393 ALA A N 1
ATOM 5769 C CA . ALA B 1 338 ? -46.248 -13.418 -39.633 1.00 26.12 393 ALA A CA 1
ATOM 5770 C C . ALA B 1 338 ? -46.037 -12.221 -38.718 1.00 28.91 393 ALA A C 1
ATOM 5771 O O . ALA B 1 338 ? -46.367 -12.284 -37.535 1.00 25.68 393 ALA A O 1
ATOM 5773 N N . LEU B 1 339 ? -45.475 -11.138 -39.254 1.00 26.01 394 LEU A N 1
ATOM 5774 C CA . LEU B 1 339 ? -45.234 -9.947 -38.455 1.00 26.56 394 LEU A CA 1
ATOM 5775 C C . LEU B 1 339 ? -46.514 -9.413 -37.830 1.00 28.80 394 LEU A C 1
ATOM 5776 O O . LEU B 1 339 ? -46.519 -9.024 -36.668 1.00 26.83 394 LEU A O 1
ATOM 5781 N N . LYS B 1 340 ? -47.592 -9.379 -38.610 1.00 27.70 395 LYS A N 1
ATOM 5782 C CA . LYS B 1 340 ? -48.855 -8.839 -38.140 1.00 28.03 395 LYS A CA 1
ATOM 5783 C C . LYS B 1 340 ? -49.457 -9.668 -37.027 1.00 25.41 395 LYS A C 1
ATOM 5784 O O . LYS B 1 340 ? -50.214 -9.149 -36.219 1.00 27.52 395 LYS A O 1
ATOM 5790 N N . LYS B 1 341 ? -49.135 -10.953 -36.994 1.00 28.61 396 LYS A N 1
ATOM 5791 C CA . LYS B 1 341 ? -49.633 -11.809 -35.923 1.00 27.93 396 LYS A CA 1
ATOM 5792 C C . LYS B 1 341 ? -49.134 -11.361 -34.549 1.00 28.79 396 LYS A C 1
ATOM 5793 O O . LYS B 1 341 ? -49.715 -11.743 -33.532 1.00 27.65 396 LYS A O 1
ATOM 5799 N N . MET B 1 342 ? -48.076 -10.549 -34.506 1.00 25.81 397 MET A N 1
ATOM 5800 C CA . MET B 1 342 ? -47.583 -10.037 -33.225 1.00 22.79 397 MET A CA 1
ATOM 5801 C C . MET B 1 342 ? -48.270 -8.735 -32.810 1.00 25.97 397 MET A C 1
ATOM 5802 O O . MET B 1 342 ? -47.935 -8.152 -31.777 1.00 25.24 397 MET A O 1
ATOM 5807 N N . GLY B 1 343 ? -49.230 -8.278 -33.609 1.00 27.59 398 GLY A N 1
ATOM 5808 C CA . GLY B 1 343 ? -50.099 -7.192 -33.193 1.00 25.92 398 GLY A CA 1
ATOM 5809 C C . GLY B 1 343 ? -49.619 -5.800 -33.561 1.00 27.75 398 GLY A C 1
ATOM 5810 O O . GLY B 1 343 ? -48.553 -5.619 -34.152 1.00 26.30 398 GLY A O 1
ATOM 5811 N N . PRO B 1 344 ? -50.409 -4.787 -33.187 1.00 29.53 399 PRO A N 1
ATOM 5812 C CA . PRO B 1 344 ? -50.206 -3.410 -33.646 1.00 28.39 399 PRO A CA 1
ATOM 5813 C C . PRO B 1 344 ? -49.199 -2.571 -32.835 1.00 33.80 399 PRO A C 1
ATOM 5814 O O . PRO B 1 344 ? -48.777 -1.531 -33.339 1.00 33.42 399 PRO A O 1
ATOM 5818 N N . TYR B 1 345 ? -48.825 -2.999 -31.627 1.00 25.13 400 TYR A N 1
ATOM 5819 C CA . TYR B 1 345 ? -48.033 -2.158 -30.737 1.00 29.41 400 TYR A CA 1
ATOM 5820 C C . TYR B 1 345 ? -46.554 -2.534 -30.787 1.00 31.92 400 TYR A C 1
ATOM 5821 O O . TYR B 1 345 ? -45.853 -2.451 -29.785 1.00 33.51 400 TYR A O 1
ATOM 5830 N N . THR B 1 346 ? -46.100 -2.979 -31.953 1.00 29.88 401 THR A N 1
ATOM 5831 C CA . THR B 1 346 ? -44.701 -3.325 -32.148 1.00 26.29 401 THR A CA 1
ATOM 5832 C C . THR B 1 346 ? -44.057 -2.366 -33.117 1.00 29.12 401 THR A C 1
ATOM 5833 O O . THR B 1 346 ? -44.745 -1.679 -33.877 1.00 24.64 401 THR A O 1
ATOM 5837 N N . ARG B 1 347 ? -42.732 -2.342 -33.102 1.00 23.91 402 ARG A N 1
ATOM 5838 C CA . ARG B 1 347 ? -41.984 -1.714 -34.182 1.00 24.49 402 ARG A CA 1
ATOM 5839 C C . ARG B 1 347 ? -40.936 -2.708 -34.661 1.00 25.71 402 ARG A C 1
ATOM 5840 O O . ARG B 1 347 ? -40.731 -3.762 -34.046 1.00 23.45 402 ARG A O 1
ATOM 5848 N N . PHE B 1 348 ? -40.291 -2.379 -35.774 1.00 22.80 403 PHE A N 1
ATOM 5849 C CA . PHE B 1 348 ? -39.418 -3.327 -36.446 1.00 23.29 403 PHE A CA 1
ATOM 5850 C C . PHE B 1 348 ? -38.062 -2.714 -36.757 1.00 25.12 403 PHE A C 1
ATOM 5851 O O . PHE B 1 348 ? -37.969 -1.537 -37.120 1.00 23.83 403 PHE A O 1
ATOM 5859 N N . LEU B 1 349 ? -37.015 -3.526 -36.596 1.00 19.71 404 LEU A N 1
ATOM 5860 C CA . LEU B 1 349 ? -35.658 -3.171 -37.005 1.00 22.36 404 LEU A CA 1
ATOM 5861 C C . LEU B 1 349 ? -35.269 -4.168 -38.071 1.00 23.66 404 LEU A C 1
ATOM 5862 O O . LEU B 1 349 ? -35.220 -5.362 -37.802 1.00 21.67 404 LEU A O 1
ATOM 5867 N N . ILE B 1 350 ? -35.027 -3.680 -39.283 1.00 20.04 405 ILE A N 1
ATOM 5868 C CA . ILE B 1 350 ? -34.689 -4.524 -40.418 1.00 19.60 405 ILE A CA 1
ATOM 5869 C C . ILE B 1 350 ? -33.238 -4.318 -40.778 1.00 23.13 405 ILE A C 1
ATOM 5870 O O . ILE B 1 350 ? -32.843 -3.222 -41.152 1.00 22.50 405 ILE A O 1
ATOM 5875 N N . GLU B 1 351 ? -32.454 -5.384 -40.676 1.00 18.75 406 GLU A N 1
ATOM 5876 C CA . GLU B 1 351 ? -31.010 -5.316 -40.868 1.00 21.31 406 GLU A CA 1
ATOM 5877 C C . GLU B 1 351 ? -30.554 -6.149 -42.055 1.00 22.34 406 GLU A C 1
ATOM 5878 O O . GLU B 1 351 ? -30.809 -7.350 -42.124 1.00 21.88 406 GLU A O 1
ATOM 5884 N N . GLY B 1 352 ? -29.902 -5.494 -43.006 1.00 21.55 407 GLY A N 1
ATOM 5885 C CA . GLY B 1 352 ? -29.433 -6.168 -44.201 1.00 20.20 407 GLY A CA 1
ATOM 5886 C C . GLY B 1 352 ? -27.991 -6.626 -44.106 1.00 19.00 407 GLY A C 1
ATOM 5887 O O . GLY B 1 352 ? -27.150 -6.010 -43.446 1.00 19.00 407 GLY A O 1
ATOM 5888 N N . HIS B 1 353 ? -27.726 -7.726 -44.788 1.00 19.76 408 HIS A N 1
ATOM 5889 C CA . HIS B 1 353 ? -26.411 -8.338 -44.858 1.00 20.68 408 HIS A CA 1
ATOM 5890 C C . HIS B 1 353 ? -26.150 -8.810 -46.272 1.00 22.97 408 HIS A C 1
ATOM 5891 O O . HIS B 1 353 ? -27.082 -9.251 -46.952 1.00 22.44 408 HIS A O 1
ATOM 5898 N N . THR B 1 354 ? -24.882 -8.783 -46.676 1.00 22.10 409 THR A N 1
ATOM 5899 C CA . THR B 1 354 ? -24.473 -9.282 -47.990 1.00 25.90 409 THR A CA 1
ATOM 5900 C C . THR B 1 354 ? -23.478 -10.420 -47.859 1.00 26.49 409 THR A C 1
ATOM 5901 O O . THR B 1 354 ? -22.874 -10.612 -46.808 1.00 26.55 409 THR A O 1
ATOM 5905 N N . ALA B 1 355 ? -23.306 -11.174 -48.938 1.00 27.19 410 ALA A N 1
ATOM 5906 C CA . ALA B 1 355 ? -22.178 -12.082 -49.043 1.00 29.77 410 ALA A CA 1
ATOM 5907 C C . ALA B 1 355 ? -20.902 -11.258 -49.165 1.00 31.28 410 ALA A C 1
ATOM 5908 O O . ALA B 1 355 ? -20.952 -10.042 -49.342 1.00 28.23 410 ALA A O 1
ATOM 5910 N N . ASP B 1 356 ? -19.759 -11.918 -49.056 1.00 31.33 411 ASP A N 1
ATOM 5911 C CA . ASP B 1 356 ? -18.491 -11.244 -49.244 1.00 32.02 411 ASP A CA 1
ATOM 5912 C C . ASP B 1 356 ? -18.219 -11.081 -50.739 1.00 35.66 411 ASP A C 1
ATOM 5913 O O . ASP B 1 356 ? -17.967 -12.061 -51.441 1.00 36.26 411 ASP A O 1
ATOM 5918 N N . LEU B 1 357 ? -18.280 -9.838 -51.212 1.00 34.32 412 LEU A N 1
ATOM 5919 C CA . LEU B 1 357 ? -18.044 -9.515 -52.616 1.00 35.66 412 LEU A CA 1
ATOM 5920 C C . LEU B 1 357 ? -16.633 -8.977 -52.805 1.00 41.06 412 LEU A C 1
ATOM 5921 O O . LEU B 1 357 ? -16.234 -8.661 -53.918 1.00 40.34 412 LEU A O 1
ATOM 5926 N N . HIS B 1 358 ? -15.900 -8.866 -51.700 1.00 34.12 413 HIS A N 1
ATOM 5927 C CA . HIS B 1 358 ? -14.573 -8.244 -51.661 1.00 37.96 413 HIS A CA 1
ATOM 5928 C C . HIS B 1 358 ? -14.633 -6.772 -52.073 1.00 36.76 413 HIS A C 1
ATOM 5929 O O . HIS B 1 358 ? -13.644 -6.191 -52.511 1.00 33.05 413 HIS A O 1
ATOM 5936 N N . ARG B 1 359 ? -15.808 -6.175 -51.895 1.00 33.45 414 ARG A N 1
ATOM 5937 C CA . ARG B 1 359 ? -16.016 -4.750 -52.136 1.00 32.05 414 ARG A CA 1
ATOM 5938 C C . ARG B 1 359 ? -16.730 -4.131 -50.939 1.00 28.52 414 ARG A C 1
ATOM 5939 O O . ARG B 1 359 ? -17.948 -3.963 -50.973 1.00 29.77 414 ARG A O 1
ATOM 5947 N N . PRO B 1 360 ? -15.977 -3.802 -49.873 1.00 28.79 415 PRO A N 1
ATOM 5948 C CA . PRO B 1 360 ? -16.552 -3.253 -48.636 1.00 28.86 415 PRO A CA 1
ATOM 5949 C C . PRO B 1 360 ? -17.510 -2.078 -48.844 1.00 28.70 415 PRO A C 1
ATOM 5950 O O . PRO B 1 360 ? -18.534 -2.025 -48.154 1.00 24.73 415 PRO A O 1
ATOM 5954 N N . GLN B 1 361 ? -17.200 -1.163 -49.764 1.00 28.12 416 GLN A N 1
ATOM 5955 C CA . GLN B 1 361 ? -18.071 -0.004 -49.996 1.00 26.05 416 GLN A CA 1
ATOM 5956 C C . GLN B 1 361 ? -19.420 -0.417 -50.580 1.00 25.29 416 GLN A C 1
ATOM 5957 O O . GLN B 1 361 ? -20.479 0.047 -50.142 1.00 25.67 416 GLN A O 1
ATOM 5963 N N . GLU B 1 362 ? -19.381 -1.285 -51.582 1.00 26.36 417 GLU A N 1
ATOM 5964 C CA . GLU B 1 362 ? -20.596 -1.725 -52.239 1.00 29.33 417 GLU A CA 1
ATOM 5965 C C . GLU B 1 362 ? -21.429 -2.562 -51.270 1.00 25.76 417 GLU A C 1
ATOM 5966 O O . GLU B 1 362 ? -22.654 -2.453 -51.231 1.00 27.40 417 GLU A O 1
ATOM 5972 N N . GLU B 1 363 ? -20.740 -3.399 -50.498 1.00 28.25 418 GLU A N 1
ATOM 5973 C CA . GLU B 1 363 ? -21.383 -4.265 -49.514 1.00 23.92 418 GLU A CA 1
ATOM 5974 C C . GLU B 1 363 ? -22.192 -3.450 -48.521 1.00 24.01 418 GLU A C 1
ATOM 5975 O O . GLU B 1 363 ? -23.318 -3.803 -48.192 1.00 21.47 418 GLU A O 1
ATOM 5981 N N . ALA B 1 364 ? -21.598 -2.360 -48.057 1.00 22.84 419 ALA A N 1
ATOM 5982 C CA . ALA B 1 364 ? -22.247 -1.470 -47.114 1.00 23.22 419 ALA A CA 1
ATOM 5983 C C . ALA B 1 364 ? -23.521 -0.880 -47.724 1.00 21.15 419 ALA A C 1
ATOM 5984 O O . ALA B 1 364 ? -24.584 -0.940 -47.124 1.00 22.78 419 ALA A O 1
ATOM 5986 N N . ALA B 1 365 ? -23.422 -0.318 -48.925 1.00 24.76 420 ALA A N 1
ATOM 5987 C CA . ALA B 1 365 ? -24.596 0.291 -49.548 1.00 20.77 420 ALA A CA 1
ATOM 5988 C C . ALA B 1 365 ? -25.658 -0.737 -49.942 1.00 20.31 420 ALA A C 1
ATOM 5989 O O . ALA B 1 365 ? -26.858 -0.519 -49.752 1.00 22.73 420 ALA A O 1
ATOM 5991 N N . LEU B 1 366 ? -25.213 -1.865 -50.469 1.00 22.08 421 LEU A N 1
ATOM 5992 C CA . LEU B 1 366 ? -26.115 -2.905 -50.906 1.00 22.80 421 LEU A CA 1
ATOM 5993 C C . LEU B 1 366 ? -26.906 -3.470 -49.719 1.00 22.39 421 LEU A C 1
ATOM 5994 O O . LEU B 1 366 ? -28.108 -3.708 -49.820 1.00 22.79 421 LEU A O 1
ATOM 5999 N N . SER B 1 367 ? -26.238 -3.637 -48.583 1.00 22.46 422 SER A N 1
ATOM 6000 C CA . SER B 1 367 ? -26.911 -4.209 -47.416 1.00 20.05 422 SER A CA 1
ATOM 6001 C C . SER B 1 367 ? -28.021 -3.264 -46.931 1.00 21.35 422 SER A C 1
ATOM 6002 O O . SER B 1 367 ? -29.113 -3.708 -46.560 1.00 19.33 422 SER A O 1
ATOM 6005 N N . VAL B 1 368 ? -27.773 -1.960 -46.991 1.00 20.54 423 VAL A N 1
ATOM 6006 C CA . VAL B 1 368 ? -28.805 -0.977 -46.650 1.00 20.40 423 VAL A CA 1
ATOM 6007 C C . VAL B 1 368 ? -29.937 -1.054 -47.670 1.00 21.57 423 VAL A C 1
ATOM 6008 O O . VAL B 1 368 ? -31.105 -1.052 -47.299 1.00 21.63 423 VAL A O 1
ATOM 6012 N N . ALA B 1 369 ? -29.591 -1.141 -48.953 1.00 22.91 424 ALA A N 1
ATOM 6013 C CA . ALA B 1 369 ? -30.605 -1.205 -50.011 1.00 23.27 424 ALA A CA 1
ATOM 6014 C C . ALA B 1 369 ? -31.532 -2.401 -49.864 1.00 24.43 424 ALA A C 1
ATOM 6015 O O . ALA B 1 369 ? -32.722 -2.286 -50.129 1.00 23.64 424 ALA A O 1
ATOM 6017 N N . ARG B 1 370 ? -30.981 -3.539 -49.446 1.00 25.07 425 ARG A N 1
ATOM 6018 C CA . ARG B 1 370 ? -31.778 -4.748 -49.226 1.00 24.96 425 ARG A CA 1
ATOM 6019 C C . ARG B 1 370 ? -32.770 -4.558 -48.087 1.00 24.33 425 ARG A C 1
ATOM 6020 O O . ARG B 1 370 ? -33.938 -4.912 -48.213 1.00 22.81 425 ARG A O 1
ATOM 6028 N N . ALA B 1 371 ? -32.292 -4.022 -46.966 1.00 22.03 426 ALA A N 1
ATOM 6029 C CA . ALA B 1 371 ? -33.161 -3.751 -45.821 1.00 22.78 426 ALA A CA 1
ATOM 6030 C C . ALA B 1 371 ? -34.254 -2.739 -46.173 1.00 22.86 426 ALA A C 1
ATOM 6031 O O . ALA B 1 371 ? -35.418 -2.908 -45.805 1.00 22.66 426 ALA A O 1
ATOM 6033 N N . GLN B 1 372 ? -33.885 -1.695 -46.909 1.00 22.48 427 GLN A N 1
ATOM 6034 C CA . GLN B 1 372 ? -34.859 -0.710 -47.362 1.00 22.97 427 GLN A CA 1
ATOM 6035 C C . GLN B 1 372 ? -35.937 -1.327 -48.259 1.00 23.70 427 GLN A C 1
ATOM 6036 O O . GLN B 1 372 ? -37.118 -1.000 -48.134 1.00 24.13 427 GLN A O 1
ATOM 6042 N N . ARG B 1 373 ? -35.550 -2.223 -49.158 1.00 24.71 428 ARG A N 1
ATOM 6043 C CA . ARG B 1 373 ? -36.537 -2.829 -50.041 1.00 26.40 428 ARG A CA 1
ATOM 6044 C C . ARG B 1 373 ? -37.491 -3.682 -49.212 1.00 27.10 428 ARG A C 1
ATOM 6045 O O . ARG B 1 373 ? -38.697 -3.687 -49.442 1.00 24.10 428 ARG A O 1
ATOM 6053 N N . MET B 1 374 ? -36.953 -4.403 -48.234 1.00 24.37 429 MET A N 1
ATOM 6054 C CA . MET B 1 374 ? -37.811 -5.202 -47.374 1.00 23.70 429 MET A CA 1
ATOM 6055 C C . MET B 1 374 ? -38.814 -4.274 -46.668 1.00 24.71 429 MET A C 1
ATOM 6056 O O . MET B 1 374 ? -40.012 -4.571 -46.604 1.00 22.85 429 MET A O 1
ATOM 6061 N N . ALA B 1 375 ? -38.337 -3.137 -46.175 1.00 22.38 430 ALA A N 1
ATOM 6062 C CA . ALA B 1 375 ? -39.209 -2.159 -45.525 1.00 23.45 430 ALA A CA 1
ATOM 6063 C C . ALA B 1 375 ? -40.333 -1.696 -46.480 1.00 26.48 430 ALA A C 1
ATOM 6064 O O . ALA B 1 375 ? -41.493 -1.575 -46.086 1.00 27.86 430 ALA A O 1
ATOM 6066 N N . GLN B 1 376 ? -39.993 -1.471 -47.743 1.00 27.59 431 GLN A N 1
ATOM 6067 C CA . GLN B 1 376 ? -40.982 -0.989 -48.703 1.00 27.89 431 GLN A CA 1
ATOM 6068 C C . GLN B 1 376 ? -42.024 -2.070 -48.986 1.00 29.17 431 GLN A C 1
ATOM 6069 O O . GLN B 1 376 ? -43.222 -1.787 -49.059 1.00 27.84 431 GLN A O 1
ATOM 6075 N N . GLU B 1 377 ? -41.569 -3.309 -49.136 1.00 25.79 432 GLU A N 1
ATOM 6076 C CA . GLU B 1 377 ? -42.482 -4.417 -49.413 1.00 27.47 432 GLU A CA 1
ATOM 6077 C C . GLU B 1 377 ? -43.432 -4.676 -48.242 1.00 30.97 432 GLU A C 1
ATOM 6078 O O . GLU B 1 377 ? -44.618 -4.957 -48.436 1.00 30.59 432 GLU A O 1
ATOM 6084 N N . LEU B 1 378 ? -42.921 -4.566 -47.023 1.00 26.05 433 LEU A N 1
ATOM 6085 C CA . LEU B 1 378 ? -43.765 -4.742 -45.855 1.00 28.32 433 LEU A CA 1
ATOM 6086 C C . LEU B 1 378 ? -44.746 -3.585 -45.724 1.00 30.01 433 LEU A C 1
ATOM 6087 O O . LEU B 1 378 ? -45.877 -3.769 -45.291 1.00 29.92 433 LEU A O 1
ATOM 6092 N N . SER B 1 379 ? -44.293 -2.390 -46.087 1.00 28.74 434 SER A N 1
ATOM 6093 C CA . SER B 1 379 ? -45.149 -1.214 -46.087 1.00 31.28 434 SER A CA 1
ATOM 6094 C C . SER B 1 379 ? -46.280 -1.414 -47.105 1.00 32.45 434 SER A C 1
ATOM 6095 O O . SER B 1 379 ? -47.427 -1.019 -46.877 1.00 33.16 434 SER A O 1
ATOM 6098 N N . ARG B 1 380 ? -45.938 -2.078 -48.201 1.00 29.89 435 ARG A N 1
ATOM 6099 C CA . ARG B 1 380 ? -46.879 -2.417 -49.269 1.00 35.36 435 ARG A CA 1
ATOM 6100 C C . ARG B 1 380 ? -48.001 -3.293 -48.736 1.00 37.86 435 ARG A C 1
ATOM 6101 O O . ARG B 1 380 ? -49.130 -3.272 -49.234 1.00 36.22 435 ARG A O 1
ATOM 6109 N N . ARG B 1 381 ? -47.674 -4.058 -47.706 1.00 31.57 436 ARG A N 1
ATOM 6110 C CA . ARG B 1 381 ? -48.584 -5.054 -47.159 1.00 29.23 436 ARG A CA 1
ATOM 6111 C C . ARG B 1 381 ? -49.149 -4.638 -45.811 1.00 35.95 436 ARG A C 1
ATOM 6112 O O . ARG B 1 381 ? -49.475 -5.479 -44.980 1.00 40.65 436 ARG A O 1
ATOM 6120 N N . GLY B 1 382 ? -49.261 -3.331 -45.599 1.00 33.95 437 GLY A N 1
ATOM 6121 C CA . GLY B 1 382 ? -50.014 -2.802 -44.477 1.00 35.55 437 GLY A CA 1
ATOM 6122 C C . GLY B 1 382 ? -49.246 -2.622 -43.178 1.00 35.67 437 GLY A C 1
ATOM 6123 O O . GLY B 1 382 ? -49.862 -2.511 -42.119 1.00 41.25 437 GLY A O 1
ATOM 6124 N N . ILE B 1 383 ? -47.916 -2.600 -43.244 1.00 33.34 438 ILE A N 1
ATOM 6125 C CA . ILE B 1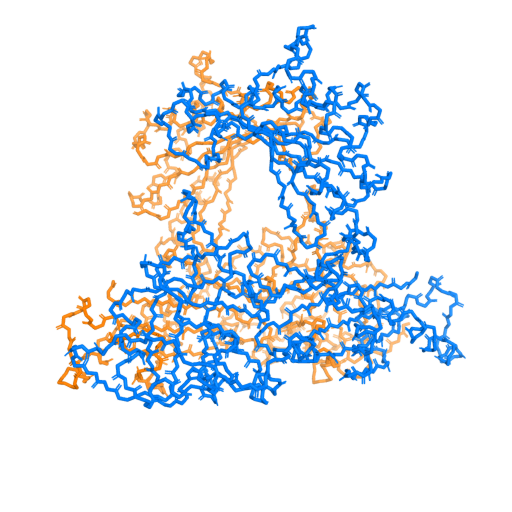 383 ? -47.110 -2.239 -42.075 1.00 36.06 438 ILE A CA 1
ATOM 6126 C C . ILE B 1 383 ? -46.595 -0.805 -42.241 1.00 32.93 438 ILE A C 1
ATOM 6127 O O . ILE B 1 383 ? -45.748 -0.544 -43.087 1.00 34.78 438 ILE A O 1
ATOM 6132 N N . GLU B 1 384 ? -47.121 0.121 -41.438 1.00 31.99 439 GLU A N 1
ATOM 6133 C CA . GLU B 1 384 ? -46.745 1.540 -41.531 1.00 31.06 439 GLU A CA 1
ATOM 6134 C C . GLU B 1 384 ? -45.233 1.742 -41.530 1.00 37.29 439 GLU A C 1
ATOM 6135 O O . GLU B 1 384 ? -44.533 1.194 -40.685 1.00 29.42 439 GLU A O 1
ATOM 6141 N N . MET B 1 385 ? -44.730 2.546 -42.464 1.00 31.54 440 MET A N 1
ATOM 6142 C CA . MET B 1 385 ? -43.288 2.771 -42.562 1.00 30.98 440 MET A CA 1
ATOM 6143 C C . MET B 1 385 ? -42.716 3.427 -41.315 1.00 30.87 440 MET A C 1
ATOM 6144 O O . MET B 1 385 ? -41.543 3.252 -41.005 1.00 32.63 440 MET A O 1
ATOM 6149 N N . THR B 1 386 ? -43.539 4.176 -40.589 1.00 29.62 441 THR A N 1
ATOM 6150 C CA . THR B 1 386 ? -43.069 4.828 -39.380 1.00 31.87 441 THR A CA 1
ATOM 6151 C C . THR B 1 386 ? -42.746 3.808 -38.281 1.00 30.13 441 THR A C 1
ATOM 6152 O O . THR B 1 386 ? -42.115 4.155 -37.286 1.00 29.76 441 THR A O 1
ATOM 6156 N N . ARG B 1 387 ? -43.189 2.567 -38.463 1.00 29.76 442 ARG A N 1
ATOM 6157 C CA . ARG B 1 387 ? -42.901 1.494 -37.503 1.00 31.07 442 ARG A CA 1
ATOM 6158 C C . ARG B 1 387 ? -41.581 0.798 -37.802 1.00 26.70 442 ARG A C 1
ATOM 6159 O O . ARG B 1 387 ? -41.180 -0.105 -37.066 1.00 25.39 442 ARG A O 1
ATOM 6167 N N . ILE B 1 388 ? -40.907 1.211 -38.872 1.00 26.25 443 ILE A N 1
ATOM 6168 C CA . ILE B 1 388 ? -39.753 0.465 -39.369 1.00 28.41 443 ILE A CA 1
ATOM 6169 C C . ILE B 1 388 ? -38.478 1.286 -39.369 1.00 31.72 443 ILE A C 1
ATOM 6170 O O . ILE B 1 388 ? -38.452 2.427 -39.829 1.00 26.75 443 ILE A O 1
ATOM 6175 N N . THR B 1 389 ? -37.425 0.668 -38.840 1.00 25.75 444 THR A N 1
ATOM 6176 C CA . THR B 1 389 ? -36.078 1.213 -38.838 1.00 23.56 444 THR A CA 1
ATOM 6177 C C . THR B 1 389 ? -35.256 0.262 -39.679 1.00 22.38 444 THR A C 1
ATOM 6178 O O . THR B 1 389 ? -35.436 -0.959 -39.569 1.00 25.03 444 THR A O 1
ATOM 6182 N N . THR B 1 390 ? -34.367 0.792 -40.514 1.00 21.24 445 THR A N 1
ATOM 6183 C CA . THR B 1 390 ? -33.514 -0.058 -41.333 1.00 21.02 445 THR A CA 1
ATOM 6184 C C . THR B 1 390 ? -32.044 0.205 -41.056 1.00 23.15 445 THR A C 1
ATOM 6185 O O . THR B 1 390 ? -31.647 1.278 -40.583 1.00 22.17 445 THR A O 1
ATOM 6189 N N . ALA B 1 391 ? -31.239 -0.803 -41.356 1.00 20.54 446 ALA A N 1
ATOM 6190 C CA . ALA B 1 391 ? -29.802 -0.746 -41.137 1.00 22.58 446 ALA A CA 1
ATOM 6191 C C . ALA B 1 391 ? -29.138 -1.775 -42.041 1.00 20.87 446 ALA A C 1
ATOM 6192 O O . ALA B 1 391 ? -29.794 -2.703 -42.520 1.00 20.75 446 ALA A O 1
ATOM 6194 N N . GLY B 1 392 ? -27.842 -1.616 -42.271 1.00 20.19 447 GLY A N 1
ATOM 6195 C CA . GLY B 1 392 ? -27.077 -2.570 -43.053 1.00 19.61 447 GLY A CA 1
ATOM 6196 C C . GLY B 1 392 ? -25.694 -2.785 -42.466 1.00 23.88 447 GLY A C 1
ATOM 6197 O O . GLY B 1 392 ? -25.083 -1.860 -41.942 1.00 26.59 447 GLY A O 1
ATOM 6198 N N . HIS B 1 393 ? -25.216 -4.021 -42.545 1.00 20.54 448 HIS A N 1
ATOM 6199 C CA . HIS B 1 393 ? -23.930 -4.407 -41.967 1.00 21.30 448 HIS A CA 1
ATOM 6200 C C . HIS B 1 393 ? -22.947 -4.924 -42.997 1.00 24.61 448 HIS A C 1
ATOM 6201 O O . HIS B 1 393 ? -21.927 -5.509 -42.635 1.00 24.35 448 HIS A O 1
ATOM 6208 N N . GLY B 1 394 ? -23.241 -4.714 -44.278 1.00 22.80 449 GLY A N 1
ATOM 6209 C CA . GLY B 1 394 ? -22.402 -5.259 -45.324 1.00 22.39 449 GLY A CA 1
ATOM 6210 C C . GLY B 1 394 ? -22.163 -6.745 -45.120 1.00 24.42 449 GLY A C 1
ATOM 6211 O O . GLY B 1 394 ? -23.100 -7.486 -44.805 1.00 22.85 449 GLY A O 1
ATOM 6212 N N . ALA B 1 395 ? -20.911 -7.165 -45.295 1.00 22.16 450 ALA A N 1
ATOM 6213 C CA . ALA B 1 395 ? -20.495 -8.553 -45.088 1.00 24.40 450 ALA A CA 1
ATOM 6214 C C . ALA B 1 395 ? -19.736 -8.715 -43.774 1.00 26.09 450 ALA A C 1
ATOM 6215 O O . ALA B 1 395 ? -18.963 -9.664 -43.614 1.00 27.34 450 ALA A O 1
ATOM 6217 N N . THR B 1 396 ? -19.934 -7.788 -42.844 1.00 25.93 451 THR A N 1
ATOM 6218 C CA . THR B 1 396 ? -19.137 -7.768 -41.623 1.00 23.93 451 THR A CA 1
ATOM 6219 C C . THR B 1 396 ? -19.616 -8.765 -40.564 1.00 27.33 451 THR A C 1
ATOM 6220 O O . THR B 1 396 ? -18.899 -9.019 -39.603 1.00 27.95 451 THR A O 1
ATOM 6224 N N . LYS B 1 397 ? -20.815 -9.321 -40.735 1.00 23.66 452 LYS A N 1
ATOM 6225 C CA . LYS B 1 397 ? -21.387 -10.241 -39.749 1.00 24.60 452 LYS A CA 1
ATOM 6226 C C . LYS B 1 397 ? -21.769 -11.560 -40.405 1.00 23.94 452 LYS A C 1
ATOM 6227 O O . LYS B 1 397 ? -22.935 -11.911 -40.494 1.00 23.84 452 LYS A O 1
ATOM 6233 N N . PRO B 1 398 ? -20.771 -12.293 -40.910 1.00 25.96 453 PRO A N 1
ATOM 6234 C CA . PRO B 1 398 ? -21.076 -13.551 -41.591 1.00 27.29 453 PRO A CA 1
ATOM 6235 C C . PRO B 1 398 ? -21.572 -14.626 -40.616 1.00 29.49 453 PRO A C 1
ATOM 6236 O O . PRO B 1 398 ? -21.133 -14.639 -39.471 1.00 30.67 453 PRO A O 1
ATOM 6240 N N . ILE B 1 399 ? -22.484 -15.481 -41.058 1.00 26.31 454 ILE A N 1
ATOM 6241 C CA . ILE B 1 399 ? -22.915 -16.626 -40.252 1.00 31.45 454 ILE A CA 1
ATOM 6242 C C . ILE B 1 399 ? -22.533 -17.936 -40.942 1.00 36.52 454 ILE A C 1
ATOM 6243 O O . ILE B 1 399 ? -23.062 -19.003 -40.617 1.00 36.56 454 ILE A O 1
ATOM 6248 N N . ALA B 1 400 ? -21.604 -17.850 -41.893 1.00 33.17 455 ALA A N 1
ATOM 6249 C CA . ALA B 1 400 ? -21.186 -19.022 -42.655 1.00 32.07 455 ALA A CA 1
ATOM 6250 C C . ALA B 1 400 ? -19.945 -18.699 -43.463 1.00 35.33 455 ALA A C 1
ATOM 6251 O O . ALA B 1 400 ? -19.659 -17.536 -43.717 1.00 32.28 455 ALA A O 1
ATOM 6253 N N . PRO B 1 401 ? -19.196 -19.737 -43.863 1.00 38.31 456 PRO A N 1
ATOM 6254 C CA . PRO B 1 401 ? -18.006 -19.493 -44.679 1.00 46.00 456 PRO A CA 1
ATOM 6255 C C . PRO B 1 401 ? -18.430 -18.980 -46.049 1.00 41.83 456 PRO A C 1
ATOM 6256 O O . PRO B 1 401 ? -19.587 -19.167 -46.429 1.00 38.17 456 PRO A O 1
ATOM 6260 N N . SER B 1 402 ? -17.535 -18.306 -46.759 1.00 47.58 457 SER A N 1
ATOM 6261 C CA . SER B 1 402 ? -17.869 -17.786 -48.077 1.00 45.52 457 SER A CA 1
ATOM 6262 C C . SER B 1 402 ? -17.327 -18.709 -49.169 1.00 52.02 457 SER A C 1
ATOM 6263 O O . SER B 1 402 ? -16.516 -18.294 -49.992 1.00 56.40 457 SER A O 1
ATOM 6266 N N . ASP B 1 403 ? -17.781 -19.959 -49.163 1.00 50.11 458 ASP A N 1
ATOM 6267 C CA . ASP B 1 403 ? -17.348 -20.950 -50.149 1.00 48.01 458 ASP A CA 1
ATOM 6268 C C . ASP B 1 403 ? -18.483 -21.348 -51.090 1.00 47.93 458 ASP A C 1
ATOM 6269 O O . ASP B 1 403 ? -18.517 -20.921 -52.241 1.00 57.30 458 ASP A O 1
ATOM 6274 N N . THR B 1 404 ? -19.416 -22.154 -50.596 1.00 45.61 459 THR A N 1
ATOM 6275 C CA . THR B 1 404 ? -20.492 -22.684 -51.426 1.00 44.06 459 THR A CA 1
ATOM 6276 C C . THR B 1 404 ? -21.578 -21.654 -51.696 1.00 51.58 459 THR A C 1
ATOM 6277 O O . THR B 1 404 ? -21.708 -20.666 -50.967 1.00 45.47 459 THR A O 1
ATOM 6281 N N . HIS B 1 405 ? -22.356 -21.893 -52.749 1.00 50.44 460 HIS A N 1
ATOM 6282 C CA . HIS B 1 405 ? -23.527 -21.076 -53.044 1.00 52.66 460 HIS A CA 1
ATOM 6283 C C . HIS B 1 405 ? -24.483 -21.095 -51.865 1.00 51.03 460 HIS A C 1
ATOM 6284 O O . HIS B 1 405 ? -25.044 -20.062 -51.491 1.00 46.34 460 HIS A O 1
ATOM 6291 N N . ALA B 1 406 ? -24.664 -22.281 -51.287 1.00 51.06 461 ALA A N 1
ATOM 6292 C CA . ALA B 1 406 ? -25.547 -22.455 -50.139 1.00 46.66 461 ALA A CA 1
ATOM 6293 C C . ALA B 1 406 ? -25.134 -21.540 -48.992 1.00 44.47 461 ALA A C 1
ATOM 6294 O O . ALA B 1 406 ? -25.971 -20.860 -48.402 1.00 43.38 461 ALA A O 1
ATOM 6296 N N . ASN B 1 407 ? -23.842 -21.521 -48.683 1.00 42.89 462 ASN A N 1
ATOM 6297 C CA . ASN B 1 407 ? -23.344 -20.717 -47.576 1.00 42.47 462 ASN A CA 1
ATOM 6298 C C . ASN B 1 407 ? -23.385 -19.220 -47.872 1.00 42.37 462 ASN A C 1
ATOM 6299 O O . ASN B 1 407 ? -23.581 -18.411 -46.964 1.00 36.84 462 ASN A O 1
ATOM 6304 N N . LYS B 1 408 ? -23.212 -18.842 -49.134 1.00 36.76 463 LYS A N 1
ATOM 6305 C CA . LYS B 1 408 ? -23.309 -17.426 -49.494 1.00 34.31 463 LYS A CA 1
ATOM 6306 C C . LYS B 1 408 ? -24.763 -16.941 -49.401 1.00 38.68 463 LYS A C 1
ATOM 6307 O O . LYS B 1 408 ? -25.016 -15.792 -49.033 1.00 33.72 463 LYS A O 1
ATOM 6313 N N . ALA B 1 409 ? -25.710 -17.826 -49.710 1.00 37.78 464 ALA A N 1
ATOM 6314 C CA . ALA B 1 409 ? -27.132 -17.513 -49.596 1.00 40.81 464 ALA A CA 1
ATOM 6315 C C . ALA B 1 409 ? -27.521 -17.260 -48.145 1.00 37.89 464 ALA A C 1
ATOM 6316 O O . ALA B 1 409 ? -28.447 -16.499 -47.863 1.00 35.51 464 ALA A O 1
ATOM 6318 N N . LYS B 1 410 ? -26.817 -17.908 -47.224 1.00 38.18 465 LYS A N 1
ATOM 6319 C CA . LYS B 1 410 ? -27.041 -17.690 -45.796 1.00 41.24 465 LYS A CA 1
ATOM 6320 C C . LYS B 1 410 ? -26.502 -16.339 -45.350 1.00 36.21 465 LYS A C 1
ATOM 6321 O O . LYS B 1 410 ? -27.118 -15.658 -44.541 1.00 36.87 465 LYS A O 1
ATOM 6327 N N . ASN B 1 411 ? -25.350 -15.950 -45.880 1.00 30.37 466 ASN A N 1
ATOM 6328 C CA . ASN B 1 411 ? -24.769 -14.666 -45.528 1.00 27.37 466 ASN A CA 1
ATOM 6329 C C . ASN B 1 411 ? -25.593 -13.532 -46.111 1.00 29.28 466 ASN A C 1
ATOM 6330 O O . ASN B 1 411 ? -25.661 -12.443 -45.541 1.00 30.73 466 ASN A O 1
ATOM 6335 N N . ARG B 1 412 ? -26.241 -13.817 -47.234 1.00 26.86 467 ARG A N 1
ATOM 6336 C CA . ARG B 1 412 ? -27.030 -12.837 -47.954 1.00 30.80 467 ARG A CA 1
ATOM 6337 C C . ARG B 1 412 ? -28.467 -12.839 -47.426 1.00 30.53 467 ARG A C 1
ATOM 6338 O O . ARG B 1 412 ? -29.337 -13.510 -47.978 1.00 33.06 467 ARG A O 1
ATOM 6346 N N . ARG B 1 413 ? -28.702 -12.093 -46.347 1.00 27.81 468 ARG A N 1
ATOM 6347 C CA . ARG B 1 413 ? -29.928 -12.231 -45.571 1.00 25.87 468 ARG A CA 1
ATOM 6348 C C . ARG B 1 413 ? -30.420 -10.896 -45.040 1.00 25.69 468 ARG A C 1
ATOM 6349 O O . ARG B 1 413 ? -29.670 -9.922 -44.968 1.00 25.68 468 ARG A O 1
ATOM 6357 N N . VAL B 1 414 ? -31.696 -10.871 -44.674 1.00 23.33 469 VAL A N 1
ATOM 6358 C CA . VAL B 1 414 ? -32.284 -9.758 -43.957 1.00 18.38 469 VAL A CA 1
ATOM 6359 C C . VAL B 1 414 ? -32.847 -10.293 -42.638 1.00 23.65 469 VAL A C 1
ATOM 6360 O O . VAL B 1 414 ? -33.552 -11.301 -42.623 1.00 24.76 469 VAL A O 1
ATOM 6364 N N . GLU B 1 415 ? -32.507 -9.618 -41.547 1.00 23.22 470 GLU A N 1
ATOM 6365 C CA . GLU B 1 415 ? -33.020 -9.951 -40.219 1.00 22.34 470 GLU A CA 1
ATOM 6366 C C . GLU B 1 415 ? -34.034 -8.896 -39.808 1.00 22.08 470 GLU A C 1
ATOM 6367 O O . GLU B 1 415 ? -33.761 -7.698 -39.899 1.00 23.32 470 GLU A O 1
ATOM 6373 N N . ILE B 1 416 ? -35.219 -9.343 -39.397 1.00 20.21 471 ILE A N 1
ATOM 6374 C CA . ILE B 1 416 ? -36.284 -8.450 -38.924 1.00 19.65 471 ILE A CA 1
ATOM 6375 C C . ILE B 1 416 ? -36.528 -8.693 -37.441 1.00 23.68 471 ILE A C 1
ATOM 6376 O O . ILE B 1 416 ? -37.024 -9.754 -37.062 1.00 21.12 471 ILE A O 1
ATOM 6381 N N . THR B 1 417 ? -36.169 -7.717 -36.613 1.00 19.70 472 THR A N 1
ATOM 6382 C CA . THR B 1 417 ? -36.426 -7.798 -35.180 1.00 22.83 472 THR A CA 1
ATOM 6383 C C . THR B 1 417 ? -37.720 -7.077 -34.834 1.00 22.62 472 THR A C 1
ATOM 6384 O O . THR B 1 417 ? -37.923 -5.933 -35.208 1.00 23.78 472 THR A O 1
ATOM 6388 N N . ILE B 1 418 ? -38.594 -7.786 -34.137 1.00 21.65 473 ILE A N 1
ATOM 6389 C CA . ILE B 1 418 ? -39.858 -7.237 -33.647 1.00 23.07 473 ILE A CA 1
ATOM 6390 C C . ILE B 1 418 ? -39.685 -6.758 -32.212 1.00 23.50 473 ILE A C 1
ATOM 6391 O O . ILE B 1 418 ? -39.433 -7.563 -31.321 1.00 22.14 473 ILE A O 1
ATOM 6396 N N . LEU B 1 419 ? -39.844 -5.454 -32.007 1.00 22.60 474 LEU A N 1
ATOM 6397 C CA . LEU B 1 419 ? -39.637 -4.806 -30.716 1.00 25.41 474 LEU A CA 1
ATOM 6398 C C . LEU B 1 419 ? -40.914 -4.171 -30.164 1.00 28.71 474 LEU A C 1
ATOM 6399 O O . LEU B 1 419 ? -41.822 -3.850 -30.928 1.00 25.39 474 LEU A O 1
ATOM 6404 N N . ARG B 1 420 ? -40.973 -3.969 -28.842 1.00 28.52 475 ARG A N 1
ATOM 6405 C CA . ARG B 1 420 ? -42.088 -3.240 -28.234 1.00 29.84 475 ARG A CA 1
ATOM 6406 C C . ARG B 1 420 ? -42.058 -1.774 -28.666 1.00 35.64 475 ARG A C 1
ATOM 6407 O O . ARG B 1 420 ? -40.986 -1.239 -28.934 1.00 32.86 475 ARG A O 1
ATOM 6415 N N . ASP B 1 421 ? -43.234 -1.148 -28.706 1.00 37.97 476 ASP A N 1
ATOM 6416 C CA . ASP B 1 421 ? -43.417 0.288 -29.003 1.00 43.63 476 ASP A CA 1
ATOM 6417 C C . ASP B 1 421 ? -43.304 0.584 -30.490 1.00 41.66 476 ASP A C 1
ATOM 6418 O O . ASP B 1 421 ? -43.673 1.678 -30.940 1.00 52.12 476 ASP A O 1
#

InterPro domains:
  IPR006665 OmpA-like domain [PF00691] (372-467)
  IPR006665 OmpA-like domain [PS51123] (359-476)
  IPR006665 OmpA-like domain [cd07185] (367-473)
  IPR036737 OmpA-like domain superfamily [G3DSA:3.30.1330.60] (341-476)
  IPR036737 OmpA-like domain superfamily [SSF103088] (365-473)
  IPR050330 Bacterial Outer Membrane Structural/Functional [PTHR30329] (340-475)

Sequence (818 aa):
DAVHTDAVQDWKNGTTINAQLTLDLARARMRLPADRTAASQFLRYKAPAQLKDVYLSVLVDSQNRVGDCLAHEKIRLADITALVDAGHHAVTTLSPSVRSLQLSHQTPLTALARLFVTHETAYVSRPYTGILIDARGSLPVHGEYVSEPLSACLFPKIWSTDMDLIYEKNMVHPDRAKAWGVVRYGSVWDEKMYRDRIGTTPLKIIARGVFGQQRTDPIIASKDAAQILARPENLRLLAEGNVIILCDEAALRVHVPYPLVDEHFYFAYHDVKRFLTDERSPGVGVRSGINTLKITVYDVRFVANSPEILASEKDRVDVIATALKKMGPYTRFLIEGHTADLHRPQEEAALSVARAQRMAQELSRRGIEMTRITTAGHGATKPIAPSDTHANKAKNRRVEITILRDAVHTDAVQDWKNGTINAQLTLDLARARMRLPADRTAASQFLRYKAPAQLKDVYLSVLVDSQNRVGDCLAHEKIRLADITALVDAGHHAVTTLSPSVRSLQLSHQTPLTALARLFVTHETAYVPAIPPTSAVSRPYTGILIDARGSLPVHGEYVSEPLSACLFPKIWSTDMDLIYEKNMVHPDRAKAWGVVRYGSVWDEKMYRDRIGTTPLKIIARGVFGQQRTDPIIASKDAAQILARPENLRLLAEGNVIILCDEAALRVHVPYPLVDEHFYFAYHDVKRFLTDERSPGVGVRSGINTLKITVYDVRFVANSPEILASEKDRVDVIATALKKMGPYTRFLIEGHTADLHRPQEEAALSVARAQRMAQELSRRGIEMTRITTAGHGATKPIAPSDTHANKAKNRRVEITILRD

Radius of gyration: 28.76 Å; Cα contacts (8 Å, |Δi|>4): 1767; chains: 2; bounding box: 63×75×70 Å

Secondary structure (DSSP, 8-state):
-EEEEEEEETTTTEEEEEEEEETTTTT--TTTTHHHHHHHHHHHHHHHHHHHHHTSB-SSS-BHHHHHHTTSS-HHHHHGGGGGSEEEEES--SSSSEEEEEEEEEHHHHHGGG---SS-----PPPP-S-----S-EEEE--S-EEBTTSS-EEPPPP-SS--EEETT--EEE-GGGS-HHHHHHH-S-EEE-TT-HHHHHHHH-SS-EEEEEEEEETTTT-EEEE-HHHHHHHHT-HHHHHHHHHT-EEEE--HHHHEEEPPSSPP-HHHHHHHHHHHHHHHHHT-TTEEEEE-SS-EEEEEES----TT-S---HHHHHHHHHHHHHHHTT-SSEEEEEEE-----S-HHHHHHHHHHHHHHHHHHHHHTT--GGGEEEEE-TTSS-SS-SSSHHHHHHHSEEEEEEEE-/--EEEEEEEETTTTEEEEEEEEETTTTT--TTTTHHHHHHHHHHHHHHHHHHHHHTSB-SSS-BHHHHHHTTSS-HHHHHTT---TTS-EES-SSSSSEEEEEEEEEHHHHHGGG---SS-------SEEEEE--S-EEBTTSS-EEPPPP-SS--EEETT--EEE-GGGS-HHHHHHH-S-EEE-GGG----HHHH-SSEEEEEEEEEETTTT-EEEE-HHHHHHHHT-HHHHHHHHHT-EEEE--HHHHEEEPPSS---HHHHHHHHHHHHHHHHHT-TTEEEEE-SS-EEEEEES----TTSPSPPHHHHHHHHHHHHHHHTT-SSEEEEEEE-----S-HHHHHHHHHHHHHHHHHHHHTTT--GGGEEEEE-TTSS-SS-SSSHHHHHHHSEEEEEEEE-

Foldseek 3Di:
DLKDKWWKCQLQVQKIKIKIKGQQVVVVHDPPVCVVVRQVVSQVPQLQQQLLSQQLAAAEQAHGNLLCCLVVLADSVLSSVQRRQVVWGWAPPDPDPRMTMGMDMDGNLSVLLSNLDDDAADFQDFFQFAEEEQEDWFAEPPFGGTHGAAEHQWAWEAEPVRDTLATSSNAGSVLCSVPNLEGEHEVVVVDPCCVQTNDGYLYFYFRHFYHNRGHYGYTHPVSSCNQRPDPSSSVNRHNSSYYYYYDPCNSMPIQDPDRDGSLQSNLVVVLVVLCVVVVLPQWDWGDHSAKIKIKRFQQDDFQPRDDDDPSVLVNLLSVLVSLCSSDDQKAKEKWWEFAPPVPQVCLQVRRQRSSVVSLVSSCVVPDPSVRYDYHYDRHPDARAHRDDPVRRRRRGMMMMMIGGD/DKDKWWKCQLQVQKIKMKIKDQQVVVVHDPPVCVVVQVVVCVVPPLQVQLLVQQLAAAEQAHGNLLCCLVVVADSVLSSVQQVQKDKDWAPPDPDPRMIMIMIMGGNLSVQLSNLDDQAADDDPDDAQPDDEDFFQFAEEEQEDWFAEPPWGGTHFAAEHQWAWEAEPVRDTLATDSNANSVLCSVPGLEGEHEPVPVVSLCVQGPDGYLYFYFRHFYHNRGHYGYGHPVSSNRLVNDPSSSVNRHNNSYYYYGDPCNSMGIQDPPTDHSLQSNLVVVLVVLCVVVVLDQWDWGDHSHKIKIKRFQQQDFPPDPDDDPSVLVSLVSVLVSLCSSDDQKAKEKEFFAFPPVDQVVLQVRRQRRSNRSLVSSVVVPDPSVRYHYHYDRQPDQTADRDDPVRRRRRGIMMMMIGGD

Organism: Treponema pallidum (strain Nichols) (NCBI:txid243276)